Protein AF-0000000084463974 (afdb_homodimer)

InterPro domains:
  IPR006076 FAD dependent oxidoreductase [PF01266] (39-435)
  IPR036188 FAD/NAD(P)-binding domain superfamily [G3DSA:3.50.50.60] (39-436)
  IPR036188 FAD/NAD(P)-binding domain superfamily [SSF51905] (36-334)

Structure (mmCIF, N/CA/C/O backbone):
data_AF-0000000084463974-model_v1
#
loop_
_entity.id
_entity.type
_entity.pdbx_description
1 polymer 'FAD dependent oxidoreductase'
#
loop_
_atom_site.group_PDB
_atom_site.id
_atom_site.type_symbol
_atom_site.label_atom_id
_atom_site.label_alt_id
_atom_site.label_comp_id
_atom_site.label_asym_id
_atom_site.label_entity_id
_atom_site.label_seq_id
_atom_site.pdbx_PDB_ins_code
_atom_site.Cartn_x
_atom_site.Cartn_y
_atom_site.Cartn_z
_atom_site.occupancy
_atom_site.B_iso_or_equiv
_atom_site.auth_seq_id
_atom_site.auth_comp_id
_atom_site.auth_asym_id
_atom_site.auth_atom_id
_atom_site.pdbx_PDB_model_num
ATOM 1 N N . MET A 1 1 ? -8.938 -34.875 0.624 1 38.78 1 MET A N 1
ATOM 2 C CA . MET A 1 1 ? -9.766 -34.094 -0.293 1 38.78 1 MET A CA 1
ATOM 3 C C . MET A 1 1 ? -9.875 -32.656 0.17 1 38.78 1 MET A C 1
ATOM 5 O O . MET A 1 1 ? -10.156 -32.406 1.341 1 38.78 1 MET A O 1
ATOM 9 N N . SER A 1 2 ? -9.273 -31.797 -0.489 1 51.09 2 SER A N 1
ATOM 10 C CA . SER A 1 2 ? -9.461 -30.484 0.127 1 51.09 2 SER A CA 1
ATOM 11 C C . SER A 1 2 ? -10.938 -30.203 0.4 1 51.09 2 SER A C 1
ATOM 13 O O . SER A 1 2 ? -11.766 -30.297 -0.506 1 51.09 2 SER A O 1
ATOM 15 N N . LYS A 1 3 ? -11.453 -30.688 1.568 1 61 3 LYS A N 1
ATOM 16 C CA . LYS A 1 3 ? -12.82 -30.438 2.029 1 61 3 LYS A CA 1
ATOM 17 C C . LYS A 1 3 ? -13.195 -28.969 1.891 1 61 3 LYS A C 1
ATOM 19 O O . LYS A 1 3 ? -12.531 -28.094 2.455 1 61 3 LYS A O 1
ATOM 24 N N . PHE A 1 4 ? -13.609 -28.625 0.652 1 69.88 4 PHE A N 1
ATOM 25 C CA . PHE A 1 4 ? -14.25 -27.328 0.607 1 69.88 4 PHE A CA 1
ATOM 26 C C . PHE A 1 4 ? -15.734 -27.438 0.938 1 69.88 4 PHE A C 1
ATOM 28 O O . PHE A 1 4 ? -16.391 -28.406 0.555 1 69.88 4 PHE A O 1
ATOM 35 N N . PRO A 1 5 ? -16.219 -26.641 1.85 1 75 5 PRO A N 1
ATOM 36 C CA . PRO A 1 5 ? -15.57 -25.438 2.361 1 75 5 PRO A CA 1
ATOM 37 C C . PRO A 1 5 ? -14.547 -25.734 3.455 1 75 5 PRO A C 1
ATOM 39 O O . PRO A 1 5 ? -14.766 -26.625 4.281 1 75 5 PRO A O 1
ATOM 42 N N . GLN A 1 6 ? -13.469 -25 3.307 1 85.19 6 GLN A N 1
ATOM 43 C CA . GLN A 1 6 ? -12.414 -25.109 4.312 1 85.19 6 GLN A CA 1
ATOM 44 C C . GLN A 1 6 ? -12.914 -24.672 5.684 1 85.19 6 GLN A C 1
ATOM 46 O O . GLN A 1 6 ? -13.617 -23.656 5.793 1 85.19 6 GLN A O 1
ATOM 51 N N . PRO A 1 7 ? -12.68 -25.406 6.746 1 87.44 7 PRO A N 1
ATOM 52 C CA . PRO A 1 7 ? -13.195 -25.094 8.078 1 87.44 7 PRO A CA 1
ATOM 53 C C . PRO A 1 7 ? -12.344 -24.062 8.82 1 87.44 7 PRO A C 1
ATOM 55 O O . PRO A 1 7 ? -12.5 -23.891 10.031 1 87.44 7 PRO A O 1
ATOM 58 N N . TRP A 1 8 ? -11.336 -23.516 8.242 1 92.88 8 TRP A N 1
ATOM 59 C CA . TRP A 1 8 ? -10.484 -22.531 8.883 1 92.88 8 TRP A CA 1
ATOM 60 C C . TRP A 1 8 ? -10.406 -21.25 8.055 1 92.88 8 TRP A C 1
ATOM 62 O O . TRP A 1 8 ? -10.859 -21.234 6.902 1 92.88 8 TRP A O 1
ATOM 72 N N . ARG A 1 9 ? -9.969 -20.203 8.648 1 93.69 9 ARG A N 1
ATOM 73 C CA . ARG A 1 9 ? -9.672 -18.953 7.934 1 93.69 9 ARG A CA 1
ATOM 74 C C . ARG A 1 9 ? -8.211 -18.906 7.496 1 93.69 9 ARG A C 1
ATOM 76 O O . ARG A 1 9 ? -7.312 -19.156 8.297 1 93.69 9 ARG A O 1
ATOM 83 N N . SER A 1 10 ? -8.016 -18.641 6.324 1 97.19 10 SER A N 1
ATOM 84 C CA . SER A 1 10 ? -6.672 -18.578 5.762 1 97.19 10 SER A CA 1
ATOM 85 C C . SER A 1 10 ? -5.941 -17.312 6.207 1 97.19 10 SER A C 1
ATOM 87 O O . SER A 1 10 ? -6.57 -16.281 6.465 1 97.19 10 SER A O 1
ATOM 89 N N . THR A 1 11 ? -4.621 -17.422 6.371 1 98.31 11 THR A N 1
ATOM 90 C CA . THR A 1 11 ? -3.828 -16.219 6.586 1 98.31 11 THR A CA 1
ATOM 91 C C . THR A 1 11 ? -3.99 -15.25 5.418 1 98.31 11 THR A C 1
ATOM 93 O O . THR A 1 11 ? -4.355 -15.656 4.312 1 98.31 11 THR A O 1
ATOM 96 N N . VAL A 1 12 ? -3.762 -14 5.637 1 98.62 12 VAL A N 1
ATOM 97 C CA . VAL A 1 12 ? -3.92 -12.977 4.609 1 98.62 12 VAL A CA 1
ATOM 98 C C . VAL A 1 12 ? -2.551 -12.422 4.219 1 98.62 12 VAL A C 1
ATOM 100 O O . VAL A 1 12 ? -1.809 -11.922 5.066 1 98.62 12 VAL A O 1
ATOM 103 N N . SER A 1 13 ? -2.229 -12.523 2.959 1 98.75 13 SER A N 1
ATOM 104 C CA . SER A 1 13 ? -0.932 -12.062 2.471 1 98.75 13 SER A CA 1
ATOM 105 C C . SER A 1 13 ? -0.898 -10.547 2.338 1 98.75 13 SER A C 1
ATOM 107 O O . SER A 1 13 ? -1.938 -9.891 2.406 1 98.75 13 SER A O 1
ATOM 109 N N . HIS A 1 14 ? 0.31 -10.016 2.166 1 98.5 14 HIS A N 1
ATOM 110 C CA . HIS A 1 14 ? 0.492 -8.602 1.85 1 98.5 14 HIS A CA 1
ATOM 111 C C . HIS A 1 14 ? -0.346 -8.195 0.642 1 98.5 14 HIS A C 1
ATOM 113 O O . HIS A 1 14 ? -1.001 -7.156 0.659 1 98.5 14 HIS A O 1
ATOM 119 N N . TRP A 1 15 ? -0.349 -9.008 -0.361 1 98.75 15 TRP A N 1
ATOM 120 C CA . TRP A 1 15 ? -1 -8.711 -1.634 1 98.75 15 TRP A CA 1
ATOM 121 C C . TRP A 1 15 ? -2.516 -8.68 -1.476 1 98.75 15 TRP A C 1
ATOM 123 O O . TRP A 1 15 ? -3.178 -7.77 -1.985 1 98.75 15 TRP A O 1
ATOM 133 N N . GLN A 1 16 ? -2.996 -9.641 -0.768 1 98.69 16 GLN A N 1
ATOM 134 C CA . GLN A 1 16 ? -4.434 -9.727 -0.524 1 98.69 16 GLN A CA 1
ATOM 135 C C . GLN A 1 16 ? -4.902 -8.594 0.391 1 98.69 16 GLN A C 1
ATOM 137 O O . GLN A 1 16 ? -6.02 -8.094 0.247 1 98.69 16 GLN A O 1
ATOM 142 N N . ALA A 1 17 ? -4.074 -8.195 1.301 1 98.44 17 ALA A N 1
ATOM 143 C CA . ALA A 1 17 ? -4.398 -7.121 2.24 1 98.44 17 ALA A CA 1
ATOM 144 C C . ALA A 1 17 ? -4.422 -5.766 1.542 1 98.44 17 ALA A C 1
ATOM 146 O O . ALA A 1 17 ? -5.176 -4.871 1.935 1 98.44 17 ALA A O 1
ATOM 147 N N . THR A 1 18 ? -3.631 -5.598 0.539 1 98.25 18 THR A N 1
ATOM 148 C CA . THR A 1 18 ? -3.451 -4.285 -0.07 1 98.25 18 THR A CA 1
ATOM 149 C C . THR A 1 18 ? -4.203 -4.195 -1.396 1 98.25 18 THR A C 1
ATOM 151 O O . THR A 1 18 ? -3.836 -3.408 -2.271 1 98.25 18 THR A O 1
ATOM 154 N N . ASN A 1 19 ? -5.156 -5.023 -1.663 1 98.31 19 ASN A N 1
ATOM 155 C CA . ASN A 1 19 ? -6.113 -4.969 -2.764 1 98.31 19 ASN A CA 1
ATOM 156 C C . ASN A 1 19 ? -7.523 -5.328 -2.303 1 98.31 19 ASN A C 1
ATOM 158 O O . ASN A 1 19 ? -8.109 -6.293 -2.791 1 98.31 19 ASN A O 1
ATOM 162 N N . ARG A 1 20 ? -8.023 -4.469 -1.426 1 98.06 20 ARG A N 1
ATOM 163 C CA . ARG A 1 20 ? -9.312 -4.711 -0.787 1 98.06 20 ARG A CA 1
ATOM 164 C C . ARG A 1 20 ? -10.352 -3.686 -1.235 1 98.06 20 ARG A C 1
ATOM 166 O O . ARG A 1 20 ? -11.508 -3.74 -0.815 1 98.06 20 ARG A O 1
ATOM 173 N N . GLY A 1 21 ? -9.977 -2.752 -2.074 1 97.81 21 GLY A N 1
ATOM 174 C CA . GLY A 1 21 ? -10.844 -1.661 -2.486 1 97.81 21 GLY A CA 1
ATOM 175 C C . GLY A 1 21 ? -12.031 -2.121 -3.32 1 97.81 21 GLY A C 1
ATOM 176 O O . GLY A 1 21 ? -12.188 -3.316 -3.58 1 97.81 21 GLY A O 1
ATOM 177 N N . PRO A 1 22 ? -12.805 -1.198 -3.816 1 96.75 22 PRO A N 1
ATOM 178 C CA . PRO A 1 22 ? -14.07 -1.506 -4.488 1 96.75 22 PRO A CA 1
ATOM 179 C C . PRO A 1 22 ? -13.867 -2.246 -5.809 1 96.75 22 PRO A C 1
ATOM 181 O O . PRO A 1 22 ? -14.789 -2.904 -6.293 1 96.75 22 PRO A O 1
ATOM 184 N N . THR A 1 23 ? -12.688 -2.102 -6.355 1 96.31 23 THR A N 1
ATOM 185 C CA . THR A 1 23 ? -12.461 -2.699 -7.664 1 96.31 23 THR A CA 1
ATOM 186 C C . THR A 1 23 ? -11.906 -4.113 -7.523 1 96.31 23 THR A C 1
ATOM 188 O O . THR A 1 23 ? -11.75 -4.828 -8.516 1 96.31 23 THR A O 1
ATOM 191 N N . SER A 1 24 ? -11.516 -4.523 -6.309 1 98.06 24 SER A N 1
ATOM 192 C CA . SER A 1 24 ? -11.148 -5.93 -6.145 1 98.06 24 SER A CA 1
ATOM 193 C C . SER A 1 24 ? -12.352 -6.84 -6.371 1 98.06 24 SER A C 1
ATOM 195 O O . SER A 1 24 ? -13.477 -6.363 -6.562 1 98.06 24 SER A O 1
ATOM 197 N N . LEU A 1 25 ? -12.195 -8.094 -6.406 1 98.44 25 LEU A N 1
ATOM 198 C CA . LEU A 1 25 ? -13.273 -9 -6.793 1 98.44 25 LEU A CA 1
ATOM 199 C C . LEU A 1 25 ? -13.688 -9.883 -5.617 1 98.44 25 LEU A C 1
ATOM 201 O O . LEU A 1 25 ? -14.172 -11 -5.816 1 98.44 25 LEU A O 1
ATOM 205 N N . TYR A 1 26 ? -13.367 -9.383 -4.402 1 97.75 26 TYR A N 1
ATOM 206 C CA . TYR A 1 26 ? -13.828 -10.109 -3.225 1 97.75 26 TYR A CA 1
ATOM 207 C C . TYR A 1 26 ? -15.336 -10.305 -3.258 1 97.75 26 TYR A C 1
ATOM 209 O O . TYR A 1 26 ? -16.094 -9.336 -3.432 1 97.75 26 TYR A O 1
ATOM 217 N N . GLY A 1 27 ? -15.758 -11.523 -3.139 1 96.44 27 GLY A N 1
ATOM 218 C CA . GLY A 1 27 ? -17.172 -11.867 -3.057 1 96.44 27 GLY A CA 1
ATOM 219 C C . GLY A 1 27 ? -17.875 -11.797 -4.398 1 96.44 27 GLY A C 1
ATOM 220 O O . GLY A 1 27 ? -19.094 -11.977 -4.469 1 96.44 27 GLY A O 1
ATOM 221 N N . HIS A 1 28 ? -17.156 -11.602 -5.461 1 97.69 28 HIS A N 1
ATOM 222 C CA . HIS A 1 28 ? -17.797 -11.469 -6.766 1 97.69 28 HIS A CA 1
ATOM 223 C C . HIS A 1 28 ? -18.531 -12.75 -7.156 1 97.69 28 HIS A C 1
ATOM 225 O O . HIS A 1 28 ? -17.938 -13.836 -7.148 1 97.69 28 HIS A O 1
ATOM 231 N N . GLY A 1 29 ? -19.766 -12.641 -7.52 1 96.88 29 GLY A N 1
ATOM 232 C CA . GLY A 1 29 ? -20.562 -13.766 -7.996 1 96.88 29 GLY A CA 1
ATOM 233 C C . GLY A 1 29 ? -20.812 -14.812 -6.926 1 96.88 29 GLY A C 1
ATOM 234 O O . GLY A 1 29 ? -21.203 -15.938 -7.234 1 96.88 29 GLY A O 1
ATOM 235 N N . ALA A 1 30 ? -20.5 -14.5 -5.672 1 95.81 30 ALA A N 1
ATOM 236 C CA . ALA A 1 30 ? -20.625 -15.469 -4.582 1 95.81 30 ALA A CA 1
ATOM 237 C C . ALA A 1 30 ? -22.078 -15.922 -4.418 1 95.81 30 ALA A C 1
ATOM 239 O O . ALA A 1 30 ? -22.344 -17.078 -4.121 1 95.81 30 ALA A O 1
ATOM 240 N N . ASP A 1 31 ? -23.062 -15 -4.699 1 95.56 31 ASP A N 1
ATOM 241 C CA . ASP A 1 31 ? -24.469 -15.312 -4.461 1 95.56 31 ASP A CA 1
ATOM 242 C C . ASP A 1 31 ? -25.203 -15.547 -5.773 1 95.56 31 ASP A C 1
ATOM 244 O O . ASP A 1 31 ? -26.422 -15.773 -5.777 1 95.56 31 ASP A O 1
ATOM 248 N N . ASP A 1 32 ? -24.484 -15.516 -6.883 1 97.19 32 ASP A N 1
ATOM 249 C CA . ASP A 1 32 ? -25.109 -15.719 -8.188 1 97.19 32 ASP A CA 1
ATOM 250 C C . ASP A 1 32 ? -25.484 -17.188 -8.398 1 97.19 32 ASP A C 1
ATOM 252 O O . ASP A 1 32 ? -24.797 -18.078 -7.914 1 97.19 32 ASP A O 1
ATOM 256 N N . GLU A 1 33 ? -26.516 -17.391 -9.117 1 97.69 33 GLU A N 1
ATOM 257 C CA . GLU A 1 33 ? -26.859 -18.75 -9.523 1 97.69 33 GLU A CA 1
ATOM 258 C C . GLU A 1 33 ? -25.844 -19.297 -10.531 1 97.69 33 GLU A C 1
ATOM 260 O O . GLU A 1 33 ? -25.406 -18.578 -11.43 1 97.69 33 GLU A O 1
ATOM 265 N N . LEU A 1 34 ? -25.469 -20.484 -10.312 1 98 34 LEU A N 1
ATOM 266 C CA . LEU A 1 34 ? -24.562 -21.156 -11.234 1 98 34 LEU A CA 1
ATOM 267 C C . LEU A 1 34 ? -25.297 -21.609 -12.492 1 98 34 LEU A C 1
ATOM 269 O O . LEU A 1 34 ? -26.359 -22.234 -12.398 1 98 34 LEU A O 1
ATOM 273 N N . PRO A 1 35 ? -24.812 -21.328 -13.648 1 98.25 35 PRO A N 1
ATOM 274 C CA . PRO A 1 35 ? -25.469 -21.859 -14.844 1 98.25 35 PRO A CA 1
ATOM 275 C C . PRO A 1 35 ? -25.406 -23.391 -14.914 1 98.25 35 PRO A C 1
ATOM 277 O O . PRO A 1 35 ? -24.453 -23.984 -14.414 1 98.25 35 PRO A O 1
ATOM 280 N N . GLU A 1 36 ? -26.312 -23.984 -15.68 1 97.88 36 GLU A N 1
ATOM 281 C CA . GLU A 1 36 ? -26.375 -25.438 -15.797 1 97.88 36 GLU A CA 1
ATOM 282 C C . GLU A 1 36 ? -25.375 -25.953 -16.828 1 97.88 36 GLU A C 1
ATOM 284 O O . GLU A 1 36 ? -24.969 -27.109 -16.766 1 97.88 36 GLU A O 1
ATOM 289 N N . AS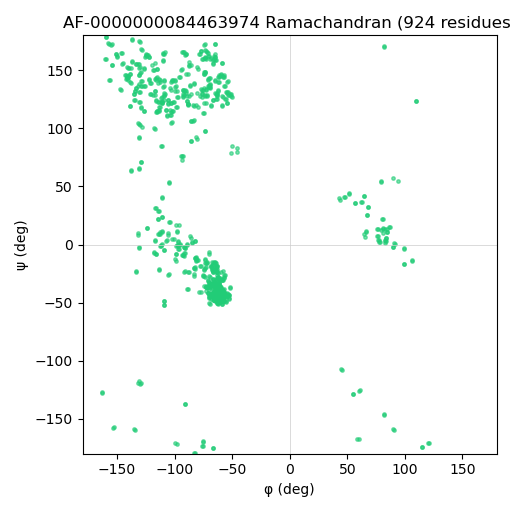P A 1 37 ? -25.062 -25.094 -17.781 1 98.12 37 ASP A N 1
ATOM 290 C CA . ASP A 1 37 ? -24.188 -25.5 -18.875 1 98.12 37 ASP A CA 1
ATOM 291 C C . ASP A 1 37 ? -23.172 -24.422 -19.219 1 98.12 37 ASP A C 1
ATOM 293 O O . ASP A 1 37 ? -23.422 -23.234 -18.984 1 98.12 37 ASP A O 1
ATOM 297 N N . ALA A 1 38 ? -22.062 -24.828 -19.719 1 98.69 38 ALA A N 1
ATOM 298 C CA . ALA A 1 38 ? -21.031 -23.969 -20.297 1 98.69 38 ALA A CA 1
ATOM 299 C C . ALA A 1 38 ? -20.344 -24.656 -21.484 1 98.69 38 ALA A C 1
ATOM 301 O O . ALA A 1 38 ? -20.469 -25.875 -21.656 1 98.69 38 ALA A O 1
ATOM 302 N N . ASP A 1 39 ? -19.766 -23.859 -22.375 1 98.81 39 ASP A N 1
ATOM 303 C CA . ASP A 1 39 ? -18.938 -24.438 -23.422 1 98.81 39 ASP A CA 1
ATOM 304 C C . ASP A 1 39 ? -17.547 -24.797 -22.891 1 98.81 39 ASP A C 1
ATOM 306 O O . ASP A 1 39 ? -16.953 -25.797 -23.266 1 98.81 39 ASP A O 1
ATOM 310 N N . ILE A 1 40 ? -17 -23.953 -22.094 1 98.88 40 ILE A N 1
ATOM 311 C CA . ILE A 1 40 ? -15.727 -24.156 -21.391 1 98.88 40 ILE A CA 1
ATOM 312 C C . ILE A 1 40 ? -15.891 -23.844 -19.906 1 98.88 40 ILE A C 1
ATOM 314 O O . ILE A 1 40 ? -16.375 -22.766 -19.547 1 98.88 40 ILE A O 1
ATOM 318 N N . LEU A 1 41 ? -15.586 -24.797 -19.078 1 98.88 41 LEU A N 1
ATOM 319 C CA . LEU A 1 41 ? -15.594 -24.625 -17.625 1 98.88 41 LEU A CA 1
ATOM 320 C C . LEU A 1 41 ? -14.18 -24.594 -17.062 1 98.88 41 LEU A C 1
ATOM 322 O O . LEU A 1 41 ? -13.414 -25.547 -17.266 1 98.88 41 LEU A O 1
ATOM 326 N N . ILE A 1 42 ? -13.797 -23.5 -16.516 1 98.88 42 ILE A N 1
ATOM 327 C CA . ILE A 1 42 ? -12.508 -23.359 -15.844 1 98.88 42 ILE A CA 1
ATOM 328 C C . ILE A 1 42 ? -12.688 -23.531 -14.336 1 98.88 42 ILE A C 1
ATOM 330 O O . ILE A 1 42 ? -13.555 -22.906 -13.727 1 98.88 42 ILE A O 1
ATOM 334 N N . VAL A 1 43 ? -11.93 -24.422 -13.727 1 98.5 43 VAL A N 1
ATOM 335 C CA . VAL A 1 43 ? -12 -24.641 -12.289 1 98.5 43 VAL A CA 1
ATOM 336 C C . VAL A 1 43 ? -10.766 -24.047 -11.609 1 98.5 43 VAL A C 1
ATOM 338 O O . VAL A 1 43 ? -9.664 -24.578 -11.742 1 98.5 43 VAL A O 1
ATOM 341 N N . GLY A 1 44 ? -10.969 -23 -10.852 1 98.12 44 GLY A N 1
ATOM 342 C CA . GLY A 1 44 ? -9.891 -22.281 -10.18 1 98.12 44 GLY A CA 1
ATOM 343 C C . GLY A 1 44 ? -9.625 -20.906 -10.773 1 98.12 44 GLY A C 1
ATOM 344 O O . GLY A 1 44 ? -9.359 -20.797 -11.977 1 98.12 44 GLY A O 1
ATOM 345 N N . ALA A 1 45 ? -9.711 -19.922 -9.922 1 98.69 45 ALA A N 1
ATOM 346 C CA . ALA A 1 45 ? -9.453 -18.547 -10.344 1 98.69 45 ALA A CA 1
ATOM 347 C C . ALA A 1 45 ? -8.156 -18.016 -9.727 1 98.69 45 ALA A C 1
ATOM 349 O O . ALA A 1 45 ? -8.125 -16.906 -9.211 1 98.69 45 ALA A O 1
ATOM 350 N N . GLY A 1 46 ? -7.125 -18.875 -9.695 1 98.5 46 GLY A N 1
ATOM 351 C CA . GLY A 1 46 ? -5.77 -18.391 -9.516 1 98.5 46 GLY A CA 1
ATOM 352 C C . GLY A 1 46 ? -5.188 -17.75 -10.758 1 98.5 46 GLY A C 1
ATOM 353 O O . GLY A 1 46 ? -5.914 -17.484 -11.719 1 98.5 46 GLY A O 1
ATOM 354 N N . MET A 1 47 ? -3.959 -17.516 -10.703 1 98.88 47 MET A N 1
ATOM 355 C CA . MET A 1 47 ? -3.33 -16.828 -11.82 1 98.88 47 MET A CA 1
ATOM 356 C C . MET A 1 47 ? -3.521 -17.609 -13.117 1 98.88 47 MET A C 1
ATOM 358 O O . MET A 1 47 ? -3.75 -17.016 -14.18 1 98.88 47 MET A O 1
ATOM 362 N N . MET A 1 48 ? -3.412 -18.906 -13.086 1 98.88 48 MET A N 1
ATOM 363 C CA . MET A 1 48 ? -3.594 -19.719 -14.281 1 98.88 48 MET A CA 1
ATOM 364 C C . MET A 1 48 ? -5.008 -19.562 -14.836 1 98.88 48 MET A C 1
ATOM 366 O O . MET A 1 48 ? -5.191 -19.344 -16.031 1 98.88 48 MET A O 1
ATOM 370 N N . GLY A 1 49 ? -5.996 -19.703 -13.969 1 98.88 49 GLY A N 1
ATOM 371 C CA . GLY A 1 49 ? -7.371 -19.516 -14.406 1 98.88 49 GLY A CA 1
ATOM 372 C C . GLY A 1 49 ? -7.652 -18.109 -14.898 1 98.88 49 GLY A C 1
ATOM 373 O O . GLY A 1 49 ? -8.391 -17.922 -15.867 1 98.88 49 GLY A O 1
ATOM 374 N N . CYS A 1 50 ? -7.094 -17.125 -14.234 1 98.94 50 CYS A N 1
ATOM 375 C CA . CYS A 1 50 ? -7.285 -15.742 -14.633 1 98.94 50 CYS A CA 1
ATOM 376 C C . CYS A 1 50 ? -6.656 -15.477 -16 1 98.94 50 CYS A C 1
ATOM 378 O O . CYS A 1 50 ? -7.289 -14.891 -16.875 1 98.94 50 CYS A O 1
ATOM 380 N N . ALA A 1 51 ? -5.434 -15.914 -16.141 1 98.94 51 ALA A N 1
ATOM 381 C CA . ALA A 1 51 ? -4.742 -15.711 -17.422 1 98.94 51 ALA A CA 1
ATOM 382 C C . ALA A 1 51 ? -5.449 -16.453 -18.547 1 98.94 51 ALA A C 1
ATOM 384 O O . ALA A 1 51 ? -5.617 -15.914 -19.641 1 98.94 51 ALA A O 1
ATOM 385 N N . LEU A 1 52 ? -5.824 -17.656 -18.281 1 98.94 52 LEU A N 1
ATOM 386 C CA . LEU A 1 52 ? -6.531 -18.422 -19.297 1 98.94 52 LEU A CA 1
ATOM 387 C C . LEU A 1 52 ? -7.848 -17.75 -19.672 1 98.94 52 LEU A C 1
ATOM 389 O O . LEU A 1 52 ? -8.18 -17.656 -20.859 1 98.94 52 LEU A O 1
ATOM 393 N N . SER A 1 53 ? -8.625 -17.328 -18.625 1 98.94 53 SER A N 1
ATOM 394 C CA . SER A 1 53 ? -9.859 -16.594 -18.891 1 98.94 53 SER A CA 1
ATOM 395 C C . SER A 1 53 ? -9.625 -15.391 -19.781 1 98.94 53 SER A C 1
ATOM 397 O O . SER A 1 53 ? -10.383 -15.141 -20.719 1 98.94 53 SER A O 1
ATOM 399 N N . TYR A 1 54 ? -8.609 -14.648 -19.516 1 98.88 54 TYR A N 1
ATOM 400 C CA . TYR A 1 54 ? -8.25 -13.484 -20.312 1 98.88 54 TYR A CA 1
ATOM 401 C C . TYR A 1 54 ? -7.988 -13.883 -21.766 1 98.88 54 TYR A C 1
ATOM 403 O O . TYR A 1 54 ? -8.609 -13.352 -22.688 1 98.88 54 TYR A O 1
ATOM 411 N N . PHE A 1 55 ? -7.152 -14.867 -22.016 1 98.88 55 PHE A N 1
ATOM 412 C CA . PHE A 1 55 ? -6.75 -15.211 -23.375 1 98.88 55 PHE A CA 1
ATOM 413 C C . PHE A 1 55 ? -7.906 -15.852 -24.125 1 98.88 55 PHE A C 1
ATOM 415 O O . PHE A 1 55 ? -8.055 -15.641 -25.344 1 98.88 55 PHE A O 1
ATOM 422 N N . LEU A 1 56 ? -8.719 -16.625 -23.469 1 98.81 56 LEU A N 1
ATOM 423 C CA . LEU A 1 56 ? -9.852 -17.281 -24.109 1 98.81 56 LEU A CA 1
ATOM 424 C C . LEU A 1 56 ? -10.875 -16.266 -24.578 1 98.81 56 LEU A C 1
ATOM 426 O O . LEU A 1 56 ? -11.539 -16.469 -25.609 1 98.81 56 LEU A O 1
ATOM 430 N N . THR A 1 57 ? -11.023 -15.148 -23.844 1 98.62 57 THR A N 1
ATOM 431 C CA . THR A 1 57 ? -12.141 -14.242 -24.094 1 98.62 57 THR A CA 1
ATOM 432 C C . THR A 1 57 ? -11.711 -13.078 -24.984 1 98.62 57 THR A C 1
ATOM 434 O O . THR A 1 57 ? -12.484 -12.156 -25.219 1 98.62 57 THR A O 1
ATOM 437 N N . ARG A 1 58 ? -10.469 -13.07 -25.438 1 97.69 58 ARG A N 1
ATOM 438 C CA . ARG A 1 58 ? -10.016 -12.047 -26.359 1 97.69 58 ARG A CA 1
ATOM 439 C C . ARG A 1 58 ? -10.656 -12.234 -27.734 1 97.69 58 ARG A C 1
ATOM 441 O O . ARG A 1 58 ? -11.195 -13.305 -28.031 1 97.69 58 ARG A O 1
ATOM 448 N N . LEU A 1 59 ? -10.609 -11.125 -28.562 1 97 59 LEU A N 1
ATOM 449 C CA . LEU A 1 59 ? -11.078 -11.234 -29.938 1 97 59 LEU A CA 1
ATOM 450 C C . LEU A 1 59 ? -10.375 -12.367 -30.672 1 97 59 LEU A C 1
ATOM 452 O O . LEU A 1 59 ? -9.148 -12.445 -30.688 1 97 59 LEU A O 1
ATOM 456 N N . GLY A 1 60 ? -11.148 -13.219 -31.109 1 95.94 60 GLY A N 1
ATOM 457 C CA . GLY A 1 60 ? -10.609 -14.336 -31.875 1 95.94 60 GLY A CA 1
ATOM 458 C C . GLY A 1 60 ? -10.102 -15.469 -31.016 1 95.94 60 GLY A C 1
ATOM 459 O O . GLY A 1 60 ? -9.555 -16.453 -31.516 1 95.94 60 GLY A O 1
ATOM 460 N N . GLY A 1 61 ? -10.273 -15.422 -29.766 1 96.31 61 GLY A N 1
ATOM 461 C CA . GLY A 1 61 ? -9.852 -16.469 -28.844 1 96.31 61 GLY A CA 1
ATOM 462 C C . GLY A 1 61 ? -10.727 -17.703 -28.922 1 96.31 61 GLY A C 1
ATOM 463 O O . GLY A 1 61 ? -11.797 -17.688 -29.531 1 96.31 61 GLY A O 1
ATOM 464 N N . ALA A 1 62 ? -10.258 -18.719 -28.328 1 96.81 62 ALA A N 1
ATOM 465 C CA . ALA A 1 62 ? -10.953 -20 -28.375 1 96.81 62 ALA A CA 1
ATOM 466 C C . ALA A 1 62 ? -12.32 -19.922 -27.703 1 96.81 62 ALA A C 1
ATOM 468 O O . ALA A 1 62 ? -13.203 -20.734 -27.969 1 96.81 62 ALA A O 1
ATOM 469 N N . GLY A 1 63 ? -12.508 -18.953 -26.781 1 97.5 63 GLY A N 1
ATOM 470 C CA . GLY A 1 63 ? -13.781 -18.781 -26.094 1 97.5 63 GLY A CA 1
ATOM 471 C C . GLY A 1 63 ? -14.719 -17.844 -26.828 1 97.5 63 GLY A C 1
ATOM 472 O O . GLY A 1 63 ? -15.828 -17.578 -26.359 1 97.5 63 GLY A O 1
ATOM 473 N N . ALA A 1 64 ? -14.312 -17.297 -27.984 1 97 64 ALA A N 1
ATOM 474 C CA . ALA A 1 64 ? -15.125 -16.328 -28.703 1 97 64 ALA A CA 1
ATOM 475 C C . ALA A 1 64 ? -16.484 -16.922 -29.062 1 97 64 ALA A C 1
ATOM 477 O O . ALA A 1 64 ? -16.562 -18.016 -29.625 1 97 64 ALA A O 1
ATOM 478 N N . GLY A 1 65 ? -17.531 -16.172 -28.688 1 97.69 65 GLY A N 1
ATOM 479 C CA . GLY A 1 65 ? -18.891 -16.578 -28.984 1 97.69 65 GLY A CA 1
ATOM 480 C C . GLY A 1 65 ? -19.406 -17.688 -28.078 1 97.69 65 GLY A C 1
ATOM 481 O O . GLY A 1 65 ? -20.531 -18.172 -28.25 1 97.69 65 GLY A O 1
ATOM 482 N N . LYS A 1 66 ? -18.625 -18.078 -27.109 1 98.38 66 LYS A N 1
ATOM 483 C CA . LYS A 1 66 ? -18.969 -19.203 -26.266 1 98.38 66 LYS A CA 1
ATOM 484 C C . LYS A 1 66 ? -19.312 -18.75 -24.844 1 98.38 66 LYS A C 1
ATOM 486 O O . LYS A 1 66 ? -19 -17.609 -24.469 1 98.38 66 LYS A O 1
ATOM 491 N N . ARG A 1 67 ? -20.062 -19.609 -24.172 1 98.31 67 ARG A N 1
ATOM 492 C CA . ARG A 1 67 ? -20.25 -19.422 -22.734 1 98.31 67 ARG A CA 1
ATOM 493 C C . ARG A 1 67 ? -19.094 -20.016 -21.953 1 98.31 67 ARG A C 1
ATOM 495 O O . ARG A 1 67 ? -18.938 -21.234 -21.875 1 98.31 67 ARG A O 1
ATOM 502 N N . VAL A 1 68 ? -18.203 -19.156 -21.375 1 98.94 68 VAL A N 1
ATOM 503 C CA . VAL A 1 68 ? -17.062 -19.547 -20.562 1 98.94 68 VAL A CA 1
ATOM 504 C C . VAL A 1 68 ? -17.359 -19.25 -19.094 1 98.94 68 VAL A C 1
ATOM 506 O O . VAL A 1 68 ? -17.688 -18.125 -18.734 1 98.94 68 VAL A O 1
ATOM 509 N N . VAL A 1 69 ? -17.328 -20.266 -18.203 1 98.88 69 VAL A N 1
ATOM 510 C CA . VAL A 1 69 ? -17.641 -20.125 -16.781 1 98.88 69 VAL A CA 1
ATOM 511 C C . VAL A 1 69 ? -16.406 -20.469 -15.945 1 98.88 69 VAL A C 1
ATOM 513 O O . VAL A 1 69 ? -15.758 -21.5 -16.188 1 98.88 69 VAL A O 1
ATOM 516 N N . CYS A 1 70 ? -16.031 -19.625 -15.047 1 98.88 70 CYS A N 1
ATOM 517 C CA . CYS A 1 70 ? -14.969 -19.891 -14.078 1 98.88 70 CYS A CA 1
ATOM 518 C C . CYS A 1 70 ? -15.539 -20.016 -12.672 1 98.88 70 CYS A C 1
ATOM 520 O O . CYS A 1 70 ? -16.281 -19.141 -12.219 1 98.88 70 CYS A O 1
ATOM 522 N N . VAL A 1 71 ? -15.258 -21.094 -11.984 1 98.25 71 VAL A N 1
ATOM 523 C CA . VAL A 1 71 ? -15.68 -21.25 -10.602 1 98.25 71 VAL A CA 1
ATOM 524 C C . VAL A 1 71 ? -14.461 -21.266 -9.688 1 98.25 71 VAL A C 1
ATOM 526 O O . VAL A 1 71 ? -13.398 -21.766 -10.055 1 98.25 71 VAL A O 1
ATOM 529 N N . GLU A 1 72 ? -14.523 -20.703 -8.578 1 97.69 72 GLU A N 1
ATOM 530 C CA . GLU A 1 72 ? -13.469 -20.594 -7.574 1 97.69 72 GLU A CA 1
ATOM 531 C C . GLU A 1 72 ? -13.984 -20.938 -6.184 1 97.69 72 GLU A C 1
ATOM 533 O O . GLU A 1 72 ? -15.102 -20.547 -5.816 1 97.69 72 GLU A O 1
ATOM 538 N N . SER A 1 73 ? -13.219 -21.719 -5.5 1 96.19 73 SER A N 1
ATOM 539 C CA . SER A 1 73 ? -13.641 -22.219 -4.191 1 96.19 73 SER A CA 1
ATOM 540 C C . SER A 1 73 ? -13.734 -21.078 -3.178 1 96.19 73 SER A C 1
ATOM 542 O O . SER A 1 73 ? -14.516 -21.156 -2.227 1 96.19 73 SER A O 1
ATOM 544 N N . LYS A 1 74 ? -12.977 -20.062 -3.293 1 96 74 LYS A N 1
ATOM 545 C CA . LYS A 1 74 ? -13.008 -18.875 -2.459 1 96 74 LYS A CA 1
ATOM 546 C C . LYS A 1 74 ? -13.062 -17.609 -3.311 1 96 74 LYS A C 1
ATOM 548 O O . LYS A 1 74 ? -13.969 -17.438 -4.133 1 96 74 LYS A O 1
ATOM 553 N N . ASP A 1 75 ? -12.086 -16.734 -3.219 1 97.19 75 ASP A N 1
ATOM 554 C CA . ASP A 1 75 ? -12.008 -15.523 -4.039 1 97.19 75 ASP A CA 1
ATOM 555 C C . ASP A 1 75 ? -10.875 -15.625 -5.055 1 97.19 75 ASP A C 1
ATOM 557 O O . ASP A 1 75 ? -10 -16.484 -4.941 1 97.19 75 ASP A O 1
ATOM 561 N N . VAL A 1 76 ? -10.906 -14.766 -6.008 1 98.12 76 VAL A N 1
ATOM 562 C CA . VAL A 1 76 ? -9.859 -14.68 -7.016 1 98.12 76 VAL A CA 1
ATOM 563 C C . VAL A 1 76 ? -8.492 -14.602 -6.332 1 98.12 76 VAL A C 1
ATOM 565 O O . VAL A 1 76 ? -8.312 -13.82 -5.391 1 98.12 76 VAL A O 1
ATOM 568 N N . ALA A 1 77 ? -7.566 -15.453 -6.77 1 98.31 77 ALA A N 1
ATOM 569 C CA . ALA A 1 77 ? -6.172 -15.453 -6.324 1 98.31 77 ALA A CA 1
ATOM 570 C C . ALA A 1 77 ? -6.082 -15.594 -4.809 1 98.31 77 ALA A C 1
ATOM 572 O O . ALA A 1 77 ? -5.223 -14.977 -4.172 1 98.31 77 ALA A O 1
ATOM 573 N N . SER A 1 78 ? -6.977 -16.375 -4.238 1 97.12 78 SER A N 1
ATOM 574 C CA . SER A 1 78 ? -6.988 -16.625 -2.801 1 97.12 78 SER A CA 1
ATOM 575 C C . SER A 1 78 ? -5.855 -17.547 -2.387 1 97.12 78 SER A C 1
ATOM 577 O O . SER A 1 78 ? -5.418 -17.531 -1.234 1 97.12 78 SER A O 1
ATOM 579 N N . GLY A 1 79 ? -5.395 -18.422 -3.283 1 96.94 79 GLY A N 1
ATOM 580 C CA . GLY A 1 79 ? -4.348 -19.391 -2.988 1 96.94 79 GLY A CA 1
ATOM 581 C C . GLY A 1 79 ? -2.955 -18.875 -3.297 1 96.94 79 GLY A C 1
ATOM 582 O O . GLY A 1 79 ? -2.635 -17.734 -3.004 1 96.94 79 GLY A O 1
ATOM 583 N N . ALA A 1 80 ? -2.119 -19.719 -3.896 1 97.69 80 ALA A N 1
ATOM 584 C CA . ALA A 1 80 ? -0.708 -19.422 -4.117 1 97.69 80 ALA A CA 1
ATOM 585 C C . ALA A 1 80 ? -0.544 -18.141 -4.945 1 97.69 80 ALA A C 1
ATOM 587 O O . ALA A 1 80 ? 0.404 -17.375 -4.742 1 97.69 80 ALA A O 1
ATOM 588 N N . SER A 1 81 ? -1.492 -17.875 -5.801 1 98.25 81 SER A N 1
ATOM 589 C CA . SER A 1 81 ? -1.381 -16.766 -6.742 1 98.25 81 SER A CA 1
ATOM 590 C C . SER A 1 81 ? -1.416 -15.414 -6.023 1 98.25 81 SER A C 1
ATOM 592 O O . SER A 1 81 ? -0.778 -14.453 -6.457 1 98.25 81 SER A O 1
ATOM 594 N N . GLY A 1 82 ? -2.145 -15.32 -4.969 1 98.44 82 GLY A N 1
ATOM 595 C CA . GLY A 1 82 ? -2.193 -14.094 -4.195 1 98.44 82 GLY A CA 1
ATOM 596 C C . GLY A 1 82 ? -1.278 -14.109 -2.986 1 98.44 82 GLY A C 1
ATOM 597 O O . GLY A 1 82 ? -1.379 -13.242 -2.113 1 98.44 82 GLY A O 1
ATOM 598 N N . ARG A 1 83 ? -0.376 -15.125 -2.877 1 98.44 83 ARG A N 1
ATOM 599 C CA . ARG A 1 83 ? 0.399 -15.305 -1.653 1 98.44 83 ARG A CA 1
ATOM 600 C C . ARG A 1 83 ? 1.883 -15.469 -1.965 1 98.44 83 ARG A C 1
ATOM 602 O O . ARG A 1 83 ? 2.705 -15.586 -1.053 1 98.44 83 ARG A O 1
ATOM 609 N N . ASN A 1 84 ? 2.23 -15.469 -3.248 1 98.12 84 ASN A N 1
ATOM 610 C CA . ASN A 1 84 ? 3.617 -15.711 -3.637 1 98.12 84 ASN A CA 1
ATOM 611 C C . ASN A 1 84 ? 4.484 -14.477 -3.387 1 98.12 84 ASN A C 1
ATOM 613 O O . ASN A 1 84 ? 4.047 -13.523 -2.748 1 98.12 84 ASN A O 1
ATOM 617 N N . GLY A 1 85 ? 5.699 -14.484 -3.803 1 97.94 85 GLY A N 1
ATOM 618 C CA . GLY A 1 85 ? 6.664 -13.438 -3.5 1 97.94 85 GLY A CA 1
ATOM 619 C C . GLY A 1 85 ? 6.535 -12.227 -4.402 1 97.94 85 GLY A C 1
ATOM 620 O O . GLY A 1 85 ? 7.148 -11.188 -4.152 1 97.94 85 GLY A O 1
ATOM 621 N N . GLY A 1 86 ? 5.742 -12.383 -5.488 1 98.12 86 GLY A N 1
ATOM 622 C CA . GLY A 1 86 ? 5.547 -11.281 -6.414 1 98.12 86 GLY A CA 1
ATOM 623 C C . GLY A 1 86 ? 6.613 -11.211 -7.488 1 98.12 86 GLY A C 1
ATOM 624 O O . GLY A 1 86 ? 6.719 -10.211 -8.203 1 98.12 86 GLY A O 1
ATOM 625 N N . HIS A 1 87 ? 7.387 -12.25 -7.676 1 97.69 87 HIS A N 1
ATOM 626 C CA . HIS A 1 87 ? 8.492 -12.305 -8.625 1 97.69 87 HIS A CA 1
ATOM 627 C C . HIS A 1 87 ? 8.031 -12.82 -9.984 1 97.69 87 HIS A C 1
ATOM 629 O O . HIS A 1 87 ? 7.223 -13.75 -10.055 1 97.69 87 HIS A O 1
ATOM 635 N N . VAL A 1 88 ? 8.422 -12.141 -10.969 1 97.56 88 VAL A N 1
ATOM 636 C CA . VAL A 1 88 ? 8.414 -12.695 -12.32 1 97.56 88 VAL A CA 1
ATOM 637 C C . VAL A 1 88 ? 9.844 -12.883 -12.805 1 97.56 88 VAL A C 1
ATOM 639 O O . VAL A 1 88 ? 10.414 -11.984 -13.438 1 97.56 88 VAL A O 1
ATOM 642 N N . GLY A 1 89 ? 10.414 -13.984 -12.461 1 95.25 89 GLY A N 1
ATOM 643 C CA . GLY A 1 89 ? 11.852 -14.133 -12.648 1 95.25 89 GLY A CA 1
ATOM 644 C C . GLY A 1 89 ? 12.227 -15.414 -13.367 1 95.25 89 GLY A C 1
ATOM 645 O O . GLY A 1 89 ? 12.258 -16.484 -12.758 1 95.25 89 GLY A O 1
ATOM 646 N N . PRO A 1 90 ? 12.555 -15.367 -14.609 1 95.56 90 PRO A N 1
ATOM 647 C CA . PRO A 1 90 ? 13.023 -16.562 -15.32 1 95.56 90 PRO A CA 1
ATOM 648 C C . PRO A 1 90 ? 14.258 -17.188 -14.688 1 95.56 90 PRO A C 1
ATOM 650 O O . PRO A 1 90 ? 15.102 -16.469 -14.133 1 95.56 90 PRO A O 1
ATOM 653 N N . LYS A 1 91 ? 14.289 -18.5 -14.758 1 95 91 LYS A N 1
ATOM 654 C CA . LYS A 1 91 ? 15.492 -19.219 -14.367 1 95 91 LYS A CA 1
ATOM 655 C C . LYS A 1 91 ? 16.438 -19.422 -15.555 1 95 91 LYS A C 1
ATOM 657 O O . LYS A 1 91 ? 16.031 -19.234 -16.703 1 95 91 LYS A O 1
ATOM 662 N N . THR A 1 92 ? 17.719 -19.766 -15.258 1 94.75 92 THR A N 1
ATOM 663 C CA . THR A 1 92 ? 18.734 -19.938 -16.281 1 94.75 92 THR A CA 1
ATOM 664 C C . THR A 1 92 ? 19.484 -21.25 -16.094 1 94.75 92 THR A C 1
ATOM 666 O O . THR A 1 92 ? 18.891 -22.328 -16.188 1 94.75 92 THR A O 1
ATOM 669 N N . TYR A 1 93 ? 20.75 -21.141 -15.844 1 95.12 93 TYR A N 1
ATOM 670 C CA . TYR A 1 93 ? 21.688 -22.266 -15.961 1 95.12 93 TYR A CA 1
ATOM 671 C C . TYR A 1 93 ? 21.484 -23.266 -14.828 1 95.12 93 TYR A C 1
ATOM 673 O O . TYR A 1 93 ? 21.641 -24.469 -15.023 1 95.12 93 TYR A O 1
ATOM 681 N N . ALA A 1 94 ? 21.156 -22.781 -13.633 1 93.81 94 ALA A N 1
ATOM 682 C CA . ALA A 1 94 ? 21.031 -23.719 -12.516 1 93.81 94 ALA A CA 1
ATOM 683 C C . ALA A 1 94 ? 19.875 -24.672 -12.719 1 93.81 94 ALA A C 1
ATOM 685 O O . ALA A 1 94 ? 20 -25.875 -12.516 1 93.81 94 ALA A O 1
ATOM 686 N N . LEU A 1 95 ? 18.766 -24.094 -13.078 1 93.69 95 LEU A N 1
ATOM 687 C CA . LEU A 1 95 ? 17.609 -24.953 -13.352 1 93.69 95 LEU A CA 1
ATOM 688 C C . LEU A 1 95 ? 17.828 -25.766 -14.617 1 93.69 95 LEU A C 1
ATOM 690 O O . LEU A 1 95 ? 17.391 -26.922 -14.703 1 93.69 95 LEU A O 1
ATOM 694 N N . TRP A 1 96 ? 18.5 -25.188 -15.648 1 96.44 96 TRP A N 1
ATOM 695 C CA . TRP A 1 96 ? 18.859 -25.906 -16.875 1 96.44 96 TRP A CA 1
ATOM 696 C C . TRP A 1 96 ? 19.609 -27.203 -16.547 1 96.44 96 TRP A C 1
ATOM 698 O O . TRP A 1 96 ? 19.25 -28.266 -17.047 1 96.44 96 TRP A O 1
ATOM 708 N N . HIS A 1 97 ? 20.547 -27.094 -15.68 1 97.19 97 HIS A N 1
ATOM 709 C CA . HIS A 1 97 ? 21.328 -28.25 -15.258 1 97.19 97 HIS A CA 1
ATOM 710 C C . HIS A 1 97 ? 20.453 -29.25 -14.5 1 97.19 97 HIS A C 1
ATOM 712 O O . HIS A 1 97 ? 20.5 -30.453 -14.773 1 97.19 97 HIS A O 1
ATOM 718 N N . GLN A 1 98 ? 19.688 -28.766 -13.602 1 95.12 98 GLN A N 1
ATOM 719 C CA . GLN A 1 98 ? 18.859 -29.609 -12.75 1 95.12 98 GLN A CA 1
ATOM 720 C C . GLN A 1 98 ? 17.875 -30.422 -13.586 1 95.12 98 GLN A C 1
ATOM 722 O O . GLN A 1 98 ? 17.672 -31.609 -13.328 1 95.12 98 GLN A O 1
ATOM 727 N N . LEU A 1 99 ? 17.25 -29.844 -14.555 1 96.31 99 LEU A N 1
ATOM 728 C CA . LEU A 1 99 ? 16.219 -30.484 -15.367 1 96.31 99 LEU A CA 1
ATOM 729 C C . LEU A 1 99 ? 16.797 -31.656 -16.156 1 96.31 99 LEU A C 1
ATOM 731 O O . LEU A 1 99 ? 16.078 -32.562 -16.562 1 96.31 99 LEU A O 1
ATOM 735 N N . GLN A 1 100 ? 18.109 -31.625 -16.391 1 97.25 100 GLN A N 1
ATOM 736 C CA . GLN A 1 100 ? 18.766 -32.656 -17.188 1 97.25 100 GLN A CA 1
ATOM 737 C C . GLN A 1 100 ? 19.078 -33.875 -16.328 1 97.25 100 GLN A C 1
ATOM 739 O O . GLN A 1 100 ? 19.375 -34.969 -16.859 1 97.25 100 GLN A O 1
ATOM 744 N N . GLN A 1 101 ? 19.109 -33.688 -15.023 1 95.38 101 GLN A N 1
ATOM 745 C CA . GLN A 1 101 ? 19.391 -34.812 -14.141 1 95.38 101 GLN A CA 1
ATOM 746 C C . GLN A 1 101 ? 18.281 -35.844 -14.195 1 95.38 101 GLN A C 1
ATOM 748 O O . GLN A 1 101 ? 17.141 -35.5 -14.523 1 95.38 101 GLN A O 1
ATOM 753 N N . ALA A 1 102 ? 18.609 -37.031 -13.789 1 90.25 102 ALA A N 1
ATOM 754 C CA . ALA A 1 102 ? 17.609 -38.094 -13.75 1 90.25 102 ALA A CA 1
ATOM 755 C C . ALA A 1 102 ? 16.672 -37.938 -12.555 1 90.25 102 ALA A C 1
ATOM 757 O O . ALA A 1 102 ? 17.016 -37.25 -11.586 1 90.25 102 ALA A O 1
ATOM 758 N N . TYR A 1 103 ? 15.469 -38.594 -12.656 1 84.75 103 TYR A N 1
ATOM 759 C CA . TYR A 1 103 ? 14.539 -38.625 -11.531 1 84.75 103 TYR A CA 1
ATOM 760 C C . TYR A 1 103 ? 15.211 -39.219 -10.297 1 84.75 103 TYR A C 1
ATOM 762 O O . TYR A 1 103 ? 15.984 -40.188 -10.398 1 84.75 103 TYR A O 1
ATOM 770 N N . PRO A 1 104 ? 15.008 -38.625 -9.211 1 82.44 104 PRO A N 1
ATOM 771 C CA . PRO A 1 104 ? 14.102 -37.562 -8.797 1 82.44 104 PRO A CA 1
ATOM 772 C C . PRO A 1 104 ? 14.805 -36.219 -8.695 1 82.44 104 PRO A C 1
ATOM 774 O O . PRO A 1 104 ? 14.188 -35.219 -8.297 1 82.44 104 PRO A O 1
ATOM 777 N N . LEU A 1 105 ? 16.047 -36.219 -9.078 1 85.5 105 LEU A N 1
ATOM 778 C CA . LEU A 1 105 ? 16.797 -34.969 -8.938 1 85.5 105 LEU A CA 1
ATOM 779 C C . LEU A 1 105 ? 16.391 -33.969 -10.008 1 85.5 105 LEU A C 1
ATOM 781 O O . LEU A 1 105 ? 16.547 -32.75 -9.82 1 85.5 105 LEU A O 1
ATOM 785 N N . GLY A 1 106 ? 15.922 -34.531 -11.109 1 89.38 106 GLY A N 1
ATOM 786 C CA . GLY A 1 106 ? 15.453 -33.719 -12.227 1 89.38 106 GLY A CA 1
ATOM 787 C C . GLY A 1 106 ? 14.414 -34.438 -13.078 1 89.38 106 GLY A C 1
ATOM 788 O O . GLY A 1 106 ? 13.688 -35.312 -12.586 1 89.38 106 GLY A O 1
ATOM 789 N N . ALA A 1 107 ? 14.289 -33.969 -14.352 1 92.06 107 ALA A N 1
ATOM 790 C CA . ALA A 1 107 ? 13.242 -34.5 -15.219 1 92.06 107 ALA A CA 1
ATOM 791 C C . ALA A 1 107 ? 13.836 -35.344 -16.344 1 92.06 107 ALA A C 1
ATOM 793 O O . ALA A 1 107 ? 13.109 -35.875 -17.203 1 92.06 107 ALA A O 1
ATOM 794 N N . GLY A 1 108 ? 15.148 -35.5 -16.406 1 93.44 108 GLY A N 1
ATOM 795 C CA . GLY A 1 108 ? 15.805 -36.281 -17.438 1 93.44 108 GLY A CA 1
ATOM 796 C C . GLY A 1 108 ? 15.695 -35.656 -18.828 1 93.44 108 GLY A C 1
ATOM 797 O O . GLY A 1 108 ? 15.664 -36.375 -19.828 1 93.44 108 GLY A O 1
ATOM 798 N N . LEU A 1 109 ? 15.656 -34.406 -18.922 1 96.75 109 LEU A N 1
ATOM 799 C CA . LEU A 1 109 ? 15.492 -33.75 -20.203 1 96.75 109 LEU A CA 1
ATOM 800 C C . LEU A 1 109 ? 16.812 -33.688 -20.953 1 96.75 109 LEU A C 1
ATOM 802 O O . LEU A 1 109 ? 17.891 -33.719 -20.344 1 96.75 109 LEU A O 1
ATOM 806 N N . SER A 1 110 ? 16.672 -33.656 -22.312 1 97.31 110 SER A N 1
ATOM 807 C CA . SER A 1 110 ? 17.844 -33.281 -23.094 1 97.31 110 SER A CA 1
ATOM 808 C C . SER A 1 110 ? 18.25 -31.844 -22.828 1 97.31 110 SER A C 1
ATOM 810 O O . SER A 1 110 ? 17.453 -31.047 -22.344 1 97.31 110 SER A O 1
ATOM 812 N N . ALA A 1 111 ? 19.469 -31.531 -23.172 1 97.81 111 ALA A N 1
ATOM 813 C CA . ALA A 1 111 ? 19.969 -30.156 -23.047 1 97.81 111 ALA A CA 1
ATOM 814 C C . ALA A 1 111 ? 19.094 -29.172 -23.828 1 97.81 111 ALA A C 1
ATOM 816 O O . ALA A 1 111 ? 18.812 -28.078 -23.359 1 97.81 111 ALA A O 1
ATOM 817 N N . GLU A 1 112 ? 18.656 -29.562 -24.938 1 97.12 112 GLU A N 1
ATOM 818 C CA . GLU A 1 112 ? 17.844 -28.719 -25.812 1 97.12 112 GLU A CA 1
ATOM 819 C C . GLU A 1 112 ? 16.484 -28.453 -25.203 1 97.12 112 GLU A C 1
ATOM 821 O O . GLU A 1 112 ? 16 -27.312 -25.188 1 97.12 112 GLU A O 1
ATOM 826 N N . GLU A 1 113 ? 15.867 -29.5 -24.719 1 96.56 113 GLU A N 1
ATOM 827 C CA . GLU A 1 113 ? 14.547 -29.359 -24.109 1 96.56 113 GLU A CA 1
ATOM 828 C C . GLU A 1 113 ? 14.594 -28.484 -22.859 1 96.56 113 GLU A C 1
ATOM 830 O O . GLU A 1 113 ? 13.688 -27.688 -22.625 1 96.56 113 GLU A O 1
ATOM 835 N N . ALA A 1 114 ? 15.633 -28.688 -22.172 1 97.56 114 ALA A N 1
ATOM 836 C CA . ALA A 1 114 ? 15.797 -27.875 -20.969 1 97.56 114 ALA A CA 1
ATOM 837 C C . ALA A 1 114 ? 15.961 -26.391 -21.312 1 97.56 114 ALA A C 1
ATOM 839 O O . ALA A 1 114 ? 15.445 -25.516 -20.609 1 97.56 114 ALA A O 1
ATOM 840 N N . VAL A 1 115 ? 16.656 -26.094 -22.406 1 96.56 115 VAL A N 1
ATOM 841 C CA . VAL A 1 115 ? 16.781 -24.719 -22.875 1 96.56 115 VAL A CA 1
ATOM 842 C C . VAL A 1 115 ? 15.414 -24.156 -23.25 1 96.56 115 VAL A C 1
ATOM 844 O O . VAL A 1 115 ? 15.125 -23 -22.984 1 96.56 115 VAL A O 1
ATOM 847 N N . ARG A 1 116 ? 14.602 -24.969 -23.828 1 96.5 116 ARG A N 1
ATOM 848 C CA . ARG A 1 116 ? 13.266 -24.547 -24.219 1 96.5 116 ARG A CA 1
ATOM 849 C C . ARG A 1 116 ? 12.422 -24.172 -23 1 96.5 116 ARG A C 1
ATOM 851 O O . ARG A 1 116 ? 11.625 -23.234 -23.062 1 96.5 116 ARG A O 1
ATOM 858 N N . VAL A 1 117 ? 12.617 -24.906 -21.938 1 97.38 117 VAL A N 1
ATOM 859 C CA . VAL A 1 117 ? 11.914 -24.609 -20.688 1 97.38 117 VAL A CA 1
ATOM 860 C C . VAL A 1 117 ? 12.352 -23.25 -20.172 1 97.38 117 VAL A C 1
ATOM 862 O O . VAL A 1 117 ? 11.516 -22.438 -19.766 1 97.38 117 VAL A O 1
ATOM 865 N N . MET A 1 118 ? 13.625 -22.953 -20.203 1 95.44 118 MET A N 1
ATOM 866 C CA . MET A 1 118 ? 14.117 -21.656 -19.75 1 95.44 118 MET A CA 1
ATOM 867 C C . MET A 1 118 ? 13.625 -20.531 -20.656 1 95.44 118 MET A C 1
ATOM 869 O O . MET A 1 118 ? 13.289 -19.438 -20.188 1 95.44 118 MET A O 1
ATOM 873 N N . GLN A 1 119 ? 13.602 -20.859 -21.922 1 95.38 119 GLN A N 1
ATOM 874 C CA . GLN A 1 119 ? 13.109 -19.859 -22.875 1 95.38 119 GLN A CA 1
ATOM 875 C C . GLN A 1 119 ? 11.633 -19.547 -22.625 1 95.38 119 GLN A C 1
ATOM 877 O O . GLN A 1 119 ? 11.203 -18.406 -22.766 1 95.38 119 GLN A O 1
ATOM 882 N N . ASN A 1 120 ? 10.875 -20.562 -22.297 1 97 120 ASN A N 1
ATOM 883 C CA . ASN A 1 120 ? 9.477 -20.375 -21.953 1 97 120 ASN A CA 1
ATOM 884 C C . ASN A 1 120 ? 9.312 -19.344 -20.828 1 97 120 ASN A C 1
ATOM 886 O O . ASN A 1 120 ? 8.422 -18.5 -20.891 1 97 120 ASN A O 1
ATOM 890 N N . GLU A 1 121 ? 10.156 -19.406 -19.844 1 97.12 121 GLU A N 1
ATOM 891 C CA . GLU A 1 121 ? 10.086 -18.469 -18.719 1 97.12 121 GLU A CA 1
ATOM 892 C C . GLU A 1 121 ? 10.453 -17.062 -19.156 1 97.12 121 GLU A C 1
ATOM 894 O O . GLU A 1 121 ? 9.875 -16.078 -18.672 1 97.12 121 GLU A O 1
ATOM 899 N N . ARG A 1 122 ? 11.414 -16.953 -20.109 1 96 122 ARG A N 1
ATOM 900 C CA . ARG A 1 122 ? 11.75 -15.648 -20.656 1 96 122 ARG A CA 1
ATOM 901 C C . ARG A 1 122 ? 10.586 -15.078 -21.453 1 96 122 ARG A C 1
ATOM 903 O O . ARG A 1 122 ? 10.266 -13.891 -21.344 1 96 122 ARG A O 1
ATOM 910 N N . ASP A 1 123 ? 10.016 -15.938 -22.266 1 96.62 123 ASP A N 1
ATOM 911 C CA . ASP A 1 123 ? 8.852 -15.531 -23.047 1 96.62 123 ASP A CA 1
ATOM 912 C C . ASP A 1 123 ? 7.703 -15.094 -22.141 1 96.62 123 ASP A C 1
ATOM 914 O O . ASP A 1 123 ? 6.949 -14.18 -22.484 1 96.62 123 ASP A O 1
ATOM 918 N N . ASN A 1 124 ? 7.605 -15.766 -21.062 1 98.31 124 ASN A N 1
ATOM 919 C CA . ASN A 1 124 ? 6.582 -15.422 -20.078 1 98.31 124 ASN A CA 1
ATOM 920 C C . ASN A 1 124 ? 6.77 -14 -19.562 1 98.31 124 ASN A C 1
ATOM 922 O O . ASN A 1 124 ? 5.812 -13.219 -19.5 1 98.31 124 ASN A O 1
ATOM 926 N N . LEU A 1 125 ? 7.977 -13.648 -19.172 1 97.81 125 LEU A N 1
ATOM 927 C CA . LEU A 1 125 ? 8.273 -12.297 -18.688 1 97.81 125 LEU A CA 1
ATOM 928 C C . LEU A 1 125 ? 7.898 -11.258 -19.734 1 97.81 125 LEU A C 1
ATOM 930 O O . LEU A 1 125 ? 7.246 -10.258 -19.422 1 97.81 125 LEU A O 1
ATOM 934 N N . ASP A 1 126 ? 8.266 -11.523 -20.984 1 97.44 126 ASP A N 1
ATOM 935 C CA . ASP A 1 126 ? 7.949 -10.609 -22.078 1 97.44 126 ASP A CA 1
ATOM 936 C C . ASP A 1 126 ? 6.441 -10.484 -22.266 1 97.44 126 ASP A C 1
ATOM 938 O O . ASP A 1 126 ? 5.934 -9.383 -22.516 1 97.44 126 ASP A O 1
ATOM 942 N N . LEU A 1 127 ? 5.82 -11.578 -22.172 1 98.62 127 LEU A N 1
ATOM 943 C CA . LEU A 1 127 ? 4.379 -11.602 -22.391 1 98.62 127 LEU A CA 1
ATOM 944 C C . LEU A 1 127 ? 3.641 -10.852 -21.297 1 98.62 127 LEU A C 1
ATOM 946 O O . LEU A 1 127 ? 2.688 -10.117 -21.562 1 98.62 127 LEU A O 1
ATOM 950 N N . VAL A 1 128 ? 4.051 -11.039 -20.047 1 98.81 128 VAL A N 1
ATOM 951 C CA . VAL A 1 128 ? 3.459 -10.305 -18.938 1 98.81 128 VAL A CA 1
ATOM 952 C C . VAL A 1 128 ? 3.607 -8.805 -19.188 1 98.81 128 VAL A C 1
ATOM 954 O O . VAL A 1 128 ? 2.637 -8.047 -19.078 1 98.81 128 VAL A O 1
ATOM 957 N N . GLU A 1 129 ? 4.793 -8.398 -19.531 1 98.62 129 GLU A N 1
ATOM 958 C CA . GLU A 1 129 ? 5.047 -6.98 -19.797 1 98.62 129 GLU A CA 1
ATOM 959 C C . GLU A 1 129 ? 4.145 -6.457 -20.906 1 98.62 129 GLU A C 1
ATOM 961 O O . GLU A 1 129 ? 3.559 -5.379 -20.781 1 98.62 129 GLU A O 1
ATOM 966 N N . ARG A 1 130 ? 4.027 -7.242 -21.938 1 98.69 130 ARG A N 1
ATOM 967 C CA . ARG A 1 130 ? 3.242 -6.824 -23.094 1 98.69 130 ARG A CA 1
ATOM 968 C C . ARG A 1 130 ? 1.766 -6.691 -22.734 1 98.69 130 ARG A C 1
ATOM 970 O O . ARG A 1 130 ? 1.111 -5.723 -23.125 1 98.69 130 ARG A O 1
ATOM 977 N N . VAL A 1 131 ? 1.234 -7.645 -22.031 1 98.81 131 VAL A N 1
ATOM 978 C CA . VAL A 1 131 ? -0.174 -7.617 -21.656 1 98.81 131 VAL A CA 1
ATOM 979 C C . VAL A 1 131 ? -0.443 -6.418 -20.75 1 98.81 131 VAL A C 1
ATOM 981 O O . VAL A 1 131 ? -1.426 -5.695 -20.938 1 98.81 131 VAL A O 1
ATOM 984 N N . VAL A 1 132 ? 0.404 -6.199 -19.75 1 98.81 132 VAL A N 1
ATOM 985 C CA . VAL A 1 132 ? 0.242 -5.09 -18.812 1 98.81 132 VAL A CA 1
ATOM 986 C C . VAL A 1 132 ? 0.263 -3.768 -19.578 1 98.81 132 VAL A C 1
ATOM 988 O O . VAL A 1 132 ? -0.568 -2.891 -19.328 1 98.81 132 VAL A O 1
ATOM 991 N N . ALA A 1 133 ? 1.162 -3.648 -20.516 1 98.62 133 ALA A N 1
ATOM 992 C CA . ALA A 1 133 ? 1.312 -2.424 -21.297 1 98.62 133 ALA A CA 1
ATOM 993 C C . ALA A 1 133 ? 0.127 -2.227 -22.25 1 98.62 133 ALA A C 1
ATOM 995 O O . ALA A 1 133 ? -0.467 -1.146 -22.281 1 98.62 133 ALA A O 1
ATOM 996 N N . ASP A 1 134 ? -0.177 -3.281 -23 1 98.5 134 ASP A N 1
ATOM 997 C CA . ASP A 1 134 ? -1.238 -3.201 -24 1 98.5 134 ASP A CA 1
ATOM 998 C C . ASP A 1 134 ? -2.578 -2.865 -23.344 1 98.5 134 ASP A C 1
ATOM 1000 O O . ASP A 1 134 ? -3.381 -2.123 -23.922 1 98.5 134 ASP A O 1
ATOM 1004 N N . GLU A 1 135 ? -2.824 -3.391 -22.203 1 98.62 135 GLU A N 1
ATOM 1005 C CA . GLU A 1 135 ? -4.105 -3.217 -21.531 1 98.62 135 GLU A CA 1
ATOM 1006 C C . GLU A 1 135 ? -4.074 -2.023 -20.578 1 98.62 135 GLU A C 1
ATOM 1008 O O . GLU A 1 135 ? -5.105 -1.635 -20.031 1 98.62 135 GLU A O 1
ATOM 1013 N N . GLY A 1 136 ? -2.934 -1.435 -20.344 1 98.38 136 GLY A N 1
ATOM 1014 C CA . GLY A 1 136 ? -2.801 -0.322 -19.422 1 98.38 136 GLY A CA 1
ATOM 1015 C C . GLY A 1 136 ? -3.115 -0.698 -17.984 1 98.38 136 GLY A C 1
ATOM 1016 O O . GLY A 1 136 ? -3.814 0.036 -17.281 1 98.38 136 GLY A O 1
ATOM 1017 N N . LEU A 1 137 ? -2.65 -1.854 -17.578 1 98.62 137 LEU A N 1
ATOM 1018 C CA . LEU A 1 137 ? -3.014 -2.373 -16.266 1 98.62 137 LEU A CA 1
ATOM 1019 C C . LEU A 1 137 ? -2.236 -1.657 -15.172 1 98.62 137 LEU A C 1
ATOM 1021 O O . LEU A 1 137 ? -1.026 -1.452 -15.289 1 98.62 137 LEU A O 1
ATOM 1025 N N . GLN A 1 138 ? -2.91 -1.229 -14.109 1 97.5 138 GLN A N 1
ATOM 1026 C CA . GLN A 1 138 ? -2.281 -0.651 -12.922 1 97.5 138 GLN A CA 1
ATOM 1027 C C . GLN A 1 138 ? -2.018 -1.717 -11.867 1 97.5 138 GLN A C 1
ATOM 1029 O O . GLN A 1 138 ? -2.674 -1.735 -10.82 1 97.5 138 GLN A O 1
ATOM 1034 N N . VAL A 1 139 ? -0.974 -2.523 -12.102 1 98.69 139 VAL A N 1
ATOM 1035 C CA . VAL A 1 139 ? -0.767 -3.711 -11.281 1 98.69 139 VAL A CA 1
ATOM 1036 C C . VAL A 1 139 ? 0.629 -3.676 -10.664 1 98.69 139 VAL A C 1
ATOM 1038 O O . VAL A 1 139 ? 1.152 -4.707 -10.234 1 98.69 139 VAL A O 1
ATOM 1041 N N . ASP A 1 140 ? 1.262 -2.498 -10.727 1 98.12 140 ASP A N 1
ATOM 1042 C CA . ASP A 1 140 ? 2.568 -2.281 -10.117 1 98.12 140 ASP A CA 1
ATOM 1043 C C . ASP A 1 140 ? 3.625 -3.189 -10.742 1 98.12 140 ASP A C 1
ATOM 1045 O O . ASP A 1 140 ? 4.477 -3.736 -10.031 1 98.12 140 ASP A O 1
ATOM 1049 N N . PHE A 1 141 ? 3.514 -3.408 -11.992 1 98.69 141 PHE A N 1
ATOM 1050 C CA . PHE A 1 141 ? 4.516 -4.211 -12.688 1 98.69 141 PHE A CA 1
ATOM 1051 C C . PHE A 1 141 ? 5.82 -3.436 -12.836 1 98.69 141 PHE A C 1
ATOM 1053 O O . PHE A 1 141 ? 5.809 -2.244 -13.156 1 98.69 141 PHE A O 1
ATOM 1060 N N . TRP A 1 142 ? 6.891 -4.047 -12.523 1 98.31 142 TRP A N 1
ATOM 1061 C CA . TRP A 1 142 ? 8.242 -3.523 -12.688 1 98.31 142 TRP A CA 1
ATOM 1062 C C . TRP A 1 142 ? 9.133 -4.531 -13.406 1 98.31 142 TRP A C 1
ATOM 1064 O O . TRP A 1 142 ? 9.109 -5.727 -13.086 1 98.31 142 TRP A O 1
ATOM 1074 N N . ARG A 1 143 ? 9.852 -4.164 -14.391 1 97.81 143 ARG A N 1
ATOM 1075 C CA . ARG A 1 143 ? 10.859 -4.988 -15.055 1 97.81 143 ARG A CA 1
ATOM 1076 C C . ARG A 1 143 ? 12.25 -4.375 -14.914 1 97.81 143 ARG A C 1
ATOM 1078 O O . ARG A 1 143 ? 12.414 -3.162 -15.039 1 97.81 143 ARG A O 1
ATOM 1085 N N . GLY A 1 144 ? 13.148 -5.035 -14.578 1 97.31 144 GLY A N 1
ATOM 1086 C CA . GLY A 1 144 ? 14.555 -4.703 -14.445 1 97.31 144 GLY A CA 1
ATOM 1087 C C . GLY A 1 144 ? 15.453 -5.926 -14.383 1 97.31 144 GLY A C 1
ATOM 1088 O O . GLY A 1 144 ? 15.359 -6.812 -15.234 1 97.31 144 GLY A O 1
ATOM 1089 N N . GLU A 1 145 ? 16.281 -5.938 -13.328 1 97.88 145 GLU A N 1
ATOM 1090 C CA . GLU A 1 145 ? 17.234 -7.043 -13.227 1 97.88 145 GLU A CA 1
ATOM 1091 C C . GLU A 1 145 ? 16.953 -7.898 -11.992 1 97.88 145 GLU A C 1
ATOM 1093 O O . GLU A 1 145 ? 16.469 -7.391 -10.977 1 97.88 145 GLU A O 1
ATOM 1098 N N . LEU A 1 146 ? 17.141 -9.164 -12.133 1 98.25 146 LEU A N 1
ATOM 1099 C CA . LEU A 1 146 ? 17.141 -10.125 -11.039 1 98.25 146 LEU A CA 1
ATOM 1100 C C . LEU A 1 146 ? 18.578 -10.531 -10.688 1 98.25 146 LEU A C 1
ATOM 1102 O O . LEU A 1 146 ? 19.328 -10.961 -11.555 1 98.25 146 LEU A O 1
ATOM 1106 N N . LEU A 1 147 ? 18.953 -10.297 -9.438 1 98.5 147 LEU A N 1
ATOM 1107 C CA . LEU A 1 147 ? 20.281 -10.648 -8.938 1 98.5 147 LEU A CA 1
ATOM 1108 C C . LEU A 1 147 ? 20.25 -11.977 -8.188 1 98.5 147 LEU A C 1
ATOM 1110 O O . LEU A 1 147 ? 19.516 -12.117 -7.199 1 98.5 147 LEU A O 1
ATOM 1114 N N . GLU A 1 148 ? 20.953 -12.938 -8.648 1 98.31 148 GLU A N 1
ATOM 1115 C CA . GLU A 1 148 ? 21.172 -14.18 -7.918 1 98.31 148 GLU A CA 1
ATOM 1116 C C . GLU A 1 148 ? 22.562 -14.188 -7.27 1 98.31 148 GLU A C 1
ATOM 1118 O O . GLU A 1 148 ? 23.578 -14.227 -7.965 1 98.31 148 GLU A O 1
ATOM 1123 N N . THR A 1 149 ? 22.547 -14.203 -5.973 1 98.25 149 THR A N 1
ATOM 1124 C CA . THR A 1 149 ? 23.828 -14.086 -5.266 1 98.25 149 THR A CA 1
ATOM 1125 C C . THR A 1 149 ? 24.359 -15.461 -4.895 1 98.25 149 THR A C 1
ATOM 1127 O O . THR A 1 149 ? 23.594 -16.375 -4.582 1 98.25 149 THR A O 1
ATOM 1130 N N . HIS A 1 150 ? 25.641 -15.633 -4.945 1 98.06 150 HIS A N 1
ATOM 1131 C CA . HIS A 1 150 ? 26.359 -16.812 -4.48 1 98.06 150 HIS A CA 1
ATOM 1132 C C . HIS A 1 150 ? 27.281 -16.469 -3.311 1 98.06 150 HIS A C 1
ATOM 1134 O O . HIS A 1 150 ? 27.797 -15.367 -3.236 1 98.06 150 HIS A O 1
ATOM 1140 N N . HIS A 1 151 ? 27.531 -17.453 -2.418 1 96.44 151 HIS A N 1
ATOM 1141 C CA . HIS A 1 151 ? 28.078 -17.031 -1.136 1 96.44 151 HIS A CA 1
ATOM 1142 C C . HIS A 1 151 ? 29.297 -17.891 -0.767 1 96.44 151 HIS A C 1
ATOM 1144 O O . HIS A 1 151 ? 29.75 -17.859 0.382 1 96.44 151 HIS A O 1
ATOM 1150 N N . ASP A 1 152 ? 29.781 -18.688 -1.675 1 95.44 152 ASP A N 1
ATOM 1151 C CA . ASP A 1 152 ? 31.047 -19.375 -1.486 1 95.44 152 ASP A CA 1
ATOM 1152 C C . ASP A 1 152 ? 31.75 -19.625 -2.824 1 95.44 152 ASP A C 1
ATOM 1154 O O . ASP A 1 152 ? 31.094 -19.672 -3.869 1 95.44 152 ASP A O 1
ATOM 1158 N N . LYS A 1 153 ? 33.062 -19.906 -2.773 1 95.94 153 LYS A N 1
ATOM 1159 C CA . LYS A 1 153 ? 33.906 -19.969 -3.965 1 95.94 153 LYS A CA 1
ATOM 1160 C C . LYS A 1 153 ? 33.594 -21.219 -4.781 1 95.94 153 LYS A C 1
ATOM 1162 O O . LYS A 1 153 ? 33.656 -21.203 -6.012 1 95.94 153 LYS A O 1
ATOM 1167 N N . ALA A 1 154 ? 33.312 -22.297 -4.105 1 97.06 154 ALA A N 1
ATOM 1168 C CA . ALA A 1 154 ? 33 -23.531 -4.809 1 97.06 154 ALA A CA 1
ATOM 1169 C C . ALA A 1 154 ? 31.703 -23.391 -5.613 1 97.06 154 ALA A C 1
ATOM 1171 O O . ALA A 1 154 ? 31.641 -23.797 -6.77 1 97.06 154 ALA A O 1
ATOM 1172 N N . ARG A 1 155 ? 30.719 -22.859 -4.98 1 95.5 155 ARG A N 1
ATOM 1173 C CA . ARG A 1 155 ? 29.453 -22.594 -5.668 1 95.5 155 ARG A CA 1
ATOM 1174 C C . ARG A 1 155 ? 29.656 -21.625 -6.836 1 95.5 155 ARG A C 1
ATOM 1176 O O . ARG A 1 155 ? 29.078 -21.812 -7.906 1 95.5 155 ARG A O 1
ATOM 1183 N N . THR A 1 156 ? 30.422 -20.562 -6.652 1 97.81 156 THR A N 1
ATOM 1184 C CA . THR A 1 156 ? 30.719 -19.609 -7.711 1 97.81 156 THR A CA 1
ATOM 1185 C C . THR A 1 156 ? 31.328 -20.312 -8.922 1 97.81 156 THR A C 1
ATOM 1187 O O . THR A 1 156 ? 30.906 -20.078 -10.055 1 97.81 156 THR A O 1
ATOM 1190 N N . LYS A 1 157 ? 32.312 -21.125 -8.656 1 97.88 157 LYS A N 1
ATOM 1191 C CA . LYS A 1 157 ? 32.969 -21.859 -9.742 1 97.88 157 LYS A CA 1
ATOM 1192 C C . LYS A 1 157 ? 31.984 -22.734 -10.492 1 97.88 157 LYS A C 1
ATOM 1194 O O . LYS A 1 157 ? 31.938 -22.719 -11.727 1 97.88 157 LYS A O 1
ATOM 1199 N N . TRP A 1 158 ? 31.234 -23.484 -9.766 1 97.69 158 TRP A N 1
ATOM 1200 C CA . TRP A 1 158 ? 30.234 -24.375 -10.367 1 97.69 158 TRP A CA 1
ATOM 1201 C C . TRP A 1 158 ? 29.234 -23.578 -11.188 1 97.69 158 TRP A C 1
ATOM 1203 O O . TRP A 1 158 ? 28.922 -23.953 -12.328 1 97.69 158 TRP A O 1
ATOM 1213 N N . CYS A 1 159 ? 28.688 -22.516 -10.68 1 97.62 159 CYS A N 1
ATOM 1214 C CA . CYS A 1 159 ? 27.703 -21.688 -11.352 1 97.62 159 CYS A CA 1
ATOM 1215 C C . CYS A 1 159 ? 28.266 -21.094 -12.633 1 97.62 159 CYS A C 1
ATOM 1217 O O . CYS A 1 159 ? 27.562 -21.031 -13.656 1 97.62 159 CYS A O 1
ATOM 1219 N N . LYS A 1 160 ? 29.484 -20.578 -12.547 1 97.44 160 LYS A N 1
ATOM 1220 C CA . LYS A 1 160 ? 30.125 -20.016 -13.734 1 97.44 160 LYS A CA 1
ATOM 1221 C C . LYS A 1 160 ? 30.234 -21.047 -14.852 1 97.44 160 LYS A C 1
ATOM 1223 O O . LYS A 1 160 ? 29.984 -20.734 -16.016 1 97.44 160 LYS A O 1
ATOM 1228 N N . GLU A 1 161 ? 30.594 -22.25 -14.469 1 97.88 161 GLU A N 1
ATOM 1229 C CA . GLU A 1 161 ? 30.719 -23.344 -15.438 1 97.88 161 GLU A CA 1
ATOM 1230 C C . GLU A 1 161 ? 29.359 -23.656 -16.062 1 97.88 161 GLU A C 1
ATOM 1232 O O . GLU A 1 161 ? 29.266 -23.812 -17.281 1 97.88 161 GLU A O 1
ATOM 1237 N N . GLN A 1 162 ? 28.359 -23.797 -15.219 1 97.31 162 GLN A N 1
ATOM 1238 C CA . GLN A 1 162 ? 27.031 -24.094 -15.719 1 97.31 162 GLN A CA 1
ATOM 1239 C C . GLN A 1 162 ? 26.5 -22.953 -16.578 1 97.31 162 GLN A C 1
ATOM 1241 O O . GLN A 1 162 ? 25.797 -23.188 -17.562 1 97.31 162 GLN A O 1
ATOM 1246 N N . TYR A 1 163 ? 26.828 -21.75 -16.219 1 96.88 163 TYR A N 1
ATOM 1247 C CA . TYR A 1 163 ? 26.438 -20.562 -16.969 1 96.88 163 TYR A CA 1
ATOM 1248 C C . TYR A 1 163 ? 27 -20.594 -18.375 1 96.88 163 TYR A C 1
ATOM 1250 O O . TYR A 1 163 ? 26.281 -20.406 -19.359 1 96.88 163 TYR A O 1
ATOM 1258 N N . GLU A 1 164 ? 28.234 -20.875 -18.516 1 96.25 164 GLU A N 1
ATOM 1259 C CA . GLU A 1 164 ? 28.906 -20.938 -19.812 1 96.25 164 GLU A CA 1
ATOM 1260 C C . GLU A 1 164 ? 28.344 -22.078 -20.656 1 96.25 164 GLU A C 1
ATOM 1262 O O . GLU A 1 164 ? 28.141 -21.906 -21.859 1 96.25 164 GLU A O 1
ATOM 1267 N N . ALA A 1 165 ? 28.109 -23.172 -19.984 1 97 165 ALA A N 1
ATOM 1268 C CA . ALA A 1 165 ? 27.547 -24.312 -20.703 1 97 165 ALA A CA 1
ATOM 1269 C C . ALA A 1 165 ? 26.156 -24 -21.219 1 97 165 ALA A C 1
ATOM 1271 O O . ALA A 1 165 ? 25.812 -24.359 -22.359 1 97 165 ALA A O 1
ATOM 1272 N N . TRP A 1 166 ? 25.359 -23.422 -20.391 1 96.44 166 TRP A N 1
ATOM 1273 C CA . TRP A 1 166 ? 24 -23.031 -20.75 1 96.44 166 TRP A CA 1
ATOM 1274 C C . TRP A 1 166 ? 24.016 -22.047 -21.922 1 96.44 166 TRP A C 1
ATOM 1276 O O . TRP A 1 166 ? 23.266 -22.203 -22.875 1 96.44 166 TRP A O 1
ATOM 1286 N N . LEU A 1 167 ? 24.859 -21.062 -21.922 1 95.5 167 LEU A N 1
ATOM 1287 C CA . LEU A 1 167 ? 24.969 -20.078 -23 1 95.5 167 LEU A CA 1
ATOM 1288 C C . LEU A 1 167 ? 25.375 -20.75 -24.312 1 95.5 167 LEU A C 1
ATOM 1290 O O . LEU A 1 167 ? 24.859 -20.406 -25.375 1 95.5 167 LEU A O 1
ATOM 1294 N N . SER A 1 168 ? 26.328 -21.609 -24.172 1 95.25 168 SER A N 1
ATOM 1295 C CA . SER A 1 168 ? 26.812 -22.328 -25.344 1 95.25 168 SER A CA 1
ATOM 1296 C C . SER A 1 168 ? 25.672 -23.125 -26 1 95.25 168 SER A C 1
ATOM 1298 O O . SER A 1 168 ? 25.547 -23.125 -27.219 1 95.25 168 SER A O 1
ATOM 1300 N N . GLN A 1 169 ? 24.922 -23.797 -25.156 1 96.25 169 GLN A N 1
ATOM 1301 C CA . GLN A 1 169 ? 23.797 -24.578 -25.688 1 96.25 169 GLN A CA 1
ATOM 1302 C C . GLN A 1 169 ? 22.766 -23.656 -26.359 1 96.25 169 GLN A C 1
ATOM 1304 O O . GLN A 1 169 ? 22.219 -24.016 -27.406 1 96.25 169 GLN A O 1
ATOM 1309 N N . ARG A 1 170 ? 22.453 -22.562 -25.812 1 95.88 170 ARG A N 1
ATOM 1310 C CA . ARG A 1 170 ? 21.531 -21.594 -26.391 1 95.88 170 ARG A CA 1
ATOM 1311 C C . ARG A 1 170 ? 22.031 -21.125 -27.766 1 95.88 170 ARG A C 1
ATOM 1313 O O . ARG A 1 170 ? 21.25 -21.047 -28.719 1 95.88 170 ARG A O 1
ATOM 1320 N N . LYS A 1 171 ? 23.281 -20.812 -27.812 1 94.56 171 LYS A N 1
ATOM 1321 C CA . LYS A 1 171 ? 23.875 -20.375 -29.062 1 94.56 171 LYS A CA 1
ATOM 1322 C C . LYS A 1 171 ? 23.734 -21.422 -30.156 1 94.56 171 LYS A C 1
ATOM 1324 O O . LYS A 1 171 ? 23.406 -21.094 -31.297 1 94.56 171 LYS A O 1
ATOM 1329 N N . LYS A 1 172 ? 23.953 -22.625 -29.766 1 95.69 172 LYS A N 1
ATOM 1330 C CA . LYS A 1 172 ? 23.828 -23.719 -30.719 1 95.69 172 LYS A CA 1
ATOM 1331 C C . LYS A 1 172 ? 22.391 -23.812 -31.25 1 95.69 172 LYS A C 1
ATOM 1333 O O . LYS A 1 172 ? 22.172 -24.266 -32.375 1 95.69 172 LYS A O 1
ATOM 1338 N N . MET A 1 173 ? 21.484 -23.391 -30.453 1 95.31 173 MET A N 1
ATOM 1339 C CA . MET A 1 173 ? 20.062 -23.484 -30.812 1 95.31 173 MET A CA 1
ATOM 1340 C C . MET A 1 173 ? 19.609 -22.203 -31.516 1 95.31 173 MET A C 1
ATOM 1342 O O . MET A 1 173 ? 18.422 -22.047 -31.828 1 95.31 173 MET A O 1
ATOM 1346 N N . GLY A 1 174 ? 20.453 -21.219 -31.672 1 93.25 174 GLY A N 1
ATOM 1347 C CA . GLY A 1 174 ? 20.125 -19.984 -32.344 1 93.25 174 GLY A CA 1
ATOM 1348 C C . GLY A 1 174 ? 19.422 -18.984 -31.469 1 93.25 174 GLY A C 1
ATOM 1349 O O . GLY A 1 174 ? 18.766 -18.062 -31.969 1 93.25 174 GLY A O 1
ATOM 1350 N N . LEU A 1 175 ? 19.438 -19.219 -30.172 1 89.94 175 LEU A N 1
ATOM 1351 C CA . LEU A 1 175 ? 18.812 -18.328 -29.219 1 89.94 175 LEU A CA 1
ATOM 1352 C C . LEU A 1 175 ? 19.812 -17.312 -28.672 1 89.94 175 LEU A C 1
ATOM 1354 O O . LEU A 1 175 ? 20.703 -17.672 -27.906 1 89.94 175 LEU A O 1
ATOM 1358 N N . SER A 1 176 ? 20.281 -16.266 -29.453 1 72.62 176 SER A N 1
ATOM 1359 C CA . SER A 1 176 ? 21.25 -15.289 -28.984 1 72.62 176 SER A CA 1
ATOM 1360 C C . SER A 1 176 ? 20.562 -14.141 -28.25 1 72.62 176 SER A C 1
ATOM 1362 O O . SER A 1 176 ? 19.344 -14.016 -28.281 1 72.62 176 SER A O 1
ATOM 1364 N N . GLY A 1 177 ? 21.328 -13.438 -27.297 1 68.38 177 GLY A N 1
ATOM 1365 C CA . GLY A 1 177 ? 20.891 -12.18 -26.719 1 68.38 177 GLY A CA 1
ATOM 1366 C C . GLY A 1 177 ? 20.156 -12.359 -25.406 1 68.38 177 GLY A C 1
ATOM 1367 O O . GLY A 1 177 ? 19.047 -11.844 -25.234 1 68.38 177 GLY A O 1
ATOM 1368 N N . ASP A 1 178 ? 20.766 -13.055 -24.406 1 73.25 178 ASP A N 1
ATOM 1369 C CA . ASP A 1 178 ? 20 -13.383 -23.203 1 73.25 178 ASP A CA 1
ATOM 1370 C C . ASP A 1 178 ? 20.062 -12.242 -22.188 1 73.25 178 ASP A C 1
ATOM 1372 O O . ASP A 1 178 ? 19.344 -12.258 -21.188 1 73.25 178 ASP A O 1
ATOM 1376 N N . GLU A 1 179 ? 20.594 -11.094 -22.438 1 84.75 179 GLU A N 1
ATOM 1377 C CA . GLU A 1 179 ? 20.688 -9.938 -21.547 1 84.75 179 GLU A CA 1
ATOM 1378 C C . GLU A 1 179 ? 21.078 -10.367 -20.141 1 84.75 179 GLU A C 1
ATOM 1380 O O . GLU A 1 179 ? 20.391 -10.016 -19.172 1 84.75 179 GLU A O 1
ATOM 1385 N N . THR A 1 180 ? 22.031 -11.352 -19.938 1 93.75 180 THR A N 1
ATOM 1386 C CA . THR A 1 180 ? 22.5 -11.805 -18.625 1 93.75 180 THR A CA 1
ATOM 1387 C C . THR A 1 180 ? 24 -11.578 -18.469 1 93.75 180 THR A C 1
ATOM 1389 O O . THR A 1 180 ? 24.703 -11.359 -19.469 1 93.75 180 THR A O 1
ATOM 1392 N N . LYS A 1 181 ? 24.469 -11.445 -17.281 1 96.31 181 LYS A N 1
ATOM 1393 C CA . LYS A 1 181 ? 25.875 -11.266 -16.938 1 96.31 181 LYS A CA 1
ATOM 1394 C C . LYS A 1 181 ? 26.234 -12.055 -15.68 1 96.31 181 LYS A C 1
ATOM 1396 O O . LYS A 1 181 ? 25.391 -12.297 -14.82 1 96.31 181 LYS A O 1
ATOM 1401 N N . PHE A 1 182 ? 27.453 -12.547 -15.695 1 97.56 182 PHE A N 1
ATOM 1402 C CA . PHE A 1 182 ? 28 -13.211 -14.516 1 97.56 182 PHE A CA 1
ATOM 1403 C C . PHE A 1 182 ? 29.172 -12.43 -13.953 1 97.56 182 PHE A C 1
ATOM 1405 O O . PHE A 1 182 ? 30.188 -12.266 -14.625 1 97.56 182 PHE A O 1
ATOM 1412 N N . ILE A 1 183 ? 29.016 -11.891 -12.742 1 98.19 183 ILE A N 1
ATOM 1413 C CA . ILE A 1 183 ? 30.047 -11.109 -12.062 1 98.19 183 ILE A CA 1
ATOM 1414 C C . ILE A 1 183 ? 30.688 -11.945 -10.969 1 98.19 183 ILE A C 1
ATOM 1416 O O . ILE A 1 183 ? 30.062 -12.25 -9.945 1 98.19 183 ILE A O 1
ATOM 1420 N N . ASP A 1 184 ? 31.984 -12.352 -11.094 1 97 184 ASP A N 1
ATOM 1421 C CA . ASP A 1 184 ? 32.594 -13.234 -10.117 1 97 184 ASP A CA 1
ATOM 1422 C C . ASP A 1 184 ? 33.688 -12.508 -9.328 1 97 184 ASP A C 1
ATOM 1424 O O . ASP A 1 184 ? 34.531 -13.148 -8.672 1 97 184 ASP A O 1
ATOM 1428 N N . ASP A 1 185 ? 33.781 -11.141 -9.516 1 97.5 185 ASP A N 1
ATOM 1429 C CA . ASP A 1 185 ? 34.562 -10.32 -8.586 1 97.5 185 ASP A CA 1
ATOM 1430 C C . ASP A 1 185 ? 33.781 -10.039 -7.312 1 97.5 185 ASP A C 1
ATOM 1432 O O . ASP A 1 185 ? 32.719 -9.406 -7.359 1 97.5 185 ASP A O 1
ATOM 1436 N N . ALA A 1 186 ? 34.281 -10.469 -6.219 1 97.31 186 ALA A N 1
ATOM 1437 C CA . ALA A 1 186 ? 33.531 -10.43 -4.961 1 97.31 186 ALA A CA 1
ATOM 1438 C C . ALA A 1 186 ? 33.219 -9 -4.559 1 97.31 186 ALA A C 1
ATOM 1440 O O . ALA A 1 186 ? 32.125 -8.719 -4.07 1 97.31 186 ALA A O 1
ATOM 1441 N N . ALA A 1 187 ? 34.156 -8.086 -4.734 1 97.81 187 ALA A N 1
ATOM 1442 C CA . ALA A 1 187 ? 33.938 -6.688 -4.352 1 97.81 187 ALA A CA 1
ATOM 1443 C C . ALA A 1 187 ? 32.844 -6.047 -5.207 1 97.81 187 ALA A C 1
ATOM 1445 O O . ALA A 1 187 ? 31.984 -5.332 -4.688 1 97.81 187 ALA A O 1
ATOM 1446 N N . GLU A 1 188 ? 32.875 -6.273 -6.469 1 98.12 188 GLU A N 1
ATOM 1447 C CA . GLU A 1 188 ? 31.859 -5.758 -7.375 1 98.12 188 GLU A CA 1
ATOM 1448 C C . GLU A 1 188 ? 30.5 -6.371 -7.074 1 98.12 188 GLU A C 1
ATOM 1450 O O . GLU A 1 188 ? 29.469 -5.684 -7.121 1 98.12 188 GLU A O 1
ATOM 1455 N N . ALA A 1 189 ? 30.516 -7.68 -6.82 1 98.06 189 ALA A N 1
ATOM 1456 C CA . ALA A 1 189 ? 29.281 -8.391 -6.504 1 98.06 189 ALA A CA 1
ATOM 1457 C C . ALA A 1 189 ? 28.625 -7.82 -5.246 1 98.06 189 ALA A C 1
ATOM 1459 O O . ALA A 1 189 ? 27.422 -7.609 -5.215 1 98.06 189 ALA A O 1
ATOM 1460 N N . GLU A 1 190 ? 29.391 -7.574 -4.238 1 97.94 190 GLU A N 1
ATOM 1461 C CA . GLU A 1 190 ? 28.875 -7.027 -2.986 1 97.94 190 GLU A CA 1
ATOM 1462 C C . GLU A 1 190 ? 28.328 -5.617 -3.18 1 97.94 190 GLU A C 1
ATOM 1464 O O . GLU A 1 190 ? 27.266 -5.277 -2.656 1 97.94 190 GLU A O 1
ATOM 1469 N N . LYS A 1 191 ? 29.062 -4.797 -3.914 1 97.19 191 LYS A N 1
ATOM 1470 C CA . LYS A 1 191 ? 28.625 -3.432 -4.195 1 97.19 191 LYS A CA 1
ATOM 1471 C C . LYS A 1 191 ? 27.297 -3.424 -4.941 1 97.19 191 LYS A C 1
ATOM 1473 O O . LYS A 1 191 ? 26.391 -2.658 -4.598 1 97.19 191 LYS A O 1
ATOM 1478 N N . LEU A 1 192 ? 27.172 -4.293 -5.91 1 97.19 192 LEU A N 1
ATOM 1479 C CA . LEU A 1 192 ? 25.984 -4.355 -6.75 1 97.19 192 LEU A CA 1
ATOM 1480 C C . LEU A 1 192 ? 24.797 -4.883 -5.965 1 97.19 192 LEU A C 1
ATOM 1482 O O . LEU A 1 192 ? 23.703 -4.32 -6.039 1 97.19 192 LEU A O 1
ATOM 1486 N N . SER A 1 193 ? 24.984 -5.91 -5.219 1 97.94 193 SER A N 1
ATOM 1487 C CA . SER A 1 193 ? 23.875 -6.586 -4.539 1 97.94 193 SER A CA 1
ATOM 1488 C C . SER A 1 193 ? 23.609 -5.965 -3.174 1 97.94 193 SER A C 1
ATOM 1490 O O . SER A 1 193 ? 22.547 -6.184 -2.586 1 97.94 193 SER A O 1
ATOM 1492 N N . ARG A 1 194 ? 24.609 -5.312 -2.6 1 97.38 194 ARG A N 1
ATOM 1493 C CA . ARG A 1 194 ? 24.594 -4.773 -1.245 1 97.38 194 ARG A CA 1
ATOM 1494 C C . ARG A 1 194 ? 24.516 -5.887 -0.21 1 97.38 194 ARG A C 1
ATOM 1496 O O . ARG A 1 194 ? 24.266 -5.629 0.971 1 97.38 194 ARG A O 1
ATOM 1503 N N . PHE A 1 195 ? 24.609 -7.16 -0.613 1 97.62 195 PHE A N 1
ATOM 1504 C CA . PHE A 1 195 ? 24.578 -8.328 0.259 1 97.62 195 PHE A CA 1
ATOM 1505 C C . PHE A 1 195 ? 25.969 -8.672 0.762 1 97.62 195 PHE A C 1
ATOM 1507 O O . PHE A 1 195 ? 26.906 -8.844 -0.033 1 97.62 195 PHE A O 1
ATOM 1514 N N . LYS A 1 196 ? 26.141 -8.812 2.086 1 97.25 196 LYS A N 1
ATOM 1515 C CA . LYS A 1 196 ? 27.453 -9.016 2.703 1 97.25 196 LYS A CA 1
ATOM 1516 C C . LYS A 1 196 ? 28.016 -10.391 2.355 1 97.25 196 LYS A C 1
ATOM 1518 O O . LYS A 1 196 ? 27.281 -11.383 2.354 1 97.25 196 LYS A O 1
ATOM 1523 N N . GLY A 1 197 ? 29.266 -10.477 2.043 1 96.19 197 GLY A N 1
ATOM 1524 C CA . GLY A 1 197 ? 29.984 -11.742 1.923 1 96.19 197 GLY A CA 1
ATOM 1525 C C . GLY A 1 197 ? 29.672 -12.477 0.636 1 96.19 197 GLY A C 1
ATOM 1526 O O . GLY A 1 197 ? 29.938 -13.68 0.527 1 96.19 197 GLY A O 1
ATOM 1527 N N . VAL A 1 198 ? 29.062 -11.852 -0.317 1 97.69 198 VAL A N 1
ATOM 1528 C CA . VAL A 1 198 ? 28.766 -12.461 -1.606 1 97.69 198 VAL A CA 1
ATOM 1529 C C . VAL A 1 198 ? 30.062 -12.672 -2.389 1 97.69 198 VAL A C 1
ATOM 1531 O O . VAL A 1 198 ? 30.984 -11.867 -2.291 1 97.69 198 VAL A O 1
ATOM 1534 N N . THR A 1 199 ? 30.125 -13.812 -3.133 1 98.19 199 THR A N 1
ATOM 1535 C CA . THR A 1 199 ? 31.328 -14.117 -3.902 1 98.19 199 THR A CA 1
ATOM 1536 C C . THR A 1 199 ? 31.094 -13.875 -5.391 1 98.19 199 THR A C 1
ATOM 1538 O O . THR A 1 199 ? 32.031 -13.68 -6.152 1 98.19 199 THR A O 1
ATOM 1541 N N . SER A 1 200 ? 29.906 -13.969 -5.828 1 98.44 200 SER A N 1
ATOM 1542 C CA . SER A 1 200 ? 29.547 -13.688 -7.215 1 98.44 200 SER A CA 1
ATOM 1543 C C . SER A 1 200 ? 28.047 -13.383 -7.352 1 98.44 200 SER A C 1
ATOM 1545 O O . SER A 1 200 ? 27.266 -13.648 -6.438 1 98.44 200 SER A O 1
ATOM 1547 N N . VAL A 1 201 ? 27.641 -12.727 -8.43 1 98.56 201 VAL A N 1
ATOM 1548 C CA . VAL A 1 201 ? 26.25 -12.398 -8.734 1 98.56 201 VAL A CA 1
ATOM 1549 C C . VAL A 1 201 ? 25.969 -12.719 -10.203 1 98.56 201 VAL A C 1
ATOM 1551 O O . VAL A 1 201 ? 26.75 -12.367 -11.086 1 98.56 201 VAL A O 1
ATOM 1554 N N . HIS A 1 202 ? 24.938 -13.547 -10.43 1 98.19 202 HIS A N 1
ATOM 1555 C CA . HIS A 1 202 ? 24.344 -13.68 -11.758 1 98.19 202 HIS A CA 1
ATOM 1556 C C . HIS A 1 202 ? 23.234 -12.656 -11.977 1 98.19 202 HIS A C 1
ATOM 1558 O O . HIS A 1 202 ? 22.297 -12.578 -11.18 1 98.19 202 HIS A O 1
ATOM 1564 N N . VAL A 1 203 ? 23.359 -11.781 -13.008 1 98.06 203 VAL A N 1
ATOM 1565 C CA . VAL A 1 203 ? 22.406 -10.719 -13.336 1 98.06 203 VAL A CA 1
ATOM 1566 C C . VAL A 1 203 ? 21.609 -11.109 -14.57 1 98.06 203 VAL A C 1
ATOM 1568 O O . VAL A 1 203 ? 22.188 -11.461 -15.609 1 98.06 203 VAL A O 1
ATOM 1571 N N . ARG A 1 204 ? 20.344 -11.117 -14.5 1 97.12 204 ARG A N 1
ATOM 1572 C CA . ARG A 1 204 ? 19.484 -11.461 -15.625 1 97.12 204 ARG A CA 1
ATOM 1573 C C . ARG A 1 204 ? 18.188 -10.656 -15.594 1 97.12 204 ARG A C 1
ATOM 1575 O O . ARG A 1 204 ? 17.844 -10.062 -14.562 1 97.12 204 ARG A O 1
ATOM 1582 N N . PRO A 1 205 ? 17.438 -10.617 -16.719 1 97 205 PRO A N 1
ATOM 1583 C CA . PRO A 1 205 ? 16.156 -9.906 -16.688 1 97 205 PRO A CA 1
ATOM 1584 C C . PRO A 1 205 ? 15.172 -10.516 -15.688 1 97 205 PRO A C 1
ATOM 1586 O O . PRO A 1 205 ? 15.109 -11.742 -15.547 1 97 205 PRO A O 1
ATOM 1589 N N . GLY A 1 206 ? 14.461 -9.734 -14.984 1 97.06 206 GLY A N 1
ATOM 1590 C CA . GLY A 1 206 ? 13.422 -10.117 -14.047 1 97.06 206 GLY A CA 1
ATOM 1591 C C . GLY A 1 206 ? 12.422 -9.008 -13.773 1 97.06 206 GLY A C 1
ATOM 1592 O O . GLY A 1 206 ? 12.547 -7.902 -14.312 1 97.06 206 GLY A O 1
ATOM 1593 N N . GLY A 1 207 ? 11.445 -9.352 -13.07 1 97.5 207 GLY A N 1
ATOM 1594 C CA . GLY A 1 207 ? 10.414 -8.375 -12.742 1 97.5 207 GLY A CA 1
ATOM 1595 C C . GLY A 1 207 ? 9.664 -8.703 -11.469 1 97.5 207 GLY A C 1
ATOM 1596 O O . GLY A 1 207 ? 9.945 -9.711 -10.812 1 97.5 207 GLY A O 1
ATOM 1597 N N . SER A 1 208 ? 8.875 -7.816 -11.062 1 98.31 208 SER A N 1
ATOM 1598 C CA . SER A 1 208 ? 7.949 -7.98 -9.953 1 98.31 208 SER A CA 1
ATOM 1599 C C . SER A 1 208 ? 6.578 -7.398 -10.281 1 98.31 208 SER A C 1
ATOM 1601 O O . SER A 1 208 ? 6.445 -6.602 -11.211 1 98.31 208 SER A O 1
ATOM 1603 N N . VAL A 1 209 ? 5.602 -7.852 -9.609 1 98.75 209 VAL A N 1
ATOM 1604 C CA . VAL A 1 209 ? 4.234 -7.379 -9.82 1 98.75 209 VAL A CA 1
ATOM 1605 C C . VAL A 1 209 ? 3.42 -7.574 -8.539 1 98.75 209 VAL A C 1
ATOM 1607 O O . VAL A 1 209 ? 3.818 -8.336 -7.652 1 98.75 209 VAL A O 1
ATOM 1610 N N . HIS A 1 210 ? 2.412 -6.789 -8.359 1 98.81 210 HIS A N 1
ATOM 1611 C CA . HIS A 1 210 ? 1.373 -7.117 -7.391 1 98.81 210 HIS A CA 1
ATOM 1612 C C . HIS A 1 210 ? 0.48 -8.242 -7.902 1 98.81 210 HIS A C 1
ATOM 1614 O O . HIS A 1 210 ? -0.469 -8 -8.648 1 98.81 210 HIS A O 1
ATOM 1620 N N . PRO A 1 211 ? 0.742 -9.453 -7.48 1 98.81 211 PRO A N 1
ATOM 1621 C CA . PRO A 1 211 ? 0.118 -10.594 -8.164 1 98.81 211 PRO A CA 1
ATOM 1622 C C . PRO A 1 211 ? -1.396 -10.633 -7.973 1 98.81 211 PRO A C 1
ATOM 1624 O O . PRO A 1 211 ? -2.121 -11.07 -8.867 1 98.81 211 PRO A O 1
ATOM 1627 N N . HIS A 1 212 ? -1.885 -10.234 -6.828 1 98.88 212 HIS A N 1
ATOM 1628 C CA . HIS A 1 212 ? -3.326 -10.211 -6.598 1 98.88 212 HIS A CA 1
ATOM 1629 C C . HIS A 1 212 ? -4.004 -9.172 -7.492 1 98.88 212 HIS A C 1
ATOM 1631 O O . HIS A 1 212 ? -5.078 -9.43 -8.039 1 98.88 212 HIS A O 1
ATOM 1637 N N . LYS A 1 213 ? -3.387 -7.992 -7.656 1 98.81 213 LYS A N 1
ATOM 1638 C CA . LYS A 1 213 ? -3.912 -7 -8.586 1 98.81 213 LYS A CA 1
ATOM 1639 C C . LYS A 1 213 ? -3.896 -7.531 -10.016 1 98.81 213 LYS A C 1
ATOM 1641 O O . LYS A 1 213 ? -4.836 -7.293 -10.781 1 98.81 213 LYS A O 1
ATOM 1646 N N . LEU A 1 214 ? -2.83 -8.195 -10.359 1 98.94 214 LEU A N 1
ATOM 1647 C CA . LEU A 1 214 ? -2.705 -8.711 -11.719 1 98.94 214 LEU A CA 1
ATOM 1648 C C . LEU A 1 214 ? -3.811 -9.719 -12.016 1 98.94 214 LEU A C 1
ATOM 1650 O O . LEU A 1 214 ? -4.492 -9.609 -13.039 1 98.94 214 LEU A O 1
ATOM 1654 N N . ALA A 1 215 ? -3.98 -10.688 -11.141 1 98.94 215 ALA A N 1
ATOM 1655 C CA . ALA A 1 215 ? -5.051 -11.664 -11.32 1 98.94 215 ALA A CA 1
ATOM 1656 C C . ALA A 1 215 ? -6.41 -10.977 -11.406 1 98.94 215 ALA A C 1
ATOM 1658 O O . ALA A 1 215 ? -7.223 -11.297 -12.281 1 98.94 215 ALA A O 1
ATOM 1659 N N . THR A 1 216 ? -6.641 -10.023 -10.523 1 98.88 216 THR A N 1
ATOM 1660 C CA . THR A 1 216 ? -7.891 -9.273 -10.492 1 98.88 216 THR A CA 1
ATOM 1661 C C . THR A 1 216 ? -8.117 -8.547 -11.82 1 98.88 216 THR A C 1
ATOM 1663 O O . THR A 1 216 ? -9.211 -8.602 -12.383 1 98.88 216 THR A O 1
ATOM 1666 N N . ALA A 1 217 ? -7.086 -7.934 -12.305 1 98.94 217 ALA A N 1
ATOM 1667 C CA . ALA A 1 217 ? -7.18 -7.168 -13.547 1 98.94 217 ALA A CA 1
ATOM 1668 C C . ALA A 1 217 ? -7.508 -8.07 -14.727 1 98.94 217 ALA A C 1
ATOM 1670 O O . ALA A 1 217 ? -8.352 -7.734 -15.562 1 98.94 217 ALA A O 1
ATOM 1671 N N . LEU A 1 218 ? -6.832 -9.188 -14.781 1 98.94 218 LEU A N 1
ATOM 1672 C CA . LEU A 1 218 ? -7.094 -10.133 -15.859 1 98.94 218 LEU A CA 1
ATOM 1673 C C . LEU A 1 218 ? -8.539 -10.617 -15.82 1 98.94 218 LEU A C 1
ATOM 1675 O O . LEU A 1 218 ? -9.188 -10.734 -16.859 1 98.94 218 LEU A O 1
ATOM 1679 N N . MET A 1 219 ? -8.992 -10.922 -14.656 1 98.88 219 MET A N 1
ATOM 1680 C CA . MET A 1 219 ? -10.367 -11.398 -14.508 1 98.88 219 MET A CA 1
ATOM 1681 C C . MET A 1 219 ? -11.367 -10.312 -14.891 1 98.88 219 MET A C 1
ATOM 1683 O O . MET A 1 219 ? -12.383 -10.602 -15.523 1 98.88 219 MET A O 1
ATOM 1687 N N . HIS A 1 220 ? -11.102 -9.039 -14.531 1 98.88 220 HIS A N 1
ATOM 1688 C CA . HIS A 1 220 ? -11.945 -7.934 -14.961 1 98.88 220 HIS A CA 1
ATOM 1689 C C . HIS A 1 220 ? -12.023 -7.855 -16.484 1 98.88 220 HIS A C 1
ATOM 1691 O O . HIS A 1 220 ? -13.094 -7.609 -17.031 1 98.88 220 HIS A O 1
ATOM 1697 N N . LEU A 1 221 ? -10.891 -8.008 -17.125 1 98.88 221 LEU A N 1
ATOM 1698 C CA . LEU A 1 221 ? -10.852 -7.957 -18.578 1 98.88 221 LEU A CA 1
ATOM 1699 C C . LEU A 1 221 ? -11.688 -9.078 -19.188 1 98.88 221 LEU A C 1
ATOM 1701 O O . LEU A 1 221 ? -12.375 -8.867 -20.188 1 98.88 221 LEU A O 1
ATOM 1705 N N . ALA A 1 222 ? -11.617 -10.273 -18.594 1 98.88 222 ALA A N 1
ATOM 1706 C CA . ALA A 1 222 ? -12.453 -11.375 -19.062 1 98.88 222 ALA A CA 1
ATOM 1707 C C . ALA A 1 222 ? -13.93 -11.062 -18.859 1 98.88 222 ALA A C 1
ATOM 1709 O O . ALA A 1 222 ? -14.742 -11.266 -19.781 1 98.88 222 ALA A O 1
ATOM 1710 N N . LEU A 1 223 ? -14.312 -10.547 -17.719 1 98.81 223 LEU A N 1
ATOM 1711 C CA . LEU A 1 223 ? -15.688 -10.211 -17.375 1 98.81 223 LEU A CA 1
ATOM 1712 C C . LEU A 1 223 ? -16.25 -9.156 -18.328 1 98.81 223 LEU A C 1
ATOM 1714 O O . LEU A 1 223 ? -17.422 -9.188 -18.672 1 98.81 223 LEU A O 1
ATOM 1718 N N . ALA A 1 224 ? -15.383 -8.312 -18.75 1 98.62 224 ALA A N 1
ATOM 1719 C CA . ALA A 1 224 ? -15.82 -7.168 -19.547 1 98.62 224 ALA A CA 1
ATOM 1720 C C . ALA A 1 224 ? -15.781 -7.492 -21.047 1 98.62 224 ALA A C 1
ATOM 1722 O O . ALA A 1 224 ? -16.234 -6.695 -21.875 1 98.62 224 ALA A O 1
ATOM 1723 N N . SER A 1 225 ? -15.242 -8.641 -21.391 1 98.38 225 SER A N 1
ATOM 1724 C CA . SER A 1 225 ? -15.039 -8.953 -22.797 1 98.38 225 SER A CA 1
ATOM 1725 C C . SER A 1 225 ? -16.359 -9.07 -23.531 1 98.38 225 SER A C 1
ATOM 1727 O O . SER A 1 225 ? -17.281 -9.766 -23.094 1 98.38 225 SER A O 1
ATOM 1729 N N . PRO A 1 226 ? -16.516 -8.391 -24.688 1 98.31 226 PRO A N 1
ATOM 1730 C CA . PRO A 1 226 ? -17.719 -8.539 -25.484 1 98.31 226 PRO A CA 1
ATOM 1731 C C . PRO A 1 226 ? -17.672 -9.742 -26.422 1 98.31 226 PRO A C 1
ATOM 1733 O O . PRO A 1 226 ? -18.609 -9.977 -27.188 1 98.31 226 PRO A O 1
ATOM 1736 N N . HIS A 1 227 ? -16.625 -10.477 -26.391 1 98.38 227 HIS A N 1
ATOM 1737 C CA . HIS A 1 227 ? -16.391 -11.5 -27.406 1 98.38 227 HIS A CA 1
ATOM 1738 C C . HIS A 1 227 ? -16.781 -12.883 -26.906 1 98.38 227 HIS A C 1
ATOM 1740 O O . HIS A 1 227 ? -16.844 -13.836 -27.672 1 98.38 227 HIS A O 1
ATOM 1746 N N . ALA A 1 228 ? -17 -12.969 -25.625 1 98.38 228 ALA A N 1
ATOM 1747 C CA . ALA A 1 228 ? -17.453 -14.203 -24.984 1 98.38 228 ALA A CA 1
ATOM 1748 C C . ALA A 1 228 ? -18.469 -13.906 -23.891 1 98.38 228 ALA A C 1
ATOM 1750 O O . ALA A 1 228 ? -18.562 -12.781 -23.406 1 98.38 228 ALA A O 1
ATOM 1751 N N . GLN A 1 229 ? -19.328 -14.82 -23.625 1 98.5 229 GLN A N 1
ATOM 1752 C CA . GLN A 1 229 ? -20.156 -14.75 -22.438 1 98.5 229 GLN A CA 1
ATOM 1753 C C . GLN A 1 229 ? -19.438 -15.344 -21.219 1 98.5 229 GLN A C 1
ATOM 1755 O O . GLN A 1 229 ? -19.547 -16.531 -20.953 1 98.5 229 GLN A O 1
ATOM 1760 N N . PHE A 1 230 ? -18.734 -14.5 -20.578 1 98.75 230 PHE A N 1
ATOM 1761 C CA . PHE A 1 230 ? -17.891 -14.961 -19.484 1 98.75 230 PHE A CA 1
ATOM 1762 C C . PHE A 1 230 ? -18.531 -14.648 -18.141 1 98.75 230 PHE A C 1
ATOM 1764 O O . PHE A 1 230 ? -19.125 -13.586 -17.969 1 98.75 230 PHE A O 1
ATOM 1771 N N . SER A 1 231 ? -18.453 -15.531 -17.141 1 98.75 231 SER A N 1
ATOM 1772 C CA . SER A 1 231 ? -18.875 -15.266 -15.773 1 98.75 231 SER A CA 1
ATOM 1773 C C . SER A 1 231 ? -17.938 -15.922 -14.766 1 98.75 231 SER A C 1
ATOM 1775 O O . SER A 1 231 ? -17.344 -16.969 -15.047 1 98.75 231 SER A O 1
ATOM 1777 N N . LEU A 1 232 ? -17.672 -15.273 -13.664 1 98.75 232 LEU A N 1
ATOM 1778 C CA . LEU A 1 232 ? -16.922 -15.773 -12.516 1 98.75 232 LEU A CA 1
ATOM 1779 C C . LEU A 1 232 ? -17.844 -16.016 -11.328 1 98.75 232 LEU A C 1
ATOM 1781 O O . LEU A 1 232 ? -18.656 -15.148 -10.977 1 98.75 232 LEU A O 1
ATOM 1785 N N . HIS A 1 233 ? -17.781 -17.156 -10.773 1 98.25 233 HIS A N 1
ATOM 1786 C CA . HIS A 1 233 ? -18.516 -17.5 -9.562 1 98.25 233 HIS A CA 1
ATOM 1787 C C . HIS A 1 233 ? -17.562 -17.844 -8.422 1 98.25 233 HIS A C 1
ATOM 1789 O O . HIS A 1 233 ? -17.047 -18.953 -8.352 1 98.25 233 HIS A O 1
ATOM 1795 N N . SER A 1 234 ? -17.359 -16.906 -7.543 1 96.81 234 SER A N 1
ATOM 1796 C CA . SER A 1 234 ? -16.547 -17.125 -6.352 1 96.81 234 SER A CA 1
ATOM 1797 C C . SER A 1 234 ? -17.328 -17.875 -5.277 1 96.81 234 SER A C 1
ATOM 1799 O O . SER A 1 234 ? -18.547 -18.016 -5.367 1 96.81 234 SER A O 1
ATOM 1801 N N . TRP A 1 235 ? -16.562 -18.391 -4.332 1 95.25 235 TRP A N 1
ATOM 1802 C CA . TRP A 1 235 ? -17.141 -19.141 -3.23 1 95.25 235 TRP A CA 1
ATOM 1803 C C . TRP A 1 235 ? -18.078 -20.234 -3.752 1 95.25 235 TRP A C 1
ATOM 1805 O O . TRP A 1 235 ? -19.219 -20.359 -3.285 1 95.25 235 TRP A O 1
ATOM 1815 N N . THR A 1 236 ? -17.641 -20.891 -4.734 1 96.44 236 THR A N 1
ATOM 1816 C CA . THR A 1 236 ? -18.297 -22.016 -5.395 1 96.44 236 THR A CA 1
ATOM 1817 C C . THR A 1 236 ? -17.344 -23.203 -5.512 1 96.44 236 THR A C 1
ATOM 1819 O O . THR A 1 236 ? -16.906 -23.547 -6.613 1 96.44 236 THR A O 1
ATOM 1822 N N . PRO A 1 237 ? -17.062 -23.828 -4.398 1 95.75 237 PRO A N 1
ATOM 1823 C CA . PRO A 1 237 ? -16.125 -24.953 -4.441 1 95.75 237 PRO A CA 1
ATOM 1824 C C . PRO A 1 237 ? -16.641 -26.125 -5.281 1 95.75 237 PRO A C 1
ATOM 1826 O O . PRO A 1 237 ? -17.812 -26.516 -5.145 1 95.75 237 PRO A O 1
ATOM 1829 N N . ALA A 1 238 ? -15.773 -26.578 -6.191 1 95.62 238 ALA A N 1
ATOM 1830 C CA . ALA A 1 238 ? -16 -27.797 -6.945 1 95.62 238 ALA A CA 1
ATOM 1831 C C . ALA A 1 238 ? -15.453 -29.016 -6.203 1 95.62 238 ALA A C 1
ATOM 1833 O O . ALA A 1 238 ? -14.469 -28.906 -5.473 1 95.62 238 ALA A O 1
ATOM 1834 N N . SER A 1 239 ? -16.125 -30.141 -6.363 1 89.62 239 SER A N 1
ATOM 1835 C CA . SER A 1 239 ? -15.672 -31.328 -5.641 1 89.62 239 SER A CA 1
ATOM 1836 C C . SER A 1 239 ? -15.781 -32.594 -6.5 1 89.62 239 SER A C 1
ATOM 1838 O O . SER A 1 239 ? -16.734 -32.719 -7.277 1 89.62 239 SER A O 1
ATOM 1840 N N . GLY A 1 240 ? -14.727 -33.406 -6.277 1 90.12 240 GLY A N 1
ATOM 1841 C CA . GLY A 1 240 ? -14.766 -34.719 -6.887 1 90.12 240 GLY A CA 1
ATOM 1842 C C . GLY A 1 240 ? -14.328 -34.719 -8.344 1 90.12 240 GLY A C 1
ATOM 1843 O O . GLY A 1 240 ? -14.18 -33.656 -8.945 1 90.12 240 GLY A O 1
ATOM 1844 N N . HIS A 1 241 ? -14.164 -35.906 -8.891 1 94.62 241 HIS A N 1
ATOM 1845 C CA . HIS A 1 241 ? -13.789 -36.094 -10.289 1 94.62 241 HIS A CA 1
ATOM 1846 C C . HIS A 1 241 ? -14.969 -35.781 -11.219 1 94.62 241 HIS A C 1
ATOM 1848 O O . HIS A 1 241 ? -16.078 -36.281 -11 1 94.62 241 HIS A O 1
ATOM 1854 N N . PRO A 1 242 ? -14.742 -34.906 -12.219 1 95.75 242 PRO A N 1
ATOM 1855 C CA . PRO A 1 242 ? -15.828 -34.719 -13.188 1 95.75 242 PRO A CA 1
ATOM 1856 C C . PRO A 1 242 ? -16.312 -36.031 -13.805 1 95.75 242 PRO A C 1
ATOM 1858 O O . PRO A 1 242 ? -15.5 -36.875 -14.148 1 95.75 242 PRO A O 1
ATOM 1861 N N . GLN A 1 243 ? -17.641 -36.125 -13.977 1 96.62 243 GLN A N 1
ATOM 1862 C CA . GLN A 1 243 ? -18.219 -37.344 -14.523 1 96.62 243 GLN A CA 1
ATOM 1863 C C . GLN A 1 243 ? -18.625 -37.125 -15.984 1 96.62 243 GLN A C 1
ATOM 1865 O O . GLN A 1 243 ? -19.203 -36.125 -16.344 1 96.62 243 GLN A O 1
ATOM 1870 N N . ARG A 1 244 ? -18.25 -38.125 -16.75 1 96.5 244 ARG A N 1
ATOM 1871 C CA . ARG A 1 244 ? -18.625 -38.062 -18.156 1 96.5 244 ARG A CA 1
ATOM 1872 C C . ARG A 1 244 ? -20.094 -38.438 -18.359 1 96.5 244 ARG A C 1
ATOM 1874 O O . ARG A 1 244 ? -20.547 -39.438 -17.797 1 96.5 244 ARG A O 1
ATOM 1881 N N . ARG A 1 245 ? -20.812 -37.656 -19 1 96.31 245 ARG A N 1
ATOM 1882 C CA . ARG A 1 245 ? -22.172 -37.906 -19.453 1 96.31 245 ARG A CA 1
ATOM 1883 C C . ARG A 1 245 ? -22.344 -37.562 -20.922 1 96.31 245 ARG A C 1
ATOM 1885 O O . ARG A 1 245 ? -22.562 -36.406 -21.25 1 96.31 245 ARG A O 1
ATOM 1892 N N . GLY A 1 246 ? -22.391 -38.562 -21.781 1 95.88 246 GLY A N 1
ATOM 1893 C CA . GLY A 1 246 ? -22.391 -38.281 -23.203 1 95.88 246 GLY A CA 1
ATOM 1894 C C . GLY A 1 246 ? -21.156 -37.562 -23.672 1 95.88 246 GLY A C 1
ATOM 1895 O O . GLY A 1 246 ? -20.031 -37.969 -23.422 1 95.88 246 GLY A O 1
ATOM 1896 N N . ASP A 1 247 ? -21.406 -36.5 -24.281 1 95.44 247 ASP A N 1
ATOM 1897 C CA . ASP A 1 247 ? -20.297 -35.719 -24.828 1 95.44 247 ASP A CA 1
ATOM 1898 C C . ASP A 1 247 ? -19.922 -34.562 -23.891 1 95.44 247 ASP A C 1
ATOM 1900 O O . ASP A 1 247 ? -19.188 -33.656 -24.281 1 95.44 247 ASP A O 1
ATOM 1904 N N . ARG A 1 248 ? -20.406 -34.719 -22.672 1 97.75 248 ARG A N 1
ATOM 1905 C CA . ARG A 1 248 ? -20.156 -33.625 -21.719 1 97.75 248 ARG A CA 1
ATOM 1906 C C . ARG A 1 248 ? -19.625 -34.188 -20.391 1 97.75 248 ARG A C 1
ATOM 1908 O O . ARG A 1 248 ? -19.781 -35.375 -20.094 1 97.75 248 ARG A O 1
ATOM 1915 N N . TRP A 1 249 ? -18.938 -33.312 -19.75 1 98.38 249 TRP A N 1
ATOM 1916 C CA . TRP A 1 249 ? -18.516 -33.562 -18.375 1 98.38 249 TRP A CA 1
ATOM 1917 C C . TRP A 1 249 ? -19.422 -32.875 -17.391 1 98.38 249 TRP A C 1
ATOM 1919 O O . TRP A 1 249 ? -19.859 -31.734 -17.625 1 98.38 249 TRP A O 1
ATOM 1929 N N . VAL A 1 250 ? -19.703 -33.531 -16.297 1 98.44 250 VAL A N 1
ATOM 1930 C CA . VAL A 1 250 ? -20.531 -32.969 -15.234 1 98.44 250 VAL A CA 1
ATOM 1931 C C . VAL A 1 250 ? -19.672 -32.75 -13.984 1 98.44 250 VAL A C 1
ATOM 1933 O O . VAL A 1 250 ? -19.078 -33.688 -13.461 1 98.44 250 VAL A O 1
ATOM 1936 N N . LEU A 1 251 ? -19.531 -31.531 -13.539 1 97.5 251 LEU A N 1
ATOM 1937 C CA . LEU A 1 251 ? -18.797 -31.188 -12.336 1 97.5 251 LEU A CA 1
ATOM 1938 C C . LEU A 1 251 ? -19.734 -30.75 -11.219 1 97.5 251 LEU A C 1
ATOM 1940 O O . LEU A 1 251 ? -20.609 -29.906 -11.43 1 97.5 251 LEU A O 1
ATOM 1944 N N . GLN A 1 252 ? -19.594 -31.312 -10.055 1 96.38 252 GLN A N 1
ATOM 1945 C CA . GLN A 1 252 ? -20.391 -30.922 -8.891 1 96.38 252 GLN A CA 1
ATOM 1946 C C . GLN A 1 252 ? -19.75 -29.75 -8.156 1 96.38 252 GLN A C 1
ATOM 1948 O O . GLN A 1 252 ? -18.531 -29.672 -8.016 1 96.38 252 GLN A O 1
ATOM 1953 N N . THR A 1 253 ? -20.594 -28.766 -7.738 1 96.19 253 THR A N 1
ATOM 1954 C CA . THR A 1 253 ? -20.156 -27.656 -6.91 1 96.19 253 THR A CA 1
ATOM 1955 C C . THR A 1 253 ? -21.078 -27.469 -5.715 1 96.19 253 THR A C 1
ATOM 1957 O O . THR A 1 253 ? -22.094 -28.172 -5.59 1 96.19 253 THR A O 1
ATOM 1960 N N . SER A 1 254 ? -20.719 -26.547 -4.828 1 94.38 254 SER A N 1
ATOM 1961 C CA . SER A 1 254 ? -21.562 -26.203 -3.689 1 94.38 254 SER A CA 1
ATOM 1962 C C . SER A 1 254 ? -22.875 -25.562 -4.145 1 94.38 254 SER A C 1
ATOM 1964 O O . SER A 1 254 ? -23.828 -25.484 -3.375 1 94.38 254 SER A O 1
ATOM 1966 N N . LYS A 1 255 ? -22.953 -25.125 -5.398 1 95.38 255 LYS A N 1
ATOM 1967 C CA . LYS A 1 255 ? -24.141 -24.438 -5.906 1 95.38 255 LYS A CA 1
ATOM 1968 C C . LYS A 1 255 ? -24.891 -25.297 -6.922 1 95.38 255 LYS A C 1
ATOM 1970 O O . LYS A 1 255 ? -25.75 -24.797 -7.648 1 95.38 255 LYS A O 1
ATOM 1975 N N . GLY A 1 256 ? -24.531 -26.516 -6.996 1 96.5 256 GLY A N 1
ATOM 1976 C CA . GLY A 1 256 ? -25.141 -27.406 -7.961 1 96.5 256 GLY A CA 1
ATOM 1977 C C . GLY A 1 256 ? -24.172 -27.906 -9.016 1 96.5 256 GLY A C 1
ATOM 1978 O O . GLY A 1 256 ? -22.953 -27.672 -8.914 1 96.5 256 GLY A O 1
ATOM 1979 N N . ALA A 1 257 ? -24.672 -28.625 -9.984 1 97.44 257 ALA A N 1
ATOM 1980 C CA . ALA A 1 257 ? -23.844 -29.219 -11.031 1 97.44 257 ALA A CA 1
ATOM 1981 C C . ALA A 1 257 ? -23.766 -28.297 -12.25 1 97.44 257 ALA A C 1
ATOM 1983 O O . ALA A 1 257 ? -24.703 -27.547 -12.523 1 97.44 257 ALA A O 1
ATOM 1984 N N . ILE A 1 258 ? -22.75 -28.359 -12.922 1 98.44 258 ILE A N 1
ATOM 1985 C CA . ILE A 1 258 ? -22.578 -27.672 -14.203 1 98.44 258 ILE A CA 1
ATOM 1986 C C . ILE A 1 258 ? -22.016 -28.641 -15.242 1 98.44 258 ILE A C 1
ATOM 1988 O O . ILE A 1 258 ? -21.125 -29.438 -14.938 1 98.44 258 ILE A O 1
ATOM 1992 N N . ARG A 1 259 ? -22.531 -28.625 -16.453 1 98.38 259 ARG A N 1
ATOM 1993 C CA . ARG A 1 259 ? -22.094 -29.5 -17.547 1 98.38 259 ARG A CA 1
ATOM 1994 C C . ARG A 1 259 ? -21.344 -28.703 -18.609 1 98.38 259 ARG A C 1
ATOM 1996 O O . ARG A 1 259 ? -21.719 -27.578 -18.938 1 98.38 259 ARG A O 1
ATOM 2003 N N . ALA A 1 260 ? -20.328 -29.281 -19.141 1 98.69 260 ALA A N 1
ATOM 2004 C CA . ALA A 1 260 ? -19.562 -28.656 -20.203 1 98.69 260 ALA A CA 1
ATOM 2005 C C . ALA A 1 260 ? -18.812 -29.688 -21.047 1 98.69 260 ALA A C 1
ATOM 2007 O O . ALA A 1 260 ? -18.344 -30.688 -20.516 1 98.69 260 ALA A O 1
ATOM 2008 N N . PRO A 1 261 ? -18.734 -29.5 -22.359 1 98.5 261 PRO A N 1
ATOM 2009 C CA . PRO A 1 261 ? -17.906 -30.406 -23.172 1 98.5 261 PRO A CA 1
ATOM 2010 C C . PRO A 1 261 ? -16.422 -30.266 -22.859 1 98.5 261 PRO A C 1
ATOM 2012 O O . PRO A 1 261 ? -15.648 -31.203 -23.109 1 98.5 261 PRO A O 1
ATOM 2015 N N . ARG A 1 262 ? -15.977 -29.156 -22.312 1 98.31 262 ARG A N 1
ATOM 2016 C CA . ARG A 1 262 ? -14.594 -28.891 -21.953 1 98.31 262 ARG A CA 1
ATOM 2017 C C . ARG A 1 262 ? -14.492 -28.406 -20.5 1 98.31 262 ARG A C 1
ATOM 2019 O O . ARG A 1 262 ? -15.086 -27.375 -20.156 1 98.31 262 ARG A O 1
ATOM 2026 N N . VAL A 1 263 ? -13.805 -29.156 -19.672 1 98.69 263 VAL A N 1
ATOM 2027 C CA . VAL A 1 263 ? -13.484 -28.781 -18.297 1 98.69 263 VAL A CA 1
ATOM 2028 C C . VAL A 1 263 ? -11.977 -28.641 -18.141 1 98.69 263 VAL A C 1
ATOM 2030 O O . VAL A 1 263 ? -11.227 -29.562 -18.469 1 98.69 263 VAL A O 1
ATOM 2033 N N . ILE A 1 264 ? -11.492 -27.531 -17.703 1 98.81 264 ILE A N 1
ATOM 2034 C CA . ILE A 1 264 ? -10.07 -27.281 -17.516 1 98.81 264 ILE A CA 1
ATOM 2035 C C . ILE A 1 264 ? -9.773 -27.062 -16.047 1 98.81 264 ILE A C 1
ATOM 2037 O O . ILE A 1 264 ? -10.211 -26.078 -15.453 1 98.81 264 ILE A O 1
ATOM 2041 N N . LEU A 1 265 ? -9.016 -27.938 -15.445 1 98.38 265 LEU A N 1
ATOM 2042 C CA . LEU A 1 265 ? -8.633 -27.844 -14.039 1 98.38 265 LEU A CA 1
ATOM 2043 C C . LEU A 1 265 ? -7.395 -26.969 -13.875 1 98.38 265 LEU A C 1
ATOM 2045 O O . LEU A 1 265 ? -6.289 -27.391 -14.227 1 98.38 265 LEU A O 1
ATOM 2049 N N . CYS A 1 266 ? -7.578 -25.812 -13.391 1 98.5 266 CYS A N 1
ATOM 2050 C CA . CYS A 1 266 ? -6.52 -24.891 -13.016 1 98.5 266 CYS A CA 1
ATOM 2051 C C . CYS A 1 266 ? -6.359 -24.828 -11.5 1 98.5 266 CYS A C 1
ATOM 2053 O O . CYS A 1 266 ? -6.277 -23.75 -10.922 1 98.5 266 CYS A O 1
ATOM 2055 N N . THR A 1 267 ? -6.188 -25.953 -10.812 1 96.56 267 THR A N 1
ATOM 2056 C CA . THR A 1 267 ? -6.363 -26.078 -9.375 1 96.56 267 THR A CA 1
ATOM 2057 C C . THR A 1 267 ? -5.016 -26.266 -8.68 1 96.56 267 THR A C 1
ATOM 2059 O O . THR A 1 267 ? -4.949 -26.312 -7.445 1 96.56 267 THR A O 1
ATOM 2062 N N . ASN A 1 268 ? -3.955 -26.375 -9.398 1 96.38 268 ASN A N 1
ATOM 2063 C CA . ASN A 1 268 ? -2.572 -26.438 -8.938 1 96.38 268 ASN A CA 1
ATOM 2064 C C . ASN A 1 268 ? -2.42 -27.375 -7.742 1 96.38 268 ASN A C 1
ATOM 2066 O O . ASN A 1 268 ? -2.717 -28.562 -7.84 1 96.38 268 ASN A O 1
ATOM 2070 N N . ALA A 1 269 ? -2.203 -26.875 -6.512 1 95 269 ALA A N 1
ATOM 2071 C CA . ALA A 1 269 ? -1.899 -27.672 -5.336 1 95 269 ALA A CA 1
ATOM 2072 C C . ALA A 1 269 ? -3.061 -28.609 -4.992 1 95 269 ALA A C 1
ATOM 2074 O O . ALA A 1 269 ? -2.877 -29.609 -4.301 1 95 269 ALA A O 1
ATOM 2075 N N . HIS A 1 270 ? -4.215 -28.344 -5.48 1 93.69 270 HIS A N 1
ATOM 2076 C CA . HIS A 1 270 ? -5.414 -29.047 -5.059 1 93.69 270 HIS A CA 1
ATOM 2077 C C . HIS A 1 270 ? -5.875 -30.031 -6.129 1 93.69 270 HIS A C 1
ATOM 2079 O O . HIS A 1 270 ? -6.957 -30.609 -6.02 1 93.69 270 HIS A O 1
ATOM 2085 N N . THR A 1 271 ? -5.062 -30.219 -7.148 1 94.88 271 THR A N 1
ATOM 2086 C CA . THR A 1 271 ? -5.398 -31.047 -8.305 1 94.88 271 THR A CA 1
ATOM 2087 C C . THR A 1 271 ? -5.672 -32.5 -7.875 1 94.88 271 THR A C 1
ATOM 2089 O O . THR A 1 271 ? -6.574 -33.125 -8.398 1 94.88 271 THR A O 1
ATOM 2092 N N . ARG A 1 272 ? -4.918 -32.969 -6.938 1 92 272 ARG A N 1
ATOM 2093 C CA . ARG A 1 272 ? -5.027 -34.375 -6.504 1 92 272 ARG A CA 1
ATOM 2094 C C . ARG A 1 272 ? -6.449 -34.688 -6.047 1 92 272 ARG A C 1
ATOM 2096 O O . ARG A 1 272 ? -6.902 -35.812 -6.172 1 92 272 ARG A O 1
ATOM 2103 N N . HIS A 1 273 ? -7.184 -33.688 -5.598 1 90.5 273 HIS A N 1
ATOM 2104 C CA . HIS A 1 273 ? -8.516 -33.906 -5.039 1 90.5 273 HIS A CA 1
ATOM 2105 C C . HIS A 1 273 ? -9.531 -34.219 -6.129 1 90.5 273 HIS A C 1
ATOM 2107 O O . HIS A 1 273 ? -10.633 -34.688 -5.84 1 90.5 273 HIS A O 1
ATOM 2113 N N . PHE A 1 274 ? -9.203 -34.031 -7.332 1 94.38 274 PHE A N 1
ATOM 2114 C CA . PHE A 1 274 ? -10.117 -34.25 -8.445 1 94.38 274 PHE A CA 1
ATOM 2115 C C . PHE A 1 274 ? -9.859 -35.625 -9.086 1 94.38 274 PHE A C 1
ATOM 2117 O O . PHE A 1 274 ? -10.562 -36.031 -10.008 1 94.38 274 PHE A O 1
ATOM 2124 N N . PHE A 1 275 ? -8.883 -36.344 -8.578 1 94.44 275 PHE A N 1
ATOM 2125 C CA . PHE A 1 275 ? -8.516 -37.625 -9.18 1 94.44 275 PHE A CA 1
ATOM 2126 C C . PHE A 1 275 ? -8.477 -38.719 -8.125 1 94.44 275 PHE A C 1
ATOM 2128 O O . PHE A 1 275 ? -8.008 -38.5 -7.008 1 94.44 275 PHE A O 1
ATOM 2135 N N . PRO A 1 276 ? -8.953 -39.938 -8.484 1 92.56 276 PRO A N 1
ATOM 2136 C CA . PRO A 1 276 ? -8.867 -41.062 -7.535 1 92.56 276 PRO A CA 1
ATOM 2137 C C . PRO A 1 276 ? -7.426 -41.469 -7.234 1 92.56 276 PRO A C 1
ATOM 2139 O O . PRO A 1 276 ? -6.52 -41.156 -8.016 1 92.56 276 PRO A O 1
ATOM 2142 N N . ARG A 1 277 ? -7.219 -42.156 -6.23 1 92.25 277 ARG A N 1
ATOM 2143 C CA . ARG A 1 277 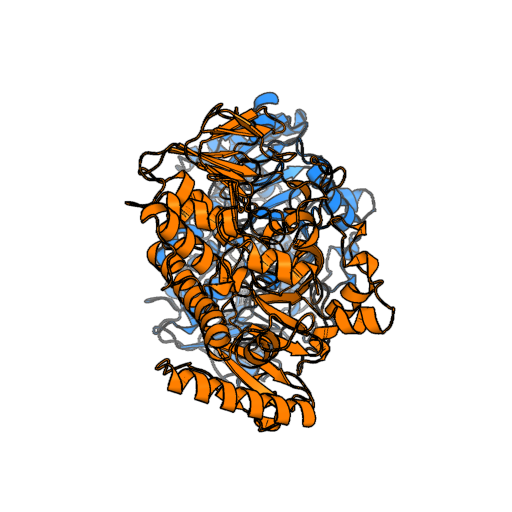? -5.895 -42.562 -5.766 1 92.25 277 ARG A CA 1
ATOM 2144 C C . ARG A 1 277 ? -5.195 -43.438 -6.793 1 92.25 277 ARG A C 1
ATOM 2146 O O . ARG A 1 277 ? -3.965 -43.438 -6.863 1 92.25 277 ARG A O 1
ATOM 2153 N N . SER A 1 278 ? -5.98 -44.094 -7.531 1 89.94 278 SER A N 1
ATOM 2154 C CA . SER A 1 278 ? -5.422 -45 -8.523 1 89.94 278 SER A CA 1
ATOM 2155 C C . SER A 1 278 ? -4.906 -44.219 -9.742 1 89.94 278 SER A C 1
ATOM 2157 O O . SER A 1 278 ? -4.148 -44.781 -10.547 1 89.94 278 SER A O 1
ATOM 2159 N N . SER A 1 279 ? -5.328 -43.031 -9.906 1 91.06 279 SER A N 1
ATOM 2160 C CA . SER A 1 279 ? -4.883 -42.188 -11.023 1 91.06 279 SER A CA 1
ATOM 2161 C C . SER A 1 279 ? -3.469 -41.688 -10.797 1 91.06 279 SER A C 1
ATOM 2163 O O . SER A 1 279 ? -3.145 -41.188 -9.711 1 91.06 279 SER A O 1
ATOM 2165 N N . PRO A 1 280 ? -2.586 -41.75 -11.805 1 91.44 280 PRO A N 1
ATOM 2166 C CA . PRO A 1 280 ? -1.241 -41.188 -11.664 1 91.44 280 PRO A CA 1
ATOM 2167 C C . PRO A 1 280 ? -1.261 -39.688 -11.359 1 91.44 280 PRO A C 1
ATOM 2169 O O . PRO A 1 280 ? -0.313 -39.156 -10.773 1 91.44 280 PRO A O 1
ATOM 2172 N N . LEU A 1 281 ? -2.32 -39.031 -11.711 1 93.62 281 LEU A N 1
ATOM 2173 C CA . LEU A 1 281 ? -2.408 -37.594 -11.5 1 93.62 281 LEU A CA 1
ATOM 2174 C C . LEU A 1 281 ? -2.641 -37.25 -10.023 1 93.62 281 LEU A C 1
ATOM 2176 O O . LEU A 1 281 ? -2.355 -36.156 -9.57 1 93.62 281 LEU A O 1
ATOM 2180 N N . HIS A 1 282 ? -3.137 -38.188 -9.289 1 92.19 282 HIS A N 1
ATOM 2181 C CA . HIS A 1 282 ? -3.371 -38 -7.863 1 92.19 282 HIS A CA 1
ATOM 2182 C C . HIS A 1 282 ? -2.061 -37.781 -7.113 1 92.19 282 HIS A C 1
ATOM 2184 O O . HIS A 1 282 ? -1.984 -36.938 -6.215 1 92.19 282 HIS A O 1
ATOM 2190 N N . GLY A 1 283 ? -1.057 -38.531 -7.492 1 91.31 283 GLY A N 1
ATOM 2191 C CA . GLY A 1 283 ? 0.201 -38.438 -6.766 1 91.31 283 GLY A CA 1
ATOM 2192 C C . GLY A 1 283 ? 1.231 -37.562 -7.434 1 91.31 283 GLY A C 1
ATOM 2193 O O . GLY A 1 283 ? 2.246 -37.219 -6.824 1 91.31 283 GLY A O 1
ATOM 2194 N N . HIS A 1 284 ? 0.978 -37.125 -8.617 1 93.81 284 HIS A N 1
ATOM 2195 C CA . HIS A 1 284 ? 1.969 -36.375 -9.391 1 93.81 284 HIS A CA 1
ATOM 2196 C C . HIS A 1 284 ? 2.158 -34.969 -8.844 1 93.81 284 HIS A C 1
ATOM 2198 O O . HIS A 1 284 ? 3.264 -34.406 -8.891 1 93.81 284 HIS A O 1
ATOM 2204 N N . ILE A 1 285 ? 1.088 -34.344 -8.383 1 94.38 285 ILE A N 1
ATOM 2205 C CA . ILE A 1 285 ? 1.105 -33 -7.809 1 94.38 285 ILE A CA 1
ATOM 2206 C C . ILE A 1 285 ? 0.759 -33.062 -6.324 1 94.38 285 ILE A C 1
ATOM 2208 O O . ILE A 1 285 ? -0.283 -33.594 -5.945 1 94.38 285 ILE A O 1
ATOM 2212 N N . GLU A 1 286 ? 1.649 -32.562 -5.535 1 93.12 286 GLU A N 1
ATOM 2213 C CA . GLU A 1 286 ? 1.44 -32.562 -4.09 1 93.12 286 GLU A CA 1
ATOM 2214 C C . GLU A 1 286 ? 1.472 -31.141 -3.533 1 93.12 286 GLU A C 1
ATOM 2216 O O . GLU A 1 286 ? 2.291 -30.328 -3.955 1 93.12 286 GLU A O 1
ATOM 2221 N N . PRO A 1 287 ? 0.536 -30.875 -2.572 1 95.06 287 PRO A N 1
ATOM 2222 C CA . PRO A 1 287 ? 0.62 -29.562 -1.925 1 95.06 287 PRO A CA 1
ATOM 2223 C C . PRO A 1 287 ? 1.938 -29.359 -1.184 1 95.06 287 PRO A C 1
ATOM 2225 O O . PRO A 1 287 ? 2.475 -30.297 -0.594 1 95.06 287 PRO A O 1
ATOM 2228 N N . TYR A 1 288 ? 2.426 -28.203 -1.206 1 95.38 288 TYR A N 1
ATOM 2229 C CA . TYR A 1 288 ? 3.656 -27.75 -0.569 1 95.38 288 TYR A CA 1
ATOM 2230 C C . TYR A 1 288 ? 3.471 -26.375 0.055 1 95.38 288 TYR A C 1
ATOM 2232 O O . TYR A 1 288 ? 3.201 -25.406 -0.65 1 95.38 288 TYR A O 1
ATOM 2240 N N . VAL A 1 289 ? 3.652 -26.281 1.37 1 96.19 289 VAL A N 1
ATOM 2241 C CA . VAL A 1 289 ? 3.371 -25.031 2.068 1 96.19 289 VAL A CA 1
ATOM 2242 C C . VAL A 1 289 ? 4.621 -24.156 2.08 1 96.19 289 VAL A C 1
ATOM 2244 O O . VAL A 1 289 ? 5.707 -24.609 2.439 1 96.19 289 VAL A O 1
ATOM 2247 N N . GLY A 1 290 ? 4.465 -22.969 1.567 1 96.94 290 GLY A N 1
ATOM 2248 C CA . GLY A 1 290 ? 5.484 -21.938 1.711 1 96.94 290 GLY A CA 1
ATOM 2249 C C . GLY A 1 290 ? 5.062 -20.797 2.631 1 96.94 290 GLY A C 1
ATOM 2250 O O . GLY A 1 290 ? 3.898 -20.719 3.029 1 96.94 290 GLY A O 1
ATOM 2251 N N . GLN A 1 291 ? 6 -20 3.068 1 97.94 291 GLN A N 1
ATOM 2252 C CA . GLN A 1 291 ? 5.754 -18.859 3.934 1 97.94 291 GLN A CA 1
ATOM 2253 C C . GLN A 1 291 ? 6.508 -17.625 3.441 1 97.94 291 GLN A C 1
ATOM 2255 O O . GLN A 1 291 ? 7.664 -17.719 3.027 1 97.94 291 GLN A O 1
ATOM 2260 N N . CYS A 1 292 ? 5.828 -16.469 3.354 1 98.62 292 CYS A N 1
ATOM 2261 C CA . CYS A 1 292 ? 6.406 -15.18 2.998 1 98.62 292 CYS A CA 1
ATOM 2262 C C . CYS A 1 292 ? 6.16 -14.156 4.094 1 98.62 292 CYS A C 1
ATOM 2264 O O . CYS A 1 292 ? 5.332 -14.375 4.98 1 98.62 292 CYS A O 1
ATOM 2266 N N . SER A 1 293 ? 6.945 -13.125 4.039 1 98.81 293 SER A N 1
ATOM 2267 C CA . SER A 1 293 ? 6.797 -12 4.961 1 98.81 293 SER A CA 1
ATOM 2268 C C . SER A 1 293 ? 6.977 -10.672 4.242 1 98.81 293 SER A C 1
ATOM 2270 O O . SER A 1 293 ? 7.695 -10.586 3.244 1 98.81 293 SER A O 1
ATOM 2272 N N . SER A 1 294 ? 6.293 -9.68 4.652 1 98.69 294 SER A N 1
ATOM 2273 C CA . SER A 1 294 ? 6.555 -8.312 4.227 1 98.69 294 SER A CA 1
ATOM 2274 C C . SER A 1 294 ? 7.293 -7.527 5.305 1 98.69 294 SER A C 1
ATOM 2276 O O . SER A 1 294 ? 7.059 -7.73 6.5 1 98.69 294 SER A O 1
ATOM 2278 N N . LEU A 1 295 ? 8.188 -6.723 4.891 1 98.75 295 LEU A N 1
ATOM 2279 C CA . LEU A 1 295 ? 9.008 -5.918 5.785 1 98.75 295 LEU A CA 1
ATOM 2280 C C . LEU A 1 295 ? 8.984 -4.449 5.371 1 98.75 295 LEU A C 1
ATOM 2282 O O . LEU A 1 295 ? 9.055 -4.133 4.184 1 98.75 295 LEU A O 1
ATOM 2286 N N . THR A 1 296 ? 8.859 -3.539 6.301 1 98.62 296 THR A N 1
ATOM 2287 C CA . THR A 1 296 ? 9.133 -2.125 6.078 1 98.62 296 THR A CA 1
ATOM 2288 C C . THR A 1 296 ? 10.625 -1.839 6.234 1 98.62 296 THR A C 1
ATOM 2290 O O . THR A 1 296 ? 11.195 -2.064 7.301 1 98.62 296 THR A O 1
ATOM 2293 N N . PRO A 1 297 ? 11.25 -1.36 5.215 1 98.38 297 PRO A N 1
ATOM 2294 C CA . PRO A 1 297 ? 12.695 -1.156 5.324 1 98.38 297 PRO A CA 1
ATOM 2295 C C . PRO A 1 297 ? 13.062 0.034 6.207 1 98.38 297 PRO A C 1
ATOM 2297 O O . PRO A 1 297 ? 12.234 0.926 6.418 1 98.38 297 PRO A O 1
ATOM 2300 N N . THR A 1 298 ? 14.273 0.035 6.664 1 96.94 298 THR A N 1
ATOM 2301 C CA . THR A 1 298 ? 14.844 1.185 7.352 1 96.94 298 THR A CA 1
ATOM 2302 C C . THR A 1 298 ? 15.117 2.322 6.371 1 96.94 298 THR A C 1
ATOM 2304 O O . THR A 1 298 ? 15.117 2.115 5.156 1 96.94 298 THR A O 1
ATOM 2307 N N . PRO A 1 299 ? 15.352 3.523 6.871 1 94.25 299 PRO A N 1
ATOM 2308 C CA . PRO A 1 299 ? 15.602 4.664 5.988 1 94.25 299 PRO A CA 1
ATOM 2309 C C . PRO A 1 299 ? 16.781 4.441 5.047 1 94.25 299 PRO A C 1
ATOM 2311 O O . PRO A 1 299 ? 16.781 4.938 3.916 1 94.25 299 PRO A O 1
ATOM 2314 N N . THR A 1 300 ? 17.781 3.604 5.465 1 94.81 300 THR A N 1
ATOM 2315 C CA . THR A 1 300 ? 18.969 3.354 4.648 1 94.81 300 THR A CA 1
ATOM 2316 C C . THR A 1 300 ? 18.609 2.559 3.398 1 94.81 300 THR A C 1
ATOM 2318 O O . THR A 1 300 ? 19.359 2.531 2.432 1 94.81 300 THR A O 1
ATOM 2321 N N . PHE A 1 301 ? 17.469 1.889 3.383 1 97.69 301 PHE A N 1
ATOM 2322 C CA . PHE A 1 301 ? 16.969 1.135 2.236 1 97.69 301 PHE A CA 1
ATOM 2323 C C . PHE A 1 301 ? 15.695 1.763 1.684 1 97.69 301 PHE A C 1
ATOM 2325 O O . PHE A 1 301 ? 14.828 1.061 1.161 1 97.69 301 PHE A O 1
ATOM 2332 N N . SER A 1 302 ? 15.531 3.096 1.842 1 97.19 302 SER A N 1
ATOM 2333 C CA . SER A 1 302 ? 14.414 3.891 1.33 1 97.19 302 SER A CA 1
ATOM 2334 C C . SER A 1 302 ? 14.914 5.031 0.446 1 97.19 302 SER A C 1
ATOM 2336 O O . SER A 1 302 ? 16.109 5.348 0.446 1 97.19 302 SER A O 1
ATOM 2338 N N . GLY A 1 303 ? 14.016 5.648 -0.385 1 97.12 303 GLY A N 1
ATOM 2339 C CA . GLY A 1 303 ? 14.422 6.723 -1.275 1 97.12 303 GLY A CA 1
ATOM 2340 C C . GLY A 1 303 ? 15.57 6.344 -2.188 1 97.12 303 GLY A C 1
ATOM 2341 O O . GLY A 1 303 ? 15.531 5.297 -2.84 1 97.12 303 GLY A O 1
ATOM 2342 N N . ALA A 1 304 ? 16.625 7.156 -2.225 1 95.88 304 ALA A N 1
ATOM 2343 C CA . ALA A 1 304 ? 17.781 6.91 -3.09 1 95.88 304 ALA A CA 1
ATOM 2344 C C . ALA A 1 304 ? 18.484 5.617 -2.701 1 95.88 304 ALA A C 1
ATOM 2346 O O . ALA A 1 304 ? 19.188 5.02 -3.518 1 95.88 304 ALA A O 1
ATOM 2347 N N . GLY A 1 305 ? 18.25 5.172 -1.45 1 96.06 305 GLY A N 1
ATOM 2348 C CA . GLY A 1 305 ? 18.906 3.961 -0.97 1 96.06 305 GLY A CA 1
ATOM 2349 C C . GLY A 1 305 ? 18.047 2.721 -1.13 1 96.06 305 GLY A C 1
ATOM 2350 O O . GLY A 1 305 ? 18.438 1.624 -0.737 1 96.06 305 GLY A O 1
ATOM 2351 N N . ALA A 1 306 ? 16.844 2.848 -1.664 1 97.5 306 ALA A N 1
ATOM 2352 C CA . ALA A 1 306 ? 15.945 1.709 -1.858 1 97.5 306 ALA A CA 1
ATOM 2353 C C . ALA A 1 306 ? 16.562 0.677 -2.793 1 97.5 306 ALA A C 1
ATOM 2355 O O . ALA A 1 306 ? 17.312 1.031 -3.715 1 97.5 306 ALA A O 1
ATOM 2356 N N . LEU A 1 307 ? 16.266 -0.588 -2.531 1 97.25 307 LEU A N 1
ATOM 2357 C CA . LEU A 1 307 ? 16.703 -1.626 -3.459 1 97.25 307 LEU A CA 1
ATOM 2358 C C . LEU A 1 307 ? 16.109 -1.403 -4.844 1 97.25 307 LEU A C 1
ATOM 2360 O O . LEU A 1 307 ? 14.945 -0.997 -4.965 1 97.25 307 LEU A O 1
ATOM 2364 N N . ARG A 1 308 ? 16.891 -1.774 -5.902 1 95.44 308 ARG A N 1
ATOM 2365 C CA . ARG A 1 308 ? 16.469 -1.415 -7.254 1 95.44 308 ARG A CA 1
ATOM 2366 C C . ARG A 1 308 ? 16.172 -2.658 -8.086 1 95.44 308 ARG A C 1
ATOM 2368 O O . ARG A 1 308 ? 15.695 -2.557 -9.219 1 95.44 308 ARG A O 1
ATOM 2375 N N . ASN A 1 309 ? 16.484 -3.82 -7.539 1 96.94 309 ASN A N 1
ATOM 2376 C CA . ASN A 1 309 ? 16.344 -5.078 -8.266 1 96.94 309 ASN A CA 1
ATOM 2377 C C . ASN A 1 309 ? 15.562 -6.109 -7.461 1 96.94 309 ASN A C 1
ATOM 2379 O O . ASN A 1 309 ? 15.227 -5.871 -6.301 1 96.94 309 ASN A O 1
ATOM 2383 N N . THR A 1 310 ? 15.148 -7.215 -8.055 1 98.06 310 THR A N 1
ATOM 2384 C CA . THR A 1 310 ? 14.688 -8.391 -7.332 1 98.06 310 THR A CA 1
ATOM 2385 C C . THR A 1 310 ? 15.836 -9.352 -7.059 1 98.06 310 THR A C 1
ATOM 2387 O O . THR A 1 310 ? 16.906 -9.227 -7.66 1 98.06 310 THR A O 1
ATOM 2390 N N . TYR A 1 311 ? 15.633 -10.297 -6.105 1 98.5 311 TYR A N 1
ATOM 2391 C CA . TYR A 1 311 ? 16.781 -11.047 -5.625 1 98.5 311 TYR A CA 1
ATOM 2392 C C . TYR A 1 311 ? 16.453 -12.523 -5.473 1 98.5 311 TYR A C 1
ATOM 2394 O O . TYR A 1 311 ? 15.344 -12.875 -5.043 1 98.5 311 TYR A O 1
ATOM 2402 N N . ASN A 1 312 ? 17.297 -13.422 -5.832 1 97.88 312 ASN A N 1
ATOM 2403 C CA . ASN A 1 312 ? 17.484 -14.773 -5.32 1 97.88 312 ASN A CA 1
ATOM 2404 C C . ASN A 1 312 ? 18.781 -14.906 -4.535 1 97.88 312 ASN A C 1
ATOM 2406 O O . ASN A 1 312 ? 19.859 -14.617 -5.059 1 97.88 312 ASN A O 1
ATOM 2410 N N . MET A 1 313 ? 18.641 -15.359 -3.297 1 96.44 313 MET A N 1
ATOM 2411 C CA . MET A 1 313 ? 19.812 -15.18 -2.436 1 96.44 313 MET A CA 1
ATOM 2412 C C . MET A 1 313 ? 20.094 -16.453 -1.631 1 96.44 313 MET A C 1
ATOM 2414 O O . MET A 1 313 ? 19.656 -17.547 -2.018 1 96.44 313 MET A O 1
ATOM 2418 N N . LEU A 1 314 ? 20.797 -16.281 -0.571 1 90.5 314 LEU A N 1
ATOM 2419 C CA . LEU A 1 314 ? 21.312 -17.312 0.321 1 90.5 314 LEU A CA 1
ATOM 2420 C C . LEU A 1 314 ? 20.188 -18.203 0.826 1 90.5 314 LEU A C 1
ATOM 2422 O O . LEU A 1 314 ? 19.109 -17.719 1.171 1 90.5 314 LEU A O 1
ATOM 2426 N N . ASP A 1 315 ? 20.375 -19.516 0.745 1 92.31 315 ASP A N 1
ATOM 2427 C CA . ASP A 1 315 ? 19.516 -20.516 1.375 1 92.31 315 ASP A CA 1
ATOM 2428 C C . ASP A 1 315 ? 18.125 -20.516 0.741 1 92.31 315 ASP A C 1
ATOM 2430 O O . ASP A 1 315 ? 17.125 -20.797 1.412 1 92.31 315 ASP A O 1
ATOM 2434 N N . GLY A 1 316 ? 18.047 -20.078 -0.519 1 94.5 316 GLY A N 1
ATOM 2435 C CA . GLY A 1 316 ? 16.797 -20.141 -1.258 1 94.5 316 GLY A CA 1
ATOM 2436 C C . GLY A 1 316 ? 15.875 -18.969 -0.995 1 94.5 316 GLY A C 1
ATOM 2437 O O . GLY A 1 316 ? 14.711 -18.984 -1.395 1 94.5 316 GLY A O 1
ATOM 2438 N N . HIS A 1 317 ? 16.406 -17.906 -0.3 1 97.94 317 HIS A N 1
ATOM 2439 C CA . HIS A 1 317 ? 15.617 -16.703 -0.075 1 97.94 317 HIS A CA 1
ATOM 2440 C C . HIS A 1 317 ? 15.43 -15.922 -1.369 1 97.94 317 HIS A C 1
ATOM 2442 O O . HIS A 1 317 ? 16.328 -15.867 -2.205 1 97.94 317 HIS A O 1
ATOM 2448 N N . TYR A 1 318 ? 14.281 -15.375 -1.519 1 98.12 318 TYR A N 1
ATOM 2449 C CA . TYR A 1 318 ? 14 -14.43 -2.596 1 98.12 318 TYR A CA 1
ATOM 2450 C C . TYR A 1 318 ? 13.328 -13.172 -2.059 1 98.12 318 TYR A C 1
ATOM 2452 O O . TYR A 1 318 ? 12.695 -13.203 -1.001 1 98.12 318 TYR A O 1
ATOM 2460 N N . LEU A 1 319 ? 13.547 -12.117 -2.76 1 98.56 319 LEU A N 1
ATOM 2461 C CA . LEU A 1 319 ? 13.125 -10.805 -2.27 1 98.56 319 LEU A CA 1
ATOM 2462 C C . LEU A 1 319 ? 12.719 -9.898 -3.426 1 98.56 319 LEU A C 1
ATOM 2464 O O . LEU A 1 319 ? 13.398 -9.852 -4.453 1 98.56 319 LEU A O 1
ATOM 2468 N N . VAL A 1 320 ? 11.57 -9.242 -3.264 1 98.31 320 VAL A N 1
ATOM 2469 C CA . VAL A 1 320 ? 11.219 -8.164 -4.18 1 98.31 320 VAL A CA 1
ATOM 2470 C C . VAL A 1 320 ? 10.898 -6.898 -3.387 1 98.31 320 VAL A C 1
ATOM 2472 O O . VAL A 1 320 ? 10.547 -6.969 -2.205 1 98.31 320 VAL A O 1
ATOM 2475 N N . ARG A 1 321 ? 11.141 -5.77 -4 1 97.88 321 ARG A N 1
ATOM 2476 C CA . ARG A 1 321 ? 10.617 -4.496 -3.508 1 97.88 321 ARG A CA 1
ATOM 2477 C C . ARG A 1 321 ? 9.281 -4.164 -4.156 1 97.88 321 ARG A C 1
ATOM 2479 O O . ARG A 1 321 ? 9.141 -4.234 -5.383 1 97.88 321 ARG A O 1
ATOM 2486 N N . THR A 1 322 ? 8.305 -3.885 -3.379 1 97.69 322 THR A N 1
ATOM 2487 C CA . THR A 1 322 ? 7.008 -3.488 -3.91 1 97.69 322 THR A CA 1
ATOM 2488 C C . THR A 1 322 ? 7.055 -2.062 -4.453 1 97.69 322 THR A C 1
ATOM 2490 O O . THR A 1 322 ? 8.047 -1.354 -4.262 1 97.69 322 THR A O 1
ATOM 2493 N N . ALA A 1 323 ? 6.023 -1.643 -5.082 1 95.5 323 ALA A N 1
ATOM 2494 C CA . ALA A 1 323 ? 5.93 -0.303 -5.656 1 95.5 323 ALA A CA 1
ATOM 2495 C C . ALA A 1 323 ? 6.004 0.766 -4.57 1 95.5 323 ALA A C 1
ATOM 2497 O O . ALA A 1 323 ? 6.496 1.872 -4.812 1 95.5 323 ALA A O 1
ATOM 2498 N N . SER A 1 324 ? 5.562 0.446 -3.357 1 95.06 324 SER A N 1
ATOM 2499 C CA . SER A 1 324 ? 5.574 1.395 -2.248 1 95.06 324 SER A CA 1
ATOM 2500 C C . SER A 1 324 ? 6.949 1.457 -1.589 1 95.06 324 SER A C 1
ATOM 2502 O O . SER A 1 324 ? 7.203 2.328 -0.754 1 95.06 324 SER A O 1
ATOM 2504 N N . GLY A 1 325 ? 7.812 0.499 -1.938 1 97.12 325 GLY A N 1
ATOM 2505 C CA . GLY A 1 325 ? 9.141 0.43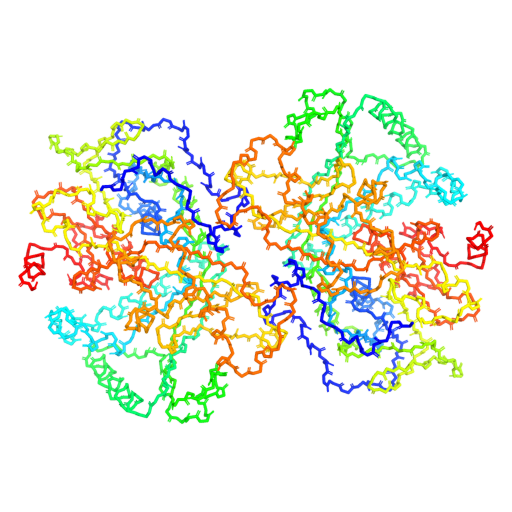2 -1.349 1 97.12 325 GLY A CA 1
ATOM 2506 C C . GLY A 1 325 ? 9.242 -0.575 -0.219 1 97.12 325 GLY A C 1
ATOM 2507 O O . GLY A 1 325 ? 10.32 -0.79 0.331 1 97.12 325 GLY A O 1
ATOM 2508 N N . GLU A 1 326 ? 8.141 -1.213 0.152 1 97.5 326 GLU A N 1
ATOM 2509 C CA . GLU A 1 326 ? 8.18 -2.33 1.09 1 97.5 326 GLU A CA 1
ATOM 2510 C C . GLU A 1 326 ? 8.859 -3.549 0.471 1 97.5 326 GLU A C 1
ATOM 2512 O O . GLU A 1 326 ? 8.984 -3.639 -0.752 1 97.5 326 GLU A O 1
ATOM 2517 N N . LEU A 1 327 ? 9.289 -4.441 1.36 1 98.62 327 LEU A N 1
ATOM 2518 C CA . LEU A 1 327 ? 9.977 -5.648 0.911 1 98.62 327 LEU A CA 1
ATOM 2519 C C . LEU A 1 327 ? 9.109 -6.883 1.134 1 98.62 327 LEU A C 1
ATOM 2521 O O . LEU A 1 327 ? 8.445 -7 2.166 1 98.62 327 LEU A O 1
ATOM 2525 N N . VAL A 1 328 ? 9.031 -7.738 0.216 1 98.81 328 VAL A N 1
ATOM 2526 C CA . VAL A 1 328 ? 8.445 -9.07 0.381 1 98.81 328 VAL A CA 1
ATOM 2527 C C . VAL A 1 328 ? 9.547 -10.125 0.29 1 98.81 328 VAL A C 1
ATOM 2529 O O . VAL A 1 328 ? 10.281 -10.188 -0.699 1 98.81 328 VAL A O 1
ATOM 2532 N N . LEU A 1 329 ? 9.648 -10.867 1.306 1 98.75 329 LEU A N 1
ATOM 2533 C CA . LEU A 1 329 ? 10.695 -11.859 1.486 1 98.75 329 LEU A CA 1
ATOM 2534 C C . LEU A 1 329 ? 10.102 -13.258 1.654 1 98.75 329 LEU A C 1
ATOM 2536 O O . LEU A 1 329 ? 9.141 -13.438 2.4 1 98.75 329 LEU A O 1
ATOM 2540 N N . GLY A 1 330 ? 10.602 -14.219 0.89 1 98.25 330 GLY A N 1
ATOM 2541 C CA . GLY A 1 330 ? 10.211 -15.609 1.049 1 98.25 330 GLY A CA 1
ATOM 2542 C C . GLY A 1 330 ? 11.391 -16.562 0.972 1 98.25 330 GLY A C 1
ATOM 2543 O O . GLY A 1 330 ? 12.523 -16.156 0.739 1 98.25 330 GLY A O 1
ATOM 2544 N N . GLY A 1 331 ? 11.086 -17.844 1.19 1 96.56 331 GLY A N 1
ATOM 2545 C CA . GLY A 1 331 ? 12.102 -18.875 1.113 1 96.56 331 GLY A CA 1
ATOM 2546 C C . GLY A 1 331 ? 12.789 -19.141 2.438 1 96.56 331 GLY A C 1
ATOM 2547 O O . GLY A 1 331 ? 12.203 -18.953 3.502 1 96.56 331 GLY A O 1
ATOM 2548 N N . GLY A 1 332 ? 13.938 -19.719 2.369 1 95.19 332 GLY A N 1
ATOM 2549 C CA . GLY A 1 332 ? 14.742 -20 3.547 1 95.19 332 GLY A CA 1
ATOM 2550 C C . GLY A 1 332 ? 14.305 -21.25 4.289 1 95.19 332 GLY A C 1
ATOM 2551 O O . GLY A 1 332 ? 14.625 -21.422 5.465 1 95.19 332 GLY A O 1
ATOM 2552 N N . VAL A 1 333 ? 13.609 -22.172 3.645 1 94.56 333 VAL A N 1
ATOM 2553 C CA . VAL A 1 333 ? 12.953 -23.281 4.328 1 94.56 333 VAL A CA 1
ATOM 2554 C C . VAL A 1 333 ? 13.914 -24.453 4.457 1 94.56 333 VAL A C 1
ATOM 2556 O O . VAL A 1 333 ? 13.961 -25.125 5.496 1 94.56 333 VAL A O 1
ATOM 2559 N N . ALA A 1 334 ? 14.734 -24.734 3.469 1 92.25 334 ALA A N 1
ATOM 2560 C CA . ALA A 1 334 ? 15.523 -25.953 3.363 1 92.25 334 ALA A CA 1
ATOM 2561 C C . ALA A 1 334 ? 16.469 -26.094 4.551 1 92.25 334 ALA A C 1
ATOM 2563 O O . ALA A 1 334 ? 16.516 -27.141 5.199 1 92.25 334 ALA A O 1
ATOM 2564 N N . PRO A 1 335 ? 17.203 -25.016 4.902 1 94.56 335 PRO A N 1
ATOM 2565 C CA . PRO A 1 335 ? 18.094 -25.156 6.055 1 94.56 335 PRO A CA 1
ATOM 2566 C C . PRO A 1 335 ? 17.344 -25.406 7.359 1 94.56 335 PRO A C 1
ATOM 2568 O O . PRO A 1 335 ? 17.844 -26.109 8.242 1 94.56 335 PRO A O 1
ATOM 2571 N N . LEU A 1 336 ? 16.172 -24.828 7.484 1 95.81 336 LEU A N 1
ATOM 2572 C CA . LEU A 1 336 ? 15.375 -24.984 8.703 1 95.81 336 LEU A CA 1
ATOM 2573 C C . LEU A 1 336 ? 14.836 -26.406 8.82 1 95.81 336 LEU A C 1
ATOM 2575 O O . LEU A 1 336 ? 14.773 -26.969 9.914 1 95.81 336 LEU A O 1
ATOM 2579 N N . VAL A 1 337 ? 14.5 -26.984 7.707 1 93.62 337 VAL A N 1
ATOM 2580 C CA . VAL A 1 337 ? 14.055 -28.375 7.695 1 93.62 337 VAL A CA 1
ATOM 2581 C C . VAL A 1 337 ? 15.234 -29.297 8.008 1 93.62 337 VAL A C 1
ATOM 2583 O O . VAL A 1 337 ? 15.125 -30.203 8.836 1 93.62 337 VAL A O 1
ATOM 2586 N N . ARG A 1 338 ? 16.359 -29.047 7.406 1 94.19 338 ARG A N 1
ATOM 2587 C CA . ARG A 1 338 ? 17.547 -29.875 7.598 1 94.19 338 ARG A CA 1
ATOM 2588 C C . ARG A 1 338 ? 18 -29.844 9.055 1 94.19 338 ARG A C 1
ATOM 2590 O O . ARG A 1 338 ? 18.438 -30.859 9.594 1 94.19 338 ARG A O 1
ATOM 2597 N N . SER A 1 339 ? 17.891 -28.719 9.672 1 95.5 339 SER A N 1
ATOM 2598 C CA . SER A 1 339 ? 18.344 -28.578 11.047 1 95.5 339 SER A CA 1
ATOM 2599 C C . SER A 1 339 ? 17.312 -29.125 12.031 1 95.5 339 SER A C 1
ATOM 2601 O O . SER A 1 339 ? 17.594 -29.266 13.219 1 95.5 339 SER A O 1
ATOM 2603 N N . GLY A 1 340 ? 16.078 -29.375 11.508 1 94.31 340 GLY A N 1
ATOM 2604 C CA . GLY A 1 340 ? 15.023 -29.875 12.367 1 94.31 340 GLY A CA 1
ATOM 2605 C C . GLY A 1 340 ? 14.195 -28.781 13 1 94.31 340 GLY A C 1
ATOM 2606 O O . GLY A 1 340 ? 13.234 -29.047 13.719 1 94.31 340 GLY A O 1
ATOM 2607 N N . ALA A 1 341 ? 14.508 -27.547 12.68 1 95.12 341 ALA A N 1
ATOM 2608 C CA . ALA A 1 341 ? 13.781 -26.406 13.242 1 95.12 341 ALA A CA 1
ATOM 2609 C C . ALA A 1 341 ? 12.367 -26.328 12.695 1 95.12 341 ALA A C 1
ATOM 2611 O O . ALA A 1 341 ? 11.453 -25.828 13.359 1 95.12 341 ALA A O 1
ATOM 2612 N N . THR A 1 342 ? 12.133 -26.828 11.508 1 94.69 342 THR A N 1
ATOM 2613 C CA . THR A 1 342 ? 10.836 -26.922 10.852 1 94.69 342 THR A CA 1
ATOM 2614 C C . THR A 1 342 ? 10.555 -28.344 10.391 1 94.69 342 THR A C 1
ATOM 2616 O O . THR A 1 342 ? 11.273 -28.891 9.547 1 94.69 342 THR A O 1
ATOM 2619 N N . PRO A 1 343 ? 9.57 -28.938 10.953 1 93.69 343 PRO A N 1
ATOM 2620 C CA . PRO A 1 343 ? 9.273 -30.297 10.523 1 93.69 343 PRO A CA 1
ATOM 2621 C C . PRO A 1 343 ? 8.82 -30.375 9.07 1 93.69 343 PRO A C 1
ATOM 2623 O O . PRO A 1 343 ? 8.039 -29.531 8.617 1 93.69 343 PRO A O 1
ATOM 2626 N N . MET A 1 344 ? 9.258 -31.391 8.398 1 91.38 344 MET A N 1
ATOM 2627 C CA . MET A 1 344 ? 8.914 -31.625 7 1 91.38 344 MET A CA 1
ATOM 2628 C C . MET A 1 344 ? 7.41 -31.781 6.828 1 91.38 344 MET A C 1
ATOM 2630 O O . MET A 1 344 ? 6.852 -31.375 5.805 1 91.38 344 MET A O 1
ATOM 2634 N N . SER A 1 345 ? 6.738 -32.281 7.812 1 90.44 345 SER A N 1
ATOM 2635 C CA . SER A 1 345 ? 5.305 -32.562 7.754 1 90.44 345 SER A CA 1
ATOM 2636 C C . SER A 1 345 ? 4.504 -31.266 7.688 1 90.44 345 SER A C 1
ATOM 2638 O O . SER A 1 345 ? 3.35 -31.266 7.254 1 90.44 345 SER A O 1
ATOM 2640 N N . ARG A 1 346 ? 5.105 -30.172 8.062 1 91.56 346 ARG A N 1
ATOM 2641 C CA . ARG A 1 346 ? 4.441 -28.875 8.008 1 91.56 346 ARG A CA 1
ATOM 2642 C C . ARG A 1 346 ? 4.492 -28.297 6.602 1 91.56 346 ARG A C 1
ATOM 2644 O O . ARG A 1 346 ? 3.725 -27.375 6.273 1 91.56 346 ARG A O 1
ATOM 2651 N N . ILE A 1 347 ? 5.305 -28.891 5.879 1 92.38 347 ILE A N 1
ATOM 2652 C CA . ILE A 1 347 ? 5.574 -28.297 4.57 1 92.38 347 ILE A CA 1
ATOM 2653 C C . ILE A 1 347 ? 4.957 -29.188 3.48 1 92.38 347 ILE A C 1
ATOM 2655 O O . ILE A 1 347 ? 4.133 -28.719 2.691 1 92.38 347 ILE A O 1
ATOM 2659 N N . HIS A 1 348 ? 5.219 -30.453 3.455 1 91.5 348 HIS A N 1
ATOM 2660 C CA . HIS A 1 348 ? 4.785 -31.359 2.402 1 91.5 348 HIS A CA 1
ATOM 2661 C C . HIS A 1 348 ? 3.422 -31.969 2.725 1 91.5 348 HIS A C 1
ATOM 2663 O O . HIS A 1 348 ? 3.191 -32.438 3.844 1 91.5 348 HIS A O 1
ATOM 2669 N N . GLY A 1 349 ? 2.592 -31.906 1.747 1 90.75 349 GLY A N 1
ATOM 2670 C CA . GLY A 1 349 ? 1.301 -32.562 1.86 1 90.75 349 GLY A CA 1
ATOM 2671 C C . GLY A 1 349 ? 0.308 -31.797 2.709 1 90.75 349 GLY A C 1
ATOM 2672 O O . GLY A 1 349 ? -0.812 -32.25 2.939 1 90.75 349 GLY A O 1
ATOM 2673 N N . ASN A 1 350 ? 0.728 -30.688 3.15 1 91.12 350 ASN A N 1
ATOM 2674 C CA . ASN A 1 350 ? -0.1 -29.844 3.992 1 91.12 350 ASN A CA 1
ATOM 2675 C C . ASN A 1 350 ? -0.882 -28.828 3.162 1 91.12 350 ASN A C 1
ATOM 2677 O O . ASN A 1 350 ? -0.339 -28.219 2.23 1 91.12 350 ASN A O 1
ATOM 2681 N N . VAL A 1 351 ? -2.229 -28.688 3.439 1 92.44 351 VAL A N 1
ATOM 2682 C CA . VAL A 1 351 ? -3.053 -27.75 2.686 1 92.44 351 VAL A CA 1
ATOM 2683 C C . VAL A 1 351 ? -3.59 -26.672 3.619 1 92.44 351 VAL A C 1
ATOM 2685 O O . VAL A 1 351 ? -4.41 -25.844 3.215 1 92.44 351 VAL A O 1
ATOM 2688 N N . ASP A 1 352 ? -3.143 -26.75 4.949 1 94.25 352 ASP A N 1
ATOM 2689 C CA . ASP A 1 352 ? -3.578 -25.766 5.938 1 94.25 352 ASP A CA 1
ATOM 2690 C C . ASP A 1 352 ? -2.865 -24.422 5.738 1 94.25 352 ASP A C 1
ATOM 2692 O O . ASP A 1 352 ? -1.643 -24.344 5.863 1 94.25 352 ASP A O 1
ATOM 2696 N N . ASP A 1 353 ? -3.605 -23.469 5.367 1 96.5 353 ASP A N 1
ATOM 2697 C CA . ASP A 1 353 ? -3.021 -22.141 5.18 1 96.5 353 ASP A CA 1
ATOM 2698 C C . ASP A 1 353 ? -3.518 -21.172 6.246 1 96.5 353 ASP A C 1
ATOM 2700 O O . ASP A 1 353 ? -3.57 -19.953 6.012 1 96.5 353 ASP A O 1
ATOM 2704 N N . SER A 1 354 ? -3.959 -21.672 7.426 1 96.69 354 SER A N 1
ATOM 2705 C CA . SER A 1 354 ? -4.414 -20.891 8.562 1 96.69 354 SER A CA 1
ATOM 2706 C C . SER A 1 354 ? -3.238 -20.406 9.414 1 96.69 354 SER A C 1
ATOM 2708 O O . SER A 1 354 ? -2.082 -20.703 9.102 1 96.69 354 SER A O 1
ATOM 2710 N N . GLU A 1 355 ? -3.559 -19.703 10.469 1 97.5 355 GLU A N 1
ATOM 2711 C CA . GLU A 1 355 ? -2.557 -19.219 11.414 1 97.5 355 GLU A CA 1
ATOM 2712 C C . GLU A 1 355 ? -1.768 -20.375 12.023 1 97.5 355 GLU A C 1
ATOM 2714 O O . GLU A 1 355 ? -0.577 -20.234 12.312 1 97.5 355 GLU A O 1
ATOM 2719 N N . ALA A 1 356 ? -2.406 -21.516 12.141 1 96.25 356 ALA A N 1
ATOM 2720 C CA . ALA A 1 356 ? -1.769 -22.688 12.742 1 96.25 356 ALA A CA 1
ATOM 2721 C C . ALA A 1 356 ? -0.578 -23.156 11.914 1 96.25 356 ALA A C 1
ATOM 2723 O O . ALA A 1 356 ? 0.32 -23.828 12.422 1 96.25 356 ALA A O 1
ATOM 2724 N N . SER A 1 357 ? -0.529 -22.75 10.648 1 96.44 357 SER A N 1
ATOM 2725 C CA . SER A 1 357 ? 0.518 -23.203 9.742 1 96.44 357 SER A CA 1
ATOM 2726 C C . SER A 1 357 ? 1.652 -22.203 9.641 1 96.44 357 SER A C 1
ATOM 2728 O O . SER A 1 357 ? 2.625 -22.406 8.922 1 96.44 357 SER A O 1
ATOM 2730 N N . ILE A 1 358 ? 1.565 -21.094 10.328 1 97.69 358 ILE A N 1
ATOM 2731 C CA . ILE A 1 358 ? 2.689 -20.172 10.414 1 97.69 358 ILE A CA 1
ATOM 2732 C C . ILE A 1 358 ? 3.818 -20.797 11.227 1 97.69 358 ILE A C 1
ATOM 2734 O O . ILE A 1 358 ? 3.629 -21.156 12.391 1 97.69 358 ILE A O 1
ATOM 2738 N N . ASP A 1 359 ? 4.926 -20.953 10.633 1 97.69 359 ASP A N 1
ATOM 2739 C CA . ASP A 1 359 ? 6.082 -21.547 11.297 1 97.69 359 ASP A CA 1
ATOM 2740 C C . ASP A 1 359 ? 6.91 -20.484 12.008 1 97.69 359 ASP A C 1
ATOM 2742 O O . ASP A 1 359 ? 7.445 -19.578 11.367 1 97.69 359 ASP A O 1
ATOM 2746 N N . PRO A 1 360 ? 7.078 -20.578 13.312 1 97.31 360 PRO A N 1
ATOM 2747 C CA . PRO A 1 360 ? 7.793 -19.547 14.055 1 97.31 360 PRO A CA 1
ATOM 2748 C C . PRO A 1 360 ? 9.266 -19.453 13.672 1 97.31 360 PRO A C 1
ATOM 2750 O O . PRO A 1 360 ? 9.859 -18.375 13.727 1 97.31 360 PRO A O 1
ATOM 2753 N N . ALA A 1 361 ? 9.852 -20.578 13.312 1 97.81 361 ALA A N 1
ATOM 2754 C CA . ALA A 1 361 ? 11.258 -20.562 12.914 1 97.81 361 ALA A CA 1
ATOM 2755 C C . ALA A 1 361 ? 11.453 -19.766 11.617 1 97.81 361 ALA A C 1
ATOM 2757 O O . ALA A 1 361 ? 12.398 -19 11.492 1 97.81 361 ALA A O 1
ATOM 2758 N N . ILE A 1 362 ? 10.578 -19.969 10.688 1 98 362 ILE A N 1
ATOM 2759 C CA . ILE A 1 362 ? 10.641 -19.234 9.43 1 98 362 ILE A CA 1
ATOM 2760 C C . ILE A 1 362 ? 10.375 -17.75 9.688 1 98 362 ILE A C 1
ATOM 2762 O O . ILE A 1 362 ? 11.047 -16.875 9.125 1 98 362 ILE A O 1
ATOM 2766 N N . THR A 1 363 ? 9.398 -17.469 10.562 1 98.5 363 THR A N 1
ATOM 2767 C CA . THR A 1 363 ? 9.094 -16.078 10.922 1 98.5 363 THR A CA 1
ATOM 2768 C C . THR A 1 363 ? 10.328 -15.398 11.5 1 98.5 363 THR A C 1
ATOM 2770 O O . THR A 1 363 ? 10.648 -14.266 11.125 1 98.5 363 THR A O 1
ATOM 2773 N N . ARG A 1 364 ? 11.031 -16.031 12.406 1 98.06 364 ARG A N 1
ATOM 2774 C CA . ARG A 1 364 ? 12.242 -15.484 13.016 1 98.06 364 ARG A CA 1
ATOM 2775 C C . ARG A 1 364 ? 13.336 -15.273 11.969 1 98.06 364 ARG A C 1
ATOM 2777 O O . ARG A 1 364 ? 14.039 -14.266 12 1 98.06 364 ARG A O 1
ATOM 2784 N N . ASP A 1 365 ? 13.438 -16.234 11.094 1 98.25 365 ASP A N 1
ATOM 2785 C CA . ASP A 1 365 ? 14.406 -16.141 10.016 1 98.25 365 ASP A CA 1
ATOM 2786 C C . ASP A 1 365 ? 14.133 -14.914 9.141 1 98.25 365 ASP A C 1
ATOM 2788 O O . ASP A 1 365 ? 15.039 -14.125 8.875 1 98.25 365 ASP A O 1
ATOM 2792 N N . HIS A 1 366 ? 12.891 -14.711 8.734 1 98.5 366 HIS A N 1
ATOM 2793 C CA . HIS A 1 366 ? 12.508 -13.57 7.906 1 98.5 366 HIS A CA 1
ATOM 2794 C C . HIS A 1 366 ? 12.742 -12.258 8.641 1 98.5 366 HIS A C 1
ATOM 2796 O O . HIS A 1 366 ? 13.141 -11.266 8.039 1 98.5 366 HIS A O 1
ATOM 2802 N N . ALA A 1 367 ? 12.531 -12.219 9.906 1 98.19 367 ALA A N 1
ATOM 2803 C CA . ALA A 1 367 ? 12.648 -11.016 10.719 1 98.19 367 ALA A CA 1
ATOM 2804 C C . ALA A 1 367 ? 14.094 -10.531 10.781 1 98.19 367 ALA A C 1
ATOM 2806 O O . ALA A 1 367 ? 14.359 -9.352 11.023 1 98.19 367 ALA A O 1
ATOM 2807 N N . THR A 1 368 ? 15.062 -11.414 10.562 1 97.38 368 THR A N 1
ATOM 2808 C CA . THR A 1 368 ? 16.453 -11.055 10.805 1 97.38 368 THR A CA 1
ATOM 2809 C C . THR A 1 368 ? 17.266 -11.117 9.508 1 97.38 368 THR A C 1
ATOM 2811 O O . THR A 1 368 ? 18.406 -10.672 9.461 1 97.38 368 THR A O 1
ATOM 2814 N N . PHE A 1 369 ? 16.656 -11.617 8.43 1 98.19 369 PHE A N 1
ATOM 2815 C CA . PHE A 1 369 ? 17.391 -11.922 7.199 1 98.19 369 PHE A CA 1
ATOM 2816 C C . PHE A 1 369 ? 18.031 -10.672 6.617 1 98.19 369 PHE A C 1
ATOM 2818 O O . PHE A 1 369 ? 19.125 -10.727 6.078 1 98.19 369 PHE A O 1
ATOM 2825 N N . MET A 1 370 ? 17.344 -9.523 6.738 1 98 370 MET A N 1
ATOM 2826 C CA . MET A 1 370 ? 17.797 -8.297 6.086 1 98 370 MET A CA 1
ATOM 2827 C C . MET A 1 370 ? 19.109 -7.809 6.707 1 98 370 MET A C 1
ATOM 2829 O O . MET A 1 370 ? 19.797 -6.965 6.129 1 98 370 MET A O 1
ATOM 2833 N N . ARG A 1 371 ? 19.484 -8.305 7.871 1 97.19 371 ARG A N 1
ATOM 2834 C CA . ARG A 1 371 ? 20.75 -7.961 8.5 1 97.19 371 ARG A CA 1
ATOM 2835 C C . ARG A 1 371 ? 21.938 -8.445 7.664 1 97.19 371 ARG A C 1
ATOM 2837 O O . ARG A 1 371 ? 23.062 -8.023 7.879 1 97.19 371 ARG A O 1
ATOM 2844 N N . ASN A 1 372 ? 21.672 -9.352 6.719 1 97.38 372 ASN A N 1
ATOM 2845 C CA . ASN A 1 372 ? 22.703 -9.805 5.789 1 97.38 372 ASN A CA 1
ATOM 2846 C C . ASN A 1 372 ? 23.062 -8.727 4.773 1 97.38 372 ASN A C 1
ATOM 2848 O O . ASN A 1 372 ? 24.062 -8.836 4.07 1 97.38 372 ASN A O 1
ATOM 2852 N N . PHE A 1 373 ? 22.234 -7.699 4.629 1 97.5 373 PHE A N 1
ATOM 2853 C CA . PHE A 1 373 ? 22.516 -6.574 3.742 1 97.5 373 PHE A CA 1
ATOM 2854 C C . PHE A 1 373 ? 23.328 -5.508 4.461 1 97.5 373 PHE A C 1
ATOM 2856 O O . PHE A 1 373 ? 23.172 -5.301 5.668 1 97.5 373 PHE A O 1
ATOM 2863 N N . GLU A 1 374 ? 24.062 -4.781 3.684 1 94.62 374 GLU A N 1
ATOM 2864 C CA . GLU A 1 374 ? 24.891 -3.734 4.266 1 94.62 374 GLU A CA 1
ATOM 2865 C C . GLU A 1 374 ? 24.047 -2.566 4.762 1 94.62 374 GLU A C 1
ATOM 2867 O O . GLU A 1 374 ? 23.094 -2.164 4.094 1 94.62 374 GLU A O 1
ATOM 2872 N N . ALA A 1 375 ? 24.203 -2.133 6.023 1 93.25 375 ALA A N 1
ATOM 2873 C CA . ALA A 1 375 ? 23.703 -0.867 6.559 1 93.25 375 ALA A CA 1
ATOM 2874 C C . ALA A 1 375 ? 22.234 -0.97 6.934 1 93.25 375 ALA A C 1
ATOM 2876 O O . ALA A 1 375 ? 21.547 0.047 7.078 1 93.25 375 ALA A O 1
ATOM 2877 N N . TRP A 1 376 ? 21.578 -2.193 6.961 1 94.12 376 TRP A N 1
ATOM 2878 C CA . TRP A 1 376 ? 20.188 -2.307 7.395 1 94.12 376 TRP A CA 1
ATOM 2879 C C . TRP A 1 376 ? 19.984 -1.64 8.75 1 94.12 376 TRP A C 1
ATOM 2881 O O . TRP A 1 376 ? 19.031 -0.893 8.945 1 94.12 376 TRP A O 1
ATOM 2891 N N . GLY A 1 377 ? 20.891 -1.67 9.703 1 88.44 377 GLY A N 1
ATOM 2892 C CA . GLY A 1 377 ? 20.906 -0.969 10.977 1 88.44 377 GLY A CA 1
ATOM 2893 C C . GLY A 1 377 ? 19.703 -1.288 11.852 1 88.44 377 GLY A C 1
ATOM 2894 O O . GLY A 1 377 ? 18.969 -2.232 11.57 1 88.44 377 GLY A O 1
ATOM 2895 N N . PRO A 1 378 ? 19.469 -0.498 12.961 1 93.62 378 PRO A N 1
ATOM 2896 C CA . PRO A 1 378 ? 18.359 -0.73 13.906 1 93.62 378 PRO A CA 1
ATOM 2897 C C . PRO A 1 378 ? 17 -0.332 13.336 1 93.62 378 PRO A C 1
ATOM 2899 O O . PRO A 1 378 ? 16.906 0.649 12.594 1 93.62 378 PRO A O 1
ATOM 2902 N N . GLU A 1 379 ? 15.969 -1.029 13.719 1 96.88 379 GLU A N 1
ATOM 2903 C CA . GLU A 1 379 ? 14.609 -0.818 13.234 1 96.88 379 GLU A CA 1
ATOM 2904 C C . GLU A 1 379 ? 13.797 0.025 14.211 1 96.88 379 GLU A C 1
ATOM 2906 O O . GLU A 1 379 ? 13.859 -0.186 15.43 1 96.88 379 GLU A O 1
ATOM 2911 N N . ALA A 1 380 ? 13.102 1.047 13.711 1 97.69 380 ALA A N 1
ATOM 2912 C CA . ALA A 1 380 ? 12.07 1.746 14.477 1 97.69 380 ALA A CA 1
ATOM 2913 C C . ALA A 1 380 ? 10.812 0.893 14.609 1 97.69 380 ALA A C 1
ATOM 2915 O O . ALA A 1 380 ? 10.633 -0.071 13.859 1 97.69 380 ALA A O 1
ATOM 2916 N N . TYR A 1 381 ? 9.953 1.286 15.656 1 98.12 381 TYR A N 1
ATOM 2917 C CA . TYR A 1 381 ? 8.664 0.613 15.758 1 98.12 381 TYR A CA 1
ATOM 2918 C C . TYR A 1 381 ? 7.855 0.786 14.484 1 98.12 381 TYR A C 1
ATOM 2920 O O . TYR A 1 381 ? 7.543 1.911 14.086 1 98.12 381 TYR A O 1
ATOM 2928 N N . GLY A 1 382 ? 7.531 -0.275 13.859 1 97.88 382 GLY A N 1
ATOM 2929 C CA . GLY A 1 382 ? 6.84 -0.242 12.586 1 97.88 382 GLY A CA 1
ATOM 2930 C C . GLY A 1 382 ? 7.734 -0.607 11.414 1 97.88 382 GLY A C 1
ATOM 2931 O O . GLY A 1 382 ? 7.254 -0.792 10.289 1 97.88 382 GLY A O 1
ATOM 2932 N N . GLU A 1 383 ? 9.039 -0.647 11.57 1 98.25 383 GLU A N 1
ATOM 2933 C CA . GLU A 1 383 ? 9.977 -1.16 10.578 1 98.25 383 GLU A CA 1
ATOM 2934 C C . GLU A 1 383 ? 10.289 -2.633 10.82 1 98.25 383 GLU A C 1
ATOM 2936 O O . GLU A 1 383 ? 9.992 -3.166 11.891 1 98.25 383 GLU A O 1
ATOM 2941 N N . GLY A 1 384 ? 10.898 -3.307 9.828 1 98.25 384 GLY A N 1
ATOM 2942 C CA . GLY A 1 384 ? 11.125 -4.742 9.93 1 98.25 384 GLY A CA 1
ATOM 2943 C C . GLY A 1 384 ? 9.914 -5.566 9.555 1 98.25 384 GLY A C 1
ATOM 2944 O O . GLY A 1 384 ? 9.172 -5.207 8.641 1 98.25 384 GLY A O 1
ATOM 2945 N N . LEU A 1 385 ? 9.711 -6.707 10.211 1 98.38 385 LEU A N 1
ATOM 2946 C CA . LEU A 1 385 ? 8.656 -7.648 9.867 1 98.38 385 LEU A CA 1
ATOM 2947 C C . LEU A 1 385 ? 7.281 -7.043 10.148 1 98.38 385 LEU A C 1
ATOM 2949 O O . LEU A 1 385 ? 7.004 -6.605 11.266 1 98.38 385 LEU A O 1
ATOM 2953 N N . VAL A 1 386 ? 6.434 -6.996 9.164 1 97.75 386 VAL A N 1
ATOM 2954 C CA . VAL A 1 386 ? 5.109 -6.391 9.266 1 97.75 386 VAL A CA 1
ATOM 2955 C C . VAL A 1 386 ? 4.039 -7.48 9.234 1 97.75 386 VAL A C 1
ATOM 2957 O O . VAL A 1 386 ? 3.105 -7.465 10.047 1 97.75 386 VAL A O 1
ATOM 2960 N N . ARG A 1 387 ? 4.195 -8.328 8.273 1 98.06 387 ARG A N 1
ATOM 2961 C CA . ARG A 1 387 ? 3.234 -9.406 8.039 1 98.06 387 ARG A CA 1
ATOM 2962 C C . ARG A 1 387 ? 3.945 -10.695 7.645 1 98.06 387 ARG A C 1
ATOM 2964 O O . ARG A 1 387 ? 4.973 -10.664 6.969 1 98.06 387 ARG A O 1
ATOM 2971 N N . THR A 1 388 ? 3.418 -11.797 8.086 1 98.62 388 THR A N 1
ATOM 2972 C CA . THR A 1 388 ? 3.816 -13.109 7.586 1 98.62 388 THR A CA 1
ATOM 2973 C C . THR A 1 388 ? 2.592 -13.945 7.227 1 98.62 388 THR A C 1
ATOM 2975 O O . THR A 1 388 ? 1.51 -13.742 7.781 1 98.62 388 THR A O 1
ATOM 2978 N N . TRP A 1 389 ? 2.68 -14.758 6.219 1 98.75 389 TRP A N 1
ATOM 2979 C CA . TRP A 1 389 ? 1.553 -15.555 5.75 1 98.75 389 TRP A CA 1
ATOM 2980 C C . TRP A 1 389 ? 2.035 -16.844 5.105 1 98.75 389 TRP A C 1
ATOM 2982 O O . TRP A 1 389 ? 3.219 -17 4.789 1 98.75 389 TRP A O 1
ATOM 2992 N N . VAL A 1 390 ? 1.098 -17.734 4.977 1 97.88 390 VAL A N 1
ATOM 2993 C CA . VAL A 1 390 ? 1.395 -19.031 4.371 1 97.88 390 VAL A CA 1
ATOM 2994 C C . VAL A 1 390 ? 0.607 -19.188 3.07 1 97.88 390 VAL A C 1
ATOM 2996 O O . VAL A 1 390 ? -0.48 -18.625 2.926 1 97.88 390 VAL A O 1
ATOM 2999 N N . GLY A 1 391 ? 1.218 -19.766 2.104 1 97.12 391 GLY A N 1
ATOM 3000 C CA . GLY A 1 391 ? 0.578 -20.172 0.866 1 97.12 391 GLY A CA 1
ATOM 3001 C C . GLY A 1 391 ? 0.859 -21.625 0.506 1 97.12 391 GLY A C 1
ATOM 3002 O O . GLY A 1 391 ? 1.924 -22.156 0.829 1 97.12 391 GLY A O 1
ATOM 3003 N N . VAL A 1 392 ? -0.079 -22.234 -0.132 1 96.75 392 VAL A N 1
ATOM 3004 C CA . VAL A 1 392 ? 0.065 -23.625 -0.545 1 96.75 392 VAL A CA 1
ATOM 3005 C C . VAL A 1 392 ? 0.368 -23.688 -2.041 1 96.75 392 VAL A C 1
ATOM 3007 O O . VAL A 1 392 ? -0.506 -23.422 -2.869 1 96.75 392 VAL A O 1
ATOM 3010 N N . LEU A 1 393 ? 1.58 -23.953 -2.312 1 96.56 393 LEU A N 1
ATOM 3011 C CA . LEU A 1 393 ? 1.955 -24.188 -3.705 1 96.56 393 LEU A CA 1
ATOM 3012 C C . LEU A 1 393 ? 2.029 -25.672 -4.016 1 96.56 393 LEU A C 1
ATOM 3014 O O . LEU A 1 393 ? 1.514 -26.5 -3.254 1 96.56 393 LEU A O 1
ATOM 3018 N N . SER A 1 394 ? 2.529 -26.031 -5.199 1 95.69 394 SER A N 1
ATOM 3019 C CA . SER A 1 394 ? 2.59 -27.438 -5.594 1 95.69 394 SER A CA 1
ATOM 3020 C C . SER A 1 394 ? 4.031 -27.922 -5.691 1 95.69 394 SER A C 1
ATOM 3022 O O . SER A 1 394 ? 4.922 -27.172 -6.09 1 95.69 394 SER A O 1
ATOM 3024 N N . ALA A 1 395 ? 4.227 -29.062 -5.254 1 93.19 395 ALA A N 1
ATOM 3025 C CA . ALA A 1 395 ? 5.387 -29.875 -5.648 1 93.19 395 ALA A CA 1
ATOM 3026 C C . ALA A 1 395 ? 5.004 -30.891 -6.715 1 93.19 395 ALA A C 1
ATOM 3028 O O . ALA A 1 395 ? 3.928 -31.484 -6.656 1 93.19 395 ALA A O 1
ATOM 3029 N N . VAL A 1 396 ? 5.84 -31 -7.707 1 93.56 396 VAL A N 1
ATOM 3030 C CA . VAL A 1 396 ? 5.559 -31.906 -8.812 1 93.56 396 VAL A CA 1
ATOM 3031 C C . VAL A 1 396 ? 6.695 -32.906 -8.953 1 93.56 396 VAL A C 1
ATOM 3033 O O . VAL A 1 396 ? 7.867 -32.562 -8.789 1 93.56 396 VAL A O 1
ATOM 3036 N N . ARG A 1 397 ? 6.379 -34.094 -9.25 1 90.31 397 ARG A N 1
ATOM 3037 C CA . ARG A 1 397 ? 7.34 -35.188 -9.266 1 90.31 397 ARG A CA 1
ATOM 3038 C C . ARG A 1 397 ? 8.484 -34.875 -10.234 1 90.31 397 ARG A C 1
ATOM 3040 O O . ARG A 1 397 ? 9.633 -35.219 -9.961 1 90.31 397 ARG A O 1
ATOM 3047 N N . ASP A 1 398 ? 8.219 -34.281 -11.359 1 90.31 398 ASP A N 1
ATOM 3048 C CA . ASP A 1 398 ? 9.289 -34.062 -12.328 1 90.31 398 ASP A CA 1
ATOM 3049 C C . ASP A 1 398 ? 9.586 -32.594 -12.516 1 90.31 398 ASP A C 1
ATOM 3051 O O . ASP A 1 398 ? 10.156 -32.188 -13.523 1 90.31 398 ASP A O 1
ATOM 3055 N N . TRP A 1 399 ? 9.039 -31.672 -11.719 1 90.88 399 TRP A N 1
ATOM 3056 C CA . TRP A 1 399 ? 9.414 -30.266 -11.578 1 90.88 399 TRP A CA 1
ATOM 3057 C C . TRP A 1 399 ? 8.773 -29.422 -12.672 1 90.88 399 TRP A C 1
ATOM 3059 O O . TRP A 1 399 ? 8.984 -28.219 -12.734 1 90.88 399 TRP A O 1
ATOM 3069 N N . LEU A 1 400 ? 7.992 -30.062 -13.508 1 96 400 LEU A N 1
ATOM 3070 C CA . LEU A 1 400 ? 7.441 -29.344 -14.648 1 96 400 LEU A CA 1
ATOM 3071 C C . LEU A 1 400 ? 5.922 -29.297 -14.578 1 96 400 LEU A C 1
ATOM 3073 O O . LEU A 1 400 ? 5.289 -30.188 -14.023 1 96 400 LEU A O 1
ATOM 3077 N N . PRO A 1 401 ? 5.32 -28.25 -15.117 1 97.38 401 PRO A N 1
ATOM 3078 C CA . PRO A 1 401 ? 3.855 -28.203 -15.109 1 97.38 401 PRO A CA 1
ATOM 3079 C C . PRO A 1 401 ? 3.227 -29.281 -15.984 1 97.38 401 PRO A C 1
ATOM 3081 O O . PRO A 1 401 ? 3.891 -29.828 -16.875 1 97.38 401 PRO A O 1
ATOM 3084 N N . LEU A 1 402 ? 1.997 -29.625 -15.664 1 97.62 402 LEU A N 1
ATOM 3085 C CA . LEU A 1 402 ? 1.141 -30.484 -16.484 1 97.62 402 LEU A CA 1
ATOM 3086 C C . LEU A 1 402 ? 0.127 -29.656 -17.266 1 97.62 402 LEU A C 1
ATOM 3088 O O . LEU A 1 402 ? -0.664 -28.922 -16.672 1 97.62 402 LEU A O 1
ATOM 3092 N N . VAL A 1 403 ? 0.167 -29.812 -18.562 1 98.62 403 VAL A N 1
ATOM 3093 C CA . VAL A 1 403 ? -0.723 -29.016 -19.406 1 98.62 403 VAL A CA 1
ATOM 3094 C C . VAL A 1 403 ? -1.366 -29.906 -20.469 1 98.62 403 VAL A C 1
ATOM 3096 O O . VAL A 1 403 ? -0.68 -30.688 -21.125 1 98.62 403 VAL A O 1
ATOM 3099 N N . GLY A 1 404 ? -2.697 -29.828 -20.578 1 98.12 404 GLY A N 1
ATOM 3100 C CA . GLY A 1 404 ? -3.367 -30.5 -21.688 1 98.12 404 GLY A CA 1
ATOM 3101 C C . GLY A 1 404 ? -4.383 -31.531 -21.219 1 98.12 404 GLY A C 1
ATOM 3102 O O . GLY A 1 404 ? -4.723 -31.594 -20.047 1 98.12 404 GLY A O 1
ATOM 3103 N N . ASP A 1 405 ? -4.914 -32.344 -22.141 1 97.19 405 ASP A N 1
ATOM 3104 C CA . ASP A 1 405 ? -5.965 -33.312 -21.875 1 97.19 405 ASP A CA 1
ATOM 3105 C C . ASP A 1 405 ? -5.441 -34.469 -21.031 1 97.19 405 ASP A C 1
ATOM 3107 O O . ASP A 1 405 ? -4.32 -34.938 -21.25 1 97.19 405 ASP A O 1
ATOM 3111 N N . VAL A 1 406 ? -6.25 -34.812 -20.062 1 96.81 406 VAL A N 1
ATOM 3112 C CA . VAL A 1 406 ? -5.969 -36.062 -19.344 1 96.81 406 VAL A CA 1
ATOM 3113 C C . VAL A 1 406 ? -6.086 -37.25 -20.281 1 96.81 406 VAL A C 1
ATOM 3115 O O . VAL A 1 406 ? -7.102 -37.406 -20.969 1 96.81 406 VAL A O 1
ATOM 3118 N N . PRO A 1 407 ? -5.023 -38.031 -20.328 1 95 407 PRO A N 1
ATOM 3119 C CA . PRO A 1 407 ? -5.086 -39.188 -21.234 1 95 407 PRO A CA 1
ATOM 3120 C C . PRO A 1 407 ? -6.348 -40.031 -21.047 1 95 407 PRO A C 1
ATOM 3122 O O . PRO A 1 407 ? -6.688 -40.375 -19.922 1 95 407 PRO A O 1
ATOM 3125 N N . GLY A 1 408 ? -7.051 -40.25 -22.172 1 93 408 GLY A N 1
ATOM 3126 C CA . GLY A 1 408 ? -8.258 -41.062 -22.141 1 93 408 GLY A CA 1
ATOM 3127 C C . GLY A 1 408 ? -9.492 -40.281 -21.719 1 93 408 GLY A C 1
ATOM 3128 O O . GLY A 1 408 ? -10.586 -40.844 -21.625 1 93 408 GLY A O 1
ATOM 3129 N N . SER A 1 409 ? -9.406 -39.031 -21.5 1 94.81 409 SER A N 1
ATOM 3130 C CA . SER A 1 409 ? -10.508 -38.188 -21.016 1 94.81 409 SER A CA 1
ATOM 3131 C C . SER A 1 409 ? -10.641 -36.938 -21.859 1 94.81 409 SER A C 1
ATOM 3133 O O . SER A 1 409 ? -10.57 -35.812 -21.328 1 94.81 409 SER A O 1
ATOM 3135 N N . ALA A 1 410 ? -11 -37.188 -23.109 1 94 410 ALA A N 1
ATOM 3136 C CA . ALA A 1 410 ? -11.148 -36.062 -24.016 1 94 410 ALA A CA 1
ATOM 3137 C C . ALA A 1 410 ? -12.109 -35 -23.438 1 94 410 ALA A C 1
ATOM 3139 O O . ALA A 1 410 ? -13.188 -35.375 -22.953 1 94 410 ALA A O 1
ATOM 3140 N N . GLY A 1 411 ? -11.633 -33.781 -23.422 1 96.94 411 GLY A N 1
ATOM 3141 C CA . GLY A 1 411 ? -12.484 -32.719 -22.922 1 96.94 411 GLY A CA 1
ATOM 3142 C C . GLY A 1 411 ? -12.188 -32.344 -21.484 1 96.94 411 GLY A C 1
ATOM 3143 O O . GLY A 1 411 ? -12.617 -31.297 -21.016 1 96.94 411 GLY A O 1
ATOM 3144 N N . LEU A 1 412 ? -11.492 -33.219 -20.797 1 98 412 LEU A N 1
ATOM 3145 C CA . LEU A 1 412 ? -11 -32.938 -19.453 1 98 412 LEU A CA 1
ATOM 3146 C C . LEU A 1 412 ? -9.508 -32.625 -19.484 1 98 412 LEU A C 1
ATOM 3148 O O . LEU A 1 412 ? -8.703 -33.469 -19.844 1 98 412 LEU A O 1
ATOM 3152 N N . SER A 1 413 ? -9.148 -31.422 -19.156 1 98.19 413 SER A N 1
ATOM 3153 C CA . SER A 1 413 ? -7.742 -31.016 -19.203 1 98.19 413 SER A CA 1
ATOM 3154 C C . SER A 1 413 ? -7.277 -30.453 -17.875 1 98.19 413 SER A C 1
ATOM 3156 O O . SER A 1 413 ? -8.102 -30.141 -17 1 98.19 413 SER A O 1
ATOM 3158 N N . VAL A 1 414 ? -5.93 -30.438 -17.734 1 98.19 414 VAL A N 1
ATOM 3159 C CA . VAL A 1 414 ? -5.262 -29.906 -16.562 1 98.19 414 VAL A CA 1
ATOM 3160 C C . VAL A 1 414 ? -4.234 -28.844 -16.984 1 98.19 414 VAL A C 1
ATOM 3162 O O . VAL A 1 414 ? -3.578 -29 -18.016 1 98.19 414 VAL A O 1
ATOM 3165 N N . ALA A 1 415 ? -4.152 -27.797 -16.359 1 98.5 415 ALA A N 1
ATOM 3166 C CA . ALA A 1 415 ? -3.057 -26.828 -16.359 1 98.5 415 ALA A CA 1
ATOM 3167 C C . ALA A 1 415 ? -2.652 -26.453 -14.938 1 98.5 415 ALA A C 1
ATOM 3169 O O . ALA A 1 415 ? -3.232 -25.547 -14.336 1 98.5 415 ALA A O 1
ATOM 3170 N N . ALA A 1 416 ? -1.679 -27.172 -14.398 1 98.06 416 ALA A N 1
ATOM 3171 C CA . ALA A 1 416 ? -1.325 -27.109 -12.977 1 98.06 416 ALA A CA 1
ATOM 3172 C C . ALA A 1 416 ? 0.092 -27.625 -12.75 1 98.06 416 ALA A C 1
ATOM 3174 O O . ALA A 1 416 ? 0.812 -27.938 -13.703 1 98.06 416 ALA A O 1
ATOM 3175 N N . GLY A 1 417 ? 0.52 -27.594 -11.531 1 97.44 417 GLY A N 1
ATOM 3176 C CA . GLY A 1 417 ? 1.811 -28.141 -11.148 1 97.44 417 GLY A CA 1
ATOM 3177 C C . GLY A 1 417 ? 2.971 -27.219 -11.469 1 97.44 417 GLY A C 1
ATOM 3178 O O . GLY A 1 417 ? 3.953 -27.641 -12.086 1 97.44 417 GLY A O 1
ATOM 3179 N N . PHE A 1 418 ? 2.951 -26.031 -11.031 1 96.94 418 PHE A N 1
ATOM 3180 C CA . PHE A 1 418 ? 3.939 -25.031 -11.438 1 96.94 418 PHE A CA 1
ATOM 3181 C C . PHE A 1 418 ? 5.121 -25.031 -10.477 1 96.94 418 PHE A C 1
ATOM 3183 O O . PHE A 1 418 ? 6.082 -24.281 -10.68 1 96.94 418 PHE A O 1
ATOM 3190 N N . ALA A 1 419 ? 5.082 -25.812 -9.484 1 93.31 419 ALA A N 1
ATOM 3191 C CA . ALA A 1 419 ? 6.195 -26.141 -8.602 1 93.31 419 ALA A CA 1
ATOM 3192 C C . ALA A 1 419 ? 6.938 -24.891 -8.156 1 93.31 419 ALA A C 1
ATOM 3194 O O . ALA A 1 419 ? 8.164 -24.828 -8.234 1 93.31 419 ALA A O 1
ATOM 3195 N N . GLY A 1 420 ? 6.227 -23.875 -7.852 1 92.06 420 GLY A N 1
ATOM 3196 C CA . GLY A 1 420 ? 6.816 -22.656 -7.309 1 92.06 420 GLY A CA 1
ATOM 3197 C C . GLY A 1 420 ? 7.23 -21.656 -8.383 1 92.06 420 GLY A C 1
ATOM 3198 O O . GLY A 1 420 ? 7.656 -20.547 -8.07 1 92.06 420 GLY A O 1
ATOM 3199 N N . HIS A 1 421 ? 7.066 -21.984 -9.602 1 95.19 421 HIS A N 1
ATOM 3200 C CA . HIS A 1 421 ? 7.465 -21.109 -10.703 1 95.19 421 HIS A CA 1
ATOM 3201 C C . HIS A 1 421 ? 6.258 -20.656 -11.516 1 95.19 421 HIS A C 1
ATOM 3203 O O . HIS A 1 421 ? 6.348 -20.516 -12.734 1 95.19 421 HIS A O 1
ATOM 3209 N N . GLY A 1 422 ? 5.152 -20.531 -10.859 1 97.25 422 GLY A N 1
ATOM 3210 C CA . GLY A 1 422 ? 3.941 -20.141 -11.562 1 97.25 422 GLY A CA 1
ATOM 3211 C C . GLY A 1 422 ? 4.051 -18.781 -12.219 1 97.25 422 GLY A C 1
ATOM 3212 O O . GLY A 1 422 ? 3.777 -18.641 -13.406 1 97.25 422 GLY A O 1
ATOM 3213 N N . MET A 1 423 ? 4.535 -17.812 -11.508 1 98.06 423 MET A N 1
ATOM 3214 C CA . MET A 1 423 ? 4.609 -16.438 -12.023 1 98.06 423 MET A CA 1
ATOM 3215 C C . MET A 1 423 ? 5.598 -16.359 -13.18 1 98.06 423 MET A C 1
ATOM 3217 O O . MET A 1 423 ? 5.512 -15.445 -14.008 1 98.06 423 MET A O 1
ATOM 3221 N N . ALA A 1 424 ? 6.441 -17.344 -13.289 1 97.81 424 ALA A N 1
ATOM 3222 C CA . ALA A 1 424 ? 7.445 -17.328 -14.344 1 97.81 424 ALA A CA 1
ATOM 3223 C C . ALA A 1 424 ? 6.977 -18.141 -15.547 1 97.81 424 ALA A C 1
ATOM 3225 O O . ALA A 1 424 ? 7.637 -18.172 -16.594 1 97.81 424 ALA A O 1
ATOM 3226 N N . ARG A 1 425 ? 5.809 -18.781 -15.445 1 98.31 425 ARG A N 1
ATOM 3227 C CA . ARG A 1 425 ? 5.461 -19.688 -16.531 1 98.31 425 ARG A CA 1
ATOM 3228 C C . ARG A 1 425 ? 4.016 -19.484 -16.984 1 98.31 425 ARG A C 1
ATOM 3230 O O . ARG A 1 425 ? 3.67 -19.781 -18.125 1 98.31 425 ARG A O 1
ATOM 3237 N N . ILE A 1 426 ? 3.131 -18.953 -16.188 1 98.75 426 ILE A N 1
ATOM 3238 C CA . ILE A 1 426 ? 1.688 -19.125 -16.328 1 98.75 426 ILE A CA 1
ATOM 3239 C C . ILE A 1 426 ? 1.184 -18.375 -17.547 1 98.75 426 ILE A C 1
ATOM 3241 O O . ILE A 1 426 ? 0.325 -18.859 -18.281 1 98.75 426 ILE A O 1
ATOM 3245 N N . PHE A 1 427 ? 1.652 -17.172 -17.781 1 98.81 427 PHE A N 1
ATOM 3246 C CA . PHE A 1 427 ? 1.145 -16.438 -18.938 1 98.81 427 PHE A CA 1
ATOM 3247 C C . PHE A 1 427 ? 1.469 -17.172 -20.234 1 98.81 427 PHE A C 1
ATOM 3249 O O . PHE A 1 427 ? 0.611 -17.297 -21.109 1 98.81 427 PHE A O 1
ATOM 3256 N N . ALA A 1 428 ? 2.678 -17.625 -20.328 1 98.75 428 ALA A N 1
ATOM 3257 C CA . ALA A 1 428 ? 3.072 -18.375 -21.516 1 98.75 428 ALA A CA 1
ATOM 3258 C C . ALA A 1 428 ? 2.264 -19.656 -21.641 1 98.75 428 ALA A C 1
ATOM 3260 O O . ALA A 1 428 ? 1.822 -20.016 -22.734 1 98.75 428 ALA A O 1
ATOM 3261 N N . VAL A 1 429 ? 2.072 -20.312 -20.562 1 98.81 429 VAL A N 1
ATOM 3262 C CA . VAL A 1 429 ? 1.311 -21.562 -20.562 1 98.81 429 VAL A CA 1
ATOM 3263 C C . VAL A 1 429 ? -0.145 -21.281 -20.922 1 98.81 429 VAL A C 1
ATOM 3265 O O . VAL A 1 429 ? -0.733 -21.984 -21.75 1 98.81 429 VAL A O 1
ATOM 3268 N N . ALA A 1 430 ? -0.74 -20.219 -20.344 1 98.88 430 ALA A N 1
ATOM 3269 C CA . ALA A 1 430 ? -2.135 -19.859 -20.609 1 98.88 430 ALA A CA 1
ATOM 3270 C C . ALA A 1 430 ? -2.34 -19.5 -22.062 1 98.88 430 ALA A C 1
ATOM 3272 O O . ALA A 1 430 ? -3.273 -19.984 -22.719 1 98.88 430 ALA A O 1
ATOM 3273 N N . ARG A 1 431 ? -1.497 -18.672 -22.578 1 98.69 431 ARG A N 1
ATOM 3274 C CA . ARG A 1 431 ? -1.594 -18.281 -23.984 1 98.69 431 ARG A CA 1
ATOM 3275 C C . ARG A 1 431 ? -1.4 -19.469 -24.906 1 98.69 431 ARG A C 1
ATOM 3277 O O . ARG A 1 431 ? -2.193 -19.688 -25.828 1 98.69 431 ARG A O 1
ATOM 3284 N N . GLY A 1 432 ? -0.316 -20.188 -24.625 1 98.62 432 GLY A N 1
ATOM 3285 C CA . GLY A 1 432 ? -0.04 -21.359 -25.453 1 98.62 432 GLY A CA 1
ATOM 3286 C C . GLY A 1 432 ? -1.172 -22.359 -25.453 1 98.62 432 GLY A C 1
ATOM 3287 O O . GLY A 1 432 ? -1.519 -22.922 -26.5 1 98.62 432 GLY A O 1
ATOM 3288 N N . TYR A 1 433 ? -1.709 -22.609 -24.297 1 98.69 433 TYR A N 1
ATOM 3289 C CA . TYR A 1 433 ? -2.797 -23.578 -24.203 1 98.69 433 TYR A CA 1
ATOM 3290 C C . TYR A 1 433 ? -4.055 -23.047 -24.891 1 98.69 433 TYR A C 1
ATOM 3292 O O . TYR A 1 433 ? -4.746 -23.797 -25.594 1 98.69 433 TYR A O 1
ATOM 3300 N N . ALA A 1 434 ? -4.391 -21.766 -24.688 1 98.69 434 ALA A N 1
ATOM 3301 C CA . ALA A 1 434 ? -5.52 -21.156 -25.375 1 98.69 434 ALA A CA 1
ATOM 3302 C C . ALA A 1 434 ? -5.371 -21.281 -26.891 1 98.69 434 ALA A C 1
ATOM 3304 O O . ALA A 1 434 ? -6.336 -21.609 -27.594 1 98.69 434 ALA A O 1
ATOM 3305 N N . ASP A 1 435 ? -4.184 -21.047 -27.359 1 98.06 435 ASP A N 1
ATOM 3306 C CA . ASP A 1 435 ? -3.914 -21.188 -28.781 1 98.06 435 ASP A CA 1
ATOM 3307 C C . ASP A 1 435 ? -4.055 -22.641 -29.234 1 98.06 435 ASP A C 1
ATOM 3309 O O . ASP A 1 435 ? -4.539 -22.906 -30.328 1 98.06 435 ASP A O 1
ATOM 3313 N N . THR A 1 436 ? -3.555 -23.516 -28.406 1 98.12 436 THR A N 1
ATOM 3314 C CA . THR A 1 436 ? -3.703 -24.938 -28.688 1 98.12 436 THR A CA 1
ATOM 3315 C C . THR A 1 436 ? -5.176 -25.312 -28.828 1 98.12 436 THR A C 1
ATOM 3317 O O . THR A 1 436 ? -5.547 -26.031 -29.766 1 98.12 436 THR A O 1
ATOM 3320 N N . LEU A 1 437 ? -6.039 -24.812 -27.953 1 97.56 437 LEU A N 1
ATOM 3321 C CA . LEU A 1 437 ? -7.473 -25.062 -28 1 97.56 437 LEU A CA 1
ATOM 3322 C C . LEU A 1 437 ? -8.078 -24.484 -29.281 1 97.56 437 LEU A C 1
ATOM 3324 O O . LEU A 1 437 ? -8.93 -25.109 -29.906 1 97.56 437 LEU A O 1
ATOM 3328 N N . LYS A 1 438 ? -7.648 -23.344 -29.609 1 96.88 438 LYS A N 1
ATOM 3329 C CA . LYS A 1 438 ? -8.172 -22.656 -30.797 1 96.88 438 LYS A CA 1
ATOM 3330 C C . LYS A 1 438 ? -7.805 -23.391 -32.062 1 96.88 438 LYS A C 1
ATOM 3332 O O . LYS A 1 438 ? -8.656 -23.625 -32.938 1 96.88 438 LYS A O 1
ATOM 3337 N N . LYS A 1 439 ? -6.527 -23.859 -32.188 1 96.44 439 LYS A N 1
ATOM 3338 C CA . LYS A 1 439 ? -5.988 -24.422 -33.406 1 96.44 439 LYS A CA 1
ATOM 3339 C C . LYS A 1 439 ? -6.195 -25.922 -33.469 1 96.44 439 LYS A C 1
ATOM 3341 O O . LYS A 1 439 ? -6.113 -26.531 -34.562 1 96.44 439 LYS A O 1
ATOM 3346 N N . GLY A 1 440 ? -6.355 -26.516 -32.406 1 95 440 GLY A N 1
ATOM 3347 C CA . GLY A 1 440 ? -6.5 -27.969 -32.344 1 95 440 GLY A CA 1
ATOM 3348 C C . GLY A 1 440 ? -5.176 -28.703 -32.406 1 95 440 GLY A C 1
ATOM 3349 O O . GLY A 1 440 ? -5.133 -29.891 -32.719 1 95 440 GLY A O 1
ATOM 3350 N N . ARG A 1 441 ? -4.078 -27.922 -32.219 1 95.94 441 ARG A N 1
ATOM 3351 C CA . ARG A 1 441 ? -2.74 -28.516 -32.219 1 95.94 441 ARG A CA 1
ATOM 3352 C C . ARG A 1 441 ? -1.855 -27.828 -31.172 1 95.94 441 ARG A C 1
ATOM 3354 O O . ARG A 1 441 ? -1.963 -26.625 -30.953 1 95.94 441 ARG A O 1
ATOM 3361 N N . TRP A 1 442 ? -0.98 -28.625 -30.578 1 96.5 442 TRP A N 1
ATOM 3362 C CA . TRP A 1 442 ? -0.077 -28.156 -29.531 1 96.5 442 TRP A CA 1
ATOM 3363 C C . TRP A 1 442 ? 0.725 -26.953 -30.016 1 96.5 442 TRP A C 1
ATOM 3365 O O . TRP A 1 442 ? 1.309 -26.984 -31.109 1 96.5 442 TRP A O 1
ATOM 3375 N N . ASP A 1 443 ? 0.754 -25.906 -29.234 1 96.06 443 ASP A N 1
ATOM 3376 C CA . ASP A 1 443 ? 1.516 -24.703 -29.578 1 96.06 443 ASP A CA 1
ATOM 3377 C C . ASP A 1 443 ? 2.996 -24.875 -29.25 1 96.06 443 ASP A C 1
ATOM 3379 O O . ASP A 1 443 ? 3.453 -24.469 -28.188 1 96.06 443 ASP A O 1
ATOM 3383 N N . THR A 1 444 ? 3.771 -25.328 -30.125 1 94.19 444 THR A N 1
ATOM 3384 C CA . THR A 1 444 ? 5.18 -25.625 -29.891 1 94.19 444 THR A CA 1
ATOM 3385 C C . THR A 1 444 ? 6 -24.359 -29.766 1 94.19 444 THR A C 1
ATOM 3387 O O . THR A 1 444 ? 7.141 -24.391 -29.297 1 94.19 444 THR A O 1
ATOM 3390 N N . ALA A 1 445 ? 5.449 -23.25 -30.188 1 92.88 445 ALA A N 1
ATOM 3391 C CA . ALA A 1 445 ? 6.176 -21.984 -30.125 1 92.88 445 ALA A CA 1
ATOM 3392 C C . ALA A 1 445 ? 6.289 -21.484 -28.688 1 92.88 445 ALA A C 1
ATOM 3394 O O . ALA A 1 445 ? 7.34 -20.984 -28.266 1 92.88 445 ALA A O 1
ATOM 3395 N N . LEU A 1 446 ? 5.219 -21.719 -27.891 1 95.69 446 LEU A N 1
ATOM 3396 C CA . LEU A 1 446 ? 5.203 -21.156 -26.547 1 95.69 446 LEU A CA 1
ATOM 3397 C C . LEU A 1 446 ? 5.262 -22.25 -25.5 1 95.69 446 LEU A C 1
ATOM 3399 O O . LEU A 1 446 ? 5.672 -22 -24.359 1 95.69 446 LEU A O 1
ATOM 3403 N N . LEU A 1 447 ? 4.887 -23.438 -25.875 1 97.75 447 LEU A N 1
ATOM 3404 C CA . LEU A 1 447 ? 4.801 -24.516 -24.891 1 97.75 447 LEU A CA 1
ATOM 3405 C C . LEU A 1 447 ? 5.844 -25.594 -25.172 1 97.75 447 LEU A C 1
ATOM 3407 O O . LEU A 1 447 ? 5.73 -26.328 -26.156 1 97.75 447 LEU A O 1
ATOM 3411 N N . PRO A 1 448 ? 6.75 -25.75 -24.281 1 97.56 448 PRO A N 1
ATOM 3412 C CA . PRO A 1 448 ? 7.629 -26.922 -24.406 1 97.56 448 PRO A CA 1
ATOM 3413 C C . PRO A 1 448 ? 6.859 -28.234 -24.422 1 97.56 448 PRO A C 1
ATOM 3415 O O . PRO A 1 448 ? 5.883 -28.391 -23.688 1 97.56 448 PRO A O 1
ATOM 3418 N N . ARG A 1 449 ? 7.293 -29.219 -25.188 1 96.5 449 ARG A N 1
ATOM 3419 C CA . ARG A 1 449 ? 6.602 -30.484 -25.328 1 96.5 449 ARG A CA 1
ATOM 3420 C C . ARG A 1 449 ? 6.578 -31.234 -24 1 96.5 449 ARG A C 1
ATOM 3422 O O . ARG A 1 449 ? 5.613 -31.938 -23.688 1 96.5 449 ARG A O 1
ATOM 3429 N N . CYS A 1 450 ? 7.605 -31 -23.219 1 96.56 450 CYS A N 1
ATOM 3430 C CA . CYS A 1 450 ? 7.723 -31.703 -21.953 1 96.56 450 CYS A CA 1
ATOM 3431 C C . CYS A 1 450 ? 6.664 -31.234 -20.953 1 96.56 450 CYS A C 1
ATOM 3433 O O . CYS A 1 450 ? 6.48 -31.844 -19.906 1 96.56 450 CYS A O 1
ATOM 3435 N N . PHE A 1 451 ? 5.883 -30.156 -21.266 1 98.12 451 PHE A N 1
ATOM 3436 C CA . PHE A 1 451 ? 4.793 -29.703 -20.422 1 98.12 451 PHE A CA 1
ATOM 3437 C C . PHE A 1 451 ? 3.531 -30.516 -20.672 1 98.12 451 PHE A C 1
ATOM 3439 O O . PHE A 1 451 ? 2.621 -30.547 -19.844 1 98.12 451 PHE A O 1
ATOM 3446 N N . GLU A 1 452 ? 3.443 -31.156 -21.812 1 97.88 452 GLU A N 1
ATOM 3447 C CA . GLU A 1 452 ? 2.23 -31.859 -22.219 1 97.88 452 GLU A CA 1
ATOM 3448 C C . GLU A 1 452 ? 2 -33.094 -21.375 1 97.88 452 GLU A C 1
ATOM 3450 O O . GLU A 1 452 ? 2.936 -33.875 -21.109 1 97.88 452 GLU A O 1
ATOM 3455 N N . ILE A 1 453 ? 0.782 -33.312 -20.984 1 97.25 453 ILE A N 1
ATOM 3456 C CA . ILE A 1 453 ? 0.412 -34.531 -20.281 1 97.25 453 ILE A CA 1
ATOM 3457 C C . ILE A 1 453 ? 0.373 -35.688 -21.281 1 97.25 453 ILE A C 1
ATOM 3459 O O . ILE A 1 453 ? -0.362 -35.656 -22.266 1 97.25 453 ILE A O 1
ATOM 3463 N N . THR A 1 454 ? 1.143 -36.656 -21.016 1 95.56 454 THR A N 1
ATOM 3464 C CA . THR A 1 454 ? 1.098 -37.906 -21.781 1 95.56 454 THR A CA 1
ATOM 3465 C C . THR A 1 454 ? 1.112 -39.094 -20.844 1 95.56 454 THR A C 1
ATOM 3467 O O . THR A 1 454 ? 1.527 -39 -19.688 1 95.56 454 THR A O 1
ATOM 3470 N N . GLU A 1 455 ? 0.576 -40.156 -21.391 1 94.19 455 GLU A N 1
ATOM 3471 C CA . GLU A 1 455 ? 0.62 -41.406 -20.609 1 94.19 455 GLU A CA 1
ATOM 3472 C C . GLU A 1 455 ? 2.053 -41.781 -20.234 1 94.19 455 GLU A C 1
ATOM 3474 O O . GLU A 1 455 ? 2.316 -42.188 -19.109 1 94.19 455 GLU A O 1
ATOM 3479 N N . GLU A 1 456 ? 2.898 -41.594 -21.141 1 92.81 456 GLU A N 1
ATOM 3480 C CA . GLU A 1 456 ? 4.305 -41.938 -20.938 1 92.81 456 GLU A CA 1
ATOM 3481 C C . GLU A 1 456 ? 4.914 -41.094 -19.828 1 92.81 456 GLU A C 1
ATOM 3483 O O . GLU A 1 456 ? 5.625 -41.594 -18.953 1 92.81 456 GLU A O 1
ATOM 3488 N N . ARG A 1 457 ? 4.66 -39.781 -19.828 1 92.56 457 ARG A N 1
ATOM 3489 C CA . ARG A 1 457 ? 5.188 -38.875 -18.812 1 92.56 457 ARG A CA 1
ATOM 3490 C C . ARG A 1 457 ? 4.68 -39.281 -17.422 1 92.56 457 ARG A C 1
ATOM 3492 O O . ARG A 1 457 ? 5.457 -39.344 -16.469 1 92.56 457 ARG A O 1
ATOM 3499 N N . LEU A 1 458 ? 3.418 -39.562 -17.328 1 91.81 458 LEU A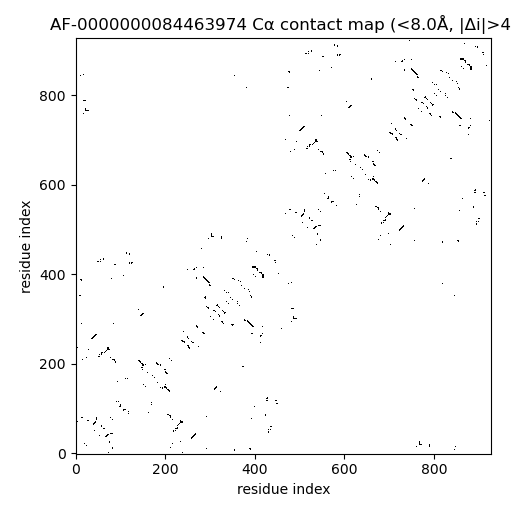 N 1
ATOM 3500 C CA . LEU A 1 458 ? 2.814 -39.906 -16.047 1 91.81 458 LEU A CA 1
ATOM 3501 C C . LEU A 1 458 ? 3.354 -41.25 -15.523 1 91.81 458 LEU A C 1
ATOM 3503 O O . LEU A 1 458 ? 3.588 -41.406 -14.328 1 91.81 458 LEU A O 1
ATOM 3507 N N . ARG A 1 459 ? 3.635 -42.156 -16.406 1 87.94 459 ARG A N 1
ATOM 3508 C CA . ARG A 1 459 ? 4.164 -43.469 -16.031 1 87.94 459 ARG A CA 1
ATOM 3509 C C . ARG A 1 459 ? 5.613 -43.375 -15.57 1 87.94 459 ARG A C 1
ATOM 3511 O O . ARG A 1 459 ? 6.02 -44.031 -14.609 1 87.94 459 ARG A O 1
ATOM 3518 N N . ARG A 1 460 ? 6.344 -42.594 -16.219 1 84.12 460 ARG A N 1
ATOM 3519 C CA . ARG A 1 460 ? 7.746 -42.406 -15.883 1 84.12 460 ARG A CA 1
ATOM 3520 C C . ARG A 1 460 ? 7.891 -41.844 -14.469 1 84.12 460 ARG A C 1
ATOM 3522 O O . ARG A 1 460 ? 8.758 -42.25 -13.711 1 84.12 460 ARG A O 1
ATOM 3529 N N . ALA A 1 461 ? 7.055 -40.969 -14.18 1 76.88 461 ALA A N 1
ATOM 3530 C CA . ALA A 1 461 ? 7.121 -40.281 -12.883 1 76.88 461 ALA A CA 1
ATOM 3531 C C . ALA A 1 461 ? 6.734 -41.25 -11.758 1 76.88 461 ALA A C 1
ATOM 3533 O O . ALA A 1 461 ? 7.25 -41.125 -10.641 1 76.88 461 ALA A O 1
ATOM 3534 N N . GLU A 1 462 ? 5.879 -42.125 -12.023 1 76.38 462 GLU A N 1
ATOM 3535 C CA . GLU A 1 462 ? 5.438 -43.125 -11.039 1 76.38 462 GLU A CA 1
ATOM 3536 C C . GLU A 1 462 ? 6.531 -44.125 -10.742 1 76.38 462 GLU A C 1
ATOM 3538 O O . GLU A 1 462 ? 6.676 -44.594 -9.602 1 76.38 462 GLU A O 1
ATOM 3543 N N . ALA A 1 463 ? 7.23 -44.469 -11.812 1 70.94 463 ALA A N 1
ATOM 3544 C CA . ALA A 1 463 ? 8.25 -45.5 -11.703 1 70.94 463 ALA A CA 1
ATOM 3545 C C . ALA A 1 463 ? 9.477 -45 -10.961 1 70.94 463 ALA A C 1
ATOM 3547 O O . ALA A 1 463 ? 10.258 -45.781 -10.43 1 70.94 463 ALA A O 1
ATOM 3548 N N . ALA A 1 464 ? 9.602 -43.875 -10.891 1 67.62 464 ALA A N 1
ATOM 3549 C CA . ALA A 1 464 ? 10.781 -43.312 -10.234 1 67.62 464 ALA A CA 1
ATOM 3550 C C . ALA A 1 464 ? 10.578 -43.219 -8.719 1 67.62 464 ALA A C 1
ATOM 3552 O O . ALA A 1 464 ? 9.453 -43 -8.258 1 67.62 464 ALA A O 1
ATOM 3553 N N . MET B 1 1 ? 12.633 21.719 24.844 1 38.41 1 MET B N 1
ATOM 3554 C CA . MET B 1 1 ? 13.164 22.141 23.562 1 38.41 1 MET B CA 1
ATOM 3555 C C . MET B 1 1 ? 13.289 20.969 22.609 1 38.41 1 MET B C 1
ATOM 3557 O O . MET B 1 1 ? 13.797 19.906 22.969 1 38.41 1 MET B O 1
ATOM 3561 N N . SER B 1 2 ? 12.508 20.938 21.625 1 50.34 2 SER B N 1
ATOM 3562 C CA . SER B 1 2 ? 12.719 19.719 20.859 1 50.34 2 SER B CA 1
ATOM 3563 C C . SER B 1 2 ? 14.195 19.531 20.531 1 50.34 2 SER B C 1
ATOM 3565 O O . SER B 1 2 ? 14.82 20.391 19.906 1 50.34 2 SER B O 1
ATOM 3567 N N . LYS B 1 3 ? 14.984 19.047 21.516 1 60.5 3 LYS B N 1
ATOM 3568 C CA . LYS B 1 3 ? 16.406 18.703 21.359 1 60.5 3 LYS B CA 1
ATOM 3569 C C . LYS B 1 3 ? 16.625 17.891 20.094 1 60.5 3 LYS B C 1
ATOM 3571 O O . LYS B 1 3 ? 16.062 16.812 19.922 1 60.5 3 LYS B O 1
ATOM 3576 N N . PHE B 1 4 ? 16.656 18.625 18.984 1 68.81 4 PHE B N 1
ATOM 3577 C CA . PHE B 1 4 ? 17.172 17.875 17.844 1 68.81 4 PHE B CA 1
ATOM 3578 C C . PHE B 1 4 ? 18.688 17.844 17.875 1 68.81 4 PHE B C 1
ATOM 3580 O O . PHE B 1 4 ? 19.328 18.828 18.25 1 68.81 4 PHE B O 1
ATOM 3587 N N . PRO B 1 5 ? 19.281 16.703 17.734 1 74.12 5 PRO B N 1
ATOM 3588 C CA . PRO B 1 5 ? 18.656 15.469 17.25 1 74.12 5 PRO B CA 1
ATOM 3589 C C . PRO B 1 5 ? 17.922 14.719 18.359 1 74.12 5 PRO B C 1
ATOM 3591 O O . PRO B 1 5 ? 18.375 14.688 19.5 1 74.12 5 PRO B O 1
ATOM 3594 N N . GLN B 1 6 ? 16.766 14.258 17.938 1 84.69 6 GLN B N 1
ATOM 3595 C CA . GLN B 1 6 ? 15.977 13.445 18.844 1 84.69 6 GLN B CA 1
ATOM 3596 C C . GLN B 1 6 ? 16.703 12.156 19.219 1 84.69 6 GLN B C 1
ATOM 3598 O O . GLN B 1 6 ? 17.312 11.516 18.359 1 84.69 6 GLN B O 1
ATOM 3603 N N . PRO B 1 7 ? 16.781 11.781 20.484 1 87.25 7 PRO B N 1
ATOM 3604 C CA . PRO B 1 7 ? 17.547 10.617 20.938 1 87.25 7 PRO B CA 1
ATOM 3605 C C . PRO B 1 7 ? 16.781 9.312 20.781 1 87.25 7 PRO B C 1
ATOM 3607 O O . PRO B 1 7 ? 17.188 8.281 21.328 1 87.25 7 PRO B O 1
ATOM 3610 N N . TRP B 1 8 ? 15.617 9.312 20.234 1 92.81 8 TRP B N 1
ATOM 3611 C CA . TRP B 1 8 ? 14.828 8.102 20.047 1 92.81 8 TRP B CA 1
ATOM 3612 C C . TRP B 1 8 ? 14.438 7.93 18.578 1 92.81 8 TRP B C 1
ATOM 3614 O O . TRP B 1 8 ? 14.617 8.844 17.766 1 92.81 8 TRP B O 1
ATOM 3624 N N . ARG B 1 9 ? 14.023 6.758 18.219 1 93.5 9 ARG B N 1
ATOM 3625 C CA . ARG B 1 9 ? 13.453 6.492 16.906 1 93.5 9 ARG B CA 1
ATOM 3626 C C . ARG B 1 9 ? 11.938 6.637 16.922 1 93.5 9 ARG B C 1
ATOM 3628 O O . ARG B 1 9 ? 11.266 6.086 17.812 1 93.5 9 ARG B O 1
ATOM 3635 N N . SER B 1 10 ? 11.461 7.34 16.062 1 97.12 10 SER B N 1
ATOM 3636 C CA . SER B 1 10 ? 10.023 7.59 15.969 1 97.12 10 SER B CA 1
ATOM 3637 C C . SER B 1 10 ? 9.281 6.367 15.43 1 97.12 10 SER B C 1
ATOM 3639 O O . SER B 1 10 ? 9.844 5.582 14.664 1 97.12 10 SER B O 1
ATOM 3641 N N . THR B 1 11 ? 8.055 6.176 15.898 1 98.31 11 THR B N 1
ATOM 3642 C CA . THR B 1 11 ? 7.203 5.164 15.273 1 98.31 11 THR B CA 1
ATOM 3643 C C . THR B 1 11 ? 7.008 5.457 13.789 1 98.31 11 THR B C 1
ATOM 3645 O O . THR B 1 11 ? 7.164 6.602 13.352 1 98.31 11 THR B O 1
ATOM 3648 N N . VAL B 1 12 ? 6.699 4.473 13.016 1 98.62 12 VAL B N 1
ATOM 3649 C CA . VAL B 1 12 ? 6.523 4.617 11.578 1 98.62 12 VAL B CA 1
ATOM 3650 C C . VAL B 1 12 ? 5.055 4.422 11.211 1 98.62 12 VAL B C 1
ATOM 3652 O O . VAL B 1 12 ? 4.469 3.375 11.5 1 98.62 12 VAL B O 1
ATOM 3655 N N . SER B 1 13 ? 4.477 5.422 10.602 1 98.75 13 SER B N 1
ATOM 3656 C CA . SER B 1 13 ? 3.064 5.367 10.234 1 98.75 13 SER B CA 1
ATOM 3657 C C . SER B 1 13 ? 2.848 4.5 9 1 98.75 13 SER B C 1
ATOM 3659 O O . SER B 1 13 ? 3.805 4.137 8.312 1 98.75 13 SER B O 1
ATOM 3661 N N . HIS B 1 14 ? 1.583 4.172 8.758 1 98.56 14 HIS B N 1
ATOM 3662 C CA . HIS B 1 14 ? 1.19 3.498 7.523 1 98.56 14 HIS B CA 1
ATOM 3663 C C . HIS B 1 14 ? 1.698 4.254 6.301 1 98.56 14 HIS B C 1
ATOM 3665 O O . HIS B 1 14 ? 2.227 3.645 5.367 1 98.56 14 HIS B O 1
ATOM 3671 N N . TRP B 1 15 ? 1.569 5.535 6.309 1 98.75 15 TRP B N 1
ATOM 3672 C CA . TRP B 1 15 ? 1.893 6.391 5.168 1 98.75 15 TRP B CA 1
ATOM 3673 C C . TRP B 1 15 ? 3.396 6.406 4.91 1 98.75 15 TRP B C 1
ATOM 3675 O O . TRP B 1 15 ? 3.836 6.293 3.762 1 98.75 15 TRP B O 1
ATOM 3685 N N . GLN B 1 16 ? 4.109 6.527 5.973 1 98.69 16 GLN B N 1
ATOM 3686 C CA . GLN B 1 16 ? 5.566 6.543 5.871 1 98.69 16 GLN B CA 1
ATOM 3687 C C . GLN B 1 16 ? 6.102 5.172 5.457 1 98.69 16 GLN B C 1
ATOM 3689 O O . GLN B 1 16 ? 7.105 5.082 4.746 1 98.69 16 GLN B O 1
ATOM 3694 N N . ALA B 1 17 ? 5.465 4.129 5.883 1 98.44 17 ALA B N 1
ATOM 3695 C CA . ALA B 1 17 ? 5.875 2.764 5.562 1 98.44 17 ALA B CA 1
ATOM 3696 C C . ALA B 1 17 ? 5.605 2.439 4.098 1 98.44 17 ALA B C 1
ATOM 3698 O O . ALA B 1 17 ? 6.332 1.65 3.484 1 98.44 17 ALA B O 1
ATOM 3699 N N . THR B 1 18 ? 4.602 3.023 3.531 1 98.25 18 THR B N 1
ATOM 3700 C CA . THR B 1 18 ? 4.156 2.637 2.197 1 98.25 18 THR B CA 1
ATOM 3701 C C . THR B 1 18 ? 4.586 3.674 1.163 1 98.25 18 THR B C 1
ATOM 3703 O O . THR B 1 18 ? 3.959 3.807 0.112 1 98.25 18 THR B O 1
ATOM 3706 N N . ASN B 1 19 ? 5.539 4.5 1.423 1 98.31 19 ASN B N 1
ATOM 3707 C CA . ASN B 1 19 ? 6.223 5.41 0.509 1 98.31 19 ASN B CA 1
ATOM 3708 C C . ASN B 1 19 ? 7.727 5.43 0.754 1 98.31 19 ASN B C 1
ATOM 3710 O O . ASN B 1 19 ? 8.297 6.48 1.049 1 98.31 19 ASN B O 1
ATOM 3714 N N . ARG B 1 20 ? 8.312 4.266 0.533 1 98 20 ARG B N 1
ATOM 3715 C CA . ARG B 1 20 ? 9.727 4.062 0.819 1 98 20 ARG B CA 1
ATOM 3716 C C . ARG B 1 20 ? 10.523 3.865 -0.466 1 98 20 ARG B C 1
ATOM 3718 O O . ARG B 1 20 ? 11.742 3.701 -0.427 1 98 20 ARG B O 1
ATOM 3725 N N . GLY B 1 21 ? 9.883 3.879 -1.604 1 97.75 21 GLY B N 1
ATOM 3726 C CA . GLY B 1 21 ? 10.516 3.596 -2.881 1 97.75 21 GLY B CA 1
ATOM 3727 C C . GLY B 1 21 ? 11.531 4.648 -3.289 1 97.75 21 GLY B C 1
ATOM 3728 O O . GLY B 1 21 ? 11.758 5.617 -2.561 1 97.75 21 GLY B O 1
ATOM 3729 N N . PRO B 1 22 ? 12.078 4.527 -4.469 1 96.69 22 PRO B N 1
ATOM 3730 C CA . PRO B 1 22 ? 13.188 5.363 -4.914 1 96.69 22 PRO B CA 1
ATOM 3731 C C . PRO B 1 22 ? 12.797 6.828 -5.102 1 96.69 22 PRO B C 1
ATOM 3733 O O . PRO B 1 22 ? 13.656 7.711 -5.098 1 96.69 22 PRO B O 1
ATOM 3736 N N . THR B 1 23 ? 11.516 7.035 -5.273 1 96.25 23 THR B N 1
ATOM 3737 C CA . THR B 1 23 ? 11.078 8.398 -5.555 1 96.25 23 THR B CA 1
ATOM 3738 C C . THR B 1 23 ? 10.711 9.125 -4.266 1 96.25 23 THR B C 1
ATOM 3740 O O . THR B 1 23 ? 10.422 10.32 -4.285 1 96.25 23 THR B O 1
ATOM 3743 N N . SER B 1 24 ? 10.656 8.422 -3.143 1 97.94 24 SER B N 1
ATOM 3744 C CA . SER B 1 24 ? 10.484 9.148 -1.89 1 97.94 24 SER B CA 1
ATOM 3745 C C . SER B 1 24 ? 11.688 10.031 -1.588 1 97.94 24 SER B C 1
ATOM 3747 O O . SER B 1 24 ? 12.688 10 -2.314 1 97.94 24 SER B O 1
ATOM 3749 N N . LEU B 1 25 ? 11.664 10.844 -0.622 1 98.38 25 LEU B N 1
ATOM 3750 C CA . LEU B 1 25 ? 12.711 11.828 -0.388 1 98.38 25 LEU B CA 1
ATOM 3751 C C . LEU B 1 25 ? 13.453 11.531 0.91 1 98.38 25 LEU B C 1
ATOM 3753 O O . LEU B 1 25 ? 14 12.438 1.539 1 98.38 25 LEU B O 1
ATOM 3757 N N . TYR B 1 26 ? 13.352 10.242 1.322 1 97.69 26 TYR B N 1
ATOM 3758 C CA . TYR B 1 26 ? 14.125 9.852 2.494 1 97.69 26 TYR B CA 1
ATOM 3759 C C . TYR B 1 26 ? 15.609 10.156 2.299 1 97.69 26 TYR B C 1
ATOM 3761 O O . TYR B 1 26 ? 16.203 9.758 1.297 1 97.69 26 TYR B O 1
ATOM 3769 N N . GLY B 1 27 ? 16.156 10.898 3.217 1 96.38 27 GLY B N 1
ATOM 3770 C CA . GLY B 1 27 ? 17.578 11.203 3.227 1 96.38 27 GLY B CA 1
ATOM 3771 C C . GLY B 1 27 ? 17.969 12.258 2.213 1 96.38 27 GLY B C 1
ATOM 3772 O O . GLY B 1 27 ? 19.156 12.555 2.041 1 96.38 27 GLY B O 1
ATOM 3773 N N . HIS B 1 28 ? 17.016 12.867 1.573 1 97.62 28 HIS B N 1
ATOM 3774 C CA . HIS B 1 28 ? 17.344 13.852 0.542 1 97.62 28 HIS B CA 1
ATOM 3775 C C . HIS B 1 28 ? 18.094 15.039 1.13 1 97.62 28 HIS B C 1
ATOM 3777 O O . HIS B 1 28 ? 17.625 15.656 2.092 1 97.62 28 HIS B O 1
ATOM 3783 N N . GLY B 1 29 ? 19.219 15.383 0.563 1 96.75 29 GLY B N 1
ATOM 3784 C CA . GLY B 1 29 ? 19.984 16.547 0.968 1 96.75 29 GLY B CA 1
ATOM 3785 C C . GLY B 1 29 ? 20.562 16.422 2.363 1 96.75 29 GLY B C 1
ATOM 3786 O O . GLY B 1 29 ? 21 17.406 2.955 1 96.75 29 GLY B O 1
ATOM 3787 N N . ALA B 1 30 ? 20.516 15.219 2.947 1 95.75 30 ALA B N 1
ATOM 3788 C CA . ALA B 1 30 ? 20.969 15.008 4.316 1 95.75 30 ALA B CA 1
ATOM 3789 C C . ALA B 1 30 ? 22.453 15.32 4.449 1 95.75 30 ALA B C 1
ATOM 3791 O O . ALA B 1 30 ? 22.906 15.859 5.469 1 95.75 30 ALA B O 1
ATOM 3792 N N . ASP B 1 31 ? 23.266 15.07 3.365 1 95.5 31 ASP B N 1
ATOM 3793 C CA . ASP B 1 31 ? 24.703 15.234 3.439 1 95.5 31 ASP B CA 1
ATOM 3794 C C . ASP B 1 31 ? 25.156 16.469 2.664 1 95.5 31 ASP B C 1
ATOM 3796 O O . ASP B 1 31 ? 26.359 16.734 2.564 1 95.5 31 ASP B O 1
ATOM 3800 N N . ASP B 1 32 ? 24.234 17.219 2.123 1 97.12 32 ASP B N 1
ATOM 3801 C CA . ASP B 1 32 ? 24.578 18.406 1.349 1 97.12 32 ASP B CA 1
ATOM 3802 C C . ASP B 1 32 ? 25.031 19.547 2.26 1 97.12 32 ASP B C 1
ATOM 3804 O O . ASP B 1 32 ? 24.562 19.672 3.393 1 97.12 32 ASP B O 1
ATOM 3808 N N . GLU B 1 33 ? 25.891 20.328 1.762 1 97.62 33 GLU B N 1
ATOM 3809 C CA . GLU B 1 33 ? 26.281 21.547 2.477 1 97.62 33 GLU B CA 1
ATOM 3810 C C . GLU B 1 33 ? 25.141 22.562 2.5 1 97.62 33 GLU B C 1
ATOM 3812 O O . GLU B 1 33 ? 24.438 22.734 1.501 1 97.62 33 GLU B O 1
ATOM 3817 N N . LEU B 1 34 ? 24.938 23.094 3.629 1 97.94 34 LEU B N 1
ATOM 3818 C CA . LEU B 1 34 ? 23.922 24.141 3.777 1 97.94 34 LEU B CA 1
ATOM 3819 C C . LEU B 1 34 ? 24.406 25.469 3.215 1 97.94 34 LEU B C 1
ATOM 3821 O O . LEU B 1 34 ? 25.516 25.891 3.512 1 97.94 34 LEU B O 1
ATOM 3825 N N . PRO B 1 35 ? 23.656 26.109 2.393 1 98.19 35 PRO B N 1
ATOM 3826 C CA . PRO B 1 35 ? 24.094 27.438 1.942 1 98.19 35 PRO B CA 1
ATOM 3827 C C . PRO B 1 35 ? 24.172 28.453 3.082 1 98.19 35 PRO B C 1
ATOM 3829 O O . PRO B 1 35 ? 23.422 28.359 4.055 1 98.19 35 PRO B O 1
ATOM 3832 N N . GLU B 1 36 ? 24.953 29.516 2.861 1 97.88 36 GLU B N 1
ATOM 3833 C CA . GLU B 1 36 ? 25.141 30.531 3.891 1 97.88 36 GLU B CA 1
ATOM 3834 C C . GLU B 1 36 ? 24 31.547 3.885 1 97.88 36 GLU B C 1
ATOM 3836 O O . GLU B 1 36 ? 23.734 32.219 4.895 1 97.88 36 GLU B O 1
ATOM 3841 N N . ASP B 1 37 ? 23.375 31.688 2.711 1 98.12 37 ASP B N 1
ATOM 3842 C CA . ASP B 1 37 ? 22.344 32.688 2.561 1 98.12 37 ASP B CA 1
ATOM 3843 C C . ASP B 1 37 ? 21.172 32.156 1.742 1 98.12 37 ASP B C 1
ATOM 3845 O O . ASP B 1 37 ? 21.344 31.266 0.919 1 98.12 37 ASP B O 1
ATOM 3849 N N . ALA B 1 38 ? 20.031 32.688 1.996 1 98.69 38 ALA B N 1
ATOM 3850 C CA . ALA B 1 38 ? 18.812 32.469 1.219 1 98.69 38 ALA B CA 1
ATOM 3851 C C . ALA B 1 38 ? 17.953 33.75 1.178 1 98.69 38 ALA B C 1
ATOM 3853 O O . ALA B 1 38 ? 18.156 34.656 1.979 1 98.69 38 ALA B O 1
ATOM 3854 N N . ASP B 1 39 ? 17.125 33.875 0.145 1 98.81 39 ASP B N 1
ATOM 3855 C CA . ASP B 1 39 ? 16.141 34.938 0.135 1 98.81 39 ASP B CA 1
ATOM 3856 C C . ASP B 1 39 ? 14.953 34.625 1.029 1 98.81 39 ASP B C 1
ATOM 3858 O O . ASP B 1 39 ? 14.406 35.5 1.696 1 98.81 39 ASP B O 1
ATOM 3862 N N . ILE B 1 40 ? 14.508 33.406 1 1 98.88 40 ILE B N 1
ATOM 3863 C CA . ILE B 1 40 ? 13.445 32.875 1.854 1 98.88 40 ILE B CA 1
ATOM 3864 C C . ILE B 1 40 ? 13.898 31.562 2.479 1 98.88 40 ILE B C 1
ATOM 3866 O O . ILE B 1 40 ? 14.328 30.656 1.772 1 98.88 40 ILE B O 1
ATOM 3870 N N . LEU B 1 41 ? 13.891 31.5 3.777 1 98.88 41 LEU B N 1
ATOM 3871 C CA . LEU B 1 41 ? 14.195 30.281 4.516 1 98.88 41 LEU B CA 1
ATOM 3872 C C . LEU B 1 41 ? 12.938 29.688 5.145 1 98.88 41 LEU B C 1
ATOM 3874 O O . LEU B 1 41 ? 12.258 30.359 5.926 1 98.88 41 LEU B O 1
ATOM 3878 N N . ILE B 1 42 ? 12.57 28.531 4.727 1 98.88 42 ILE B N 1
ATOM 3879 C CA . ILE B 1 42 ? 11.453 27.781 5.301 1 98.88 42 ILE B CA 1
ATOM 3880 C C . ILE B 1 42 ? 11.977 26.766 6.312 1 98.88 42 ILE B C 1
ATOM 3882 O O . ILE B 1 42 ? 12.883 25.984 6.008 1 98.88 42 ILE B O 1
ATOM 3886 N N . VAL B 1 43 ? 11.461 26.781 7.52 1 98.5 43 VAL B N 1
ATOM 3887 C CA . VAL B 1 43 ? 11.867 25.844 8.555 1 98.5 43 VAL B CA 1
ATOM 3888 C C . VAL B 1 43 ? 10.758 24.812 8.773 1 98.5 43 VAL B C 1
ATOM 3890 O O . VAL B 1 43 ? 9.711 25.141 9.344 1 98.5 43 VAL B O 1
ATOM 3893 N N . GLY B 1 44 ? 11.016 23.578 8.383 1 98.12 44 GLY B N 1
ATOM 3894 C CA . GLY B 1 44 ? 10.039 22.5 8.477 1 98.12 44 GLY B CA 1
ATOM 3895 C C . GLY B 1 44 ? 9.516 22.062 7.125 1 98.12 44 GLY B C 1
ATOM 3896 O O . GLY B 1 44 ? 8.984 22.859 6.363 1 98.12 44 GLY B O 1
ATOM 3897 N N . ALA B 1 45 ? 9.672 20.781 6.871 1 98.69 45 ALA B N 1
ATOM 3898 C CA . ALA B 1 45 ? 9.195 20.203 5.621 1 98.69 45 ALA B CA 1
ATOM 3899 C C . ALA B 1 45 ? 8.016 19.266 5.871 1 98.69 45 ALA B C 1
ATOM 3901 O O . ALA B 1 45 ? 7.977 18.156 5.324 1 98.69 45 ALA B O 1
ATOM 3902 N N . GLY B 1 46 ? 7.117 19.672 6.781 1 98.5 46 GLY B N 1
ATOM 3903 C CA . GLY B 1 46 ? 5.789 19.078 6.812 1 98.5 46 GLY B CA 1
ATOM 3904 C C . GLY B 1 46 ? 4.891 19.562 5.691 1 98.5 46 GLY B C 1
ATOM 3905 O O . GLY B 1 46 ? 5.359 20.219 4.758 1 98.5 46 GLY B O 1
ATOM 3906 N N . MET B 1 47 ? 3.684 19.234 5.801 1 98.88 47 MET B N 1
ATOM 3907 C CA . MET B 1 47 ? 2.758 19.594 4.727 1 98.88 47 MET B CA 1
ATOM 3908 C C . MET B 1 47 ? 2.738 21.094 4.5 1 98.88 47 MET B C 1
ATOM 3910 O O . MET B 1 47 ? 2.668 21.562 3.357 1 98.88 47 MET B O 1
ATOM 3914 N N . MET B 1 48 ? 2.77 21.891 5.543 1 98.88 48 MET B N 1
ATOM 3915 C CA . MET B 1 48 ? 2.768 23.344 5.402 1 98.88 48 MET B CA 1
ATOM 3916 C C . MET B 1 48 ? 4.004 23.812 4.645 1 98.88 48 MET B C 1
ATOM 3918 O O . MET B 1 48 ? 3.896 24.609 3.709 1 98.88 48 MET B O 1
ATOM 3922 N N . GLY B 1 49 ? 5.176 23.344 5.059 1 98.88 49 GLY B N 1
ATOM 3923 C CA . GLY B 1 49 ? 6.395 23.703 4.355 1 98.88 49 GLY B CA 1
ATOM 3924 C C . GLY B 1 49 ? 6.418 23.219 2.918 1 98.88 49 GLY B C 1
ATOM 3925 O O . GLY B 1 49 ? 6.91 23.922 2.027 1 98.88 49 GLY B O 1
ATOM 3926 N N . CYS B 1 50 ? 5.914 22.031 2.691 1 98.94 50 CYS B N 1
ATOM 3927 C CA . CYS B 1 50 ? 5.871 21.484 1.344 1 98.94 50 CYS B CA 1
ATOM 3928 C C . CYS B 1 50 ? 4.934 22.281 0.45 1 98.94 50 CYS B C 1
ATOM 3930 O O . CYS B 1 50 ? 5.297 22.656 -0.668 1 98.94 50 CYS B O 1
ATOM 3932 N N . ALA B 1 51 ? 3.76 22.547 0.96 1 98.94 51 ALA B N 1
ATOM 3933 C CA . ALA B 1 51 ? 2.791 23.328 0.186 1 98.94 51 ALA B CA 1
ATOM 3934 C C . ALA B 1 51 ? 3.305 24.734 -0.082 1 98.94 51 ALA B C 1
ATOM 3936 O O . ALA B 1 51 ? 3.176 25.25 -1.196 1 98.94 51 ALA B O 1
ATOM 3937 N N . LEU B 1 52 ? 3.85 25.328 0.91 1 98.94 52 LEU B N 1
ATOM 3938 C CA . LEU B 1 52 ? 4.395 26.672 0.739 1 98.94 52 LEU B CA 1
ATOM 3939 C C . LEU B 1 52 ? 5.52 26.672 -0.292 1 98.94 52 LEU B C 1
ATOM 3941 O O . LEU B 1 52 ? 5.57 27.547 -1.154 1 98.94 52 LEU B O 1
ATOM 3945 N N . SER B 1 53 ? 6.453 25.672 -0.156 1 98.94 53 SER B N 1
ATOM 3946 C CA . SER B 1 53 ? 7.531 25.547 -1.134 1 98.94 53 SER B CA 1
ATOM 3947 C C . SER B 1 53 ? 6.977 25.438 -2.551 1 98.94 53 SER B C 1
ATOM 3949 O O . SER B 1 53 ? 7.488 26.078 -3.473 1 98.94 53 SER B O 1
ATOM 3951 N N . TYR B 1 54 ? 5.969 24.656 -2.74 1 98.88 54 TYR B N 1
ATOM 3952 C CA . TYR B 1 54 ? 5.324 24.5 -4.039 1 98.88 54 TYR B CA 1
ATOM 3953 C C . TYR B 1 54 ? 4.797 25.828 -4.555 1 98.88 54 TYR B C 1
ATOM 3955 O O . TYR B 1 54 ? 5.148 26.25 -5.656 1 98.88 54 TYR B O 1
ATOM 3963 N N . PHE B 1 55 ? 4.039 26.562 -3.766 1 98.81 55 PHE B N 1
ATOM 3964 C CA . PHE B 1 55 ? 3.389 27.781 -4.234 1 98.81 55 PHE B CA 1
ATOM 3965 C C . PHE B 1 55 ? 4.41 28.891 -4.453 1 98.81 55 PHE B C 1
ATOM 3967 O O . PHE B 1 55 ? 4.27 29.688 -5.379 1 98.81 55 PHE B O 1
ATOM 3974 N N . LEU B 1 56 ? 5.422 28.953 -3.627 1 98.81 56 LEU B N 1
ATOM 3975 C CA . LEU B 1 56 ? 6.441 29.984 -3.762 1 98.81 56 LEU B CA 1
ATOM 3976 C C . LEU B 1 56 ? 7.23 29.797 -5.055 1 98.81 56 LEU B C 1
ATOM 3978 O O . LEU B 1 56 ? 7.664 30.781 -5.664 1 98.81 56 LEU B O 1
ATOM 3982 N N . THR B 1 57 ? 7.418 28.547 -5.5 1 98.62 57 THR B N 1
ATOM 3983 C CA . THR B 1 57 ? 8.352 28.266 -6.582 1 98.62 57 THR B CA 1
ATOM 3984 C C . THR B 1 57 ? 7.621 28.172 -7.918 1 98.62 57 THR B C 1
ATOM 3986 O O . THR B 1 57 ? 8.227 27.859 -8.945 1 98.62 57 THR B O 1
ATOM 3989 N N . ARG B 1 58 ? 6.32 28.391 -7.926 1 97.69 58 ARG B N 1
ATOM 3990 C CA . ARG B 1 58 ? 5.574 28.406 -9.18 1 97.69 58 ARG B CA 1
ATOM 3991 C C . ARG B 1 58 ? 5.914 29.641 -10 1 97.69 58 ARG B C 1
ATOM 3993 O O . ARG B 1 58 ? 6.469 30.609 -9.477 1 97.69 58 ARG B O 1
ATOM 4000 N N . LEU B 1 59 ? 5.57 29.578 -11.336 1 96.94 59 LEU B N 1
ATOM 4001 C CA . LEU B 1 59 ? 5.738 30.734 -12.195 1 96.94 59 LEU B CA 1
ATOM 4002 C C . LEU B 1 59 ? 5.016 31.953 -11.609 1 96.94 59 LEU B C 1
ATOM 4004 O O . LEU B 1 59 ? 3.826 31.875 -11.297 1 96.94 59 LEU B O 1
ATOM 4008 N N . GLY B 1 60 ? 5.75 32.906 -11.398 1 95.88 60 GLY B N 1
ATOM 4009 C CA . GLY B 1 60 ? 5.176 34.156 -10.891 1 95.88 60 GLY B CA 1
ATOM 4010 C C . GLY B 1 60 ? 4.996 34.156 -9.383 1 95.88 60 GLY B C 1
ATOM 4011 O O . GLY B 1 60 ? 4.457 35.094 -8.82 1 95.88 60 GLY B O 1
ATOM 4012 N N . GLY B 1 61 ? 5.422 33.188 -8.703 1 96.25 61 GLY B N 1
ATOM 4013 C CA . GLY B 1 61 ? 5.32 33.094 -7.254 1 96.25 61 GLY B CA 1
ATOM 4014 C C . GLY B 1 61 ? 6.285 34.031 -6.543 1 96.25 61 GLY B C 1
ATOM 4015 O O . GLY B 1 61 ? 7.191 34.594 -7.164 1 96.25 61 GLY B O 1
ATOM 4016 N N . ALA B 1 62 ? 6.07 34.188 -5.305 1 96.75 62 ALA B N 1
ATOM 4017 C CA . ALA B 1 62 ? 6.867 35.094 -4.504 1 96.75 62 ALA B CA 1
ATOM 4018 C C . ALA B 1 62 ? 8.328 34.688 -4.461 1 96.75 62 ALA B C 1
ATOM 4020 O O . ALA B 1 62 ? 9.219 35.5 -4.188 1 96.75 62 ALA B O 1
ATOM 4021 N N . GLY B 1 63 ? 8.609 33.375 -4.684 1 97.38 63 GLY B N 1
ATOM 4022 C CA . GLY B 1 63 ? 9.977 32.875 -4.688 1 97.38 63 GLY B CA 1
ATOM 4023 C C . GLY B 1 63 ? 10.633 32.938 -6.055 1 97.38 63 GLY B C 1
ATOM 4024 O O . GLY B 1 63 ? 11.781 32.5 -6.215 1 97.38 63 GLY B O 1
ATOM 4025 N N . ALA B 1 64 ? 9.922 33.406 -7.074 1 96.94 64 ALA B N 1
ATOM 4026 C CA . ALA B 1 64 ? 10.453 33.438 -8.43 1 96.94 64 ALA B CA 1
ATOM 4027 C C . ALA B 1 64 ? 11.758 34.25 -8.5 1 96.94 64 ALA B C 1
ATOM 4029 O O . ALA B 1 64 ? 11.828 35.375 -8.016 1 96.94 64 ALA B O 1
ATOM 4030 N N . GLY B 1 65 ? 12.781 33.594 -9.062 1 97.62 65 GLY B N 1
ATOM 4031 C CA . GLY B 1 65 ? 14.078 34.219 -9.234 1 97.62 65 GLY B CA 1
ATOM 4032 C C . GLY B 1 65 ? 14.883 34.281 -7.953 1 97.62 65 GLY B C 1
ATOM 4033 O O . GLY B 1 65 ? 15.984 34.844 -7.93 1 97.62 65 GLY B O 1
ATOM 4034 N N . LYS B 1 66 ? 14.391 33.719 -6.895 1 98.38 66 LYS B N 1
ATOM 4035 C CA . LYS B 1 66 ? 15.031 33.812 -5.586 1 98.38 66 LYS B CA 1
ATOM 4036 C C . LYS B 1 66 ? 15.617 32.469 -5.156 1 98.38 66 LYS B C 1
ATOM 4038 O O . LYS B 1 66 ? 15.273 31.422 -5.719 1 98.38 66 LYS B O 1
ATOM 4043 N N . ARG B 1 67 ? 16.562 32.562 -4.246 1 98.38 67 ARG B N 1
ATOM 4044 C CA . ARG B 1 67 ? 17.047 31.375 -3.557 1 98.38 67 ARG B CA 1
ATOM 4045 C C . ARG B 1 67 ? 16.156 31.031 -2.377 1 98.38 67 ARG B C 1
ATOM 4047 O O . ARG B 1 67 ? 16.156 31.719 -1.356 1 98.38 67 ARG B O 1
ATOM 4054 N N . VAL B 1 68 ? 15.336 29.953 -2.504 1 98.94 68 VAL B N 1
ATOM 4055 C CA . VAL B 1 68 ? 14.453 29.453 -1.456 1 98.94 68 VAL B CA 1
ATOM 4056 C C . VAL B 1 68 ? 15.031 28.172 -0.857 1 98.94 68 VAL B C 1
ATOM 4058 O O . VAL B 1 68 ? 15.312 27.219 -1.579 1 98.94 68 VAL B O 1
ATOM 4061 N N . VAL B 1 69 ? 15.281 28.156 0.464 1 98.88 69 VAL B N 1
ATOM 4062 C CA . VAL B 1 69 ? 15.875 27 1.137 1 98.88 69 VAL B CA 1
ATOM 4063 C C . VAL B 1 69 ? 14.914 26.453 2.186 1 98.88 69 VAL B C 1
ATOM 4065 O O . VAL B 1 69 ? 14.328 27.219 2.955 1 98.88 69 VAL B O 1
ATOM 4068 N N . CYS B 1 70 ? 14.648 25.172 2.156 1 98.88 70 CYS B N 1
ATOM 4069 C CA . CYS B 1 70 ? 13.867 24.5 3.182 1 98.88 70 CYS B CA 1
ATOM 4070 C C . CYS B 1 70 ? 14.742 23.562 4.004 1 98.88 70 CYS B C 1
ATOM 4072 O O . CYS B 1 70 ? 15.477 22.75 3.449 1 98.88 70 CYS B O 1
ATOM 4074 N N . VAL B 1 71 ? 14.734 23.688 5.312 1 98.25 71 VAL B N 1
ATOM 4075 C CA . VAL B 1 71 ? 15.461 22.781 6.184 1 98.25 71 VAL B CA 1
ATOM 4076 C C . VAL B 1 71 ? 14.477 21.953 7.012 1 98.25 71 VAL B C 1
ATOM 4078 O O . VAL B 1 71 ? 13.422 22.453 7.41 1 98.25 71 VAL B O 1
ATOM 4081 N N . GLU B 1 72 ? 14.719 20.75 7.242 1 97.75 72 GLU B N 1
ATOM 4082 C CA . GLU B 1 72 ? 13.898 19.812 7.988 1 97.75 72 GLU B CA 1
ATOM 4083 C C . GLU B 1 72 ? 14.742 19.016 8.984 1 97.75 72 GLU B C 1
ATOM 4085 O O . GLU B 1 72 ? 15.867 18.609 8.672 1 97.75 72 GLU B O 1
ATOM 4090 N N . SER B 1 73 ? 14.227 18.906 10.164 1 96.25 73 SER B N 1
ATOM 4091 C CA . SER B 1 73 ? 14.969 18.266 11.25 1 96.25 73 SER B CA 1
ATOM 4092 C C . SER B 1 73 ? 15.164 16.781 10.969 1 96.25 73 SER B C 1
ATOM 4094 O O . SER B 1 73 ? 16.141 16.172 11.438 1 96.25 73 SER B O 1
ATOM 4096 N N . LYS B 1 74 ? 14.305 16.141 10.281 1 96.12 74 LYS B N 1
ATOM 4097 C CA . LYS B 1 74 ? 14.398 14.75 9.859 1 96.12 74 LYS B CA 1
ATOM 4098 C C . LYS B 1 74 ? 14.133 14.609 8.367 1 96.12 74 LYS B C 1
ATOM 4100 O O . LYS B 1 74 ? 14.805 15.242 7.547 1 96.12 74 LYS B O 1
ATOM 4105 N N . ASP B 1 75 ? 13.117 13.859 7.965 1 97.19 75 ASP B N 1
ATOM 4106 C CA . ASP B 1 75 ? 12.742 13.719 6.562 1 97.19 75 ASP B CA 1
ATOM 4107 C C . ASP B 1 75 ? 11.43 14.445 6.27 1 97.19 75 ASP B C 1
ATOM 4109 O O . ASP B 1 75 ? 10.703 14.82 7.191 1 97.19 75 ASP B O 1
ATOM 4113 N N . VAL B 1 76 ? 11.172 14.625 5.023 1 98.12 76 VAL B N 1
ATOM 4114 C CA . VAL B 1 76 ? 9.922 15.234 4.582 1 98.12 76 VAL B CA 1
ATOM 4115 C C . VAL B 1 76 ? 8.734 14.516 5.227 1 98.12 76 VAL B C 1
ATOM 4117 O O . VAL B 1 76 ? 8.68 13.281 5.23 1 98.12 76 VAL B O 1
ATOM 4120 N N . ALA B 1 77 ? 7.828 15.297 5.82 1 98.38 77 ALA B N 1
ATOM 4121 C CA . ALA B 1 77 ? 6.574 14.805 6.387 1 98.38 77 ALA B CA 1
ATOM 4122 C C . ALA B 1 77 ? 6.832 13.727 7.434 1 98.38 77 ALA B C 1
ATOM 4124 O O . ALA B 1 77 ? 6.07 12.758 7.531 1 98.38 77 ALA B O 1
ATOM 4125 N N . SER B 1 78 ? 7.902 13.883 8.18 1 97.19 78 SER B N 1
ATOM 4126 C CA . SER B 1 78 ? 8.258 12.93 9.234 1 97.19 78 SER B CA 1
ATOM 4127 C C . SER B 1 78 ? 7.348 13.086 10.445 1 97.19 78 SER B C 1
ATOM 4129 O O . SER B 1 78 ? 7.18 12.148 11.227 1 97.19 78 SER B O 1
ATOM 4131 N N . GLY B 1 79 ? 6.785 14.273 10.68 1 96.94 79 GLY B N 1
ATOM 4132 C CA . GLY B 1 79 ? 5.934 14.555 11.828 1 96.94 79 GLY B CA 1
ATOM 4133 C C . GLY B 1 79 ? 4.461 14.312 11.547 1 96.94 79 GLY B C 1
ATOM 4134 O O . GLY B 1 79 ? 4.098 13.328 10.914 1 96.94 79 GLY B O 1
ATOM 4135 N N . ALA B 1 80 ? 3.611 15.211 12 1 97.75 80 ALA B N 1
ATOM 4136 C CA . ALA B 1 80 ? 2.162 15.047 11.938 1 97.75 80 ALA B CA 1
ATOM 4137 C C . ALA B 1 80 ? 1.692 14.859 10.5 1 97.75 80 ALA B C 1
ATOM 4139 O O . ALA B 1 80 ? 0.738 14.117 10.242 1 97.75 80 ALA B O 1
ATOM 4140 N N . SER B 1 81 ? 2.398 15.438 9.562 1 98.25 81 SER B N 1
ATOM 4141 C CA . SER B 1 81 ? 1.97 15.445 8.172 1 98.25 81 SER B CA 1
ATOM 4142 C C . SER B 1 81 ? 2.023 14.047 7.566 1 98.25 81 SER B C 1
ATOM 4144 O O . SER B 1 81 ? 1.215 13.711 6.695 1 98.25 81 SER B O 1
ATOM 4146 N N . GLY B 1 82 ? 2.939 13.258 7.969 1 98.44 82 GLY B N 1
ATOM 4147 C CA . GLY B 1 82 ? 3.027 11.891 7.48 1 98.44 82 GLY B CA 1
ATOM 4148 C C . GLY B 1 82 ? 2.408 10.883 8.43 1 98.44 82 GLY B C 1
ATOM 4149 O O . GLY B 1 82 ? 2.611 9.68 8.273 1 98.44 82 GLY B O 1
ATOM 4150 N N . ARG B 1 83 ? 1.664 11.336 9.461 1 98.5 83 ARG B N 1
ATOM 4151 C CA . ARG B 1 83 ? 1.198 10.438 10.508 1 98.5 83 ARG B CA 1
ATOM 4152 C C . ARG B 1 83 ? -0.293 10.625 10.773 1 98.5 83 ARG B C 1
ATOM 4154 O O . ARG B 1 83 ? -0.881 9.906 11.586 1 98.5 83 ARG B O 1
ATOM 4161 N N . ASN B 1 84 ? -0.906 11.578 10.078 1 98.12 84 ASN B N 1
ATOM 4162 C CA . ASN B 1 84 ? -2.314 11.875 10.32 1 98.12 84 ASN B CA 1
ATOM 4163 C C . ASN B 1 84 ? -3.223 10.812 9.719 1 98.12 84 ASN B C 1
ATOM 4165 O O . ASN B 1 84 ? -2.748 9.766 9.266 1 98.12 84 ASN B O 1
ATOM 4169 N N . GLY B 1 85 ? -4.496 11.008 9.75 1 97.94 85 GLY B N 1
ATOM 4170 C CA . GLY B 1 85 ? -5.465 10 9.336 1 97.94 85 GLY B CA 1
ATOM 4171 C C . GLY B 1 85 ? -5.66 9.945 7.832 1 97.94 85 GLY B C 1
ATOM 4172 O O . GLY B 1 85 ? -6.297 9.023 7.316 1 97.94 85 GLY B O 1
ATOM 4173 N N . GLY B 1 86 ? -5.102 10.953 7.117 1 98.19 86 GLY B N 1
ATOM 4174 C CA . GLY B 1 86 ? -5.234 10.984 5.668 1 98.19 86 GLY B CA 1
ATOM 4175 C C . GLY B 1 86 ? -6.516 11.656 5.203 1 98.19 86 GLY B C 1
ATOM 4176 O O . GLY B 1 86 ? -6.883 11.562 4.031 1 98.19 86 GLY B O 1
ATOM 4177 N N . HIS B 1 87 ? -7.191 12.375 6.066 1 97.81 87 HIS B N 1
ATOM 4178 C CA . HIS B 1 87 ? -8.477 13.016 5.781 1 97.81 87 HIS B CA 1
ATOM 4179 C C . HIS B 1 87 ? -8.281 14.438 5.266 1 97.81 87 HIS B C 1
ATOM 4181 O O . HIS B 1 87 ? -7.43 15.172 5.773 1 97.81 87 HIS B O 1
ATOM 4187 N N . VAL B 1 88 ? -8.938 14.734 4.23 1 97.75 88 VAL B N 1
ATOM 4188 C CA . VAL B 1 88 ? -9.172 16.125 3.838 1 97.75 88 VAL B CA 1
ATOM 4189 C C . VAL B 1 88 ? -10.648 16.453 4.004 1 97.75 88 VAL B C 1
ATOM 4191 O O . VAL B 1 88 ? -11.43 16.328 3.059 1 97.75 88 VAL B O 1
ATOM 4194 N N . GLY B 1 89 ? -11.008 16.812 5.188 1 95.5 89 GLY B N 1
ATOM 4195 C CA . GLY B 1 89 ? -12.422 16.891 5.512 1 95.5 89 GLY B CA 1
ATOM 4196 C C . GLY B 1 89 ? -12.82 18.219 6.133 1 95.5 89 GLY B C 1
ATOM 4197 O O . GLY B 1 89 ? -12.625 18.438 7.332 1 95.5 89 GLY B O 1
ATOM 4198 N N . PRO B 1 90 ? -13.398 19.109 5.395 1 95.75 90 PRO B N 1
ATOM 4199 C CA . PRO B 1 90 ? -13.898 20.375 5.969 1 95.75 90 PRO B CA 1
ATOM 4200 C C . PRO B 1 90 ? -14.906 20.141 7.09 1 95.75 90 PRO B C 1
ATOM 4202 O O . PRO B 1 90 ? -15.664 19.172 7.059 1 95.75 90 PRO B O 1
ATOM 4205 N N . LYS B 1 91 ? -14.836 21.047 8.047 1 95.19 91 LYS B N 1
ATOM 4206 C CA . LYS B 1 91 ? -15.844 21.062 9.102 1 95.19 91 LYS B CA 1
ATOM 4207 C C . LYS B 1 91 ? -17 21.984 8.727 1 95.19 91 LYS B C 1
ATOM 4209 O O . LYS B 1 91 ? -16.891 22.781 7.793 1 95.19 91 LYS B O 1
ATOM 4214 N N . THR B 1 92 ? -18.141 21.859 9.469 1 94.81 92 THR B N 1
ATOM 4215 C CA . THR B 1 92 ? -19.344 22.641 9.203 1 94.81 92 THR B CA 1
ATOM 4216 C C . THR B 1 92 ? -19.875 23.25 10.492 1 94.81 92 THR B C 1
ATOM 4218 O O . THR B 1 92 ? -19.203 24.047 11.141 1 94.81 92 THR B O 1
ATOM 4221 N N . TYR B 1 93 ? -21.078 22.891 10.844 1 95.19 93 TYR B N 1
ATOM 4222 C CA . TYR B 1 93 ? -21.891 23.594 11.828 1 95.19 93 TYR B CA 1
ATOM 4223 C C . TYR B 1 93 ? -21.344 23.391 13.234 1 95.19 93 TYR B C 1
ATOM 4225 O O . TYR B 1 93 ? -21.406 24.297 14.078 1 95.19 93 TYR B O 1
ATOM 4233 N N . ALA B 1 94 ? -20.828 22.188 13.531 1 93.75 94 ALA B N 1
ATOM 4234 C CA . ALA B 1 94 ? -20.375 21.938 14.891 1 93.75 94 ALA B CA 1
ATOM 4235 C C . ALA B 1 94 ? -19.172 22.828 15.25 1 93.75 94 ALA B C 1
ATOM 4237 O O . ALA B 1 94 ? -19.141 23.422 16.328 1 93.75 94 ALA B O 1
ATOM 4238 N N . LEU B 1 95 ? -18.25 22.844 14.352 1 93.69 95 LEU B N 1
ATOM 4239 C CA . LEU B 1 95 ? -17.094 23.703 14.586 1 93.69 95 LEU B CA 1
ATOM 4240 C C . LEU B 1 95 ? -17.5 25.172 14.492 1 93.69 95 LEU B C 1
ATOM 4242 O O . LEU B 1 95 ? -16.969 26.016 15.219 1 93.69 95 LEU B O 1
ATOM 4246 N N . TRP B 1 96 ? -18.422 25.547 13.57 1 96.56 96 TRP B N 1
ATOM 4247 C CA . TRP B 1 96 ? -18.953 26.906 13.461 1 96.56 96 TRP B CA 1
ATOM 4248 C C . TRP B 1 96 ? -19.484 27.391 14.805 1 96.56 96 TRP B C 1
ATOM 4250 O O . TRP B 1 96 ? -19.141 28.484 15.25 1 96.56 96 TRP B O 1
ATOM 4260 N N . HIS B 1 97 ? -20.219 26.578 15.445 1 97.19 97 HIS B N 1
ATOM 4261 C CA . HIS B 1 97 ? -20.766 26.906 16.766 1 97.19 97 HIS B CA 1
ATOM 4262 C C . HIS B 1 97 ? -19.656 27.047 17.797 1 97.19 97 HIS B C 1
ATOM 4264 O O . HIS B 1 97 ? -19.625 28.016 18.562 1 97.19 97 HIS B O 1
ATOM 4270 N N . GLN B 1 98 ? -18.766 26.125 17.797 1 95.19 98 GLN B N 1
ATOM 4271 C CA . GLN B 1 98 ? -17.688 26.094 18.781 1 95.19 98 GLN B CA 1
ATOM 4272 C C . GLN B 1 98 ? -16.828 27.344 18.688 1 95.19 98 GLN B C 1
ATOM 4274 O O . GLN B 1 98 ? -16.438 27.922 19.703 1 95.19 98 GLN B O 1
ATOM 4279 N N . LEU B 1 99 ? -16.484 27.766 17.516 1 96.44 99 LEU B N 1
ATOM 4280 C CA . LEU B 1 99 ? -15.594 28.906 17.297 1 96.44 99 LEU B CA 1
ATOM 4281 C C . LEU B 1 99 ? -16.219 30.188 17.828 1 96.44 99 LEU B C 1
ATOM 4283 O O . LEU B 1 99 ? -15.5 31.156 18.141 1 96.44 99 LEU B O 1
ATOM 4287 N N . GLN B 1 100 ? -17.531 30.234 17.953 1 97.31 100 GLN B N 1
ATOM 4288 C CA . GLN B 1 100 ? -18.234 31.422 18.422 1 97.31 100 GLN B CA 1
ATOM 4289 C C . GLN B 1 100 ? -18.234 31.516 19.938 1 97.31 100 GLN B C 1
ATOM 4291 O O . GLN B 1 100 ? -18.516 32.562 20.516 1 97.31 100 GLN B O 1
ATOM 4296 N N . GLN B 1 101 ? -17.984 30.375 20.578 1 95.5 101 GLN B N 1
ATOM 4297 C CA . GLN B 1 101 ? -17.953 30.375 22.031 1 95.5 101 GLN B CA 1
ATOM 4298 C C . GLN B 1 101 ? -16.781 31.188 22.562 1 95.5 101 GLN B C 1
ATOM 4300 O O . GLN B 1 101 ? -15.766 31.344 21.859 1 95.5 101 GLN B O 1
ATOM 4305 N N . ALA B 1 102 ? -16.875 31.625 23.781 1 90.75 102 ALA B N 1
ATOM 4306 C CA . ALA B 1 102 ? -15.781 32.375 24.406 1 90.75 102 ALA B CA 1
ATOM 4307 C C . ALA B 1 102 ? -14.641 31.438 24.797 1 90.75 102 ALA B C 1
ATOM 4309 O O . ALA B 1 102 ? -14.828 30.234 24.938 1 90.75 102 ALA B O 1
ATOM 4310 N N . TYR B 1 103 ? -13.422 32.031 24.984 1 85.31 103 TYR B N 1
ATOM 4311 C CA . TYR B 1 103 ? -12.273 31.297 25.484 1 85.31 103 TYR B CA 1
ATOM 4312 C C . TYR B 1 103 ? -12.602 30.656 26.828 1 85.31 103 TYR B C 1
ATOM 4314 O O . TYR B 1 103 ? -13.273 31.25 27.672 1 85.31 103 TYR B O 1
ATOM 4322 N N . PRO B 1 104 ? -12.227 29.484 27 1 83 104 PRO B N 1
ATOM 4323 C CA . PRO B 1 104 ? -11.367 28.578 26.234 1 83 104 PRO B CA 1
ATOM 4324 C C . PRO B 1 104 ? -12.164 27.562 25.406 1 83 104 PRO B C 1
ATOM 4326 O O . PRO B 1 104 ? -11.578 26.703 24.734 1 83 104 PRO B O 1
ATOM 4329 N N . LEU B 1 105 ? -13.445 27.734 25.438 1 85.75 105 LEU B N 1
ATOM 4330 C CA . LEU B 1 105 ? -14.273 26.766 24.734 1 85.75 105 LEU B CA 1
ATOM 4331 C C . LEU B 1 105 ? -14.227 26.984 23.234 1 85.75 105 LEU B C 1
ATOM 4333 O O . LEU B 1 105 ? -14.461 26.062 22.438 1 85.75 105 LEU B O 1
ATOM 4337 N N . GLY B 1 106 ? -13.961 28.234 22.891 1 89.75 106 GLY B N 1
ATOM 4338 C CA . GLY B 1 106 ? -13.836 28.641 21.5 1 89.75 106 GLY B CA 1
ATOM 4339 C C . GLY B 1 106 ? -12.938 29.844 21.312 1 89.75 106 GLY B C 1
ATOM 4340 O O . GLY B 1 106 ? -12.023 30.078 22.109 1 89.75 106 GLY B O 1
ATOM 4341 N N . ALA B 1 107 ? -13.148 30.562 20.172 1 92.19 107 ALA B N 1
ATOM 4342 C CA . ALA B 1 107 ? -12.266 31.672 19.828 1 92.19 107 ALA B CA 1
ATOM 4343 C C . ALA B 1 107 ? -13 33 19.922 1 92.19 107 ALA B C 1
ATOM 4345 O O . ALA B 1 107 ? -12.43 34.062 19.625 1 92.19 107 ALA B O 1
ATOM 4346 N N . GLY B 1 108 ? -14.273 33 20.281 1 93.62 108 GLY B N 1
ATOM 4347 C CA . GLY B 1 108 ? -15.055 34.219 20.406 1 93.62 108 GLY B CA 1
ATOM 4348 C C . GLY B 1 108 ? -15.312 34.906 19.078 1 93.62 108 GLY B C 1
ATOM 4349 O O . GLY B 1 108 ? -15.438 36.125 19.016 1 93.62 108 GLY B O 1
ATOM 4350 N N . LEU B 1 109 ? -15.43 34.188 18.047 1 96.81 109 LEU B N 1
ATOM 4351 C CA . LEU B 1 109 ? -15.617 34.75 16.719 1 96.81 109 LEU B CA 1
ATOM 4352 C C . LEU B 1 109 ? -17.078 35.156 16.5 1 96.81 109 LEU B C 1
ATOM 4354 O O . LEU B 1 109 ? -17.969 34.594 17.125 1 96.81 109 LEU B O 1
ATOM 4358 N N . SER B 1 110 ? -17.219 36.188 15.641 1 97.38 110 SER B N 1
ATOM 4359 C CA . SER B 1 110 ? -18.562 36.438 15.133 1 97.38 110 SER B CA 1
ATOM 4360 C C . SER B 1 110 ? -19.062 35.281 14.266 1 97.38 110 SER B C 1
ATOM 4362 O O . SER B 1 110 ? -18.25 34.5 13.789 1 97.38 110 SER B O 1
ATOM 4364 N N . ALA B 1 111 ? -20.359 35.219 14.07 1 97.81 111 ALA B N 1
ATOM 4365 C CA . ALA B 1 111 ? -20.938 34.188 13.211 1 97.81 111 ALA B CA 1
ATOM 4366 C C . ALA B 1 111 ? -20.359 34.281 11.805 1 97.81 111 ALA B C 1
ATOM 4368 O O . ALA B 1 111 ? -20.109 33.219 11.18 1 97.81 111 ALA B O 1
ATOM 4369 N N . GLU B 1 112 ? -20.156 35.406 11.328 1 97.12 112 GLU B N 1
ATOM 4370 C CA . GLU B 1 112 ? -19.641 35.625 9.977 1 97.12 112 GLU B CA 1
ATOM 4371 C C . GLU B 1 112 ? -18.203 35.125 9.844 1 97.12 112 GLU B C 1
ATOM 4373 O O . GLU B 1 112 ? -17.859 34.469 8.883 1 97.12 112 GLU B O 1
ATOM 4378 N N . GLU B 1 113 ? -17.391 35.5 10.812 1 96.62 113 GLU B N 1
ATOM 4379 C CA . GLU B 1 113 ? -16 35.062 10.781 1 96.62 113 GLU B CA 1
ATOM 4380 C C . GLU B 1 113 ? -15.867 33.562 10.875 1 96.62 113 GLU B C 1
ATOM 4382 O O . GLU B 1 113 ? -15.008 32.969 10.219 1 96.62 113 GLU B O 1
ATOM 4387 N N . ALA B 1 114 ? -16.703 33.031 11.672 1 97.62 114 ALA B N 1
ATOM 4388 C CA . ALA B 1 114 ? -16.688 31.578 11.812 1 97.62 114 ALA B CA 1
ATOM 4389 C C . ALA B 1 114 ? -17.078 30.906 10.508 1 97.62 114 ALA B C 1
ATOM 4391 O O . ALA B 1 114 ? -16.516 29.859 10.148 1 97.62 114 ALA B O 1
ATOM 4392 N N . VAL B 1 115 ? -18 31.484 9.758 1 96.62 115 VAL B N 1
ATOM 4393 C CA . VAL B 1 115 ? -18.375 30.953 8.453 1 96.62 115 VAL B CA 1
ATOM 4394 C C . VAL B 1 115 ? -17.172 31.016 7.508 1 96.62 115 VAL B C 1
ATOM 4396 O O . VAL B 1 115 ? -16.953 30.109 6.711 1 96.62 115 VAL B O 1
ATOM 4399 N N . ARG B 1 116 ? -16.438 32.062 7.598 1 96.5 116 ARG B N 1
ATOM 4400 C CA . ARG B 1 116 ? -15.266 32.25 6.738 1 96.5 116 ARG B CA 1
ATOM 4401 C C . ARG B 1 116 ? -14.219 31.156 7.012 1 96.5 116 ARG B C 1
ATOM 4403 O O . ARG B 1 116 ? -13.547 30.688 6.094 1 96.5 116 ARG B O 1
ATOM 4410 N N . VAL B 1 117 ? -14.102 30.781 8.273 1 97.44 117 VAL B N 1
ATOM 4411 C CA . VAL B 1 117 ? -13.172 29.719 8.641 1 97.44 117 VAL B CA 1
ATOM 4412 C C . VAL B 1 117 ? -13.625 28.406 8.008 1 97.44 117 VAL B C 1
ATOM 4414 O O . VAL B 1 117 ? -12.805 27.672 7.445 1 97.44 117 VAL B O 1
ATOM 4417 N N . MET B 1 118 ? -14.898 28.109 8.023 1 95.56 118 MET B N 1
ATOM 4418 C CA . MET B 1 118 ? -15.406 26.875 7.414 1 95.56 118 MET B CA 1
ATOM 4419 C C . MET B 1 118 ? -15.242 26.922 5.898 1 95.56 118 MET B C 1
ATOM 4421 O O . MET B 1 118 ? -14.93 25.906 5.277 1 95.56 118 MET B O 1
ATOM 4425 N N . GLN B 1 119 ? -15.461 28.094 5.383 1 95.5 119 GLN B N 1
ATOM 4426 C CA . GLN B 1 119 ? -15.289 28.25 3.943 1 95.5 119 GLN B CA 1
ATOM 4427 C C . GLN B 1 119 ? -13.836 28.016 3.535 1 95.5 119 GLN B C 1
ATOM 4429 O O . GLN B 1 119 ? -13.57 27.453 2.473 1 95.5 119 GLN B O 1
ATOM 4434 N N . ASN B 1 120 ? -12.938 28.5 4.344 1 97.06 120 ASN B N 1
ATOM 4435 C CA . ASN B 1 120 ? -11.516 28.25 4.109 1 97.06 120 ASN B CA 1
ATOM 4436 C C . ASN B 1 120 ? -11.219 26.766 3.959 1 97.06 120 ASN B C 1
ATOM 4438 O O . ASN B 1 120 ? -10.461 26.359 3.08 1 97.06 120 ASN B O 1
ATOM 4442 N N . GLU B 1 121 ? -11.812 25.938 4.777 1 97.25 121 GLU B N 1
ATOM 4443 C CA . GLU B 1 121 ? -11.602 24.5 4.727 1 97.25 121 GLU B CA 1
ATOM 4444 C C . GLU B 1 121 ? -12.195 23.906 3.457 1 97.25 121 GLU B C 1
ATOM 4446 O O . GLU B 1 121 ? -11.633 22.969 2.879 1 97.25 121 GLU B O 1
ATOM 4451 N N . ARG B 1 122 ? -13.344 24.469 3.012 1 96.06 122 ARG B N 1
ATOM 4452 C CA . ARG B 1 122 ? -13.922 24.031 1.747 1 96.06 122 ARG B CA 1
ATOM 4453 C C . ARG B 1 122 ? -13.023 24.406 0.573 1 96.06 122 ARG B C 1
ATOM 4455 O O . ARG B 1 122 ? -12.812 23.594 -0.332 1 96.06 122 ARG B O 1
ATOM 4462 N N . ASP B 1 123 ? -12.555 25.625 0.625 1 96.69 123 ASP B N 1
ATOM 4463 C CA . ASP B 1 123 ? -11.641 26.078 -0.411 1 96.69 123 ASP B CA 1
ATOM 4464 C C . ASP B 1 123 ? -10.375 25.234 -0.446 1 96.69 123 ASP B C 1
ATOM 4466 O O . ASP B 1 123 ? -9.812 24.984 -1.516 1 96.69 123 ASP B O 1
ATOM 4470 N N . ASN B 1 124 ? -9.969 24.844 0.698 1 98.38 124 ASN B N 1
ATOM 4471 C CA . ASN B 1 124 ? -8.797 23.984 0.8 1 98.38 124 ASN B CA 1
ATOM 4472 C C . ASN B 1 124 ? -9.016 22.656 0.067 1 98.38 124 ASN B C 1
ATOM 4474 O O . ASN B 1 124 ? -8.148 22.219 -0.694 1 98.38 124 ASN B O 1
ATOM 4478 N N . LEU B 1 125 ? -10.141 22.016 0.297 1 97.94 125 LEU B N 1
ATOM 4479 C CA . LEU B 1 125 ? -10.461 20.75 -0.379 1 97.94 125 LEU B CA 1
ATOM 4480 C C . LEU B 1 125 ? -10.43 20.938 -1.894 1 97.94 125 LEU B C 1
ATOM 4482 O O . LEU B 1 125 ? -9.836 20.125 -2.607 1 97.94 125 LEU B O 1
ATOM 4486 N N . ASP B 1 126 ? -11.031 22.016 -2.365 1 97.5 126 ASP B N 1
ATOM 4487 C CA . ASP B 1 126 ? -11.062 22.312 -3.793 1 97.5 126 ASP B CA 1
ATOM 4488 C C . ASP B 1 126 ? -9.648 22.531 -4.336 1 97.5 126 ASP B C 1
ATOM 4490 O O . ASP B 1 126 ? -9.32 22.078 -5.43 1 97.5 126 ASP B O 1
ATOM 4494 N N . LEU B 1 127 ? -8.906 23.219 -3.57 1 98.62 127 LEU B N 1
ATOM 4495 C CA . LEU B 1 127 ? -7.559 23.562 -4 1 98.62 127 LEU B CA 1
ATOM 4496 C C . LEU B 1 127 ? -6.676 22.312 -4.066 1 98.62 127 LEU B C 1
ATOM 4498 O O . LEU B 1 127 ? -5.883 22.156 -4.996 1 98.62 127 LEU B O 1
ATOM 4502 N N . VAL B 1 128 ? -6.785 21.438 -3.078 1 98.81 128 VAL B N 1
ATOM 4503 C CA . VAL B 1 128 ? -6.047 20.188 -3.102 1 98.81 128 VAL B CA 1
ATOM 4504 C C . VAL B 1 128 ? -6.395 19.406 -4.363 1 98.81 128 VAL B C 1
ATOM 4506 O O . VAL B 1 128 ? -5.504 18.938 -5.086 1 98.81 128 VAL B O 1
ATOM 4509 N N . GLU B 1 129 ? -7.664 19.281 -4.629 1 98.69 129 GLU B N 1
ATOM 4510 C CA . GLU B 1 129 ? -8.109 18.562 -5.816 1 98.69 129 GLU B CA 1
ATOM 4511 C C . GLU B 1 129 ? -7.535 19.188 -7.09 1 98.69 129 GLU B C 1
ATOM 4513 O O . GLU B 1 129 ? -7.051 18.469 -7.969 1 98.69 129 GLU B O 1
ATOM 4518 N N . ARG B 1 130 ? -7.566 20.484 -7.133 1 98.75 130 ARG B N 1
ATOM 4519 C CA . ARG B 1 130 ? -7.102 21.188 -8.32 1 98.75 130 ARG B CA 1
ATOM 4520 C C . ARG B 1 130 ? -5.602 20.984 -8.531 1 98.75 130 ARG B C 1
ATOM 4522 O O . ARG B 1 130 ? -5.152 20.75 -9.656 1 98.75 130 ARG B O 1
ATOM 4529 N N . VAL B 1 131 ? -4.832 21.109 -7.496 1 98.81 131 VAL B N 1
ATOM 4530 C CA . VAL B 1 131 ? -3.385 20.953 -7.594 1 98.81 131 VAL B CA 1
ATOM 4531 C C . VAL B 1 131 ? -3.049 19.531 -8.023 1 98.81 131 VAL B C 1
ATOM 4533 O O . VAL B 1 131 ? -2.209 19.312 -8.898 1 98.81 131 VAL B O 1
ATOM 4536 N N . VAL B 1 132 ? -3.676 18.531 -7.398 1 98.81 132 VAL B N 1
ATOM 4537 C CA . VAL B 1 132 ? -3.43 17.125 -7.719 1 98.81 132 VAL B CA 1
ATOM 4538 C C . VAL B 1 132 ? -3.75 16.875 -9.188 1 98.81 132 VAL B C 1
ATOM 4540 O O . VAL B 1 132 ? -2.98 16.219 -9.898 1 98.81 132 VAL B O 1
ATOM 4543 N N . ALA B 1 133 ? -4.844 17.422 -9.656 1 98.69 133 ALA B N 1
ATOM 4544 C CA . ALA B 1 133 ? -5.285 17.234 -11.039 1 98.69 133 ALA B CA 1
ATOM 4545 C C . ALA B 1 133 ? -4.359 17.953 -12.016 1 98.69 133 ALA B C 1
ATOM 4547 O O . ALA B 1 133 ? -3.906 17.359 -13 1 98.69 133 ALA B O 1
ATOM 4548 N N . ASP B 1 134 ? -4.121 19.234 -11.727 1 98.5 134 ASP B N 1
ATOM 4549 C CA . ASP B 1 134 ? -3.318 20.062 -12.625 1 98.5 134 ASP B CA 1
ATOM 4550 C C . ASP B 1 134 ? -1.91 19.5 -12.781 1 98.5 134 ASP B C 1
ATOM 4552 O O . ASP B 1 134 ? -1.333 19.547 -13.867 1 98.5 134 ASP B O 1
ATOM 4556 N N . GLU B 1 135 ? -1.369 18.969 -11.742 1 98.62 135 GLU B N 1
ATOM 4557 C CA . GLU B 1 135 ? 0.006 18.484 -11.75 1 98.62 135 GLU B CA 1
ATOM 4558 C C . GLU B 1 135 ? 0.062 17 -12.086 1 98.62 135 GLU B C 1
ATOM 4560 O O . GLU B 1 135 ? 1.145 16.438 -12.273 1 98.62 135 GLU B O 1
ATOM 4565 N N . GLY B 1 136 ? -1.053 16.328 -12.148 1 98.38 136 GLY B N 1
ATOM 4566 C CA . GLY B 1 136 ? -1.093 14.898 -12.414 1 98.38 136 GLY B CA 1
ATOM 4567 C C . GLY B 1 136 ? -0.437 14.07 -11.328 1 98.38 136 GLY B C 1
ATOM 4568 O O . GLY B 1 136 ? 0.323 13.141 -11.617 1 98.38 136 GLY B O 1
ATOM 4569 N N . LEU B 1 137 ? -0.685 14.438 -10.094 1 98.62 137 LEU B N 1
ATOM 4570 C CA . LEU B 1 137 ? 0.006 13.797 -8.984 1 98.62 137 LEU B CA 1
ATOM 4571 C C . LEU B 1 137 ? -0.583 12.422 -8.695 1 98.62 137 LEU B C 1
ATOM 4573 O O . LEU B 1 137 ? -1.806 12.258 -8.664 1 98.62 137 LEU B O 1
ATOM 4577 N N . GLN B 1 138 ? 0.259 11.406 -8.516 1 97.5 138 GLN B N 1
ATOM 4578 C CA . GLN B 1 138 ? -0.155 10.062 -8.109 1 97.5 138 GLN B CA 1
ATOM 4579 C C . GLN B 1 138 ? -0.067 9.906 -6.594 1 97.5 138 GLN B C 1
ATOM 4581 O O . GLN B 1 138 ? 0.799 9.18 -6.09 1 97.5 138 GLN B O 1
ATOM 4586 N N . VAL B 1 139 ? -1.051 10.492 -5.895 1 98.69 139 VAL B N 1
ATOM 4587 C CA . VAL B 1 139 ? -0.95 10.594 -4.441 1 98.69 139 VAL B CA 1
ATOM 4588 C C . VAL B 1 139 ? -2.176 9.953 -3.793 1 98.69 139 VAL B C 1
ATOM 4590 O O . VAL B 1 139 ? -2.486 10.227 -2.631 1 98.69 139 VAL B O 1
ATOM 4593 N N . ASP B 1 140 ? -2.93 9.188 -4.598 1 98.19 140 ASP B N 1
ATOM 4594 C CA . ASP B 1 140 ? -4.086 8.445 -4.109 1 98.19 140 ASP B CA 1
ATOM 4595 C C . ASP B 1 140 ? -5.156 9.391 -3.562 1 98.19 140 ASP B C 1
ATOM 4597 O O . ASP B 1 140 ? -5.77 9.102 -2.531 1 98.19 140 ASP B O 1
ATOM 4601 N N . PHE B 1 141 ? -5.305 10.492 -4.18 1 98.69 141 PHE B N 1
ATOM 4602 C CA . PHE B 1 141 ? -6.344 11.43 -3.762 1 98.69 141 PHE B CA 1
ATOM 4603 C C . PHE B 1 141 ? -7.723 10.914 -4.16 1 98.69 141 PHE B C 1
ATOM 4605 O O . PHE B 1 141 ? -7.906 10.406 -5.266 1 98.69 141 PHE B O 1
ATOM 4612 N N . TRP B 1 142 ? -8.633 10.961 -3.275 1 98.31 142 TRP B N 1
ATOM 4613 C CA . TRP B 1 142 ? -10.039 10.609 -3.477 1 98.31 142 TRP B CA 1
ATOM 4614 C C . TRP B 1 142 ? -10.953 11.703 -2.941 1 98.31 142 TRP B C 1
ATOM 4616 O O . TRP B 1 142 ? -10.727 12.227 -1.846 1 98.31 142 TRP B O 1
ATOM 4626 N N . ARG B 1 143 ? -11.906 12.156 -3.658 1 97.88 143 ARG B N 1
ATOM 4627 C CA . ARG B 1 143 ? -12.945 13.078 -3.209 1 97.88 143 ARG B CA 1
ATOM 4628 C C . ARG B 1 143 ? -14.32 12.438 -3.285 1 97.88 143 ARG B C 1
ATOM 4630 O O . ARG B 1 143 ? -14.633 11.734 -4.254 1 97.88 143 ARG B O 1
ATOM 4637 N N . GLY B 1 144 ? -15.055 12.508 -2.385 1 97.5 144 GLY B N 1
ATOM 4638 C CA . GLY B 1 144 ? -16.422 12.047 -2.252 1 97.5 144 GLY B CA 1
ATOM 4639 C C . GLY B 1 144 ? -17.156 12.672 -1.08 1 97.5 144 GLY B C 1
ATOM 4640 O O . GLY B 1 144 ? -17.172 13.898 -0.931 1 97.5 144 GLY B O 1
ATOM 4641 N N . GLU B 1 145 ? -17.734 11.789 -0.251 1 98 145 GLU B N 1
ATOM 4642 C CA . GLU B 1 145 ? -18.516 12.312 0.865 1 98 145 GLU B CA 1
ATOM 4643 C C . GLU B 1 145 ? -17.875 11.938 2.203 1 98 145 GLU B C 1
ATOM 4645 O O . GLU B 1 145 ? -17.25 10.883 2.326 1 98 145 GLU B O 1
ATOM 4650 N N . LEU B 1 146 ? -17.969 12.812 3.117 1 98.31 146 LEU B N 1
ATOM 4651 C CA . LEU B 1 146 ? -17.641 12.594 4.523 1 98.31 146 LEU B CA 1
ATOM 4652 C C . LEU B 1 146 ? -18.906 12.422 5.355 1 98.31 146 LEU B C 1
ATOM 4654 O O . LEU B 1 146 ? -19.781 13.289 5.328 1 98.31 146 LEU B O 1
ATOM 4658 N N . LEU B 1 147 ? -19.016 11.297 6.023 1 98.56 147 LEU B N 1
ATOM 4659 C CA . LEU B 1 147 ? -20.156 10.992 6.883 1 98.56 147 LEU B CA 1
ATOM 4660 C C . LEU B 1 147 ? -19.828 11.266 8.344 1 98.56 147 LEU B C 1
ATOM 4662 O O . LEU B 1 147 ? -18.891 10.672 8.891 1 98.56 147 LEU B O 1
ATOM 4666 N N . GLU B 1 148 ? -20.516 12.148 8.953 1 98.38 148 GLU B N 1
ATOM 4667 C CA . GLU B 1 148 ? -20.438 12.359 10.398 1 98.38 148 GLU B CA 1
ATOM 4668 C C . GLU B 1 148 ? -21.641 11.727 11.102 1 98.38 148 GLU B C 1
ATOM 4670 O O . GLU B 1 148 ? -22.781 12.188 10.938 1 98.38 148 GLU B O 1
ATOM 4675 N N . THR B 1 149 ? -21.359 10.742 11.891 1 98.25 149 THR B N 1
ATOM 4676 C CA . THR B 1 149 ? -22.453 10 12.508 1 98.25 149 THR B CA 1
ATOM 4677 C C . THR B 1 149 ? -22.75 10.531 13.906 1 98.25 149 THR B C 1
ATOM 4679 O O . THR B 1 149 ? -21.844 10.945 14.625 1 98.25 149 THR B O 1
ATOM 4682 N N . HIS B 1 150 ? -23.969 10.547 14.289 1 98.06 150 HIS B N 1
ATOM 4683 C CA . HIS B 1 150 ? -24.453 10.867 15.633 1 98.06 150 HIS B CA 1
ATOM 4684 C C . HIS B 1 150 ? -25.109 9.664 16.281 1 98.06 150 HIS B C 1
ATOM 4686 O O . HIS B 1 150 ? -25.719 8.836 15.594 1 98.06 150 HIS B O 1
ATOM 4692 N N . HIS B 1 151 ? -25.078 9.57 17.609 1 96.38 151 HIS B N 1
ATOM 4693 C CA . HIS B 1 151 ? -25.375 8.266 18.203 1 96.38 151 HIS B CA 1
ATOM 4694 C C . HIS B 1 151 ? -26.391 8.391 19.328 1 96.38 151 HIS B C 1
ATOM 4696 O O . HIS B 1 151 ? -26.578 7.457 20.109 1 96.38 151 HIS B O 1
ATOM 4702 N N . ASP B 1 152 ? -26.969 9.539 19.5 1 95.38 152 ASP B N 1
ATOM 4703 C CA . ASP B 1 152 ? -28.094 9.695 20.422 1 95.38 152 ASP B CA 1
ATOM 4704 C C . ASP B 1 152 ? -29.047 10.805 19.953 1 95.38 152 ASP B C 1
ATOM 4706 O O . ASP B 1 152 ? -28.641 11.695 19.203 1 95.38 152 ASP B O 1
ATOM 4710 N N . LYS B 1 153 ? -30.281 10.805 20.469 1 95.81 153 LYS B N 1
ATOM 4711 C CA . LYS B 1 153 ? -31.344 11.672 19.984 1 95.81 153 LYS B CA 1
ATOM 4712 C C . LYS B 1 153 ? -31.109 13.117 20.391 1 95.81 153 LYS B C 1
ATOM 4714 O O . LYS B 1 153 ? -31.438 14.039 19.641 1 95.81 153 LYS B O 1
ATOM 4719 N N . ALA B 1 154 ? -30.594 13.312 21.562 1 97.06 154 ALA B N 1
ATOM 4720 C CA . ALA B 1 154 ? -30.297 14.664 22.016 1 97.06 154 ALA B CA 1
ATOM 4721 C C . ALA B 1 154 ? -29.234 15.328 21.141 1 97.06 154 ALA B C 1
ATOM 4723 O O . ALA B 1 154 ? -29.391 16.484 20.75 1 97.06 154 ALA B O 1
ATOM 4724 N N . ARG B 1 155 ? -28.203 14.609 20.891 1 95.44 155 ARG B N 1
ATOM 4725 C CA . ARG B 1 155 ? -27.156 15.109 20.016 1 95.44 155 ARG B CA 1
ATOM 4726 C C . ARG B 1 155 ? -27.703 15.375 18.609 1 95.44 155 ARG B C 1
ATOM 4728 O O . ARG B 1 155 ? -27.344 16.375 17.984 1 95.44 155 ARG B O 1
ATOM 4735 N N . THR B 1 156 ? -28.5 14.484 18.078 1 97.81 156 THR B N 1
ATOM 4736 C CA . THR B 1 156 ? -29.125 14.656 16.766 1 97.81 156 THR B CA 1
ATOM 4737 C C . THR B 1 156 ? -29.906 15.961 16.703 1 97.81 156 THR B C 1
ATOM 4739 O O . THR B 1 156 ? -29.766 16.734 15.742 1 97.81 156 THR B O 1
ATOM 4742 N N . LYS B 1 157 ? -30.719 16.172 17.703 1 97.88 157 LYS B N 1
ATOM 4743 C CA . LYS B 1 157 ? -31.516 17.391 17.734 1 97.88 157 LYS B CA 1
ATOM 4744 C C . LYS B 1 157 ? -30.641 18.641 17.75 1 97.88 157 LYS B C 1
ATOM 4746 O O . LYS B 1 157 ? -30.859 19.578 16.984 1 97.88 157 LYS B O 1
ATOM 4751 N N . TRP B 1 158 ? -29.672 18.641 18.609 1 97.62 158 TRP B N 1
ATOM 4752 C CA . TRP B 1 158 ? -28.75 19.766 18.703 1 97.62 158 TRP B CA 1
ATOM 4753 C C . TRP B 1 158 ? -28.031 20 17.391 1 97.62 158 TRP B C 1
ATOM 4755 O O . TRP B 1 158 ? -27.938 21.125 16.922 1 97.62 158 TRP B O 1
ATOM 4765 N N . CYS B 1 159 ? -27.516 18.969 16.75 1 97.62 159 CYS B N 1
ATOM 4766 C CA . CYS B 1 159 ? -26.781 19.078 15.5 1 97.62 159 CYS B CA 1
ATOM 4767 C C . CYS B 1 159 ? -27.672 19.625 14.391 1 97.62 159 CYS B C 1
ATOM 4769 O O . CYS B 1 159 ? -27.219 20.438 13.586 1 97.62 159 CYS B O 1
ATOM 4771 N N . LYS B 1 160 ? -28.891 19.109 14.32 1 97.5 160 LYS B N 1
ATOM 4772 C CA . LYS B 1 160 ? -29.828 19.594 13.312 1 97.5 160 LYS B CA 1
ATOM 4773 C C . LYS B 1 160 ? -30.062 21.094 13.453 1 97.5 160 LYS B C 1
ATOM 4775 O O . LYS B 1 160 ? -30.109 21.812 12.453 1 97.5 160 LYS B O 1
ATOM 4780 N N . GLU B 1 161 ? -30.219 21.516 14.68 1 97.94 161 GLU B N 1
ATOM 4781 C CA . GLU B 1 161 ? -30.422 22.938 14.953 1 97.94 161 GLU B CA 1
ATOM 4782 C C . GLU B 1 161 ? -29.219 23.766 14.523 1 97.94 161 GLU B C 1
ATOM 4784 O O . GLU B 1 161 ? -29.375 24.812 13.883 1 97.94 161 GLU B O 1
ATOM 4789 N N . GLN B 1 162 ? -28.031 23.312 14.914 1 97.38 162 GLN B N 1
ATOM 4790 C CA . GLN B 1 162 ? -26.828 24.016 14.547 1 97.38 162 GLN B CA 1
ATOM 4791 C C . GLN B 1 162 ? -26.609 24 13.039 1 97.38 162 GLN B C 1
ATOM 4793 O O . GLN B 1 162 ? -26.125 24.984 12.461 1 97.38 162 GLN B O 1
ATOM 4798 N N . TYR B 1 163 ? -26.984 22.938 12.398 1 97 163 TYR B N 1
ATOM 4799 C CA . TYR B 1 163 ? -26.906 22.797 10.953 1 97 163 TYR B CA 1
ATOM 4800 C C . TYR B 1 163 ? -27.75 23.844 10.25 1 97 163 TYR B C 1
ATOM 4802 O O . TYR B 1 163 ? -27.281 24.531 9.352 1 97 163 TYR B O 1
ATOM 4810 N N . GLU B 1 164 ? -28.953 23.984 10.656 1 96.38 164 GLU B N 1
ATOM 4811 C CA . GLU B 1 164 ? -29.875 24.953 10.078 1 96.38 164 GLU B CA 1
ATOM 4812 C C . GLU B 1 164 ? -29.391 26.391 10.305 1 96.38 164 GLU B C 1
ATOM 4814 O O . GLU B 1 164 ? -29.484 27.219 9.406 1 96.38 164 GLU B O 1
ATOM 4819 N N . ALA B 1 165 ? -28.922 26.594 11.492 1 97.06 165 ALA B N 1
ATOM 4820 C CA . ALA B 1 165 ? -28.406 27.922 11.82 1 97.06 165 ALA B CA 1
ATOM 4821 C C . ALA B 1 165 ? -27.188 28.266 10.961 1 97.06 165 ALA B C 1
ATOM 4823 O O . ALA B 1 165 ? -27.062 29.391 10.477 1 97.06 165 ALA B O 1
ATOM 4824 N N . TRP B 1 166 ? -26.312 27.344 10.844 1 96.56 166 TRP B N 1
ATOM 4825 C CA . TRP B 1 166 ? -25.109 27.516 10.031 1 96.56 166 TRP B CA 1
ATOM 4826 C C . TRP B 1 166 ? -25.484 27.781 8.57 1 96.56 166 TRP B C 1
ATOM 4828 O O . TRP B 1 166 ? -24.938 28.688 7.945 1 96.56 166 TRP B O 1
ATOM 4838 N N . LEU B 1 167 ? -26.406 27.062 7.992 1 95.69 167 LEU B N 1
ATOM 4839 C CA . LEU B 1 167 ? -26.844 27.25 6.617 1 95.69 167 LEU B CA 1
ATOM 4840 C C . LEU B 1 167 ? -27.453 28.641 6.43 1 95.69 167 LEU B C 1
ATOM 4842 O O . LEU B 1 167 ? -27.234 29.297 5.406 1 95.69 167 LEU B O 1
ATOM 4846 N N . SER B 1 168 ? -28.266 28.984 7.387 1 95.38 168 SER B N 1
ATOM 4847 C CA . SER B 1 168 ? -28.906 30.297 7.324 1 95.38 168 SER B CA 1
ATOM 4848 C C . SER B 1 168 ? -27.875 31.406 7.285 1 95.38 168 SER B C 1
ATOM 4850 O O . SER B 1 168 ? -28.016 32.375 6.523 1 95.38 168 SER B O 1
ATOM 4852 N N . GLN B 1 169 ? -26.875 31.281 8.156 1 96.38 169 GLN B N 1
ATOM 4853 C CA . GLN B 1 169 ? -25.812 32.281 8.18 1 96.38 169 GLN B CA 1
ATOM 4854 C C . GLN B 1 169 ? -25.062 32.344 6.852 1 96.38 169 GLN B C 1
ATOM 4856 O O . GLN B 1 169 ? -24.719 33.406 6.359 1 96.38 169 GLN B O 1
ATOM 4861 N N . ARG B 1 170 ? -24.766 31.25 6.27 1 96 170 ARG B N 1
ATOM 4862 C CA . ARG B 1 170 ? -24.094 31.172 4.973 1 96 170 ARG B CA 1
ATOM 4863 C C . ARG B 1 170 ? -24.922 31.875 3.896 1 96 170 ARG B C 1
ATOM 4865 O O . ARG B 1 170 ? -24.375 32.625 3.088 1 96 170 ARG B O 1
ATOM 4872 N N . LYS B 1 171 ? -26.172 31.578 3.904 1 94.69 171 LYS B N 1
ATOM 4873 C CA . LYS B 1 171 ? -27.078 32.188 2.936 1 94.69 171 LYS B CA 1
ATOM 4874 C C . LYS B 1 171 ? -27.062 33.719 3.053 1 94.69 171 LYS B C 1
ATOM 4876 O O . LYS B 1 171 ? -27.031 34.438 2.043 1 94.69 171 LYS B O 1
ATOM 4881 N N . LYS B 1 172 ? -27.078 34.156 4.25 1 95.81 172 LYS B N 1
ATOM 4882 C CA . LYS B 1 172 ? -27.031 35.594 4.496 1 95.81 172 LYS B CA 1
ATOM 4883 C C . LYS B 1 172 ? -25.75 36.219 3.932 1 95.81 172 LYS B C 1
ATOM 4885 O O . LYS B 1 172 ? -25.75 37.375 3.549 1 95.81 172 LYS B O 1
ATOM 4890 N N . MET B 1 173 ? -24.734 35.438 3.893 1 95.38 173 MET B N 1
ATOM 4891 C CA . MET B 1 173 ? -23.438 35.906 3.43 1 95.38 173 MET B CA 1
ATOM 4892 C C . MET B 1 173 ? -23.281 35.688 1.928 1 95.38 173 MET B C 1
ATOM 4894 O O . MET B 1 173 ? -22.219 35.938 1.367 1 95.38 173 MET B O 1
ATOM 4898 N N . GLY B 1 174 ? -24.234 35.094 1.267 1 93.44 174 GLY B N 1
ATOM 4899 C CA . GLY B 1 174 ? -24.203 34.875 -0.171 1 93.44 174 GLY B CA 1
ATOM 4900 C C . GLY B 1 174 ? -23.438 33.625 -0.565 1 93.44 174 GLY B C 1
ATOM 4901 O O . GLY B 1 174 ? -23.016 33.5 -1.716 1 93.44 174 GLY B O 1
ATOM 4902 N N . LEU B 1 175 ? -23.156 32.781 0.417 1 90.19 175 LEU B N 1
ATOM 4903 C CA . LEU B 1 175 ? -22.438 31.547 0.159 1 90.19 175 LEU B CA 1
ATOM 4904 C C . LEU B 1 175 ? -23.406 30.391 -0.061 1 90.19 175 LEU B C 1
ATOM 4906 O O . LEU B 1 175 ? -24.078 29.953 0.875 1 90.19 175 LEU B O 1
ATOM 4910 N N . SER B 1 176 ? -24.094 30.266 -1.268 1 73.44 176 SER B N 1
ATOM 4911 C CA . SER B 1 176 ? -25.031 29.188 -1.521 1 73.44 176 SER B CA 1
ATOM 4912 C C . SER B 1 176 ? -24.328 27.953 -2.082 1 73.44 176 SER B C 1
ATOM 4914 O O . SER B 1 176 ? -23.156 28 -2.432 1 73.44 176 SER B O 1
ATOM 4916 N N . GLY B 1 177 ? -24.984 26.719 -1.899 1 70.62 177 GLY B N 1
ATOM 4917 C CA . GLY B 1 177 ? -24.547 25.5 -2.578 1 70.62 177 GLY B CA 1
ATOM 4918 C C . GLY B 1 177 ? -23.516 24.719 -1.799 1 70.62 177 GLY B C 1
ATOM 4919 O O . GLY B 1 177 ? -22.453 24.391 -2.326 1 70.62 177 GLY B O 1
ATOM 4920 N N . ASP B 1 178 ? -23.844 24.328 -0.539 1 75.25 178 ASP B N 1
ATOM 4921 C CA . ASP B 1 178 ? -22.812 23.703 0.295 1 75.25 178 ASP B CA 1
ATOM 4922 C C . ASP B 1 178 ? -22.734 22.203 0.045 1 75.25 178 ASP B C 1
ATOM 4924 O O . ASP B 1 178 ? -21.812 21.531 0.534 1 75.25 178 ASP B O 1
ATOM 4928 N N . GLU B 1 179 ? -23.422 21.578 -0.877 1 86.5 179 GLU B N 1
ATOM 4929 C CA . GLU B 1 179 ? -23.422 20.156 -1.208 1 86.5 179 GLU B CA 1
ATOM 4930 C C . GLU B 1 179 ? -23.453 19.297 0.052 1 86.5 179 GLU B C 1
ATOM 4932 O O . GLU B 1 179 ? -22.672 18.359 0.181 1 86.5 179 GLU B O 1
ATOM 4937 N N . THR B 1 180 ? -24.234 19.719 1.146 1 94.56 180 THR B N 1
ATOM 4938 C CA . THR B 1 180 ? -24.344 18.953 2.387 1 94.56 180 THR B CA 1
ATOM 4939 C C . THR B 1 180 ? -25.781 18.5 2.621 1 94.56 180 THR B C 1
ATOM 4941 O O . THR B 1 180 ? -26.703 19.016 1.993 1 94.56 180 THR B O 1
ATOM 4944 N N . LYS B 1 181 ? -25.953 17.453 3.377 1 96.69 181 LYS B N 1
ATOM 4945 C CA . LYS B 1 181 ? -27.25 16.906 3.758 1 96.69 181 LYS B CA 1
ATOM 4946 C C . LYS B 1 181 ? -27.25 16.422 5.211 1 96.69 181 LYS B C 1
ATOM 4948 O O . LYS B 1 181 ? -26.203 16.047 5.738 1 96.69 181 LYS B O 1
ATOM 4953 N N . PHE B 1 182 ? -28.391 16.609 5.828 1 97.75 182 PHE B N 1
ATOM 4954 C CA . PHE B 1 182 ? -28.594 16.078 7.172 1 97.75 182 PHE B CA 1
ATOM 4955 C C . PHE B 1 182 ? -29.703 15.031 7.176 1 97.75 182 PHE B C 1
ATOM 4957 O O . PHE B 1 182 ? -30.844 15.336 6.879 1 97.75 182 PHE B O 1
ATOM 4964 N N . ILE B 1 183 ? -29.344 13.773 7.453 1 98.25 183 ILE B N 1
ATOM 4965 C CA . ILE B 1 183 ? -30.266 12.656 7.488 1 98.25 183 ILE B CA 1
ATOM 4966 C C . ILE B 1 183 ? -30.578 12.281 8.938 1 98.25 183 ILE B C 1
ATOM 4968 O O . ILE B 1 183 ? -29.719 11.75 9.641 1 98.25 183 ILE B O 1
ATOM 4972 N N . ASP B 1 184 ? -31.812 12.5 9.445 1 97 184 ASP B N 1
ATOM 4973 C CA . ASP B 1 184 ? -32.094 12.25 10.852 1 97 184 ASP B CA 1
ATOM 4974 C C . ASP B 1 184 ? -33.062 11.07 11 1 97 184 ASP B C 1
ATOM 4976 O O . ASP B 1 184 ? -33.688 10.898 12.062 1 97 184 ASP B O 1
ATOM 4980 N N . ASP B 1 185 ? -33.312 10.328 9.859 1 97.5 185 ASP B N 1
ATOM 4981 C CA . ASP B 1 185 ? -33.969 9.023 9.961 1 97.5 185 ASP B CA 1
ATOM 4982 C C . ASP B 1 185 ? -32.938 7.945 10.344 1 97.5 185 ASP B C 1
ATOM 4984 O O . ASP B 1 185 ? -32 7.691 9.602 1 97.5 185 ASP B O 1
ATOM 4988 N N . ALA B 1 186 ? -33.156 7.324 11.438 1 97.38 186 ALA B N 1
ATOM 4989 C CA . ALA B 1 186 ? -32.156 6.414 12.008 1 97.38 186 ALA B CA 1
ATOM 4990 C C . ALA B 1 186 ? -31.906 5.234 11.078 1 97.38 186 ALA B C 1
ATOM 4992 O O . ALA B 1 186 ? -30.766 4.797 10.922 1 97.38 186 ALA B O 1
ATOM 4993 N N . ALA B 1 187 ? -32.969 4.688 10.477 1 97.81 187 ALA B N 1
ATOM 4994 C CA . ALA B 1 187 ? -32.812 3.537 9.594 1 97.81 187 ALA B CA 1
ATOM 4995 C C . ALA B 1 187 ? -32 3.902 8.352 1 97.81 187 ALA B C 1
ATOM 4997 O O . ALA B 1 187 ? -31.125 3.145 7.926 1 97.81 187 ALA B O 1
ATOM 4998 N N . GLU B 1 188 ? -32.281 5.004 7.773 1 98.12 188 GLU B N 1
ATOM 4999 C CA . GLU B 1 188 ? -31.547 5.48 6.609 1 98.12 188 GLU B CA 1
ATOM 5000 C C . GLU B 1 188 ? -30.094 5.785 6.965 1 98.12 188 GLU B C 1
ATOM 5002 O O . GLU B 1 188 ? -29.188 5.496 6.188 1 98.12 188 GLU B O 1
ATOM 5007 N N . ALA B 1 189 ? -29.922 6.418 8.125 1 98.06 189 ALA B N 1
ATOM 5008 C CA . ALA B 1 189 ? -28.578 6.758 8.602 1 98.06 189 ALA B CA 1
ATOM 5009 C C . ALA B 1 189 ? -27.734 5.504 8.773 1 98.06 189 ALA B C 1
ATOM 5011 O O . ALA B 1 189 ? -26.562 5.477 8.375 1 98.06 189 ALA B O 1
ATOM 5012 N N . GLU B 1 190 ? -28.281 4.488 9.344 1 98 190 GLU B N 1
ATOM 5013 C CA . GLU B 1 190 ? -27.562 3.236 9.57 1 98 190 GLU B CA 1
ATOM 5014 C C . GLU B 1 190 ? -27.219 2.553 8.25 1 98 190 GLU B C 1
ATOM 5016 O O . GLU B 1 190 ? -26.094 2.057 8.078 1 98 190 GLU B O 1
ATOM 5021 N N . LYS B 1 191 ? -28.172 2.516 7.352 1 97.31 191 LYS B N 1
ATOM 5022 C CA . LYS B 1 191 ? -27.953 1.914 6.039 1 97.31 191 LYS B CA 1
ATOM 5023 C C . LYS B 1 191 ? -26.828 2.625 5.293 1 97.31 191 LYS B C 1
ATOM 5025 O O . LYS B 1 191 ? -25.938 1.976 4.723 1 97.31 191 LYS B O 1
ATOM 5030 N N . LEU B 1 192 ? -26.828 3.92 5.344 1 97.31 192 LEU B N 1
ATOM 5031 C CA . LEU B 1 192 ? -25.859 4.738 4.629 1 97.31 192 LEU B CA 1
ATOM 5032 C C . LEU B 1 192 ? -24.469 4.598 5.246 1 97.31 192 LEU B C 1
ATOM 5034 O O . LEU B 1 192 ? -23.484 4.418 4.531 1 97.31 192 LEU B O 1
ATOM 5038 N N . SER B 1 193 ? -24.375 4.664 6.535 1 98 193 SER B N 1
ATOM 5039 C CA . SER B 1 193 ? -23.094 4.688 7.223 1 98 193 SER B CA 1
ATOM 5040 C C . SER B 1 193 ? -22.594 3.277 7.508 1 98 193 SER B C 1
ATOM 5042 O O . SER B 1 193 ? -21.406 3.08 7.801 1 98 193 SER B O 1
ATOM 5044 N N . ARG B 1 194 ? -23.516 2.314 7.57 1 97.5 194 ARG B N 1
ATOM 5045 C CA . ARG B 1 194 ? -23.266 0.933 7.969 1 97.5 194 ARG B CA 1
ATOM 5046 C C . ARG B 1 194 ? -22.828 0.853 9.43 1 97.5 194 ARG B C 1
ATOM 5048 O O . ARG B 1 194 ? -22.359 -0.188 9.891 1 97.5 194 ARG B O 1
ATOM 5055 N N . PHE B 1 195 ? -22.906 1.956 10.188 1 97.62 195 PHE B N 1
ATOM 5056 C CA . PHE B 1 195 ? -22.562 2.031 11.609 1 97.62 195 PHE B CA 1
ATOM 5057 C C . PHE B 1 195 ? -23.766 1.722 12.477 1 97.62 195 PHE B C 1
ATOM 5059 O O . PHE B 1 195 ? -24.828 2.35 12.328 1 97.62 195 PHE B O 1
ATOM 5066 N N . LYS B 1 196 ? -23.625 0.78 13.414 1 97.25 196 LYS B N 1
ATOM 5067 C CA . LYS B 1 196 ? -24.75 0.297 14.227 1 97.25 196 LYS B CA 1
ATOM 5068 C C . LYS B 1 196 ? -25.234 1.373 15.195 1 97.25 196 LYS B C 1
ATOM 5070 O O . LYS B 1 196 ? -24.422 2.078 15.797 1 97.25 196 LYS B O 1
ATOM 5075 N N . GLY B 1 197 ? -26.5 1.532 15.352 1 96.25 197 GLY B N 1
ATOM 5076 C CA . GLY B 1 197 ? -27.094 2.346 16.391 1 96.25 197 GLY B CA 1
ATOM 5077 C C . GLY B 1 197 ? -27 3.834 16.125 1 96.25 197 GLY B C 1
ATOM 5078 O O . GLY B 1 197 ? -27.156 4.648 17.031 1 96.25 197 GLY B O 1
ATOM 5079 N N . VAL B 1 198 ? -26.672 4.234 14.93 1 97.75 198 VAL B N 1
ATOM 5080 C CA . VAL B 1 198 ? -26.609 5.645 14.562 1 97.75 198 VAL B CA 1
ATOM 5081 C C . VAL B 1 198 ? -28.016 6.238 14.523 1 97.75 198 VAL B C 1
ATOM 5083 O O . VAL B 1 198 ? -28.969 5.555 14.156 1 97.75 198 VAL B O 1
ATOM 5086 N N . THR B 1 199 ? -28.141 7.523 14.961 1 98.19 199 THR B N 1
ATOM 5087 C CA . THR B 1 199 ? -29.438 8.18 14.984 1 98.19 199 THR B CA 1
ATOM 5088 C C . THR B 1 199 ? -29.562 9.195 13.852 1 98.19 199 THR B C 1
ATOM 5090 O O . THR B 1 199 ? -30.656 9.547 13.438 1 98.19 199 THR B O 1
ATOM 5093 N N . SER B 1 200 ? -28.484 9.703 13.383 1 98.5 200 SER B N 1
ATOM 5094 C CA . SER B 1 200 ? -28.469 10.633 12.258 1 98.5 200 SER B CA 1
ATOM 5095 C C . SER B 1 200 ? -27.078 10.695 11.617 1 98.5 200 SER B C 1
ATOM 5097 O O . SER B 1 200 ? -26.094 10.25 12.211 1 98.5 200 SER B O 1
ATOM 5099 N N . VAL B 1 201 ? -26.984 11.156 10.375 1 98.62 201 VAL B N 1
ATOM 5100 C CA . VAL B 1 201 ? -25.734 11.328 9.641 1 98.62 201 VAL B CA 1
ATOM 5101 C C . VAL B 1 201 ? -25.734 12.68 8.93 1 98.62 201 VAL B C 1
ATOM 5103 O O . VAL B 1 201 ? -26.719 13.047 8.297 1 98.62 201 VAL B O 1
ATOM 5106 N N . HIS B 1 202 ? -24.703 13.484 9.211 1 98.25 202 HIS B N 1
ATOM 5107 C CA . HIS B 1 202 ? -24.406 14.648 8.383 1 98.25 202 HIS B CA 1
ATOM 5108 C C . HIS B 1 202 ? -23.484 14.281 7.219 1 98.25 202 HIS B C 1
ATOM 5110 O O . HIS B 1 202 ? -22.406 13.711 7.426 1 98.25 202 HIS B O 1
ATOM 5116 N N . VAL B 1 203 ? -23.922 14.508 5.953 1 98.12 203 VAL B N 1
ATOM 5117 C CA . VAL B 1 203 ? -23.188 14.188 4.738 1 98.12 203 VAL B CA 1
ATOM 5118 C C . VAL B 1 203 ? -22.641 15.469 4.117 1 98.12 203 VAL B C 1
ATOM 5120 O O . VAL B 1 203 ? -23.391 16.422 3.887 1 98.12 203 VAL B O 1
ATOM 5123 N N . ARG B 1 204 ? -21.391 15.555 3.887 1 97.25 204 ARG B N 1
ATOM 5124 C CA . ARG B 1 204 ? -20.766 16.719 3.277 1 97.25 204 ARG B CA 1
ATOM 5125 C C . ARG B 1 204 ? -19.594 16.312 2.402 1 97.25 204 ARG B C 1
ATOM 5127 O O . ARG B 1 204 ? -19.094 15.188 2.498 1 97.25 204 ARG B O 1
ATOM 5134 N N . PRO B 1 205 ? -19.094 17.219 1.524 1 97.12 205 PRO B N 1
ATOM 5135 C CA . PRO B 1 205 ? -17.922 16.875 0.724 1 97.12 205 PRO B CA 1
ATOM 5136 C C . PRO B 1 205 ? -16.688 16.594 1.579 1 97.12 205 PRO B C 1
ATOM 5138 O O . PRO B 1 205 ? -16.469 17.281 2.586 1 97.12 205 PRO B O 1
ATOM 5141 N N . GLY B 1 206 ? -15.93 15.641 1.248 1 97.12 206 GLY B N 1
ATOM 5142 C CA . GLY B 1 206 ? -14.672 15.266 1.886 1 97.12 206 GLY B CA 1
ATOM 5143 C C . GLY B 1 206 ? -13.75 14.477 0.975 1 97.12 206 GLY B C 1
ATOM 5144 O O . GLY B 1 206 ? -14.102 14.188 -0.17 1 97.12 206 GLY B O 1
ATOM 5145 N N . GLY B 1 207 ? -12.617 14.273 1.46 1 97.62 207 GLY B N 1
ATOM 5146 C CA . GLY B 1 207 ? -11.648 13.523 0.683 1 97.62 207 GLY B CA 1
ATOM 5147 C C . GLY B 1 207 ? -10.609 12.82 1.54 1 97.62 207 GLY B C 1
ATOM 5148 O O . GLY B 1 207 ? -10.641 12.922 2.768 1 97.62 207 GLY B O 1
ATOM 5149 N N . SER B 1 208 ? -9.836 12.031 0.934 1 98.38 208 SER B N 1
ATOM 5150 C CA . SER B 1 208 ? -8.68 11.367 1.529 1 98.38 208 SER B CA 1
ATOM 5151 C C . SER B 1 208 ? -7.484 11.391 0.584 1 98.38 208 SER B C 1
ATOM 5153 O O . SER B 1 208 ? -7.641 11.609 -0.619 1 98.38 208 SER B O 1
ATOM 5155 N N . VAL B 1 209 ? -6.34 11.266 1.125 1 98.75 209 VAL B N 1
ATOM 5156 C CA . VAL B 1 209 ? -5.109 11.266 0.339 1 98.75 209 VAL B CA 1
ATOM 5157 C C . VAL B 1 209 ? -4.02 10.5 1.085 1 98.75 209 VAL B C 1
ATOM 5159 O O . VAL B 1 209 ? -4.129 10.273 2.291 1 98.75 209 VAL B O 1
ATOM 5162 N N . HIS B 1 210 ? -3.074 9.977 0.38 1 98.81 210 HIS B N 1
ATOM 5163 C CA . HIS B 1 210 ? -1.82 9.555 0.991 1 98.81 210 HIS B CA 1
ATOM 5164 C C . HIS B 1 210 ? -0.949 10.75 1.356 1 98.81 210 HIS B C 1
ATOM 5166 O O . HIS B 1 210 ? -0.215 11.266 0.512 1 98.81 210 HIS B O 1
ATOM 5172 N N . PRO B 1 211 ? -0.991 11.172 2.592 1 98.81 211 PRO B N 1
ATOM 5173 C CA . PRO B 1 211 ? -0.416 12.477 2.916 1 98.81 211 PRO B CA 1
ATOM 5174 C C . PRO B 1 211 ? 1.1 12.516 2.732 1 98.81 211 PRO B C 1
ATOM 5176 O O . PRO B 1 211 ? 1.653 13.562 2.369 1 98.81 211 PRO B O 1
ATOM 5179 N N . HIS B 1 212 ? 1.776 11.43 3.014 1 98.88 212 HIS B N 1
ATOM 5180 C CA . HIS B 1 212 ? 3.221 11.391 2.814 1 98.88 212 HIS B CA 1
ATOM 5181 C C . HIS B 1 212 ? 3.576 11.492 1.335 1 98.88 212 HIS B C 1
ATOM 5183 O O . HIS B 1 212 ? 4.527 12.188 0.967 1 98.88 212 HIS B O 1
ATOM 5189 N N . LYS B 1 213 ? 2.822 10.805 0.464 1 98.88 213 LYS B N 1
ATOM 5190 C CA . LYS B 1 213 ? 3.027 10.945 -0.975 1 98.88 213 LYS B CA 1
ATOM 5191 C C . LYS B 1 213 ? 2.754 12.375 -1.431 1 98.88 213 LYS B C 1
ATOM 5193 O O . LYS B 1 213 ? 3.471 12.914 -2.279 1 98.88 213 LYS B O 1
ATOM 5198 N N . LEU B 1 214 ? 1.715 12.945 -0.883 1 98.94 214 LEU B N 1
ATOM 5199 C CA . LEU B 1 214 ? 1.351 14.297 -1.283 1 98.94 214 LEU B CA 1
ATOM 5200 C C . LEU B 1 214 ? 2.459 15.281 -0.935 1 98.94 214 LEU B C 1
ATOM 5202 O O . LEU B 1 214 ? 2.885 16.078 -1.783 1 98.94 214 LEU B O 1
ATOM 5206 N N . ALA B 1 215 ? 2.916 15.242 0.29 1 98.94 215 ALA B N 1
ATOM 5207 C CA . ALA B 1 215 ? 4.016 16.109 0.7 1 98.94 215 ALA B CA 1
ATOM 5208 C C . ALA B 1 215 ? 5.246 15.883 -0.171 1 98.94 215 ALA B C 1
ATOM 5210 O O . ALA B 1 215 ? 5.875 16.844 -0.629 1 98.94 215 ALA B O 1
ATOM 5211 N N . THR B 1 216 ? 5.559 14.625 -0.422 1 98.88 216 THR B N 1
ATOM 5212 C CA . THR B 1 216 ? 6.699 14.258 -1.252 1 98.88 216 THR B CA 1
ATOM 5213 C C . THR B 1 216 ? 6.559 14.844 -2.656 1 98.88 216 THR B C 1
ATOM 5215 O O . THR B 1 216 ? 7.508 15.414 -3.197 1 98.88 216 THR B O 1
ATOM 5218 N N . ALA B 1 217 ? 5.387 14.719 -3.197 1 98.94 217 ALA B N 1
ATOM 5219 C CA . ALA B 1 217 ? 5.129 15.195 -4.555 1 98.94 217 ALA B CA 1
ATOM 5220 C C . ALA B 1 217 ? 5.281 16.703 -4.645 1 98.94 217 ALA B C 1
ATOM 5222 O O . ALA B 1 217 ? 5.879 17.219 -5.594 1 98.94 217 ALA B O 1
ATOM 5223 N N . LEU B 1 218 ? 4.734 17.391 -3.68 1 98.94 218 LEU B N 1
ATOM 5224 C CA . LEU B 1 218 ? 4.852 18.844 -3.66 1 98.94 218 LEU B CA 1
ATOM 5225 C C . LEU B 1 218 ? 6.312 19.266 -3.58 1 98.94 218 LEU B C 1
ATOM 5227 O O . LEU B 1 218 ? 6.727 20.203 -4.266 1 98.94 218 LEU B O 1
ATOM 5231 N N . MET B 1 219 ? 7.035 18.609 -2.742 1 98.88 219 MET B N 1
ATOM 5232 C CA . MET B 1 219 ? 8.445 18.938 -2.586 1 98.88 219 MET B CA 1
ATOM 5233 C C . MET B 1 219 ? 9.219 18.656 -3.869 1 98.88 219 MET B C 1
ATOM 5235 O O . MET B 1 219 ? 10.109 19.422 -4.25 1 98.88 219 MET B O 1
ATOM 5239 N N . HIS B 1 220 ? 8.914 17.547 -4.57 1 98.88 220 HIS B N 1
ATOM 5240 C CA . HIS B 1 220 ? 9.523 17.266 -5.863 1 98.88 220 HIS B CA 1
ATOM 5241 C C . HIS B 1 220 ? 9.258 18.391 -6.855 1 98.88 220 HIS B C 1
ATOM 5243 O O . HIS B 1 220 ? 10.156 18.781 -7.613 1 98.88 220 HIS B O 1
ATOM 5249 N N . LEU B 1 221 ? 8.031 18.859 -6.879 1 98.88 221 LEU B N 1
ATOM 5250 C CA . LEU B 1 221 ? 7.672 19.938 -7.789 1 98.88 221 LEU B CA 1
ATOM 5251 C C . LEU B 1 221 ? 8.461 21.203 -7.477 1 98.88 221 LEU B C 1
ATOM 5253 O O . LEU B 1 221 ? 8.898 21.906 -8.391 1 98.88 221 LEU B O 1
ATOM 5257 N N . ALA B 1 222 ? 8.648 21.484 -6.184 1 98.88 222 ALA B N 1
ATOM 5258 C CA . ALA B 1 222 ? 9.469 22.641 -5.801 1 98.88 222 ALA B CA 1
ATOM 5259 C C . ALA B 1 222 ? 10.914 22.453 -6.246 1 98.88 222 ALA B C 1
ATOM 5261 O O . ALA B 1 222 ? 11.516 23.359 -6.816 1 98.88 222 ALA B O 1
ATOM 5262 N N . LEU B 1 223 ? 11.484 21.281 -6.035 1 98.81 223 LEU B N 1
ATOM 5263 C CA . LEU B 1 223 ? 12.859 20.953 -6.387 1 98.81 223 LEU B CA 1
ATOM 5264 C C . LEU B 1 223 ? 13.086 21.078 -7.891 1 98.81 223 LEU B C 1
ATOM 5266 O O . LEU B 1 223 ? 14.164 21.484 -8.336 1 98.81 223 LEU B O 1
ATOM 5270 N N . ALA B 1 224 ? 12.07 20.766 -8.617 1 98.56 224 ALA B N 1
ATOM 5271 C CA . ALA B 1 224 ? 12.195 20.703 -10.07 1 98.56 224 ALA B CA 1
ATOM 5272 C C . ALA B 1 224 ? 11.867 22.047 -10.719 1 98.56 224 ALA B C 1
ATOM 5274 O O . ALA B 1 224 ? 12.055 22.219 -11.922 1 98.56 224 ALA B O 1
ATOM 5275 N N . SER B 1 225 ? 11.391 22.969 -9.93 1 98.31 225 SER B N 1
ATOM 5276 C CA . SER B 1 225 ? 10.914 24.234 -10.492 1 98.31 225 SER B CA 1
ATOM 5277 C C . SER B 1 225 ? 12.047 25.016 -11.148 1 98.31 225 SER B C 1
ATOM 5279 O O . SER B 1 225 ? 13.102 25.203 -10.539 1 98.31 225 SER B O 1
ATOM 5281 N N . PRO B 1 226 ? 11.875 25.469 -12.391 1 98.31 226 PRO B N 1
ATOM 5282 C CA . PRO B 1 226 ? 12.898 26.312 -13.023 1 98.31 226 PRO B CA 1
ATOM 5283 C C . PRO B 1 226 ? 12.758 27.797 -12.664 1 98.31 226 PRO B C 1
ATOM 5285 O O . PRO B 1 226 ? 13.516 28.625 -13.148 1 98.31 226 PRO B O 1
ATOM 5288 N N . HIS B 1 227 ? 11.82 28.109 -11.852 1 98.38 227 HIS B N 1
ATOM 5289 C CA . HIS B 1 227 ? 11.461 29.516 -11.625 1 98.38 227 HIS B CA 1
ATOM 5290 C C . HIS B 1 227 ? 12.109 30.047 -10.352 1 98.38 227 HIS B C 1
ATOM 5292 O O . HIS B 1 227 ? 12.102 31.25 -10.109 1 98.38 227 HIS B O 1
ATOM 5298 N N . ALA B 1 228 ? 12.609 29.156 -9.555 1 98.38 228 ALA B N 1
ATOM 5299 C CA . ALA B 1 228 ? 13.312 29.484 -8.32 1 98.38 228 ALA B CA 1
ATOM 5300 C C . ALA B 1 228 ? 14.516 28.578 -8.109 1 98.38 228 ALA B C 1
ATOM 5302 O O . ALA B 1 228 ? 14.594 27.5 -8.688 1 98.38 228 ALA B O 1
ATOM 5303 N N . GLN B 1 229 ? 15.484 29.047 -7.438 1 98.5 229 GLN B N 1
ATOM 5304 C CA . GLN B 1 229 ? 16.547 28.188 -6.949 1 98.5 229 GLN B CA 1
ATOM 5305 C C . GLN B 1 229 ? 16.172 27.562 -5.609 1 98.5 229 GLN B C 1
ATOM 5307 O O . GLN B 1 229 ? 16.484 28.109 -4.551 1 98.5 229 GLN B O 1
ATOM 5312 N N . PHE B 1 230 ? 15.555 26.453 -5.695 1 98.75 230 PHE B N 1
ATOM 5313 C CA . PHE B 1 230 ? 15.016 25.812 -4.496 1 98.75 230 PHE B CA 1
ATOM 5314 C C . PHE B 1 230 ? 15.898 24.656 -4.062 1 98.75 230 PHE B C 1
ATOM 5316 O O . PHE B 1 230 ? 16.406 23.906 -4.902 1 98.75 230 PHE B O 1
ATOM 5323 N N . SER B 1 231 ? 16.141 24.453 -2.764 1 98.75 231 SER B N 1
ATOM 5324 C CA . SER B 1 231 ? 16.812 23.266 -2.234 1 98.75 231 SER B CA 1
ATOM 5325 C C . SER B 1 231 ? 16.188 22.812 -0.918 1 98.75 231 SER B C 1
ATOM 5327 O O . SER B 1 231 ? 15.672 23.641 -0.157 1 98.75 231 SER B O 1
ATOM 5329 N N . LEU B 1 232 ? 16.109 21.547 -0.698 1 98.75 232 LEU B N 1
ATOM 5330 C CA . LEU B 1 232 ? 15.688 20.906 0.54 1 98.75 232 LEU B CA 1
ATOM 5331 C C . LEU B 1 232 ? 16.859 20.25 1.246 1 98.75 232 LEU B C 1
ATOM 5333 O O . LEU B 1 232 ? 17.625 19.5 0.624 1 98.75 232 LEU B O 1
ATOM 5337 N N . HIS B 1 233 ? 17.047 20.531 2.473 1 98.25 233 HIS B N 1
ATOM 5338 C CA . HIS B 1 233 ? 18.062 19.906 3.312 1 98.25 233 HIS B CA 1
ATOM 5339 C C . HIS B 1 233 ? 17.422 19.141 4.469 1 98.25 233 HIS B C 1
ATOM 5341 O O . HIS B 1 233 ? 17.047 19.75 5.48 1 98.25 233 HIS B O 1
ATOM 5347 N N . SER B 1 234 ? 17.297 17.859 4.328 1 96.81 234 SER B N 1
ATOM 5348 C CA . SER B 1 234 ? 16.781 17 5.391 1 96.81 234 SER B CA 1
ATOM 5349 C C . SER B 1 234 ? 17.859 16.734 6.445 1 96.81 234 SER B C 1
ATOM 5351 O O . SER B 1 234 ? 19.031 17.016 6.227 1 96.81 234 SER B O 1
ATOM 5353 N N . TRP B 1 235 ? 17.375 16.25 7.582 1 95.19 235 TRP B N 1
ATOM 5354 C CA . TRP B 1 235 ? 18.266 15.945 8.703 1 95.19 235 TRP B CA 1
ATOM 5355 C C . TRP B 1 235 ? 19.172 17.141 9.016 1 95.19 235 TRP B C 1
ATOM 5357 O O . TRP B 1 235 ? 20.391 16.984 9.148 1 95.19 235 TRP B O 1
ATOM 5367 N N . THR B 1 236 ? 18.594 18.266 9.023 1 96.44 236 THR B N 1
ATOM 5368 C CA . THR B 1 236 ? 19.203 19.547 9.336 1 96.44 236 THR B CA 1
ATOM 5369 C C . THR B 1 236 ? 18.375 20.297 10.375 1 96.44 236 THR B C 1
ATOM 5371 O O . THR B 1 236 ? 17.766 21.328 10.07 1 96.44 236 THR B O 1
ATOM 5374 N N . PRO B 1 237 ? 18.406 19.812 11.594 1 95.75 237 PRO B N 1
ATOM 5375 C CA . PRO B 1 237 ? 17.609 20.469 12.633 1 95.75 237 PRO B CA 1
ATOM 5376 C C . PRO B 1 237 ? 18.047 21.906 12.906 1 95.75 237 PRO B C 1
ATOM 5378 O O . PRO B 1 237 ? 19.25 22.172 13.031 1 95.75 237 PRO B O 1
ATOM 5381 N N . ALA B 1 238 ? 17.047 22.781 12.898 1 95.69 238 ALA B N 1
ATOM 5382 C CA . ALA B 1 238 ? 17.234 24.172 13.328 1 95.69 238 ALA B CA 1
ATOM 5383 C C . ALA B 1 238 ? 16.969 24.312 14.828 1 95.69 238 ALA B C 1
ATOM 5385 O O . ALA B 1 238 ? 16.172 23.578 15.398 1 95.69 238 ALA B O 1
ATOM 5386 N N . SER B 1 239 ? 17.703 25.219 15.445 1 89.81 239 SER B N 1
ATOM 5387 C CA . SER B 1 239 ? 17.531 25.375 16.891 1 89.81 239 SER B CA 1
ATOM 5388 C C . SER B 1 239 ? 17.609 26.844 17.297 1 89.81 239 SER B C 1
ATOM 5390 O O . SER B 1 239 ? 18.359 27.625 16.719 1 89.81 239 SER B O 1
ATOM 5392 N N . GLY B 1 240 ? 16.734 27.109 18.312 1 90.38 240 GLY B N 1
ATOM 5393 C CA . GLY B 1 240 ? 16.781 28.422 18.938 1 90.38 240 GLY B CA 1
ATOM 5394 C C . GLY B 1 240 ? 16.031 29.484 18.156 1 90.38 240 GLY B C 1
ATOM 5395 O O . GLY B 1 240 ? 15.648 29.25 17 1 90.38 240 GLY B O 1
ATOM 5396 N N . HIS B 1 241 ? 15.867 30.625 18.766 1 94.69 241 HIS B N 1
ATOM 5397 C CA . HIS B 1 241 ? 15.219 31.766 18.125 1 94.69 241 HIS B CA 1
ATOM 5398 C C . HIS B 1 241 ? 16.125 32.406 17.078 1 94.69 241 HIS B C 1
ATOM 5400 O O . HIS B 1 241 ? 17.297 32.688 17.344 1 94.69 241 HIS B O 1
ATOM 5406 N N . PRO B 1 242 ? 15.594 32.594 15.859 1 95.75 242 PRO B N 1
ATOM 5407 C CA . PRO B 1 242 ? 16.406 33.312 14.883 1 95.75 242 PRO B CA 1
ATOM 5408 C C . PRO B 1 242 ? 16.875 34.688 15.406 1 95.75 242 PRO B C 1
ATOM 5410 O O . PRO B 1 242 ? 16.109 35.406 16.031 1 95.75 242 PRO B O 1
ATOM 5413 N N . GLN B 1 243 ? 18.141 35 15.078 1 96.62 243 GLN B N 1
ATOM 5414 C CA . GLN B 1 243 ? 18.719 36.281 15.547 1 96.62 243 GLN B CA 1
ATOM 5415 C C . GLN B 1 243 ? 18.766 37.312 14.422 1 96.62 243 GLN B C 1
ATOM 5417 O O . GLN B 1 243 ? 19.141 36.969 13.297 1 96.62 243 GLN B O 1
ATOM 5422 N N . ARG B 1 244 ? 18.328 38.469 14.773 1 96.5 244 ARG B N 1
ATOM 5423 C CA . ARG B 1 244 ? 18.391 39.562 13.797 1 96.5 244 ARG B CA 1
ATOM 5424 C C . ARG B 1 244 ? 19.797 40.094 13.664 1 96.5 244 ARG B C 1
ATOM 5426 O O . ARG B 1 244 ? 20.469 40.375 14.672 1 96.5 244 ARG B O 1
ATOM 5433 N N . ARG B 1 245 ? 20.281 40.156 12.508 1 96.31 245 ARG B N 1
ATOM 5434 C CA . ARG B 1 245 ? 21.531 40.812 12.156 1 96.31 245 ARG B CA 1
ATOM 5435 C C . ARG B 1 245 ? 21.344 41.719 10.945 1 96.31 245 ARG B C 1
ATOM 5437 O O . ARG B 1 245 ? 21.375 41.281 9.805 1 96.31 245 ARG B O 1
ATOM 5444 N N . GLY B 1 246 ? 21.297 43.031 11.195 1 95.88 246 GLY B N 1
ATOM 5445 C CA . GLY B 1 246 ? 20.953 43.969 10.117 1 95.88 246 GLY B CA 1
ATOM 5446 C C . GLY B 1 246 ? 19.578 43.719 9.539 1 95.88 246 GLY B C 1
ATOM 5447 O O . GLY B 1 246 ? 18.578 43.656 10.266 1 95.88 246 GLY B O 1
ATOM 5448 N N . ASP B 1 247 ? 19.578 43.562 8.289 1 95.44 247 ASP B N 1
ATOM 5449 C CA . ASP B 1 247 ? 18.312 43.344 7.609 1 95.44 247 ASP B CA 1
ATOM 5450 C C . ASP B 1 247 ? 18.031 41.875 7.387 1 95.44 247 ASP B C 1
ATOM 5452 O O . ASP B 1 247 ? 17.141 41.5 6.613 1 95.44 247 ASP B O 1
ATOM 5456 N N . ARG B 1 248 ? 18.781 41.062 8.133 1 97.81 248 ARG B N 1
ATOM 5457 C CA . ARG B 1 248 ? 18.641 39.625 7.938 1 97.81 248 ARG B CA 1
ATOM 5458 C C . ARG B 1 248 ? 18.469 38.906 9.273 1 97.81 248 ARG B C 1
ATOM 5460 O O . ARG B 1 248 ? 18.828 39.438 10.32 1 97.81 248 ARG B O 1
ATOM 5467 N N . TRP B 1 249 ? 17.859 37.781 9.148 1 98.38 249 TRP B N 1
ATOM 5468 C CA . TRP B 1 249 ? 17.766 36.844 10.266 1 98.38 249 TRP B CA 1
ATOM 5469 C C . TRP B 1 249 ? 18.797 35.75 10.125 1 98.38 249 TRP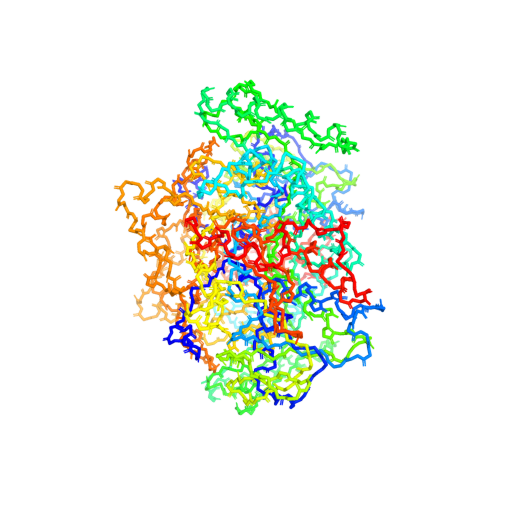 B C 1
ATOM 5471 O O . TRP B 1 249 ? 19.047 35.25 9.023 1 98.38 249 TRP B O 1
ATOM 5481 N N . VAL B 1 250 ? 19.375 35.375 11.242 1 98.44 250 VAL B N 1
ATOM 5482 C CA . VAL B 1 250 ? 20.344 34.281 11.273 1 98.44 250 VAL B CA 1
ATOM 5483 C C . VAL B 1 250 ? 19.766 33.094 12.055 1 98.44 250 VAL B C 1
ATOM 5485 O O . VAL B 1 250 ? 19.406 33.25 13.219 1 98.44 250 VAL B O 1
ATOM 5488 N N . LEU B 1 251 ? 19.609 31.953 11.414 1 97.5 251 LEU B N 1
ATOM 5489 C CA . LEU B 1 251 ? 19.109 30.734 12.039 1 97.5 251 LEU B CA 1
ATOM 5490 C C . LEU B 1 251 ? 20.234 29.703 12.18 1 97.5 251 LEU B C 1
ATOM 5492 O O . LEU B 1 251 ? 20.953 29.438 11.219 1 97.5 251 LEU B O 1
ATOM 5496 N N . GLN B 1 252 ? 20.391 29.156 13.344 1 96.44 252 GLN B N 1
ATOM 5497 C CA . GLN B 1 252 ? 21.375 28.109 13.594 1 96.44 252 GLN B CA 1
ATOM 5498 C C . GLN B 1 252 ? 20.812 26.719 13.266 1 96.44 252 GLN B C 1
ATOM 5500 O O . GLN B 1 252 ? 19.641 26.453 13.562 1 96.44 252 GLN B O 1
ATOM 5505 N N . THR B 1 253 ? 21.609 25.875 12.586 1 96.19 253 THR B N 1
ATOM 5506 C CA . THR B 1 253 ? 21.25 24.484 12.32 1 96.19 253 THR B CA 1
ATOM 5507 C C . THR B 1 253 ? 22.391 23.547 12.703 1 96.19 253 THR B C 1
ATOM 5509 O O . THR B 1 253 ? 23.469 24 13.102 1 96.19 253 THR B O 1
ATOM 5512 N N . SER B 1 254 ? 22.141 22.266 12.609 1 94.44 254 SER B N 1
ATOM 5513 C CA . SER B 1 254 ? 23.172 21.25 12.859 1 94.44 254 SER B CA 1
ATOM 5514 C C . SER B 1 254 ? 24.281 21.328 11.805 1 94.44 254 SER B C 1
ATOM 5516 O O . SER B 1 254 ? 25.375 20.797 12.008 1 94.44 254 SER B O 1
ATOM 5518 N N . LYS B 1 255 ? 24.047 22.031 10.695 1 95.38 255 LYS B N 1
ATOM 5519 C CA . LYS B 1 255 ? 25 22.109 9.602 1 95.38 255 LYS B CA 1
ATOM 5520 C C . LYS B 1 255 ? 25.594 23.5 9.492 1 95.38 255 LYS B C 1
ATOM 5522 O O . LYS B 1 255 ? 26.219 23.844 8.477 1 95.38 255 LYS B O 1
ATOM 5527 N N . GLY B 1 256 ? 25.359 24.297 10.453 1 96.44 256 GLY B N 1
ATOM 5528 C CA . GLY B 1 256 ? 25.828 25.672 10.43 1 96.44 256 GLY B CA 1
ATOM 5529 C C . GLY B 1 256 ? 24.719 26.688 10.383 1 96.44 256 GLY B C 1
ATOM 5530 O O . GLY B 1 256 ? 23.547 26.328 10.531 1 96.44 256 GLY B O 1
ATOM 5531 N N . ALA B 1 257 ? 25.062 27.938 10.242 1 97.44 257 ALA B N 1
ATOM 5532 C CA . ALA B 1 257 ? 24.094 29.016 10.234 1 97.44 257 ALA B CA 1
ATOM 5533 C C . ALA B 1 257 ? 23.672 29.375 8.812 1 97.44 257 ALA B C 1
ATOM 5535 O O . ALA B 1 257 ? 24.438 29.219 7.871 1 97.44 257 ALA B O 1
ATOM 5536 N N . ILE B 1 258 ? 22.531 29.812 8.672 1 98.44 258 ILE B N 1
ATOM 5537 C CA . ILE B 1 258 ? 22.031 30.344 7.41 1 98.44 258 ILE B CA 1
ATOM 5538 C C . ILE B 1 258 ? 21.359 31.688 7.645 1 98.44 258 ILE B C 1
ATOM 5540 O O . ILE B 1 258 ? 20.641 31.875 8.625 1 98.44 258 ILE B O 1
ATOM 5544 N N . ARG B 1 259 ? 21.578 32.688 6.777 1 98.38 259 ARG B N 1
ATOM 5545 C CA . ARG B 1 259 ? 21.016 34 6.875 1 98.38 259 ARG B CA 1
ATOM 5546 C C . ARG B 1 259 ? 19.969 34.25 5.793 1 98.38 259 ARG B C 1
ATOM 5548 O O . ARG B 1 259 ? 20.141 33.812 4.648 1 98.38 259 ARG B O 1
ATOM 5555 N N . ALA B 1 260 ? 18.922 34.906 6.141 1 98.69 260 ALA B N 1
ATOM 5556 C CA . ALA B 1 260 ? 17.875 35.25 5.168 1 98.69 260 ALA B CA 1
ATOM 5557 C C . ALA B 1 260 ? 17.078 36.469 5.621 1 98.69 260 ALA B C 1
ATOM 5559 O O . ALA B 1 260 ? 16.844 36.656 6.816 1 98.69 260 ALA B O 1
ATOM 5560 N N . PRO B 1 261 ? 16.703 37.344 4.703 1 98.5 261 PRO B N 1
ATOM 5561 C CA . PRO B 1 261 ? 15.812 38.438 5.082 1 98.5 261 PRO B CA 1
ATOM 5562 C C . PRO B 1 261 ? 14.422 37.969 5.492 1 98.5 261 PRO B C 1
ATOM 5564 O O . PRO B 1 261 ? 13.719 38.656 6.223 1 98.5 261 PRO B O 1
ATOM 5567 N N . ARG B 1 262 ? 14 36.781 5.066 1 98.31 262 ARG B N 1
ATOM 5568 C CA . ARG B 1 262 ? 12.711 36.188 5.391 1 98.31 262 ARG B CA 1
ATOM 5569 C C . ARG B 1 262 ? 12.883 34.781 5.91 1 98.31 262 ARG B C 1
ATOM 5571 O O . ARG B 1 262 ? 13.438 33.906 5.215 1 98.31 262 ARG B O 1
ATOM 5578 N N . VAL B 1 263 ? 12.477 34.531 7.133 1 98.69 263 VAL B N 1
ATOM 5579 C CA . VAL B 1 263 ? 12.43 33.219 7.75 1 98.69 263 VAL B CA 1
ATOM 5580 C C . VAL B 1 263 ? 10.977 32.844 8.07 1 98.69 263 VAL B C 1
ATOM 5582 O O . VAL B 1 263 ? 10.273 33.625 8.734 1 98.69 263 VAL B O 1
ATOM 5585 N N . ILE B 1 264 ? 10.492 31.766 7.586 1 98.81 264 ILE B N 1
ATOM 5586 C CA . ILE B 1 264 ? 9.125 31.312 7.824 1 98.81 264 ILE B CA 1
ATOM 5587 C C . ILE B 1 264 ? 9.133 30.016 8.609 1 98.81 264 ILE B C 1
ATOM 5589 O O . ILE B 1 264 ? 9.586 28.984 8.109 1 98.81 264 ILE B O 1
ATOM 5593 N N . LEU B 1 265 ? 8.625 30.031 9.812 1 98.44 265 LEU B N 1
ATOM 5594 C CA . LEU B 1 265 ? 8.555 28.844 10.672 1 98.44 265 LEU B CA 1
ATOM 5595 C C . LEU B 1 265 ? 7.297 28.031 10.375 1 98.44 265 LEU B C 1
ATOM 5597 O O . LEU B 1 265 ? 6.188 28.453 10.719 1 98.44 265 LEU B O 1
ATOM 5601 N N . CYS B 1 266 ? 7.461 26.953 9.742 1 98.5 266 CYS B N 1
ATOM 5602 C CA . CYS B 1 266 ? 6.418 25.969 9.492 1 98.5 266 CYS B CA 1
ATOM 5603 C C . CYS B 1 266 ? 6.59 24.75 10.391 1 98.5 266 CYS B C 1
ATOM 5605 O O . CYS B 1 266 ? 6.539 23.609 9.922 1 98.5 266 CYS B O 1
ATOM 5607 N N . THR B 1 267 ? 6.684 24.922 11.719 1 96.62 267 THR B N 1
ATOM 5608 C CA . THR B 1 267 ? 7.184 23.922 12.641 1 96.62 267 THR B CA 1
ATOM 5609 C C . THR B 1 267 ? 6.051 23.359 13.5 1 96.62 267 THR B C 1
ATOM 5611 O O . THR B 1 267 ? 6.262 22.453 14.297 1 96.62 267 THR B O 1
ATOM 5614 N N . ASN B 1 268 ? 4.871 23.875 13.383 1 96.44 268 ASN B N 1
ATOM 5615 C CA . ASN B 1 268 ? 3.637 23.406 14.008 1 96.44 268 ASN B CA 1
ATOM 5616 C C . ASN B 1 268 ? 3.848 23.078 15.484 1 96.44 268 ASN B C 1
ATOM 5618 O O . ASN B 1 268 ? 4.234 23.938 16.266 1 96.44 268 ASN B O 1
ATOM 5622 N N . ALA B 1 269 ? 3.857 21.797 15.883 1 95.06 269 ALA B N 1
ATOM 5623 C CA . ALA B 1 269 ? 3.904 21.375 17.281 1 95.06 269 ALA B CA 1
ATOM 5624 C C . ALA B 1 269 ? 5.199 21.828 17.953 1 95.06 269 ALA B C 1
ATOM 5626 O O . ALA B 1 269 ? 5.27 21.922 19.172 1 95.06 269 ALA B O 1
ATOM 5627 N N . HIS B 1 270 ? 6.188 22.156 17.188 1 93.75 270 HIS B N 1
ATOM 5628 C CA . HIS B 1 270 ? 7.52 22.406 17.734 1 93.75 270 HIS B CA 1
ATOM 5629 C C . HIS B 1 270 ? 7.832 23.906 17.734 1 93.75 270 HIS B C 1
ATOM 5631 O O . HIS B 1 270 ? 8.961 24.312 18.016 1 93.75 270 HIS B O 1
ATOM 5637 N N . THR B 1 271 ? 6.836 24.703 17.453 1 94.94 271 THR B N 1
ATOM 5638 C CA . THR B 1 271 ? 6.992 26.141 17.297 1 94.94 271 THR B CA 1
ATOM 5639 C C . THR B 1 271 ? 7.496 26.766 18.609 1 94.94 271 THR B C 1
ATOM 5641 O O . THR B 1 271 ? 8.32 27.688 18.578 1 94.94 271 THR B O 1
ATOM 5644 N N . ARG B 1 272 ? 7.027 26.281 19.719 1 92.06 272 ARG B N 1
ATOM 5645 C CA . ARG B 1 272 ? 7.375 26.844 21.016 1 92.06 272 ARG B CA 1
ATOM 5646 C C . ARG B 1 272 ? 8.883 26.859 21.219 1 92.06 272 ARG B C 1
ATOM 5648 O O . ARG B 1 272 ? 9.414 27.719 21.922 1 92.06 272 ARG B O 1
ATOM 5655 N N . HIS B 1 273 ? 9.586 25.969 20.578 1 90.56 273 HIS B N 1
ATOM 5656 C CA . HIS B 1 273 ? 11.023 25.812 20.781 1 90.56 273 HIS B CA 1
ATOM 5657 C C . HIS B 1 273 ? 11.805 26.953 20.141 1 90.56 273 HIS B C 1
ATOM 5659 O O . HIS B 1 273 ? 12.984 27.156 20.438 1 90.56 273 HIS B O 1
ATOM 5665 N N . PHE B 1 274 ? 11.203 27.703 19.328 1 94.44 274 PHE B N 1
ATOM 5666 C CA . PHE B 1 274 ? 11.859 28.797 18.625 1 94.44 274 PHE B CA 1
ATOM 5667 C C . PHE B 1 274 ? 11.609 30.125 19.328 1 94.44 274 PHE B C 1
ATOM 5669 O O . PHE B 1 274 ? 12.133 31.172 18.922 1 94.44 274 PHE B O 1
ATOM 5676 N N . PHE B 1 275 ? 10.852 30.109 20.422 1 94.56 275 PHE B N 1
ATOM 5677 C CA . PHE B 1 275 ? 10.5 31.344 21.109 1 94.56 275 PHE B CA 1
ATOM 5678 C C . PHE B 1 275 ? 10.805 31.234 22.594 1 94.56 275 PHE B C 1
ATOM 5680 O O . PHE B 1 275 ? 10.578 30.188 23.219 1 94.56 275 PHE B O 1
ATOM 5687 N N . PRO B 1 276 ? 11.328 32.344 23.203 1 92.62 276 PRO B N 1
ATOM 5688 C CA . PRO B 1 276 ? 11.562 32.312 24.641 1 92.62 276 PRO B CA 1
ATOM 5689 C C . PRO B 1 276 ? 10.273 32.188 25.453 1 92.62 276 PRO B C 1
ATOM 5691 O O . PRO B 1 276 ? 9.195 32.5 24.953 1 92.62 276 PRO B O 1
ATOM 5694 N N . ARG B 1 277 ? 10.359 31.844 26.641 1 92.38 277 ARG B N 1
ATOM 5695 C CA . ARG B 1 277 ? 9.219 31.609 27.516 1 92.38 277 ARG B CA 1
ATOM 5696 C C . ARG B 1 277 ? 8.406 32.875 27.734 1 92.38 277 ARG B C 1
ATOM 5698 O O . ARG B 1 277 ? 7.199 32.812 27.969 1 92.38 277 ARG B O 1
ATOM 5705 N N . SER B 1 278 ? 9.086 33.938 27.594 1 89.94 278 SER B N 1
ATOM 5706 C CA . SER B 1 278 ? 8.414 35.219 27.812 1 89.94 278 SER B CA 1
ATOM 5707 C C . SER B 1 278 ? 7.57 35.594 26.609 1 89.94 278 SER B C 1
ATOM 5709 O O . SER B 1 278 ? 6.719 36.5 26.703 1 89.94 278 SER B O 1
ATOM 5711 N N . SER B 1 279 ? 7.812 35 25.484 1 91.12 279 SER B N 1
ATOM 5712 C CA . SER B 1 279 ? 7.043 35.281 24.281 1 91.12 279 SER B CA 1
ATOM 5713 C C . SER B 1 279 ? 5.668 34.625 24.328 1 91.12 279 SER B C 1
ATOM 5715 O O . SER B 1 279 ? 5.547 33.469 24.703 1 91.12 279 SER B O 1
ATOM 5717 N N . PRO B 1 280 ? 4.594 35.375 23.984 1 91.44 280 PRO B N 1
ATOM 5718 C CA . PRO B 1 280 ? 3.264 34.75 23.938 1 91.44 280 PRO B CA 1
ATOM 5719 C C . PRO B 1 280 ? 3.195 33.562 22.969 1 91.44 280 PRO B C 1
ATOM 5721 O O . PRO B 1 280 ? 2.357 32.688 23.141 1 91.44 280 PRO B O 1
ATOM 5724 N N . LEU B 1 281 ? 4.074 33.531 22.016 1 93.69 281 LEU B N 1
ATOM 5725 C CA . LEU B 1 281 ? 4.059 32.438 21.016 1 93.69 281 LEU B CA 1
ATOM 5726 C C . LEU B 1 281 ? 4.578 31.156 21.609 1 93.69 281 LEU B C 1
ATOM 5728 O O . LEU B 1 281 ? 4.293 30.062 21.094 1 93.69 281 LEU B O 1
ATOM 5732 N N . HIS B 1 282 ? 5.328 31.234 22.656 1 92.31 282 HIS B N 1
ATOM 5733 C CA . HIS B 1 282 ? 5.852 30.047 23.328 1 92.31 282 HIS B CA 1
ATOM 5734 C C . HIS B 1 282 ? 4.727 29.188 23.891 1 92.31 282 HIS B C 1
ATOM 5736 O O . HIS B 1 282 ? 4.77 27.969 23.812 1 92.31 282 HIS B O 1
ATOM 5742 N N . GLY B 1 283 ? 3.738 29.844 24.453 1 91.5 283 GLY B N 1
ATOM 5743 C CA . GLY B 1 283 ? 2.674 29.109 25.109 1 91.5 283 GLY B CA 1
ATOM 5744 C C . GLY B 1 283 ? 1.437 28.938 24.25 1 91.5 283 GLY B C 1
ATOM 5745 O O . GLY B 1 283 ? 0.547 28.156 24.578 1 91.5 283 GLY B O 1
ATOM 5746 N N . HIS B 1 284 ? 1.372 29.562 23.125 1 93.88 284 HIS B N 1
ATOM 5747 C CA . HIS B 1 284 ? 0.163 29.594 22.312 1 93.88 284 HIS B CA 1
ATOM 5748 C C . HIS B 1 284 ? -0.051 28.25 21.609 1 93.88 284 HIS B C 1
ATOM 5750 O O . HIS B 1 284 ? -1.19 27.828 21.406 1 93.88 284 HIS B O 1
ATOM 5756 N N . ILE B 1 285 ? 1.026 27.594 21.188 1 94.5 285 ILE B N 1
ATOM 5757 C CA . ILE B 1 285 ? 0.991 26.297 20.516 1 94.5 285 ILE B CA 1
ATOM 5758 C C . ILE B 1 285 ? 1.654 25.25 21.391 1 94.5 285 ILE B C 1
ATOM 5760 O O . ILE B 1 285 ? 2.801 25.406 21.812 1 94.5 285 ILE B O 1
ATOM 5764 N N . GLU B 1 286 ? 0.917 24.25 21.688 1 93.19 286 GLU B N 1
ATOM 5765 C CA . GLU B 1 286 ? 1.428 23.156 22.516 1 93.19 286 GLU B CA 1
ATOM 5766 C C . GLU B 1 286 ? 1.372 21.828 21.766 1 93.19 286 GLU B C 1
ATOM 5768 O O . GLU B 1 286 ? 0.4 21.547 21.062 1 93.19 286 GLU B O 1
ATOM 5773 N N . PRO B 1 287 ? 2.471 21.016 21.938 1 95.19 287 PRO B N 1
ATOM 5774 C CA . PRO B 1 287 ? 2.398 19.688 21.328 1 95.19 287 PRO B CA 1
ATOM 5775 C C . PRO B 1 287 ? 1.259 18.844 21.906 1 95.19 287 PRO B C 1
ATOM 5777 O O . PRO B 1 287 ? 0.965 18.922 23.094 1 95.19 287 PRO B O 1
ATOM 5780 N N . TYR B 1 288 ? 0.661 18.094 21.125 1 95.5 288 TYR B N 1
ATOM 5781 C CA . TYR B 1 288 ? -0.443 17.188 21.422 1 95.5 288 TYR B CA 1
ATOM 5782 C C . TYR B 1 288 ? -0.267 15.852 20.703 1 95.5 288 TYR B C 1
ATOM 5784 O O . TYR B 1 288 ? -0.258 15.805 19.469 1 95.5 288 TYR B O 1
ATOM 5792 N N . VAL B 1 289 ? -0.168 14.766 21.453 1 96.25 289 VAL B N 1
ATOM 5793 C CA . VAL B 1 289 ? 0.129 13.469 20.859 1 96.25 289 VAL B CA 1
ATOM 5794 C C . VAL B 1 289 ? -1.171 12.766 20.469 1 96.25 289 VAL B C 1
ATOM 5796 O O . VAL B 1 289 ? -2.1 12.672 21.266 1 96.25 289 VAL B O 1
ATOM 5799 N N . GLY B 1 290 ? -1.243 12.43 19.203 1 97 290 GLY B N 1
ATOM 5800 C CA . GLY B 1 290 ? -2.301 11.555 18.719 1 97 290 GLY B CA 1
ATOM 5801 C C . GLY B 1 290 ? -1.806 10.18 18.328 1 97 290 GLY B C 1
ATOM 5802 O O . GLY B 1 290 ? -0.598 9.945 18.25 1 97 290 GLY B O 1
ATOM 5803 N N . GLN B 1 291 ? -2.701 9.242 18.188 1 97.94 291 GLN B N 1
ATOM 5804 C CA . GLN B 1 291 ? -2.389 7.875 17.781 1 97.94 291 GLN B CA 1
ATOM 5805 C C . GLN B 1 291 ? -3.357 7.387 16.703 1 97.94 291 GLN B C 1
ATOM 5807 O O . GLN B 1 291 ? -4.562 7.645 16.781 1 97.94 291 GLN B O 1
ATOM 5812 N N . CYS B 1 292 ? -2.838 6.789 15.617 1 98.62 292 CYS B N 1
ATOM 5813 C CA . CYS B 1 292 ? -3.613 6.176 14.547 1 98.62 292 CYS B CA 1
ATOM 5814 C C . CYS B 1 292 ? -3.24 4.707 14.375 1 98.62 292 CYS B C 1
ATOM 5816 O O . CYS B 1 292 ? -2.223 4.254 14.898 1 98.62 292 CYS B O 1
ATOM 5818 N N . SER B 1 293 ? -4.125 4.012 13.727 1 98.81 293 SER B N 1
ATOM 5819 C CA . SER B 1 293 ? -3.893 2.611 13.391 1 98.81 293 SER B CA 1
ATOM 5820 C C . SER B 1 293 ? -4.363 2.299 11.977 1 98.81 293 SER B C 1
ATOM 5822 O O . SER B 1 293 ? -5.297 2.932 11.469 1 98.81 293 SER B O 1
ATOM 5824 N N . SER B 1 294 ? -3.707 1.432 11.312 1 98.69 294 SER B N 1
ATOM 5825 C CA . SER B 1 294 ? -4.199 0.862 10.062 1 98.69 294 SER B CA 1
ATOM 5826 C C . SER B 1 294 ? -4.77 -0.536 10.281 1 98.69 294 SER B C 1
ATOM 5828 O O . SER B 1 294 ? -4.266 -1.295 11.109 1 98.69 294 SER B O 1
ATOM 5830 N N . LEU B 1 295 ? -5.812 -0.818 9.609 1 98.75 295 LEU B N 1
ATOM 5831 C CA . LEU B 1 295 ? -6.5 -2.1 9.711 1 98.75 295 LEU B CA 1
ATOM 5832 C C . LEU B 1 295 ? -6.719 -2.713 8.336 1 98.75 295 LEU B C 1
ATOM 5834 O O . LEU B 1 295 ? -7.078 -2.01 7.387 1 98.75 295 LEU B O 1
ATOM 5838 N N . THR B 1 296 ? -6.484 -3.996 8.172 1 98.62 296 THR B N 1
ATOM 5839 C CA . THR B 1 296 ? -6.957 -4.754 7.016 1 98.62 296 THR B CA 1
ATOM 5840 C C . THR B 1 296 ? -8.398 -5.203 7.215 1 98.62 296 THR B C 1
ATOM 5842 O O . THR B 1 296 ? -8.703 -5.934 8.164 1 98.62 296 THR B O 1
ATOM 5845 N N . PRO B 1 297 ? -9.281 -4.781 6.367 1 98.38 297 PRO B N 1
ATOM 5846 C CA . PRO B 1 297 ? -10.688 -5.145 6.59 1 98.38 297 PRO B CA 1
ATOM 5847 C C . PRO B 1 297 ? -10.969 -6.613 6.297 1 98.38 297 PRO B C 1
ATOM 5849 O O . PRO B 1 297 ? -10.219 -7.258 5.559 1 98.38 297 PRO B O 1
ATOM 5852 N N . THR B 1 298 ? -12.039 -7.098 6.848 1 97.06 298 THR B N 1
ATOM 5853 C CA . THR B 1 298 ? -12.562 -8.422 6.512 1 97.06 298 THR B CA 1
ATOM 5854 C C . THR B 1 298 ? -13.164 -8.422 5.109 1 97.06 298 THR B C 1
ATOM 5856 O O . THR B 1 298 ? -13.406 -7.363 4.531 1 97.06 298 THR B O 1
ATOM 5859 N N . PRO B 1 299 ? -13.398 -9.586 4.539 1 94.38 299 PRO B N 1
ATOM 5860 C CA . PRO B 1 299 ? -13.945 -9.664 3.184 1 94.38 299 PRO B CA 1
ATOM 5861 C C . PRO B 1 299 ? -15.273 -8.93 3.037 1 94.38 299 PRO B C 1
ATOM 5863 O O . PRO B 1 299 ? -15.562 -8.383 1.972 1 94.38 299 PRO B O 1
ATOM 5866 N N . THR B 1 300 ? -16.078 -8.828 4.156 1 95 300 THR B N 1
ATOM 5867 C CA . THR B 1 300 ? -17.375 -8.164 4.109 1 95 300 THR B CA 1
ATOM 5868 C C . THR B 1 300 ? -17.203 -6.668 3.859 1 95 300 THR B C 1
ATOM 5870 O O . THR B 1 300 ? -18.156 -5.996 3.434 1 95 300 THR B O 1
ATOM 5873 N N . PHE B 1 301 ? -16.047 -6.102 4.129 1 97.75 301 PHE B N 1
ATOM 5874 C CA . PHE B 1 301 ? -15.75 -4.695 3.898 1 97.75 301 PHE B CA 1
ATOM 5875 C C . PHE B 1 301 ? -14.695 -4.539 2.809 1 97.75 301 PHE B C 1
ATOM 5877 O O . PHE B 1 301 ? -13.891 -3.604 2.846 1 97.75 301 PHE B O 1
ATOM 5884 N N . SER B 1 302 ? -14.625 -5.492 1.845 1 97.31 302 SER B N 1
ATOM 5885 C CA . SER B 1 302 ? -13.742 -5.488 0.686 1 97.31 302 SER B CA 1
ATOM 5886 C C . SER B 1 302 ? -14.531 -5.586 -0.615 1 97.31 302 SER B C 1
ATOM 5888 O O . SER B 1 302 ? -15.719 -5.914 -0.602 1 97.31 302 SER B O 1
ATOM 5890 N N . GLY B 1 303 ? -13.906 -5.25 -1.782 1 97.25 303 GLY B N 1
ATOM 5891 C CA . GLY B 1 303 ? -14.602 -5.293 -3.059 1 97.25 303 GLY B CA 1
ATOM 5892 C C . GLY B 1 303 ? -15.875 -4.469 -3.07 1 97.25 303 GLY B C 1
ATOM 5893 O O . GLY B 1 303 ? -15.867 -3.303 -2.676 1 97.25 303 GLY B O 1
ATOM 5894 N N . ALA B 1 304 ? -16.984 -5.059 -3.482 1 96 304 ALA B N 1
ATOM 5895 C CA . ALA B 1 304 ? -18.266 -4.355 -3.572 1 96 304 ALA B CA 1
ATOM 5896 C C . ALA B 1 304 ? -18.75 -3.906 -2.193 1 96 304 ALA B C 1
ATOM 5898 O O . ALA B 1 304 ? -19.547 -2.979 -2.08 1 96 304 ALA B O 1
ATOM 5899 N N . GLY B 1 305 ? -18.203 -4.559 -1.145 1 96.19 305 GLY B N 1
ATOM 5900 C CA . GLY B 1 305 ? -18.594 -4.223 0.212 1 96.19 305 GLY B CA 1
ATOM 5901 C C . GLY B 1 305 ? -17.672 -3.227 0.881 1 96.19 305 GLY B C 1
ATOM 5902 O O . GLY B 1 305 ? -17.875 -2.871 2.045 1 96.19 305 GLY B O 1
ATOM 5903 N N . ALA B 1 306 ? -16.625 -2.781 0.2 1 97.56 306 ALA B N 1
ATOM 5904 C CA . ALA B 1 306 ? -15.688 -1.819 0.762 1 97.56 306 ALA B CA 1
ATOM 5905 C C . ALA B 1 306 ? -16.375 -0.513 1.128 1 97.56 306 ALA B C 1
ATOM 5907 O O . ALA B 1 306 ? -17.328 -0.1 0.457 1 97.56 306 ALA B O 1
ATOM 5908 N N . LEU B 1 307 ? -15.914 0.114 2.203 1 97.25 307 LEU B N 1
ATOM 5909 C CA . LEU B 1 307 ? -16.422 1.441 2.529 1 97.25 307 LEU B CA 1
ATOM 5910 C C . LEU B 1 307 ? -16.156 2.422 1.394 1 97.25 307 LEU B C 1
ATOM 5912 O O . LEU B 1 307 ? -15.102 2.371 0.759 1 97.25 307 LEU B O 1
ATOM 5916 N N . ARG B 1 308 ? -17.109 3.393 1.201 1 95.5 308 ARG B N 1
ATOM 5917 C CA . ARG B 1 308 ? -17.016 4.242 0.017 1 95.5 308 ARG B CA 1
ATOM 5918 C C . ARG B 1 308 ? -16.781 5.699 0.404 1 95.5 308 ARG B C 1
ATOM 5920 O O . ARG B 1 308 ? -16.562 6.547 -0.46 1 95.5 308 ARG B O 1
ATOM 5927 N N . ASN B 1 309 ? -16.859 5.988 1.694 1 97.12 309 ASN B N 1
ATOM 5928 C CA . ASN B 1 309 ? -16.781 7.359 2.186 1 97.12 309 ASN B CA 1
ATOM 5929 C C . ASN B 1 309 ? -15.734 7.496 3.289 1 97.12 309 ASN B C 1
ATOM 5931 O O . ASN B 1 309 ? -15.172 6.496 3.742 1 97.12 309 ASN B O 1
ATOM 5935 N N . THR B 1 310 ? -15.352 8.688 3.672 1 98.19 310 THR B N 1
ATOM 5936 C CA . THR B 1 310 ? -14.617 8.938 4.91 1 98.19 310 THR B CA 1
ATOM 5937 C C . THR B 1 310 ? -15.586 9.195 6.062 1 98.19 310 THR B C 1
ATOM 5939 O O . THR B 1 310 ? -16.781 9.438 5.84 1 98.19 310 THR B O 1
ATOM 5942 N N . TYR B 1 311 ? -15.078 9.109 7.312 1 98.5 311 TYR B N 1
ATOM 5943 C CA . TYR B 1 311 ? -16 9.094 8.43 1 98.5 311 TYR B CA 1
ATOM 5944 C C . TYR B 1 311 ? -15.492 9.953 9.578 1 98.5 311 TYR B C 1
ATOM 5946 O O . TYR B 1 311 ? -14.297 9.969 9.867 1 98.5 311 TYR B O 1
ATOM 5954 N N . ASN B 1 312 ? -16.312 10.695 10.242 1 97.94 312 ASN B N 1
ATOM 5955 C CA . ASN B 1 312 ? -16.234 11.148 11.633 1 97.94 312 ASN B CA 1
ATOM 5956 C C . ASN B 1 312 ? -17.312 10.484 12.484 1 97.94 312 ASN B C 1
ATOM 5958 O O . ASN B 1 312 ? -18.5 10.609 12.195 1 97.94 312 ASN B O 1
ATOM 5962 N N . MET B 1 313 ? -16.844 9.828 13.539 1 96.5 313 MET B N 1
ATOM 5963 C CA . MET B 1 313 ? -17.812 8.938 14.188 1 96.5 313 MET B CA 1
ATOM 5964 C C . MET B 1 313 ? -17.766 9.102 15.703 1 96.5 313 MET B C 1
ATOM 5966 O O . MET B 1 313 ? -17.344 10.133 16.203 1 96.5 313 MET B O 1
ATOM 5970 N N . LEU B 1 314 ? -18.25 8.109 16.375 1 90.75 314 LEU B N 1
ATOM 5971 C CA . LEU B 1 314 ? -18.438 8.031 17.828 1 90.75 314 LEU B CA 1
ATOM 5972 C C . LEU B 1 314 ? -17.141 8.336 18.562 1 90.75 314 LEU B C 1
ATOM 5974 O O . LEU B 1 314 ? -16.062 7.875 18.156 1 90.75 314 LEU B O 1
ATOM 5978 N N . ASP B 1 315 ? -17.203 9.219 19.547 1 92.5 315 ASP B N 1
ATOM 5979 C CA . ASP B 1 315 ? -16.125 9.461 20.5 1 92.5 315 ASP B CA 1
ATOM 5980 C C . ASP B 1 315 ? -14.914 10.078 19.812 1 92.5 315 ASP B C 1
ATOM 5982 O O . ASP B 1 315 ? -13.773 9.852 20.219 1 92.5 315 ASP B O 1
ATOM 5986 N N . GLY B 1 316 ? -15.156 10.773 18.688 1 94.56 316 GLY B N 1
ATOM 5987 C CA . GLY B 1 316 ? -14.094 11.516 18.016 1 94.56 316 GLY B CA 1
ATOM 5988 C C . GLY B 1 316 ? -13.273 10.664 17.078 1 94.56 316 GLY B C 1
ATOM 5989 O O . GLY B 1 316 ? -12.234 11.102 16.578 1 94.56 316 GLY B O 1
ATOM 5990 N N . HIS B 1 317 ? -13.758 9.398 16.812 1 98 317 HIS B N 1
ATOM 5991 C CA . HIS B 1 317 ? -13.062 8.547 15.852 1 98 317 HIS B CA 1
ATOM 5992 C C . HIS B 1 317 ? -13.242 9.062 14.422 1 98 317 HIS B C 1
ATOM 5994 O O . HIS B 1 317 ? -14.312 9.562 14.07 1 98 317 HIS B O 1
ATOM 6000 N N . TYR B 1 318 ? -12.219 8.961 13.664 1 98.12 318 TYR B N 1
ATOM 6001 C CA . TYR B 1 318 ? -12.281 9.219 12.227 1 98.12 318 TYR B CA 1
ATOM 6002 C C . TYR B 1 318 ? -11.648 8.078 11.445 1 98.12 318 TYR B C 1
ATOM 6004 O O . TYR B 1 318 ? -10.797 7.352 11.969 1 98.12 318 TYR B O 1
ATOM 6012 N N . LEU B 1 319 ? -12.109 7.922 10.258 1 98.56 319 LEU B N 1
ATOM 6013 C CA . LEU B 1 319 ? -11.727 6.762 9.461 1 98.56 319 LEU B CA 1
ATOM 6014 C C . LEU B 1 319 ? -11.68 7.109 7.977 1 98.56 319 LEU B C 1
ATOM 6016 O O . LEU B 1 319 ? -12.57 7.793 7.465 1 98.56 319 LEU B O 1
ATOM 6020 N N . VAL B 1 320 ? -10.609 6.684 7.32 1 98.38 320 VAL B N 1
ATOM 6021 C CA . VAL B 1 320 ? -10.586 6.727 5.863 1 98.38 320 VAL B CA 1
ATOM 6022 C C . VAL B 1 320 ? -10.227 5.348 5.312 1 98.38 320 VAL B C 1
ATOM 6024 O O . VAL B 1 320 ? -9.633 4.531 6.016 1 98.38 320 VAL B O 1
ATOM 6027 N N . ARG B 1 321 ? -10.695 5.066 4.121 1 97.94 321 ARG B N 1
ATOM 6028 C CA . ARG B 1 321 ? -10.203 3.936 3.336 1 97.94 321 ARG B CA 1
ATOM 6029 C C . ARG B 1 321 ? -9.078 4.363 2.4 1 97.94 321 ARG B C 1
ATOM 6031 O O . ARG B 1 321 ? -9.203 5.367 1.694 1 97.94 321 ARG B O 1
ATOM 6038 N N . THR B 1 322 ? -8 3.695 2.447 1 97.75 322 THR B N 1
ATOM 6039 C CA . THR B 1 322 ? -6.891 3.99 1.545 1 97.75 322 THR B CA 1
ATOM 6040 C C . THR B 1 322 ? -7.195 3.494 0.135 1 97.75 322 THR B C 1
ATOM 6042 O O . THR B 1 322 ? -8.188 2.791 -0.081 1 97.75 322 THR B O 1
ATOM 6045 N N . ALA B 1 323 ? -6.375 3.826 -0.786 1 95.62 323 ALA B N 1
ATOM 6046 C CA . ALA B 1 323 ? -6.543 3.426 -2.18 1 95.62 323 ALA B CA 1
ATOM 6047 C C . ALA B 1 323 ? -6.48 1.908 -2.324 1 95.62 323 ALA B C 1
ATOM 6049 O O . ALA B 1 323 ? -7.105 1.338 -3.223 1 95.62 323 ALA B O 1
ATOM 6050 N N . SER B 1 324 ? -5.754 1.22 -1.435 1 95.25 324 SER B N 1
ATOM 6051 C CA . SER B 1 324 ? -5.617 -0.233 -1.489 1 95.25 324 SER B CA 1
ATOM 6052 C C . SER B 1 324 ? -6.816 -0.923 -0.843 1 95.25 324 SER B C 1
ATOM 6054 O O . SER B 1 324 ? -6.965 -2.143 -0.944 1 95.25 324 SER B O 1
ATOM 6056 N N . GLY B 1 325 ? -7.633 -0.137 -0.136 1 97.19 325 GLY B N 1
ATOM 6057 C CA . GLY B 1 325 ? -8.789 -0.687 0.554 1 97.19 325 GLY B CA 1
ATOM 6058 C C . GLY B 1 325 ? -8.547 -0.927 2.031 1 97.19 325 GLY B C 1
ATOM 6059 O O . GLY B 1 325 ? -9.453 -1.332 2.76 1 97.19 325 GLY B O 1
ATOM 6060 N N . GLU B 1 326 ? -7.336 -0.69 2.514 1 97.5 326 GLU B N 1
ATOM 6061 C CA . GLU B 1 326 ? -7.059 -0.704 3.947 1 97.5 326 GLU B CA 1
ATOM 6062 C C . GLU B 1 326 ? -7.723 0.479 4.648 1 97.5 326 GLU B C 1
ATOM 6064 O O . GLU B 1 326 ? -8.07 1.472 4.008 1 97.5 326 GLU B O 1
ATOM 6069 N N . LEU B 1 327 ? -7.879 0.325 5.961 1 98.62 327 LEU B N 1
ATOM 6070 C CA . LEU B 1 327 ? -8.516 1.367 6.758 1 98.62 327 LEU B CA 1
ATOM 6071 C C . LEU B 1 327 ? -7.5 2.07 7.648 1 98.62 327 LEU B C 1
ATOM 6073 O O . LEU B 1 327 ? -6.617 1.427 8.219 1 98.62 327 LEU B O 1
ATOM 6077 N N . VAL B 1 328 ? -7.539 3.318 7.738 1 98.88 328 VAL B N 1
ATOM 6078 C CA . VAL B 1 328 ? -6.801 4.094 8.727 1 98.88 328 VAL B CA 1
ATOM 6079 C C . VAL B 1 328 ? -7.773 4.723 9.727 1 98.88 328 VAL B C 1
ATOM 6081 O O . VAL B 1 328 ? -8.695 5.441 9.328 1 98.88 328 VAL B O 1
ATOM 6084 N N . LEU B 1 329 ? -7.57 4.422 10.922 1 98.75 329 LEU B N 1
ATOM 6085 C CA . LEU B 1 329 ? -8.453 4.805 12.023 1 98.75 329 LEU B CA 1
ATOM 6086 C C . LEU B 1 329 ? -7.695 5.625 13.062 1 98.75 329 LEU B C 1
ATOM 6088 O O . LEU B 1 329 ? -6.578 5.27 13.445 1 98.75 329 LEU B O 1
ATOM 6092 N N . GLY B 1 330 ? -8.242 6.762 13.445 1 98.25 330 GLY B N 1
ATOM 6093 C CA . GLY B 1 330 ? -7.691 7.562 14.523 1 98.25 330 GLY B CA 1
ATOM 6094 C C . GLY B 1 330 ? -8.75 8.109 15.469 1 98.25 330 GLY B C 1
ATOM 6095 O O . GLY B 1 330 ? -9.945 7.891 15.258 1 98.25 330 GLY B O 1
ATOM 6096 N N . GLY B 1 331 ? -8.281 8.789 16.5 1 96.5 331 GLY B N 1
ATOM 6097 C CA . GLY B 1 331 ? -9.172 9.406 17.469 1 96.5 331 GLY B CA 1
ATOM 6098 C C . GLY B 1 331 ? -9.523 8.484 18.625 1 96.5 331 GLY B C 1
ATOM 6099 O O . GLY B 1 331 ? -8.727 7.617 19 1 96.5 331 GLY B O 1
ATOM 6100 N N . GLY B 1 332 ? -10.586 8.766 19.281 1 95.19 332 GLY B N 1
ATOM 6101 C CA . GLY B 1 332 ? -11.07 7.957 20.391 1 95.19 332 GLY B CA 1
ATOM 6102 C C . GLY B 1 332 ? -10.352 8.227 21.688 1 95.19 332 GLY B C 1
ATOM 6103 O O . GLY B 1 332 ? -10.383 7.402 22.609 1 95.19 332 GLY B O 1
ATOM 6104 N N . VAL B 1 333 ? -9.727 9.383 21.859 1 94.69 333 VAL B N 1
ATOM 6105 C CA . VAL B 1 333 ? -8.82 9.625 22.984 1 94.69 333 VAL B CA 1
ATOM 6106 C C . VAL B 1 333 ? -9.594 10.18 24.172 1 94.69 333 VAL B C 1
ATOM 6108 O O . VAL B 1 333 ? -9.344 9.797 25.312 1 94.69 333 VAL B O 1
ATOM 6111 N N . ALA B 1 334 ? -10.57 11.031 23.953 1 92.25 334 ALA B N 1
ATOM 6112 C CA . ALA B 1 334 ? -11.227 11.805 25 1 92.25 334 ALA B CA 1
ATOM 6113 C C . ALA B 1 334 ? -11.875 10.891 26.047 1 92.25 334 ALA B C 1
ATOM 6115 O O . ALA B 1 334 ? -11.656 11.055 27.25 1 92.25 334 ALA B O 1
ATOM 6116 N N . PRO B 1 335 ? -12.625 9.859 25.594 1 94.56 335 PRO B N 1
ATOM 6117 C CA . PRO B 1 335 ? -13.227 8.984 26.594 1 94.56 335 PRO B CA 1
ATOM 6118 C C . PRO B 1 335 ? -12.18 8.219 27.406 1 94.56 335 PRO B C 1
ATOM 6120 O O . PRO B 1 335 ? -12.398 7.93 28.578 1 94.56 335 PRO B O 1
ATOM 6123 N N . LEU B 1 336 ? -11.094 7.859 26.781 1 95.88 336 LEU B N 1
ATOM 6124 C CA . LEU B 1 336 ? -10.047 7.105 27.453 1 95.88 336 LEU B CA 1
ATOM 6125 C C . LEU B 1 336 ? -9.336 7.973 28.5 1 95.88 336 LEU B C 1
ATOM 6127 O O . LEU B 1 336 ? -8.984 7.492 29.578 1 95.88 336 LEU B O 1
ATOM 6131 N N . VAL B 1 337 ? -9.188 9.234 28.188 1 93.81 337 VAL B N 1
ATOM 6132 C CA . VAL B 1 337 ? -8.617 10.164 29.156 1 93.81 337 VAL B CA 1
ATOM 6133 C C . VAL B 1 337 ? -9.586 10.391 30.312 1 93.81 337 VAL B C 1
ATOM 6135 O O . VAL B 1 337 ? -9.203 10.344 31.469 1 93.81 337 VAL B O 1
ATOM 6138 N N . ARG B 1 338 ? -10.828 10.594 30 1 94.25 338 ARG B N 1
ATOM 6139 C CA . ARG B 1 338 ? -11.852 10.852 31 1 94.25 338 ARG B CA 1
ATOM 6140 C C . ARG B 1 338 ? -11.977 9.68 31.969 1 94.25 338 ARG B C 1
ATOM 6142 O O . ARG B 1 338 ? -12.172 9.875 33.156 1 94.25 338 ARG B O 1
ATOM 6149 N N . SER B 1 339 ? -11.867 8.492 31.453 1 95.62 339 SER B N 1
ATOM 6150 C CA . SER B 1 339 ? -12.016 7.301 32.281 1 95.62 339 SER B CA 1
ATOM 6151 C C . SER B 1 339 ? -10.742 7.004 33.062 1 95.62 339 SER B C 1
ATOM 6153 O O . SER B 1 339 ? -10.742 6.164 33.969 1 95.62 339 SER B O 1
ATOM 6155 N N . GLY B 1 340 ? -9.641 7.68 32.656 1 94.38 340 GLY B N 1
ATOM 6156 C CA . GLY B 1 340 ? -8.367 7.445 33.344 1 94.38 340 GLY B CA 1
ATOM 6157 C C . GLY B 1 340 ? -7.547 6.344 32.688 1 94.38 340 GLY B C 1
ATOM 6158 O O . GLY B 1 340 ? -6.422 6.07 33.125 1 94.38 340 GLY B O 1
ATOM 6159 N N . ALA B 1 341 ? -8.055 5.77 31.625 1 95.25 341 ALA B N 1
ATOM 6160 C CA . ALA B 1 341 ? -7.355 4.688 30.938 1 95.25 341 ALA B CA 1
ATOM 6161 C C . ALA B 1 341 ? -6.105 5.207 30.234 1 95.25 341 ALA B C 1
ATOM 6163 O O . ALA B 1 341 ? -5.133 4.469 30.047 1 95.25 341 ALA B O 1
ATOM 6164 N N . THR B 1 342 ? -6.098 6.465 29.844 1 94.88 342 THR B N 1
ATOM 6165 C CA . THR B 1 342 ? -4.969 7.156 29.219 1 94.88 342 THR B CA 1
ATOM 6166 C C . THR B 1 342 ? -4.648 8.438 29.984 1 94.88 342 THR B C 1
ATOM 6168 O O . THR B 1 342 ? -5.465 9.359 30.031 1 94.88 342 THR B O 1
ATOM 6171 N N . PRO B 1 343 ? -3.506 8.484 30.562 1 93.88 343 PRO B N 1
ATOM 6172 C CA . PRO B 1 343 ? -3.16 9.711 31.297 1 93.88 343 PRO B CA 1
ATOM 6173 C C . PRO B 1 343 ? -3.033 10.922 30.375 1 93.88 343 PRO B C 1
ATOM 6175 O O . PRO B 1 343 ? -2.463 10.82 29.281 1 93.88 343 PRO B O 1
ATOM 6178 N N . MET B 1 344 ? -3.504 12.023 30.859 1 91.75 344 MET B N 1
ATOM 6179 C CA . MET B 1 344 ? -3.459 13.273 30.109 1 91.75 344 MET B CA 1
ATOM 6180 C C . MET B 1 344 ? -2.02 13.672 29.797 1 91.75 344 MET B C 1
ATOM 6182 O O . MET B 1 344 ? -1.748 14.25 28.734 1 91.75 344 MET B O 1
ATOM 6186 N N . SER B 1 345 ? -1.097 13.312 30.625 1 90.69 345 SER B N 1
ATOM 6187 C CA . SER B 1 345 ? 0.307 13.688 30.469 1 90.69 345 SER B CA 1
ATOM 6188 C C . SER B 1 345 ? 0.933 12.992 29.266 1 90.69 345 SER B C 1
ATOM 6190 O O . SER B 1 345 ? 1.957 13.445 28.75 1 90.69 345 SER B O 1
ATOM 6192 N N . ARG B 1 346 ? 0.32 11.953 28.797 1 91.88 346 ARG B N 1
ATOM 6193 C CA . ARG B 1 346 ? 0.815 11.242 27.609 1 91.88 346 ARG B CA 1
ATOM 6194 C C . ARG B 1 346 ? 0.388 11.938 26.328 1 91.88 346 ARG B C 1
ATOM 6196 O O . ARG B 1 346 ? 0.959 11.695 25.266 1 91.88 346 ARG B O 1
ATOM 6203 N N . ILE B 1 347 ? -0.498 12.789 26.531 1 92.69 347 ILE B N 1
ATOM 6204 C CA . ILE B 1 347 ? -1.112 13.398 25.359 1 92.69 347 ILE B CA 1
ATOM 6205 C C . ILE B 1 347 ? -0.666 14.852 25.234 1 92.69 347 ILE B C 1
ATOM 6207 O O . ILE B 1 347 ? -0.098 15.25 24.219 1 92.69 347 ILE B O 1
ATOM 6211 N N . HIS B 1 348 ? -0.786 15.648 26.25 1 91.81 348 HIS B N 1
ATOM 6212 C CA . HIS B 1 348 ? -0.501 17.078 26.234 1 91.81 348 HIS B CA 1
ATOM 6213 C C . HIS B 1 348 ? 0.954 17.359 26.594 1 91.81 348 HIS B C 1
ATOM 6215 O O . HIS B 1 348 ? 1.469 16.828 27.578 1 91.81 348 HIS B O 1
ATOM 6221 N N . GLY B 1 349 ? 1.537 18.141 25.781 1 91.12 349 GLY B N 1
ATOM 6222 C CA . GLY B 1 349 ? 2.883 18.609 26.078 1 91.12 349 GLY B CA 1
ATOM 6223 C C . GLY B 1 349 ? 3.951 17.578 25.781 1 91.12 349 GLY B C 1
ATOM 6224 O O . GLY B 1 349 ? 5.137 17.812 26.031 1 91.12 349 GLY B O 1
ATOM 6225 N N . ASN B 1 350 ? 3.529 16.5 25.281 1 91.31 350 ASN B N 1
ATOM 6226 C CA . ASN B 1 350 ? 4.43 15.398 24.953 1 91.31 350 ASN B CA 1
ATOM 6227 C C . ASN B 1 350 ? 4.902 15.477 23.5 1 91.31 350 ASN B C 1
ATOM 6229 O O . ASN B 1 350 ? 4.109 15.742 22.609 1 91.31 350 ASN B O 1
ATOM 6233 N N . VAL B 1 351 ? 6.254 15.32 23.281 1 92.56 351 VAL B N 1
ATOM 6234 C CA . VAL B 1 351 ? 6.793 15.391 21.922 1 92.56 351 VAL B CA 1
ATOM 6235 C C . VAL B 1 351 ? 7.41 14.047 21.547 1 92.56 351 VAL B C 1
ATOM 6237 O O . VAL B 1 351 ? 8.031 13.914 20.484 1 92.56 351 VAL B O 1
ATOM 6240 N N . ASP B 1 352 ? 7.273 13.031 22.5 1 94.31 352 ASP B N 1
ATOM 6241 C CA . ASP B 1 352 ? 7.812 11.703 22.25 1 94.31 352 ASP B CA 1
ATOM 6242 C C . ASP B 1 352 ? 6.941 10.93 21.266 1 94.31 352 ASP B C 1
ATOM 6244 O O . ASP B 1 352 ? 5.777 10.648 21.547 1 94.31 352 ASP B O 1
ATOM 6248 N N . ASP B 1 353 ? 7.48 10.68 20.141 1 96.56 353 ASP B N 1
ATOM 6249 C CA . ASP B 1 353 ? 6.738 9.922 19.141 1 96.56 353 ASP B CA 1
ATOM 6250 C C . ASP B 1 353 ? 7.352 8.539 18.938 1 96.56 353 ASP B C 1
ATOM 6252 O O . ASP B 1 353 ? 7.227 7.961 17.859 1 96.56 353 ASP B O 1
ATOM 6256 N N . SER B 1 354 ? 8.086 8.008 19.938 1 96.75 354 SER B N 1
ATOM 6257 C CA . SER B 1 354 ? 8.695 6.684 19.922 1 96.75 354 SER B CA 1
ATOM 6258 C C . SER B 1 354 ? 7.688 5.609 20.328 1 96.75 354 SER B C 1
ATOM 6260 O O . SER B 1 354 ? 6.531 5.914 20.625 1 96.75 354 SER B O 1
ATOM 6262 N N . GLU B 1 355 ? 8.156 4.383 20.359 1 97.5 355 GLU B N 1
ATOM 6263 C CA . GLU B 1 355 ? 7.344 3.248 20.781 1 97.5 355 GLU B CA 1
ATOM 6264 C C . GLU B 1 355 ? 6.828 3.436 22.203 1 97.5 355 GLU B C 1
ATOM 6266 O O . GLU B 1 355 ? 5.723 3.002 22.531 1 97.5 355 GLU B O 1
ATOM 6271 N N . ALA B 1 356 ? 7.59 4.141 23.016 1 96.25 356 ALA B N 1
ATOM 6272 C CA . ALA B 1 356 ? 7.219 4.352 24.422 1 96.25 356 ALA B CA 1
ATOM 6273 C C . ALA B 1 356 ? 5.926 5.156 24.531 1 96.25 356 ALA B C 1
ATOM 6275 O O . ALA B 1 356 ? 5.238 5.098 25.547 1 96.25 356 ALA B O 1
ATOM 6276 N N . SER B 1 357 ? 5.562 5.859 23.453 1 96.5 357 SER B N 1
ATOM 6277 C CA . SER B 1 357 ? 4.398 6.734 23.484 1 96.5 357 SER B CA 1
ATOM 6278 C C . SER B 1 357 ? 3.17 6.047 22.906 1 96.5 357 SER B C 1
ATOM 6280 O O . SER B 1 357 ? 2.09 6.637 22.844 1 96.5 357 SER B O 1
ATOM 6282 N N . ILE B 1 358 ? 3.297 4.828 22.453 1 97.75 358 ILE B N 1
ATOM 6283 C CA . ILE B 1 358 ? 2.133 4.055 22.047 1 97.75 358 ILE B CA 1
ATOM 6284 C C . ILE B 1 358 ? 1.28 3.715 23.266 1 97.75 358 ILE B C 1
ATOM 6286 O O . ILE B 1 358 ? 1.754 3.064 24.203 1 97.75 358 ILE B O 1
ATOM 6290 N N . ASP B 1 359 ? 0.091 4.152 23.266 1 97.75 359 ASP B N 1
ATOM 6291 C CA . ASP B 1 359 ? -0.822 3.896 24.375 1 97.75 359 ASP B CA 1
ATOM 6292 C C . ASP B 1 359 ? -1.585 2.59 24.172 1 97.75 359 ASP B C 1
ATOM 6294 O O . ASP B 1 359 ? -2.34 2.451 23.203 1 97.75 359 ASP B O 1
ATOM 6298 N N . PRO B 1 360 ? -1.464 1.642 25.078 1 97.31 360 PRO B N 1
ATOM 6299 C CA . PRO B 1 360 ? -2.105 0.339 24.875 1 97.31 360 PRO B CA 1
ATOM 6300 C C . PRO B 1 360 ? -3.631 0.425 24.906 1 97.31 360 PRO B C 1
ATOM 6302 O O . PRO B 1 360 ? -4.305 -0.361 24.234 1 97.31 360 PRO B O 1
ATOM 6305 N N . ALA B 1 361 ? -4.152 1.36 25.672 1 97.88 361 ALA B N 1
ATOM 6306 C CA . ALA B 1 361 ? -5.605 1.504 25.719 1 97.88 361 ALA B CA 1
ATOM 6307 C C . ALA B 1 361 ? -6.152 1.98 24.375 1 97.88 361 ALA B C 1
ATOM 6309 O O . ALA B 1 361 ? -7.188 1.493 23.906 1 97.88 361 ALA B O 1
ATOM 6310 N N . ILE B 1 362 ? -5.484 2.91 23.766 1 98.06 362 ILE B N 1
ATOM 6311 C CA . ILE B 1 362 ? -5.898 3.396 22.453 1 98.06 362 ILE B CA 1
ATOM 6312 C C . ILE B 1 362 ? -5.738 2.287 21.422 1 98.06 362 ILE B C 1
ATOM 6314 O O . ILE B 1 362 ? -6.602 2.104 20.562 1 98.06 362 ILE B O 1
ATOM 6318 N N . THR B 1 363 ? -4.637 1.54 21.531 1 98.5 363 THR B N 1
ATOM 6319 C CA . THR B 1 363 ? -4.41 0.421 20.625 1 98.5 363 THR B CA 1
ATOM 6320 C C . THR B 1 363 ? -5.551 -0.588 20.719 1 98.5 363 THR B C 1
ATOM 6322 O O . THR B 1 363 ? -6.062 -1.052 19.688 1 98.5 363 THR B O 1
ATOM 6325 N N . ARG B 1 364 ? -5.969 -0.95 21.906 1 98.12 364 ARG B N 1
ATOM 6326 C CA . ARG B 1 364 ? -7.062 -1.893 22.109 1 98.12 364 ARG B CA 1
ATOM 6327 C C . ARG B 1 364 ? -8.375 -1.339 21.562 1 98.12 364 ARG B C 1
ATOM 6329 O O . ARG B 1 364 ? -9.164 -2.074 20.953 1 98.12 364 ARG B O 1
ATOM 6336 N N . ASP B 1 365 ? -8.562 -0.062 21.797 1 98.31 365 ASP B N 1
ATOM 6337 C CA . ASP B 1 365 ? -9.758 0.6 21.266 1 98.31 365 ASP B CA 1
ATOM 6338 C C . ASP B 1 365 ? -9.805 0.517 19.75 1 98.31 365 ASP B C 1
ATOM 6340 O O . ASP B 1 365 ? -10.828 0.129 19.172 1 98.31 365 ASP B O 1
ATOM 6344 N N . HIS B 1 366 ? -8.711 0.835 19.078 1 98.56 366 HIS B N 1
ATOM 6345 C CA . HIS B 1 366 ? -8.641 0.783 17.625 1 98.56 366 HIS B CA 1
ATOM 6346 C C . HIS B 1 366 ? -8.844 -0.64 17.109 1 98.56 366 HIS B C 1
ATOM 6348 O O . HIS B 1 366 ? -9.469 -0.848 16.062 1 98.56 366 HIS B O 1
ATOM 6354 N N . ALA B 1 367 ? -8.375 -1.618 17.797 1 98.25 367 ALA B N 1
ATOM 6355 C CA . ALA B 1 367 ? -8.438 -3.018 17.391 1 98.25 367 ALA B CA 1
ATOM 6356 C C . ALA B 1 367 ? -9.883 -3.518 17.375 1 98.25 367 ALA B C 1
ATOM 6358 O O . ALA B 1 367 ? -10.211 -4.477 16.672 1 98.25 367 ALA B O 1
ATOM 6359 N N . THR B 1 368 ? -10.773 -2.891 18.125 1 97.44 368 THR B N 1
ATOM 6360 C CA . THR B 1 368 ? -12.109 -3.445 18.297 1 97.44 368 THR B CA 1
ATOM 6361 C C . THR B 1 368 ? -13.164 -2.494 17.75 1 97.44 368 THR B C 1
ATOM 6363 O O . THR B 1 368 ? -14.336 -2.859 17.625 1 97.44 368 THR B O 1
ATOM 6366 N N . PHE B 1 369 ? -12.766 -1.29 17.344 1 98.25 369 PHE B N 1
ATOM 6367 C CA . PHE B 1 369 ? -13.695 -0.229 16.984 1 98.25 369 PHE B CA 1
ATOM 6368 C C . PHE B 1 369 ? -14.578 -0.646 15.812 1 98.25 369 PHE B C 1
ATOM 6370 O O . PHE B 1 369 ? -15.766 -0.316 15.773 1 98.25 369 PHE B O 1
ATOM 6377 N N . MET B 1 370 ? -14.008 -1.396 14.859 1 98.06 370 MET B N 1
ATOM 6378 C CA . MET B 1 370 ? -14.719 -1.719 13.633 1 98.06 370 MET B CA 1
ATOM 6379 C C . MET B 1 370 ? -15.898 -2.645 13.914 1 98.06 370 MET B C 1
ATOM 6381 O O . MET B 1 370 ? -16.781 -2.809 13.07 1 98.06 370 MET B O 1
ATOM 6385 N N . ARG B 1 371 ? -15.961 -3.26 15.086 1 97.25 371 ARG B N 1
ATOM 6386 C CA . ARG B 1 371 ? -17.094 -4.098 15.477 1 97.25 371 ARG B CA 1
ATOM 6387 C C . ARG B 1 371 ? -18.359 -3.277 15.594 1 97.25 371 ARG B C 1
ATOM 6389 O O . ARG B 1 371 ? -19.469 -3.832 15.656 1 97.25 371 ARG B O 1
ATOM 6396 N N . ASN B 1 372 ? -18.234 -1.951 15.664 1 97.5 372 ASN B N 1
ATOM 6397 C CA . ASN B 1 372 ? -19.391 -1.061 15.672 1 97.5 372 ASN B CA 1
ATOM 6398 C C . ASN B 1 372 ? -20.062 -1.004 14.305 1 97.5 372 ASN B C 1
ATOM 6400 O O . ASN B 1 372 ? -21.188 -0.498 14.188 1 97.5 372 ASN B O 1
ATOM 6404 N N . PHE B 1 373 ? -19.406 -1.462 13.242 1 97.56 373 PHE B N 1
ATOM 6405 C CA . PHE B 1 373 ? -19.984 -1.527 11.906 1 97.56 373 PHE B CA 1
ATOM 6406 C C . PHE B 1 373 ? -20.734 -2.838 11.711 1 97.56 373 PHE B C 1
ATOM 6408 O O . PHE B 1 373 ? -20.359 -3.869 12.273 1 97.56 373 PHE B O 1
ATOM 6415 N N . GLU B 1 374 ? -21.672 -2.771 10.812 1 94.6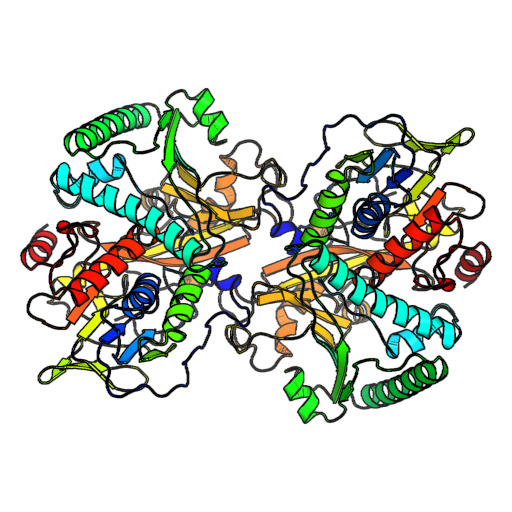2 374 GLU B N 1
ATOM 6416 C CA . GLU B 1 374 ? -22.453 -3.973 10.547 1 94.62 374 GLU B CA 1
ATOM 6417 C C . GLU B 1 374 ? -21.625 -5.016 9.797 1 94.62 374 GLU B C 1
ATOM 6419 O O . GLU B 1 374 ? -20.875 -4.68 8.883 1 94.62 374 GLU B O 1
ATOM 6424 N N . ALA B 1 375 ? -21.578 -6.285 10.289 1 93.25 375 ALA B N 1
ATOM 6425 C CA . ALA B 1 375 ? -21.109 -7.457 9.555 1 93.25 375 ALA B CA 1
ATOM 6426 C C . ALA B 1 375 ? -19.578 -7.516 9.531 1 93.25 375 ALA B C 1
ATOM 6428 O O . ALA B 1 375 ? -19 -8.172 8.664 1 93.25 375 ALA B O 1
ATOM 6429 N N . TRP B 1 376 ? -18.828 -6.688 10.359 1 94.25 376 TRP B N 1
ATOM 6430 C CA . TRP B 1 376 ? -17.375 -6.797 10.398 1 94.25 376 TRP B CA 1
ATOM 6431 C C . TRP B 1 376 ? -16.938 -8.242 10.648 1 94.25 376 TRP B C 1
ATOM 6433 O O . TRP B 1 376 ? -16.031 -8.75 9.984 1 94.25 376 TRP B O 1
ATOM 6443 N N . GLY B 1 377 ? -17.594 -9.047 11.461 1 88.62 377 GLY B N 1
ATOM 6444 C CA . GLY B 1 377 ? -17.406 -10.477 11.688 1 88.62 377 GLY B CA 1
ATOM 6445 C C . GLY B 1 377 ? -16.016 -10.82 12.195 1 88.62 377 GLY B C 1
ATOM 6446 O O . GLY B 1 377 ? -15.266 -9.938 12.602 1 88.62 377 GLY B O 1
ATOM 6447 N N . PRO B 1 378 ? -15.625 -12.148 12.195 1 93.81 378 PRO B N 1
ATOM 6448 C CA . PRO B 1 378 ? -14.328 -12.609 12.695 1 93.81 378 PRO B CA 1
ATOM 6449 C C . PRO B 1 378 ? -13.172 -12.273 11.75 1 93.81 378 PRO B C 1
ATOM 6451 O O . PRO B 1 378 ? -13.344 -12.305 10.531 1 93.81 378 PRO B O 1
ATOM 6454 N N . GLU B 1 379 ? -12.023 -12.039 12.297 1 97.06 379 GLU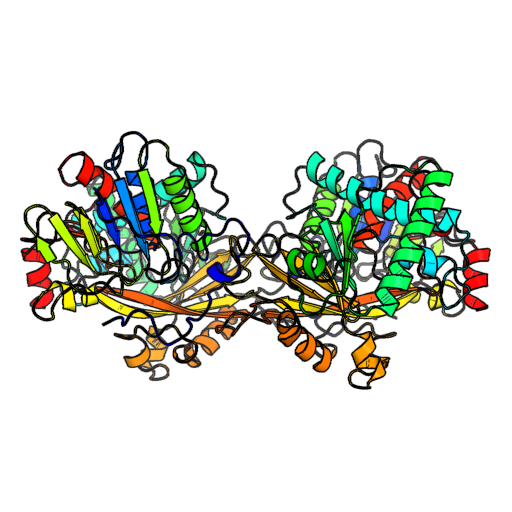 B N 1
ATOM 6455 C CA . GLU B 1 379 ? -10.828 -11.648 11.547 1 97.06 379 GLU B CA 1
ATOM 6456 C C . GLU B 1 379 ? -9.914 -12.844 11.312 1 97.06 379 GLU B C 1
ATOM 6458 O O . GLU B 1 379 ? -9.688 -13.648 12.219 1 97.06 379 GLU B O 1
ATOM 6463 N N . ALA B 1 380 ? -9.453 -13.023 10.07 1 97.75 380 ALA B N 1
ATOM 6464 C CA . ALA B 1 380 ? -8.359 -13.945 9.766 1 97.75 380 ALA B CA 1
ATOM 6465 C C . ALA B 1 380 ? -7.02 -13.367 10.227 1 97.75 380 ALA B C 1
ATOM 6467 O O . ALA B 1 380 ? -6.906 -12.164 10.477 1 97.75 380 ALA B O 1
ATOM 6468 N N . TYR B 1 381 ? -5.992 -14.328 10.367 1 98.19 381 TYR B N 1
ATOM 6469 C CA . TYR B 1 381 ? -4.648 -13.844 10.664 1 98.19 381 TYR B CA 1
ATOM 6470 C C . TYR B 1 381 ? -4.16 -12.891 9.586 1 98.19 381 TYR B C 1
ATOM 6472 O O . TYR B 1 381 ? -4.059 -13.266 8.414 1 98.19 381 TYR B O 1
ATOM 6480 N N . GLY B 1 382 ? -3.879 -11.703 9.953 1 97.88 382 GLY B N 1
ATOM 6481 C CA . GLY B 1 382 ? -3.496 -10.664 9.008 1 97.88 382 GLY B CA 1
ATOM 6482 C C . GLY B 1 382 ? -4.586 -9.633 8.781 1 97.88 382 GLY B C 1
ATOM 6483 O O . GLY B 1 382 ? -4.348 -8.609 8.141 1 97.88 382 GLY B O 1
ATOM 6484 N N . GLU B 1 383 ? -5.816 -9.883 9.195 1 98.31 383 GLU B N 1
ATOM 6485 C CA . GLU B 1 383 ? -6.895 -8.898 9.195 1 98.31 383 GLU B CA 1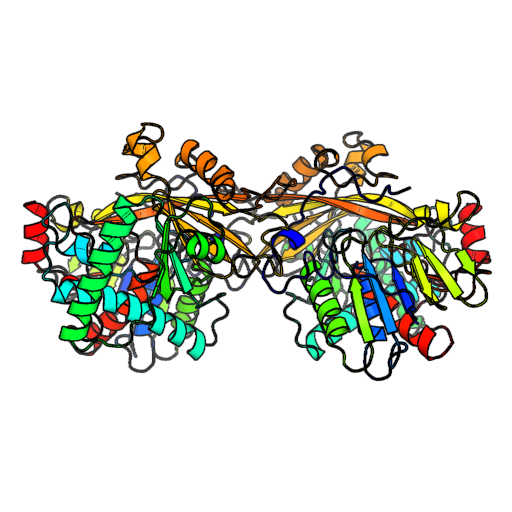
ATOM 6486 C C . GLU B 1 383 ? -6.988 -8.18 10.539 1 98.31 383 GLU B C 1
ATOM 6488 O O . GLU B 1 383 ? -6.418 -8.633 11.531 1 98.31 383 GLU B O 1
ATOM 6493 N N . GLY B 1 384 ? -7.727 -7.051 10.578 1 98.31 384 GLY B N 1
ATOM 6494 C CA . GLY B 1 384 ? -7.777 -6.234 11.781 1 98.31 384 GLY B CA 1
ATOM 6495 C C . GLY B 1 384 ? -6.59 -5.297 11.922 1 98.31 384 GLY B C 1
ATOM 6496 O O . GLY B 1 384 ? -6.105 -4.75 10.922 1 98.31 384 GLY B O 1
ATOM 6497 N N . LEU B 1 385 ? -6.152 -5.039 13.141 1 98.44 385 LEU B N 1
ATOM 6498 C CA . LEU B 1 385 ? -5.102 -4.066 13.414 1 98.44 385 LEU B CA 1
ATOM 6499 C C . LEU B 1 385 ? -3.77 -4.523 12.836 1 98.44 385 LEU B C 1
ATOM 6501 O O . LEU B 1 385 ? -3.305 -5.629 13.141 1 98.44 385 LEU B O 1
ATOM 6505 N N . VAL B 1 386 ? -3.16 -3.729 12.023 1 97.81 386 VAL B N 1
ATOM 6506 C CA . VAL B 1 386 ? -1.916 -4.066 11.336 1 97.81 386 VAL B CA 1
ATOM 6507 C C . VAL B 1 386 ? -0.768 -3.242 11.914 1 97.81 386 VAL B C 1
ATOM 6509 O O . VAL B 1 386 ? 0.31 -3.775 12.188 1 97.81 386 VAL B O 1
ATOM 6512 N N . ARG B 1 387 ? -1.036 -1.978 12.016 1 98.06 387 ARG B N 1
ATOM 6513 C CA . ARG B 1 387 ? -0.04 -1.019 12.484 1 98.06 387 ARG B CA 1
ATOM 6514 C C . ARG B 1 387 ? -0.675 0.031 13.391 1 98.06 387 ARG B C 1
ATOM 6516 O O . ARG B 1 387 ? -1.825 0.423 13.188 1 98.06 387 ARG B O 1
ATOM 6523 N N . THR B 1 388 ? 0.055 0.453 14.391 1 98.69 388 THR B N 1
ATOM 6524 C CA . THR B 1 388 ? -0.302 1.628 15.172 1 98.69 388 THR B CA 1
ATOM 6525 C C . THR B 1 388 ? 0.894 2.564 15.32 1 98.69 388 THR B C 1
ATOM 6527 O O . THR B 1 388 ? 2.043 2.125 15.258 1 98.69 388 THR B O 1
ATOM 6530 N N . TRP B 1 389 ? 0.667 3.84 15.352 1 98.75 389 TRP B N 1
ATOM 6531 C CA . TRP B 1 389 ? 1.741 4.824 15.438 1 98.75 389 TRP B CA 1
ATOM 6532 C C . TRP B 1 389 ? 1.266 6.09 16.141 1 98.75 389 TRP B C 1
ATOM 6534 O O . TRP B 1 389 ? 0.062 6.297 16.312 1 98.75 389 TRP B O 1
ATOM 6544 N N . VAL B 1 390 ? 2.229 6.852 16.531 1 97.88 390 VAL B N 1
ATOM 6545 C CA . VAL B 1 390 ? 1.939 8.109 17.219 1 97.88 390 VAL B CA 1
ATOM 6546 C C . VAL B 1 390 ? 2.439 9.281 16.391 1 97.88 390 VAL B C 1
ATOM 6548 O O . VAL B 1 390 ? 3.402 9.148 15.633 1 97.88 390 VAL B O 1
ATOM 6551 N N . GLY B 1 391 ? 1.702 10.328 16.391 1 97.19 391 GLY B N 1
ATOM 6552 C CA . GLY B 1 391 ? 2.096 11.602 15.812 1 97.19 391 GLY B CA 1
ATOM 6553 C C . GLY B 1 391 ? 1.89 12.773 16.75 1 97.19 391 GLY B C 1
ATOM 6554 O O . GLY B 1 391 ? 0.973 12.75 17.578 1 97.19 391 GLY B O 1
ATOM 6555 N N . VAL B 1 392 ? 2.725 13.734 16.641 1 96.81 392 VAL B N 1
ATOM 6556 C CA . VAL B 1 392 ? 2.641 14.922 17.484 1 96.81 392 VAL B CA 1
ATOM 6557 C C . VAL B 1 392 ? 2.025 16.078 16.703 1 96.81 392 VAL B C 1
ATOM 6559 O O . VAL B 1 392 ? 2.662 16.641 15.805 1 96.81 392 VAL B O 1
ATOM 6562 N N . LEU B 1 393 ? 0.817 16.344 17.016 1 96.62 393 LEU B N 1
ATOM 6563 C CA . LEU B 1 393 ? 0.171 17.516 16.422 1 96.62 393 LEU B CA 1
ATOM 6564 C C . LEU B 1 393 ? 0.185 18.688 17.406 1 96.62 393 LEU B C 1
ATOM 6566 O O . LEU B 1 393 ? 0.953 18.688 18.359 1 96.62 393 LEU B O 1
ATOM 6570 N N . SER B 1 394 ? -0.537 19.75 17.078 1 95.75 394 SER B N 1
ATOM 6571 C CA . SER B 1 394 ? -0.537 20.938 17.922 1 95.75 394 SER B CA 1
ATOM 6572 C C . SER B 1 394 ? -1.91 21.172 18.547 1 95.75 394 SER B C 1
ATOM 6574 O O . SER B 1 394 ? -2.936 20.906 17.922 1 95.75 394 SER B O 1
ATOM 6576 N N . ALA B 1 395 ? -1.888 21.531 19.734 1 93.25 395 ALA B N 1
ATOM 6577 C CA . ALA B 1 395 ? -3.014 22.234 20.359 1 93.25 395 ALA B CA 1
ATOM 6578 C C . ALA B 1 395 ? -2.771 23.734 20.406 1 93.25 395 ALA B C 1
ATOM 6580 O O . ALA B 1 395 ? -1.65 24.188 20.656 1 93.25 395 ALA B O 1
ATOM 6581 N N . VAL B 1 396 ? -3.785 24.469 20.078 1 93.69 396 VAL B N 1
ATOM 6582 C CA . VAL B 1 396 ? -3.658 25.922 20.047 1 93.69 396 VAL B CA 1
ATOM 6583 C C . VAL B 1 396 ? -4.688 26.562 20.984 1 93.69 396 VAL B C 1
ATOM 6585 O O . VAL B 1 396 ? -5.824 26.094 21.078 1 93.69 396 VAL B O 1
ATOM 6588 N N . ARG B 1 397 ? -4.32 27.562 21.625 1 90.56 397 ARG B N 1
ATOM 6589 C CA . ARG B 1 397 ? -5.141 28.172 22.672 1 90.56 397 ARG B CA 1
ATOM 6590 C C . ARG B 1 397 ? -6.488 28.609 22.109 1 90.56 397 ARG B C 1
ATOM 6592 O O . ARG B 1 397 ? -7.512 28.5 22.797 1 90.56 397 ARG B O 1
ATOM 6599 N N . ASP B 1 398 ? -6.539 29.125 20.906 1 90.44 398 ASP B N 1
ATOM 6600 C CA . ASP B 1 398 ? -7.812 29.625 20.406 1 90.44 398 ASP B CA 1
ATOM 6601 C C . ASP B 1 398 ? -8.297 28.797 19.219 1 90.44 398 ASP B C 1
ATOM 6603 O O . ASP B 1 398 ? -9.117 29.25 18.422 1 90.44 398 ASP B O 1
ATOM 6607 N N . TRP B 1 399 ? -7.691 27.656 18.875 1 91.06 399 TRP B N 1
ATOM 6608 C CA . TRP B 1 399 ? -8.172 26.609 17.984 1 91.06 399 TRP B CA 1
ATOM 6609 C C . TRP B 1 399 ? -7.883 26.984 16.531 1 91.06 399 TRP B C 1
ATOM 6611 O O . TRP B 1 399 ? -8.227 26.219 15.609 1 91.06 399 TRP B O 1
ATOM 6621 N N . LEU B 1 400 ? -7.238 28.094 16.344 1 96.06 400 LEU B N 1
ATOM 6622 C CA . LEU B 1 400 ? -7.031 28.562 14.969 1 96.06 400 LEU B CA 1
ATOM 6623 C C . LEU B 1 400 ? -5.547 28.641 14.641 1 96.06 400 LEU B C 1
ATOM 6625 O O . LEU B 1 400 ? -4.719 28.859 15.531 1 96.06 400 LEU B O 1
ATOM 6629 N N . PRO B 1 401 ? -5.191 28.453 13.383 1 97.38 401 PRO B N 1
ATOM 6630 C CA . PRO B 1 401 ? -3.775 28.562 13.023 1 97.38 401 PRO B CA 1
ATOM 6631 C C . PRO B 1 401 ? -3.246 29.984 13.18 1 97.38 401 PRO B C 1
ATOM 6633 O O . PRO B 1 401 ? -4.027 30.938 13.211 1 97.38 401 PRO B O 1
ATOM 6636 N N . LEU B 1 402 ? -1.945 30.094 13.375 1 97.69 402 LEU B N 1
ATOM 6637 C CA . LEU B 1 402 ? -1.202 31.359 13.352 1 97.69 402 LEU B CA 1
ATOM 6638 C C . LEU B 1 402 ? -0.481 31.531 12.016 1 97.69 402 LEU B C 1
ATOM 6640 O O . LEU B 1 402 ? 0.328 30.688 11.625 1 97.69 402 LEU B O 1
ATOM 6644 N N . VAL B 1 403 ? -0.79 32.625 11.352 1 98.62 403 VAL B N 1
ATOM 6645 C CA . VAL B 1 403 ? -0.193 32.844 10.047 1 98.62 403 VAL B CA 1
ATOM 6646 C C . VAL B 1 403 ? 0.291 34.281 9.938 1 98.62 403 VAL B C 1
ATOM 6648 O O . VAL B 1 403 ? -0.439 35.219 10.289 1 98.62 403 VAL B O 1
ATOM 6651 N N . GLY B 1 404 ? 1.546 34.469 9.516 1 98.12 404 GLY B N 1
ATOM 6652 C CA . GLY B 1 404 ? 2.02 35.812 9.211 1 98.12 404 GLY B CA 1
ATOM 6653 C C . GLY B 1 404 ? 3.209 36.25 10.055 1 98.12 404 GLY B C 1
ATOM 6654 O O . GLY B 1 404 ? 3.807 35.406 10.75 1 98.12 404 GLY B O 1
ATOM 6655 N N . ASP B 1 405 ? 3.605 37.5 9.992 1 97.19 405 ASP B N 1
ATOM 6656 C CA . ASP B 1 405 ? 4.781 38.031 10.664 1 97.19 405 ASP B CA 1
ATOM 6657 C C . ASP B 1 405 ? 4.582 38.094 12.172 1 97.19 405 ASP B C 1
ATOM 6659 O O . ASP B 1 405 ? 3.494 38.406 12.656 1 97.19 405 ASP B O 1
ATOM 6663 N N . VAL B 1 406 ? 5.617 37.656 12.859 1 96.81 406 VAL B N 1
ATOM 6664 C CA . VAL B 1 406 ? 5.633 37.875 14.305 1 96.81 406 VAL B CA 1
ATOM 6665 C C . VAL B 1 406 ? 5.664 39.344 14.625 1 96.81 406 VAL B C 1
ATOM 6667 O O . VAL B 1 406 ? 6.52 40.094 14.117 1 96.81 406 VAL B O 1
ATOM 6670 N N . PRO B 1 407 ? 4.711 39.781 15.422 1 94.94 407 PRO B N 1
ATOM 6671 C CA . PRO B 1 407 ? 4.688 41.219 15.727 1 94.94 407 PRO B CA 1
ATOM 6672 C C . PRO B 1 407 ? 6.039 41.719 16.203 1 94.94 407 PRO B C 1
ATOM 6674 O O . PRO B 1 407 ? 6.648 41.125 17.094 1 94.94 407 PRO B O 1
ATOM 6677 N N . GLY B 1 408 ? 6.504 42.781 15.555 1 93.06 408 GLY B N 1
ATOM 6678 C CA . GLY B 1 408 ? 7.762 43.406 15.93 1 93.06 408 GLY B CA 1
ATOM 6679 C C . GLY B 1 408 ? 8.969 42.719 15.328 1 93.06 408 GLY B C 1
ATOM 6680 O O . GLY B 1 408 ? 10.109 43.125 15.578 1 93.06 408 GLY B O 1
ATOM 6681 N N . SER B 1 409 ? 8.805 41.75 14.531 1 94.88 409 SER B N 1
ATOM 6682 C CA . SER B 1 409 ? 9.891 40.969 13.953 1 94.88 409 SER B CA 1
ATOM 6683 C C . SER B 1 409 ? 9.719 40.844 12.445 1 94.88 409 SER B C 1
ATOM 6685 O O . SER B 1 409 ? 9.648 39.719 11.93 1 94.88 409 SER B O 1
ATOM 6687 N N . ALA B 1 410 ? 9.82 42 11.797 1 93.94 410 ALA B N 1
ATOM 6688 C CA . ALA B 1 410 ? 9.656 42 10.344 1 93.94 410 ALA B CA 1
ATOM 6689 C C . ALA B 1 410 ? 10.602 40.969 9.695 1 93.94 410 ALA B C 1
ATOM 6691 O O . ALA B 1 410 ? 11.789 40.938 10.031 1 93.94 410 ALA B O 1
ATOM 6692 N N . GLY B 1 411 ? 10.016 40.125 8.867 1 96.94 411 GLY B N 1
ATOM 6693 C CA . GLY B 1 411 ? 10.836 39.156 8.164 1 96.94 411 GLY B CA 1
ATOM 6694 C C . GLY B 1 411 ? 10.82 37.781 8.82 1 96.94 411 GLY B C 1
ATOM 6695 O O . GLY B 1 411 ? 11.234 36.812 8.211 1 96.94 411 GLY B O 1
ATOM 6696 N N . LEU B 1 412 ? 10.383 37.75 10.062 1 98 412 LEU B N 1
ATOM 6697 C CA . LEU B 1 412 ? 10.164 36.469 10.758 1 98 412 LEU B CA 1
ATOM 6698 C C . LEU B 1 412 ? 8.68 36.156 10.828 1 98 412 LEU B C 1
ATOM 6700 O O . LEU B 1 412 ? 7.898 36.906 11.422 1 98 412 LEU B O 1
ATOM 6704 N N . SER B 1 413 ? 8.281 35.094 10.188 1 98.19 413 SER B N 1
ATOM 6705 C CA . SER B 1 413 ? 6.871 34.719 10.156 1 98.19 413 SER B CA 1
ATOM 6706 C C . SER B 1 413 ? 6.656 33.312 10.648 1 98.19 413 SER B C 1
ATOM 6708 O O . SER B 1 413 ? 7.609 32.531 10.758 1 98.19 413 SER B O 1
ATOM 6710 N N . VAL B 1 414 ? 5.379 33.031 11.008 1 98.19 414 VAL B N 1
ATOM 6711 C CA . VAL B 1 414 ? 4.93 31.734 11.445 1 98.19 414 VAL B CA 1
ATOM 6712 C C . VAL B 1 414 ? 3.734 31.281 10.609 1 98.19 414 VAL B C 1
ATOM 6714 O O . VAL B 1 414 ? 2.887 32.094 10.234 1 98.19 414 VAL B O 1
ATOM 6717 N N . ALA B 1 415 ? 3.68 30.109 10.203 1 98.56 415 ALA B N 1
ATOM 6718 C CA . ALA B 1 415 ? 2.516 29.375 9.703 1 98.56 415 ALA B CA 1
ATOM 6719 C C . ALA B 1 415 ? 2.398 28.016 10.375 1 98.56 415 ALA B C 1
ATOM 6721 O O . ALA B 1 415 ? 2.994 27.031 9.906 1 98.56 415 ALA B O 1
ATOM 6722 N N . ALA B 1 416 ? 1.646 27.953 11.453 1 98.06 416 ALA B N 1
ATOM 6723 C CA . ALA B 1 416 ? 1.608 26.797 12.344 1 98.06 416 ALA B CA 1
ATOM 6724 C C . ALA B 1 416 ? 0.337 26.797 13.188 1 98.06 416 ALA B C 1
ATOM 6726 O O . ALA B 1 416 ? -0.542 27.641 13 1 98.06 416 ALA B O 1
ATOM 6727 N N . GLY B 1 417 ? 0.192 25.797 14 1 97.5 417 GLY B N 1
ATOM 6728 C CA . GLY B 1 417 ? -0.923 25.719 14.93 1 97.5 417 GLY B CA 1
ATOM 6729 C C . GLY B 1 417 ? -2.211 25.25 14.281 1 97.5 417 GLY B C 1
ATOM 6730 O O . GLY B 1 417 ? -3.258 25.875 14.445 1 97.5 417 GLY B O 1
ATOM 6731 N N . PHE B 1 418 ? -2.209 24.172 13.625 1 96.94 418 PHE B N 1
ATOM 6732 C CA . PHE B 1 418 ? -3.354 23.75 12.828 1 96.94 418 PHE B CA 1
ATOM 6733 C C . PHE B 1 418 ? -4.297 22.891 13.656 1 96.94 418 PHE B C 1
ATOM 6735 O O . PHE B 1 418 ? -5.355 22.469 13.18 1 96.94 418 PHE B O 1
ATOM 6742 N N . ALA B 1 419 ? -3.957 22.609 14.852 1 93.38 419 ALA B N 1
ATOM 6743 C CA . ALA B 1 419 ? -4.809 22.031 15.891 1 93.38 419 ALA B CA 1
ATOM 6744 C C . ALA B 1 419 ? -5.57 20.828 15.367 1 93.38 419 ALA B C 1
ATOM 6746 O O . ALA B 1 419 ? -6.785 20.719 15.539 1 93.38 419 ALA B O 1
ATOM 6747 N N . GLY B 1 420 ? -4.922 20.016 14.602 1 92.25 420 GLY B N 1
ATOM 6748 C CA . GLY B 1 420 ? -5.504 18.781 14.133 1 92.25 420 GLY B CA 1
ATOM 6749 C C . GLY B 1 420 ? -6.246 18.922 12.82 1 92.25 420 GLY B C 1
ATOM 6750 O O . GLY B 1 420 ? -6.699 17.938 12.242 1 92.25 420 GLY B O 1
ATOM 6751 N N . HIS B 1 421 ? -6.324 20.078 12.273 1 95.31 421 HIS B N 1
ATOM 6752 C CA . HIS B 1 421 ? -7.039 20.312 11.031 1 95.31 421 HIS B CA 1
ATOM 6753 C C . HIS B 1 421 ? -6.094 20.781 9.93 1 95.31 421 HIS B C 1
ATOM 6755 O O . HIS B 1 421 ? -6.461 21.625 9.102 1 95.31 421 HIS B O 1
ATOM 6761 N N . GLY B 1 422 ? -4.887 20.328 10 1 97.31 422 GLY B N 1
ATOM 6762 C CA . GLY B 1 422 ? -3.902 20.734 9.008 1 97.31 422 GLY B CA 1
ATOM 6763 C C . GLY B 1 422 ? -4.289 20.359 7.594 1 97.31 422 GLY B C 1
ATOM 6764 O O . GLY B 1 422 ? -4.297 21.203 6.699 1 97.31 422 GLY B O 1
ATOM 6765 N N . MET B 1 423 ? -4.707 19.141 7.391 1 98.12 423 MET B N 1
ATOM 6766 C CA . MET B 1 423 ? -5.031 18.656 6.051 1 98.12 423 MET B CA 1
ATOM 6767 C C . MET B 1 423 ? -6.25 19.375 5.492 1 98.12 423 MET B C 1
ATOM 6769 O O . MET B 1 423 ? -6.43 19.453 4.273 1 98.12 423 MET B O 1
ATOM 6773 N N . ALA B 1 424 ? -6.996 20 6.355 1 97.88 424 ALA B N 1
ATOM 6774 C CA . ALA B 1 424 ? -8.203 20.703 5.922 1 97.88 424 ALA B CA 1
ATOM 6775 C C . ALA B 1 424 ? -7.926 22.188 5.711 1 97.88 424 ALA B C 1
ATOM 6777 O O . ALA B 1 424 ? -8.789 22.922 5.234 1 97.88 424 ALA B O 1
ATOM 6778 N N . ARG B 1 425 ? -6.707 22.641 6.016 1 98.38 425 ARG B N 1
ATOM 6779 C CA . ARG B 1 425 ? -6.512 24.094 5.988 1 98.38 425 ARG B CA 1
ATOM 6780 C C . ARG B 1 425 ? -5.234 24.453 5.242 1 98.38 425 ARG B C 1
ATOM 6782 O O . ARG B 1 425 ? -5.117 25.547 4.699 1 98.38 425 ARG B O 1
ATOM 6789 N N . ILE B 1 426 ? -4.254 23.609 5.117 1 98.75 426 ILE B N 1
ATOM 6790 C CA . ILE B 1 426 ? -2.865 23.969 4.859 1 98.75 426 ILE B CA 1
ATOM 6791 C C . ILE B 1 426 ? -2.721 24.469 3.426 1 98.75 426 ILE B C 1
ATOM 6793 O O . ILE B 1 426 ? -1.997 25.438 3.172 1 98.75 426 ILE B O 1
ATOM 6797 N N . PHE B 1 427 ? -3.348 23.859 2.477 1 98.81 427 PHE B N 1
ATOM 6798 C CA . PHE B 1 427 ? -3.18 24.312 1.104 1 98.81 427 PHE B CA 1
ATOM 6799 C C . PHE B 1 427 ? -3.705 25.734 0.943 1 98.81 427 PHE B C 1
ATOM 6801 O O . PHE B 1 427 ? -3.051 26.578 0.325 1 98.81 427 PHE B O 1
ATOM 6808 N N . ALA B 1 428 ? -4.844 25.984 1.498 1 98.75 428 ALA B N 1
ATOM 6809 C CA . ALA B 1 428 ? -5.41 27.328 1.439 1 98.75 428 ALA B CA 1
ATOM 6810 C C . ALA B 1 428 ? -4.523 28.328 2.174 1 98.75 428 ALA B C 1
ATOM 6812 O O . ALA B 1 428 ? -4.301 29.438 1.692 1 98.75 428 ALA B O 1
ATOM 6813 N N . VAL B 1 429 ? -4.043 27.922 3.287 1 98.81 429 VAL B N 1
ATOM 6814 C CA . VAL B 1 429 ? -3.176 28.797 4.078 1 98.81 429 VAL B CA 1
ATOM 6815 C C . VAL B 1 429 ? -1.872 29.047 3.324 1 98.81 429 VAL B C 1
ATOM 6817 O O . VAL B 1 429 ? -1.407 30.188 3.24 1 98.81 429 VAL B O 1
ATOM 6820 N N . ALA B 1 430 ? -1.276 27.984 2.738 1 98.88 430 ALA B N 1
ATOM 6821 C CA . ALA B 1 430 ? -0.015 28.109 2.012 1 98.88 430 ALA B CA 1
ATOM 6822 C C . ALA B 1 430 ? -0.171 29.031 0.797 1 98.88 430 ALA B C 1
ATOM 6824 O O . ALA B 1 430 ? 0.645 29.922 0.578 1 98.88 430 ALA B O 1
ATOM 6825 N N . ARG B 1 431 ? -1.188 28.812 0.034 1 98.69 431 ARG B N 1
ATOM 6826 C CA . ARG B 1 431 ? -1.44 29.641 -1.14 1 98.69 431 ARG B CA 1
ATOM 6827 C C . ARG B 1 431 ? -1.709 31.094 -0.739 1 98.69 431 ARG B C 1
ATOM 6829 O O . ARG B 1 431 ? -1.121 32.031 -1.303 1 98.69 431 ARG B O 1
ATOM 6836 N N . GLY B 1 432 ? -2.627 31.203 0.209 1 98.62 432 GLY B N 1
ATOM 6837 C CA . GLY B 1 432 ? -2.957 32.562 0.667 1 98.62 432 GLY B CA 1
ATOM 6838 C C . GLY B 1 432 ? -1.757 33.312 1.197 1 98.62 432 GLY B C 1
ATOM 6839 O O . GLY B 1 432 ? -1.595 34.5 0.914 1 98.62 432 GLY B O 1
ATOM 6840 N N . TYR B 1 433 ? -0.958 32.656 1.966 1 98.62 433 TYR B N 1
ATOM 6841 C CA . TYR B 1 433 ? 0.216 33.312 2.525 1 98.62 433 TYR B CA 1
ATOM 6842 C C . TYR B 1 433 ? 1.233 33.625 1.438 1 98.62 433 TYR B C 1
ATOM 6844 O O . TYR B 1 433 ? 1.832 34.688 1.437 1 98.62 433 TYR B O 1
ATOM 6852 N N . ALA B 1 434 ? 1.467 32.688 0.508 1 98.69 434 ALA B N 1
ATOM 6853 C CA . ALA B 1 434 ? 2.348 32.938 -0.626 1 98.69 434 ALA B CA 1
ATOM 6854 C C . ALA B 1 434 ? 1.887 34.188 -1.407 1 98.69 434 ALA B C 1
ATOM 6856 O O . ALA B 1 434 ? 2.703 35 -1.795 1 98.69 434 ALA B O 1
ATOM 6857 N N . ASP B 1 435 ? 0.618 34.25 -1.622 1 98 435 ASP B N 1
ATOM 6858 C CA . ASP B 1 435 ? 0.053 35.406 -2.32 1 98 435 ASP B CA 1
ATOM 6859 C C . ASP B 1 435 ? 0.242 36.688 -1.509 1 98 435 ASP B C 1
ATOM 6861 O O . ASP B 1 435 ? 0.496 37.75 -2.072 1 98 435 ASP B O 1
ATOM 6865 N N . THR B 1 436 ? 0.022 36.562 -0.228 1 98.12 436 THR B N 1
ATOM 6866 C CA . THR B 1 436 ? 0.25 37.688 0.664 1 98.12 436 THR B CA 1
ATOM 6867 C C . THR B 1 436 ? 1.683 38.188 0.536 1 98.12 436 THR B C 1
ATOM 6869 O O . THR B 1 436 ? 1.912 39.406 0.458 1 98.12 436 THR B O 1
ATOM 6872 N N . LEU B 1 437 ? 2.662 37.281 0.505 1 97.5 437 LEU B N 1
ATOM 6873 C CA . LEU B 1 437 ? 4.066 37.656 0.358 1 97.5 437 LEU B CA 1
ATOM 6874 C C . LEU B 1 437 ? 4.32 38.312 -0.991 1 97.5 437 LEU B C 1
ATOM 6876 O O . LEU B 1 437 ? 5.07 39.281 -1.076 1 97.5 437 LEU B O 1
ATOM 6880 N N . LYS B 1 438 ? 3.711 37.812 -1.98 1 96.88 438 LYS B N 1
ATOM 6881 C CA . LYS B 1 438 ? 3.893 38.344 -3.334 1 96.88 438 LYS B CA 1
ATOM 6882 C C . LYS B 1 438 ? 3.322 39.75 -3.463 1 96.88 438 LYS B C 1
ATOM 6884 O O . LYS B 1 438 ? 3.979 40.656 -4.004 1 96.88 438 LYS B O 1
ATOM 6889 N N . LYS B 1 439 ? 2.119 40 -2.896 1 96.44 439 LYS B N 1
ATOM 6890 C CA . LYS B 1 439 ? 1.381 41.219 -3.102 1 96.44 439 LYS B CA 1
ATOM 6891 C C . LYS B 1 439 ? 1.727 42.25 -2.027 1 96.44 439 LYS B C 1
ATOM 6893 O O . LYS B 1 439 ? 1.476 43.438 -2.199 1 96.44 439 LYS B O 1
ATOM 6898 N N . GLY B 1 440 ? 2.168 41.844 -0.959 1 94.88 440 GLY B N 1
ATOM 6899 C CA . GLY B 1 440 ? 2.467 42.719 0.151 1 94.88 440 GLY B CA 1
ATOM 6900 C C . GLY B 1 440 ? 1.244 43.094 0.97 1 94.88 440 GLY B C 1
ATOM 6901 O O . GLY B 1 440 ? 1.257 44.062 1.706 1 94.88 440 GLY B O 1
ATOM 6902 N N . ARG B 1 441 ? 0.147 42.344 0.734 1 95.81 441 ARG B N 1
ATOM 6903 C CA . ARG B 1 441 ? -1.087 42.562 1.483 1 95.81 441 ARG B CA 1
ATOM 6904 C C . ARG B 1 441 ? -1.788 41.219 1.775 1 95.81 441 ARG B C 1
ATOM 6906 O O . ARG B 1 441 ? -1.759 40.312 0.955 1 95.81 441 ARG B O 1
ATOM 6913 N N . TRP B 1 442 ? -2.426 41.188 2.939 1 96.44 442 TRP B N 1
ATOM 6914 C CA . TRP B 1 442 ? -3.121 40 3.398 1 96.44 442 TRP B CA 1
ATOM 6915 C C . TRP B 1 442 ? -4.129 39.531 2.359 1 96.44 442 TRP B C 1
ATOM 6917 O O . TRP B 1 442 ? -4.93 40.312 1.854 1 96.44 442 TRP B O 1
ATOM 6927 N N . ASP B 1 443 ? -4.098 38.25 2.041 1 95.94 443 ASP B N 1
ATOM 6928 C CA . ASP B 1 443 ? -5.035 37.688 1.083 1 95.94 443 ASP B CA 1
ATOM 6929 C C . ASP B 1 443 ? -6.379 37.375 1.739 1 95.94 443 ASP B C 1
ATOM 6931 O O . ASP B 1 443 ? -6.641 36.25 2.154 1 95.94 443 ASP B O 1
ATOM 6935 N N . THR B 1 444 ? -7.281 38.25 1.712 1 94 444 THR B N 1
ATOM 6936 C CA . THR B 1 444 ? -8.562 38.125 2.398 1 94 444 THR B CA 1
ATOM 6937 C C . THR B 1 444 ? -9.461 37.125 1.676 1 94 444 THR B C 1
ATOM 6939 O O . THR B 1 444 ? -10.469 36.688 2.229 1 94 444 THR B O 1
ATOM 6942 N N . ALA B 1 445 ? -9.125 36.812 0.466 1 92.75 445 ALA B N 1
ATOM 6943 C CA . ALA B 1 445 ? -9.953 35.875 -0.307 1 92.75 445 ALA B CA 1
ATOM 6944 C C . ALA B 1 445 ? -9.797 34.469 0.202 1 92.75 445 ALA B C 1
ATOM 6946 O O . ALA B 1 445 ? -10.781 33.719 0.293 1 92.75 445 ALA B O 1
ATOM 6947 N N . LEU B 1 446 ? -8.562 34.125 0.62 1 95.62 446 LEU B N 1
ATOM 6948 C CA . LEU B 1 446 ? -8.312 32.719 0.987 1 95.62 446 LEU B CA 1
ATOM 6949 C C . LEU B 1 446 ? -8.031 32.594 2.48 1 95.62 446 LEU B C 1
ATOM 6951 O O . LEU B 1 446 ? -8.211 31.531 3.062 1 95.62 446 LEU B O 1
ATOM 6955 N N . LEU B 1 447 ? -7.629 33.688 3.08 1 97.75 447 LEU B N 1
ATOM 6956 C CA . LEU B 1 447 ? -7.223 33.625 4.48 1 97.75 447 LEU B CA 1
ATOM 6957 C C . LEU B 1 447 ? -8.18 34.406 5.367 1 97.75 447 LEU B C 1
ATOM 6959 O O . LEU B 1 447 ? -8.211 35.625 5.316 1 97.75 447 LEU B O 1
ATOM 6963 N N . PRO B 1 448 ? -8.859 33.719 6.23 1 97.62 448 PRO B N 1
ATOM 6964 C CA . PRO B 1 448 ? -9.617 34.469 7.242 1 97.62 448 PRO B CA 1
ATOM 6965 C C . PRO B 1 448 ? -8.734 35.406 8.078 1 97.62 448 PRO B C 1
ATOM 6967 O O . PRO B 1 448 ? -7.605 35.031 8.422 1 97.62 448 PRO B O 1
ATOM 6970 N N . ARG B 1 449 ? -9.219 36.562 8.453 1 96.56 449 ARG B N 1
ATOM 6971 C CA . ARG B 1 449 ? -8.445 37.562 9.203 1 96.56 449 ARG B CA 1
ATOM 6972 C C . ARG B 1 449 ? -8.047 37 10.57 1 96.56 449 ARG B C 1
ATOM 6974 O O . ARG B 1 449 ? -6.973 37.312 11.086 1 96.56 449 ARG B O 1
ATOM 6981 N N . CYS B 1 450 ? -8.891 36.156 11.094 1 96.62 450 CYS B N 1
ATOM 6982 C CA . CYS B 1 450 ? -8.648 35.625 12.422 1 96.62 450 CYS B CA 1
ATOM 6983 C C . CYS B 1 450 ? -7.453 34.656 12.422 1 96.62 450 CYS B C 1
ATOM 6985 O O . CYS B 1 450 ? -6.977 34.25 13.484 1 96.62 450 CYS B O 1
ATOM 6987 N N . PHE B 1 451 ? -6.883 34.312 11.227 1 98.19 451 PHE B N 1
ATOM 6988 C CA . PHE B 1 451 ? -5.68 33.469 11.156 1 98.19 451 PHE B CA 1
ATOM 6989 C C . PHE B 1 451 ? -4.43 34.312 11.352 1 98.19 451 PHE B C 1
ATOM 6991 O O . PHE B 1 451 ? -3.359 33.812 11.672 1 98.19 451 PHE B O 1
ATOM 6998 N N . GLU B 1 452 ? -4.527 35.625 11.133 1 97.88 452 GLU B N 1
ATOM 6999 C CA . GLU B 1 452 ? -3.369 36.5 11.156 1 97.88 452 GLU B CA 1
ATOM 7000 C C . GLU B 1 452 ? -2.832 36.688 12.578 1 97.88 452 GLU B C 1
ATOM 7002 O O . GLU B 1 452 ? -3.604 36.844 13.516 1 97.88 452 GLU B O 1
ATOM 7007 N N . ILE B 1 453 ? -1.546 36.625 12.703 1 97.25 453 ILE B N 1
ATOM 7008 C CA . ILE B 1 453 ? -0.909 36.906 13.984 1 97.25 453 ILE B CA 1
ATOM 7009 C C . ILE B 1 453 ? -0.968 38.438 14.258 1 97.25 453 ILE B C 1
ATOM 7011 O O . ILE B 1 453 ? -0.469 39.219 13.469 1 97.25 453 ILE B O 1
ATOM 7015 N N . THR B 1 454 ? -1.557 38.75 15.312 1 95.56 454 THR B N 1
ATOM 7016 C CA . THR B 1 454 ? -1.552 40.125 15.789 1 95.56 454 THR B CA 1
ATOM 7017 C C . THR B 1 454 ? -1.241 40.188 17.281 1 95.56 454 THR B C 1
ATOM 7019 O O . THR B 1 454 ? -1.406 39.188 18 1 95.56 454 THR B O 1
ATOM 7022 N N . GLU B 1 455 ? -0.732 41.344 17.656 1 94.19 455 GLU B N 1
ATOM 7023 C CA . GLU B 1 455 ? -0.482 41.531 19.078 1 94.19 455 GLU B CA 1
ATOM 7024 C C . GLU B 1 455 ? -1.757 41.312 19.891 1 94.19 455 GLU B C 1
ATOM 7026 O O . GLU B 1 455 ? -1.727 40.719 20.969 1 94.19 455 GLU B O 1
ATOM 7031 N N . GLU B 1 456 ? -2.789 41.812 19.391 1 92.88 456 GLU B N 1
ATOM 7032 C CA . GLU B 1 456 ? -4.074 41.719 20.078 1 92.88 456 GLU B CA 1
ATOM 7033 C C . GLU B 1 456 ? -4.512 40.281 20.234 1 92.88 456 GLU B C 1
ATOM 7035 O O . GLU B 1 456 ? -4.969 39.875 21.312 1 92.88 456 GLU B O 1
ATOM 7040 N N . ARG B 1 457 ? -4.41 39.469 19.172 1 92.69 457 ARG B N 1
ATOM 7041 C CA . ARG B 1 457 ? -4.793 38.062 19.234 1 92.69 457 ARG B CA 1
ATOM 7042 C C . ARG B 1 457 ? -3.963 37.312 20.266 1 92.69 457 ARG B C 1
ATOM 7044 O O . ARG B 1 457 ? -4.508 36.562 21.078 1 92.69 457 ARG B O 1
ATOM 7051 N N . LEU B 1 458 ? -2.686 37.562 20.281 1 91.81 458 LEU B N 1
ATOM 7052 C CA . LEU B 1 458 ? -1.788 36.844 21.188 1 91.81 458 LEU B CA 1
ATOM 7053 C C . LEU B 1 458 ? -2.066 37.25 22.641 1 91.81 458 LEU B C 1
ATOM 7055 O O . LEU B 1 458 ? -2.018 36.406 23.531 1 91.81 458 LEU B O 1
ATOM 7059 N N . ARG B 1 459 ? -2.428 38.469 22.875 1 88 459 ARG B N 1
ATOM 7060 C CA . ARG B 1 459 ? -2.73 38.969 24.219 1 88 459 ARG B CA 1
ATOM 7061 C C . ARG B 1 459 ? -4.047 38.375 24.719 1 88 459 ARG B C 1
ATOM 7063 O O . ARG B 1 459 ? -4.168 38.031 25.891 1 88 459 ARG B O 1
ATOM 7070 N N . ARG B 1 460 ? -4.984 38.312 23.891 1 84.44 460 ARG B N 1
ATOM 7071 C CA . ARG B 1 460 ? -6.289 37.781 24.266 1 84.44 460 ARG B CA 1
ATOM 7072 C C . ARG B 1 460 ? -6.18 36.344 24.703 1 84.44 460 ARG B C 1
ATOM 7074 O O . ARG B 1 460 ? -6.812 35.938 25.688 1 84.44 460 ARG B O 1
ATOM 7081 N N . ALA B 1 461 ? -5.398 35.656 24.031 1 76.88 461 ALA B N 1
ATOM 7082 C CA . ALA B 1 461 ? -5.246 34.219 24.328 1 76.88 461 ALA B CA 1
ATOM 7083 C C . ALA B 1 461 ? -4.527 34 25.656 1 76.88 461 ALA B C 1
ATOM 7085 O O . ALA B 1 461 ? -4.797 33.031 26.359 1 76.88 461 ALA B O 1
ATOM 7086 N N . GLU B 1 462 ? -3.65 34.875 25.984 1 76.5 462 GLU B N 1
ATOM 7087 C CA . GLU B 1 462 ? -2.908 34.781 27.234 1 76.5 462 GLU B CA 1
ATOM 7088 C C . GLU B 1 462 ? -3.803 35.094 28.438 1 76.5 462 GLU B C 1
ATOM 7090 O O . GLU B 1 462 ? -3.65 34.5 29.5 1 76.5 462 GLU B O 1
ATOM 7095 N N . ALA B 1 463 ? -4.664 36.031 28.188 1 71 463 ALA B N 1
ATOM 7096 C CA . ALA B 1 463 ? -5.523 36.531 29.266 1 71 463 ALA B CA 1
ATOM 7097 C C . ALA B 1 463 ? -6.602 35.5 29.609 1 71 463 ALA B C 1
ATOM 7099 O O . ALA B 1 463 ? -7.164 35.5 30.703 1 71 463 ALA B O 1
ATOM 7100 N N . ALA B 1 464 ? -6.805 34.719 28.781 1 67.31 464 ALA B N 1
ATOM 7101 C CA . ALA B 1 464 ? -7.855 33.75 29.031 1 67.31 464 ALA B CA 1
ATOM 7102 C C . ALA B 1 464 ? -7.324 32.562 29.828 1 67.31 464 ALA B C 1
ATOM 7104 O O . ALA B 1 464 ? -6.152 32.188 29.703 1 67.31 464 ALA B O 1
#

Foldseek 3Di:
DCPPVDPFDFFAAPLNVVPPDPLFCFCPQQVPFDDAEWAEEEEAQAPLSLLLLLQQLDVLFLQFPTGYEYEHQAGHNPFCLQHFQQKLDADFLVLLVQQCDDPQSFQVDDSQLSLLVSVLLVVLQVLLVVVCVVVVAPWQKDKDKEKEFAQDDVVLVVVVVSRVVRQVSCVVVVNDDQQKDKAQPQVVSCVQQLFPRTRIIIIGMMMGTSRSSVSSVSNVSSPPRPRHNYDYHRSWDWAEAWDDDVQWTWIATPNGIHIHNAYEYAPAQCQLRHDDPVDLSNPFKHKFKWKKFKFAADVCCDDVNPDDHWYQYPQRKTWDQGPVRIIMITHNVVVCCVVVVDPPVLTIRDQDFHPVSDRVVRVVCQQCVCVSGPPSDDDDVVGGTDDMTMHIGIAGSNQAWAWDADVPHRNYIYTYHNHSNCSSNSSLRSNQNSVCSSVVHGRVPNDRPLNYDDPVSSVSSVVD/DCPPVDPFDFFAAPLNVVPPDPLFCFCPQQPPFDDAEWAEEEEAQAPLSLLLLLQQLDVLFLQFPTGYEYEHQAGHNPFCLQHFQQKLDADFLVLLVQQCDDPQSFQVDDSQLSLLVSVLLVVLQVLLVVVCVVVVAPWQKDKDKEKEFAQDDVVLVVVVVSRVVRQVSCVVVVNDDQQKDKAQPQVVSCVQQLFPRTRIIIIGMMMGTSRSSVSSVSNVSSPPRPRHNYDYHRSWDWAEAWDDDPQWTWIATPNGIHIHNAYEYAPAQCQLRHDDPVDLSNPFKWKFKWKKFKFAADVCCDDVNPDDHWYQYPQRKTWDQGSVRIIMITHNVVVCCVVVVDPPVLTIRDQDFHPVSDRVVRVVCQQCVCVSGPPSDDDDVVGGTDDMTMHIGIAGSNQAWEWDDDVPHRNYIYTYHNHSNCSSNSSLRSNQNSVCSSVVHGRVPNDRPLNYDDPVSSVSSVVD

Radius of gyration: 30.48 Å; Cα contacts (8 Å, |Δi|>4): 2236; chains: 2; bounding box: 68×90×67 Å

Organism: NCBI:txid879819

Nearest PDB structures (foldseek):
  1y56-assembly1_B  TM=8.567E-01  e=6.009E-25  Pyrococcus horikoshii OT3
  5l46-assembly2_B  TM=7.620E-01  e=1.508E-25  Homo sapiens
  4pab-assembly2_B  TM=7.469E-01  e=2.163E-25  Rattus norvegicus
  4paa-assembly2_B  TM=7.096E-01  e=3.946E-25  Rattus norvegicus
  3gsi-assembly1_A  TM=7.150E-01  e=2.316E-19  Arthrobacter globiformis

pLDDT: mean 95.77, std 5.66, range [38.41, 98.94]

Solvent-accessible surface area (backbone atoms only — not comparable to full-atom values): 45090 Å² total; per-residue (Å²): 104,83,59,68,78,64,93,68,53,50,30,40,26,74,45,50,43,53,48,20,20,60,84,33,55,44,65,40,40,42,86,55,83,66,61,60,64,33,53,35,33,37,38,24,37,28,45,49,27,15,41,29,45,29,46,20,23,30,88,83,24,60,31,42,80,28,40,35,39,35,32,15,58,46,42,68,21,66,50,35,44,16,35,58,62,31,54,29,52,43,62,55,32,68,56,36,54,36,32,41,31,54,73,76,74,13,52,49,38,53,73,66,59,28,49,43,51,35,46,32,16,48,51,13,49,53,46,51,52,47,51,37,59,75,68,64,58,91,27,60,70,46,76,50,43,26,38,34,50,30,71,40,69,67,58,38,53,53,49,53,52,39,39,53,52,44,51,50,53,33,48,76,70,69,55,74,84,79,69,62,48,77,42,70,50,35,70,60,24,21,67,72,68,39,34,65,74,29,33,16,27,42,39,29,58,18,30,36,36,38,42,30,49,43,32,47,50,31,40,50,52,21,57,66,26,88,35,20,52,43,49,61,28,18,53,30,31,69,54,57,56,66,40,79,54,89,79,25,32,38,38,43,34,78,74,45,58,34,32,17,48,24,38,37,39,25,43,36,35,55,43,25,43,42,39,56,83,86,37,63,64,23,70,38,31,34,23,25,45,46,53,34,32,32,28,23,60,36,68,63,37,12,4,80,45,24,77,84,49,34,39,38,38,74,66,64,22,34,37,31,58,46,80,33,23,25,33,28,38,29,57,47,52,64,64,34,38,74,73,58,70,35,59,63,70,68,25,52,70,26,80,70,30,28,62,87,55,57,50,66,60,58,52,55,47,64,57,51,52,60,66,49,30,68,71,46,73,82,67,37,49,68,32,36,66,69,49,68,29,37,21,42,32,20,39,27,62,51,64,49,38,38,34,44,47,42,78,94,34,86,41,36,28,35,48,30,19,42,42,81,42,41,68,19,34,34,57,25,47,23,45,22,48,34,48,15,65,55,70,72,45,81,36,68,88,46,32,52,71,85,30,48,53,40,66,66,58,50,49,53,58,66,72,92,105,86,58,68,78,64,93,67,53,49,30,40,26,72,44,50,43,54,48,20,19,61,82,33,55,45,65,41,40,43,86,54,83,66,62,62,64,32,54,36,33,36,38,25,37,27,47,49,28,15,40,29,44,31,45,20,22,31,87,85,22,59,31,40,80,29,41,36,37,36,31,14,58,46,42,68,20,67,50,35,44,15,35,59,61,31,54,28,53,44,62,55,33,71,56,35,54,36,32,40,32,52,72,76,74,14,52,51,37,52,74,66,57,28,49,44,50,36,46,31,15,48,49,12,50,53,47,51,52,48,52,38,60,76,68,64,57,90,26,59,70,46,77,49,42,26,39,36,49,31,69,39,68,68,58,38,53,51,49,52,53,37,40,53,52,43,50,52,54,32,48,75,71,68,54,74,84,77,71,60,48,79,40,71,49,34,70,60,25,21,67,72,67,39,33,63,74,28,33,16,29,40,38,28,58,18,31,35,36,38,42,29,48,41,33,45,50,31,40,50,51,22,56,65,28,87,33,21,52,46,48,60,29,17,54,29,29,69,53,56,55,65,40,79,54,89,81,25,32,38,39,42,34,78,72,45,57,32,33,17,45,26,39,37,39,25,42,35,34,56,45,25,45,42,39,57,83,87,38,63,64,22,71,38,31,34,22,26,42,46,53,32,33,33,28,23,59,35,70,64,38,13,3,82,45,24,78,85,51,34,39,39,37,73,67,63,21,35,36,31,58,47,79,33,24,25,32,27,39,29,57,46,53,63,62,34,36,74,72,59,70,35,60,61,70,69,25,50,72,27,82,68,30,28,62,88,56,59,52,66,60,58,52,54,46,64,56,52,52,60,66,49,30,67,71,45,76,83,66,38,48,68,34,36,66,68,46,66,28,37,22,42,31,20,39,27,63,52,63,49,37,39,34,46,47,42,80,95,35,88,42,37,28,37,48,30,20,41,42,79,42,42,69,18,34,34,58,26,47,23,47,21,48,35,48,15,65,55,69,72,46,83,35,70,88,46,32,52,74,84,31,48,52,40,68,66,59,50,50,53,55,65,73,90

Sequence (928 aa):
MSKFPQPWRSTVSHWQATNRGPTSLYGHGADDELPEDADILIVGAGMMGCALSYFLTRLGGAGAGKRVVCVESKDVASGASGRNGGHVGPKTYALWHQLQQAYPLGAGLSAEEAVRVMQNERDNLDLVERVVADEGLQVDFWRGELLETHHDKARTKWCKEQYEAWLSQRKKMGLSGDETKFIDDAAEAEKLSRFKGVTSVHVRPGGSVHPHKLATALMHLALASPHAQFSLHSWTPASGHPQRRGDRWVLQTSKGAIRAPRVILCTNAHTRHFFPRSSPLHGHIEPYVGQCSSLTPTPTFSGAGALRNTYNMLDGHYLVRTASGELVLGGGVAPLVRSGATPMSRIHGNVDDSEASIDPAITRDHATFMRNFEAWGPEAYGEGLVRTWVGVLSAVRDWLPLVGDVPGSAGLSVAAGFAGHGMARIFAVARGYADTLKKGRWDTALLPRCFEITEERLRRAEAAMSKFPQPWRSTVSHWQATNRGPTSLYGHGADDELPEDADILIVGAGMMGCALSYFLTRLGGAGAGKRVVCVESKDVASGASGRNGGHVGPKTYALWHQLQQAYPLGAGLSAEEAVRVMQNERDNLDLVERVVADEGLQVDFWRGELLETHHDKARTKWCKEQYEAWLSQRKKMGLSGDETKFIDDAAEAEKLSRFKGVTSVHVRPGGSVHPHKLATALMHLALASPHAQFSLHSWTPASGHPQRRGDRWVLQTSKGAIRAPRVILCTNAHTRHFFPRSSPLHGHIEPYVGQCSSLTPTPTFSGAGALRNTYNMLDGHYLVRTASGELVLGGGVAPLVRSGATPMSRIHGNVDDSEASIDPAITRDHATFMRNFEAWGPEAYGEGLVRTWVGVLSAVRDWLPLVGDVPGSAGLSVAAGFAGHGMARIFAVARGYADTLKKGRWDTALLPRCFEITEERLRRAEAA

Secondary structure (DSSP, 8-state):
---SSPSSPPP--HHHHT--STTS-TTTTTTSPPPSB-SEEEE--SHHHHHHHHHHTSTT-TTTTSEEEEE-SSSTT-SGGGTS--EE----HHHHHHHHSPTTTS----HHHHHHHHHHHHHHHHHHHHHHHHHT--S--EEEEEEEEE-SHHHHHHHHHHHHHHHHHHHHTT------EEE--HHHHHHHH-BTT--EEEEEEEEE--HHHHHHHHHHHHHH-SSSEEEEE-S--EEEEEEEETTEEEEEETTEEEEESEEEE--GGGGGGGS-TTSHHHHHEEEEEEEEEEEEPPGGGSGGGS--SEEE-GGG-EEEE-TTS-EEEE--HHHHHHHTSS-GGGTBT----SGGG--HHHHHHHHHHGGGBTT--PPPBTBEEEEEEEEEEEEETTSS-EEEEPTT-TTEEEEE--TT-STTTHHHHHHHHHHHHHHTS--TTTS-GGGB--HHHHHHHHH-/---SSPSSPPP--HHHHT--STTS-TTTTTTSPPPSB-SEEEE--SHHHHHHHHHHTSTT-TTTTSEEEEE-SSSTT-SGGGTS--EE----HHHHHHHHSPTTTS----HHHHHHHHHHHHHHHHHHHHHHHHHT--S--EEEEEEEEE-SHHHHHHHHHHHHHHHHHHHHTT------EEE--HHHHHHHH-BTT--EEEEEEEEE--HHHHHHHHHHHHHH-SSSEEEEE-S--EEEEEEEETTEEEEEETTEEEEESEEEE--GGGGGGGS-TTSHHHHHEEEEEEEEEEEEPPGGGSGGGS--SEEE-GGG-EEEE-TTS-EEEE--HHHHHHHTSS-GGGTBT----SGGG--HHHHHHHHHHGGGBTT--PPPBTBEEEEEEEEEEEEETTSS-EEEEPTT-TTEEEEE--TT-STTTHHHHHHHHHHHHHHTS--TTTS-GGGB--HHHHHHHHH-